Protein 5YGR (pdb70)

Organism: Salmonella typhimurium (strain LT2 / SGSC1412 / ATCC 700720) (NCBI:txid99287)

Nearest PDB structures (foldseek):
  5ygr-assembly2_C  TM=1.003E+00  e=1.853E-81  Salmonella enterica subsp. enterica serovar Typhi
  5ygr-assembly1_A  TM=9.902E-01  e=2.966E-75  Salmonella enterica subsp. enterica serovar Typhi
  5ygr-assembly1_B  TM=9.901E-01  e=2.096E-71  Salmonella enterica subsp. enterica serovar Typhi
  4d9g-assembly1_B  TM=9.567E-01  e=4.291E-45  Escherichia coli K-12
  3iau-assembly2_B  TM=8.212E-01  e=1.210E-19  Solanum lycopersicum

CATH classification: 3.40.50.1100 (+1 more: 3.40.50.1100)

Solvent-accessible surface area: 55105 Å² total

Structure (mmCIF, N/CA/C/O backbone):
data_5YGR
#
_entry.id   5YGR
#
_cell.length_a   102.890
_cell.length_b   128.440
_cell.length_c   138.100
_cell.angle_alpha   90.00
_cell.angle_beta   110.28
_cell.angle_gamma   90.00
#
_symmetry.space_group_name_H-M   'C 1 2 1'
#
loop_
_entity.id
_entity.type
_entity.pdbx_description
1 polymer 'Diaminopropionate ammonia lyase'
2 polymer 'Diaminopropionate ammonia lyase'
3 non-polymer 1,2-ETHANEDIOL
4 non-polymer DI(HYDROXYETHYL)ETHER
5 non-polymer 'PHOSPHATE ION'
6 water water
#
loop_
_atom_site.group_PDB
_atom_site.id
_atom_site.type_symbol
_atom_site.label_atom_id
_atom_site.label_alt_id
_atom_site.label_comp_id
_atom_site.label_asym_id
_atom_site.label_entity_id
_atom_site.label_seq_id
_atom_site.pdbx_PDB_ins_code
_atom_site.Cartn_x
_atom_site.Cartn_y
_atom_site.Cartn_z
_atom_site.occupancy
_atom_site.B_iso_or_equiv
_atom_site.auth_seq_id
_atom_site.auth_comp_id
_atom_site.auth_asym_id
_atom_site.auth_atom_id
_atom_site.pdbx_PDB_model_num
ATOM 1 N N . GLN A 1 8 ? 5.360 -33.859 52.169 1.00 40.77 8 GLN A N 1
ATOM 2 C CA . GLN A 1 8 ? 5.351 -35.337 51.914 1.00 42.73 8 GLN A CA 1
ATOM 3 C C . GLN A 1 8 ? 6.664 -35.824 51.238 1.00 44.01 8 GLN A C 1
ATOM 4 O O . GLN A 1 8 ? 6.993 -35.433 50.101 1.00 38.39 8 GLN A O 1
ATOM 10 N N . PHE A 1 9 ? 7.408 -36.640 51.983 1.00 40.17 9 PHE A N 1
ATOM 11 C CA . PHE A 1 9 ? 8.556 -37.338 51.501 1.00 43.00 9 PHE A CA 1
ATOM 12 C C . PHE A 1 9 ? 8.175 -38.816 51.560 1.00 44.66 9 PHE A C 1
ATOM 13 O O . PHE A 1 9 ? 7.740 -39.278 52.599 1.00 46.17 9 PHE A O 1
ATOM 15 N N . ASN A 1 10 ? 8.311 -39.549 50.450 1.00 47.91 10 ASN A N 1
ATOM 16 C CA . ASN A 1 10 ? 8.300 -41.025 50.468 1.00 50.44 10 ASN A CA 1
ATOM 17 C C . ASN A 1 10 ? 9.718 -41.534 50.402 1.00 47.26 10 ASN A C 1
ATOM 18 O O . ASN A 1 10 ? 10.515 -41.011 49.644 1.00 48.02 10 ASN A O 1
ATOM 23 N N . THR A 1 11 ? 9.982 -42.608 51.129 1.00 44.01 11 THR A N 1
ATOM 24 C CA . THR A 1 11 ? 11.305 -43.174 51.341 1.00 45.78 11 THR A CA 1
ATOM 25 C C . THR A 1 11 ? 11.396 -44.493 50.578 1.00 43.73 11 THR A C 1
ATOM 26 O O . THR A 1 11 ? 10.398 -45.151 50.444 1.00 47.64 11 THR A O 1
ATOM 30 N N . ARG A 1 12 ? 12.583 -44.907 50.125 1.00 41.58 12 ARG A N 1
ATOM 31 C CA . ARG A 1 12 ? 12.846 -46.309 49.720 1.00 36.61 12 ARG A CA 1
ATOM 32 C C . ARG A 1 12 ? 14.323 -46.520 49.738 1.00 35.30 12 ARG A C 1
ATOM 33 O O . ARG A 1 12 ? 15.002 -46.066 48.851 1.00 34.27 12 ARG A O 1
ATOM 37 N N . ARG A 1 13 ? 14.839 -47.168 50.766 1.00 42.39 13 ARG A N 1
ATOM 38 C CA . ARG A 1 13 ? 16.276 -47.426 50.816 1.00 47.03 13 ARG A CA 1
ATOM 39 C C . ARG A 1 13 ? 16.628 -48.565 49.872 1.00 48.65 13 ARG A C 1
ATOM 40 O O . ARG A 1 13 ? 15.786 -49.419 49.585 1.00 45.24 13 ARG A O 1
ATOM 48 N N . LYS A 1 14 ? 17.871 -48.573 49.378 1.00 51.00 14 LYS A N 1
ATOM 49 C CA . LYS A 1 14 ? 18.247 -49.513 48.324 1.00 52.12 14 LYS A CA 1
ATOM 50 C C . LYS A 1 14 ? 18.887 -50.802 48.801 1.00 60.45 14 LYS A C 1
ATOM 51 O O . LYS A 1 14 ? 19.995 -50.790 49.354 1.00 71.41 14 LYS A O 1
ATOM 55 N N . LYS A 1 15 ? 18.215 -51.915 48.519 1.00 68.56 15 LYS A N 1
ATOM 56 C CA . LYS A 1 15 ? 18.762 -53.249 48.787 1.00 73.35 15 LYS A CA 1
ATOM 57 C C . LYS A 1 15 ? 20.053 -53.487 47.980 1.00 70.53 15 LYS A C 1
ATOM 58 O O . LYS A 1 15 ? 21.100 -53.853 48.535 1.00 78.48 15 LYS A O 1
ATOM 62 N N . TYR A 1 16 ? 19.967 -53.242 46.673 1.00 65.44 16 TYR A N 1
ATOM 63 C CA . TYR A 1 16 ? 21.022 -53.582 45.705 1.00 56.04 16 TYR A CA 1
ATOM 64 C C . TYR A 1 16 ? 22.257 -52.637 45.720 1.00 54.24 16 TYR A C 1
ATOM 65 O O . TYR A 1 16 ? 23.137 -52.729 44.851 1.00 45.64 16 TYR A O 1
ATOM 67 N N . GLY A 1 17 ? 22.335 -51.744 46.710 1.00 59.84 17 GLY A N 1
ATOM 68 C CA . GLY A 1 17 ? 23.478 -50.826 46.847 1.00 61.99 17 GLY A CA 1
ATOM 69 C C . GLY A 1 17 ? 24.770 -51.581 47.069 1.00 60.62 17 GLY A C 1
ATOM 70 O O . GLY A 1 17 ? 24.752 -52.691 47.586 1.00 57.40 17 GLY A O 1
ATOM 71 N N . THR A 1 18 ? 25.886 -50.986 46.652 1.00 62.91 18 THR A N 1
ATOM 72 C CA . THR A 1 18 ? 27.205 -51.600 46.816 1.00 61.94 18 THR A CA 1
ATOM 73 C C . THR A 1 18 ? 28.321 -50.586 46.611 1.00 62.18 18 THR A C 1
ATOM 74 O O . THR A 1 18 ? 28.716 -50.300 45.481 1.00 72.20 18 THR A O 1
ATOM 78 N N . SER A 1 23 ? 33.746 -45.474 36.542 1.00 48.86 23 SER A N 1
ATOM 79 C CA . SER A 1 23 ? 34.412 -46.257 35.495 1.00 56.72 23 SER A CA 1
ATOM 80 C C . SER A 1 23 ? 34.235 -45.587 34.128 1.00 58.80 23 SER A C 1
ATOM 81 O O . SER A 1 23 ? 35.205 -45.203 33.488 1.00 60.75 23 SER A O 1
ATOM 84 N N . LEU A 1 24 ? 32.987 -45.441 33.691 1.00 60.44 24 LEU A N 1
ATOM 85 C CA . LEU A 1 24 ? 32.635 -44.520 32.591 1.00 58.48 24 LEU A CA 1
ATOM 86 C C . LEU A 1 24 ? 32.860 -43.051 33.003 1.00 55.21 24 LEU A C 1
ATOM 87 O O . LEU A 1 24 ? 32.919 -42.159 32.156 1.00 40.15 24 LEU A O 1
ATOM 89 N N . LEU A 1 25 ? 32.920 -42.819 34.316 1.00 56.59 25 LEU A N 1
ATOM 90 C CA . LEU A 1 25 ? 33.211 -41.507 34.880 1.00 58.16 25 LEU A CA 1
ATOM 91 C C . LEU A 1 25 ? 34.622 -41.403 35.455 1.00 60.49 25 LEU A C 1
ATOM 92 O O . LEU A 1 25 ? 34.833 -40.700 36.441 1.00 70.25 25 LEU A O 1
ATOM 97 N N . ASN A 1 26 ? 35.583 -42.111 34.865 1.00 63.31 26 ASN A N 1
ATOM 98 C CA . ASN A 1 26 ? 36.953 -42.151 35.400 1.00 60.16 26 ASN A CA 1
ATOM 99 C C . ASN A 1 26 ? 37.712 -40.882 35.056 1.00 62.41 26 ASN A C 1
ATOM 100 O O . ASN A 1 26 ? 37.277 -40.104 34.202 1.00 69.78 26 ASN A O 1
ATOM 105 N N . GLY A 1 27 ? 38.860 -40.704 35.704 1.00 66.96 27 GLY A N 1
ATOM 106 C CA . GLY A 1 27 ? 39.652 -39.468 35.618 1.00 71.00 27 GLY A CA 1
ATOM 107 C C . GLY A 1 27 ? 40.205 -39.088 34.251 1.00 68.30 27 GLY A C 1
ATOM 108 O O . GLY A 1 27 ? 40.410 -37.897 33.980 1.00 69.91 27 GLY A O 1
ATOM 109 N N . ASN A 1 28 ? 40.461 -40.087 33.406 1.00 67.10 28 ASN A N 1
ATOM 110 C CA . ASN A 1 28 ? 40.890 -39.831 32.024 1.00 66.36 28 ASN A CA 1
ATOM 111 C C . ASN A 1 28 ? 39.741 -39.235 31.212 1.00 64.80 28 ASN A C 1
ATOM 112 O O . ASN A 1 28 ? 39.952 -38.348 30.376 1.00 70.54 28 ASN A O 1
ATOM 114 N N . VAL A 1 29 ? 38.528 -39.739 31.420 1.00 62.85 29 VAL A N 1
ATOM 115 C CA . VAL A 1 29 ? 37.364 -39.130 30.784 1.00 59.03 29 VAL A CA 1
ATOM 116 C C . VAL A 1 29 ? 37.233 -37.718 31.348 1.00 58.79 29 VAL A C 1
ATOM 117 O O . VAL A 1 29 ? 37.074 -36.758 30.587 1.00 58.82 29 VAL A O 1
ATOM 121 N N . GLY A 1 30 ? 37.332 -37.607 32.667 1.00 53.32 30 GLY A N 1
ATOM 122 C CA . GLY A 1 30 ? 37.290 -36.313 33.340 1.00 55.42 30 GLY A CA 1
ATOM 123 C C . GLY A 1 30 ? 38.191 -35.248 32.730 1.00 52.67 30 GLY A C 1
ATOM 124 O O . GLY A 1 30 ? 37.768 -34.111 32.467 1.00 44.50 30 GLY A O 1
ATOM 125 N N . HIS A 1 31 ? 39.417 -35.647 32.435 1.00 53.17 31 HIS A N 1
ATOM 126 C CA . HIS A 1 31 ? 40.382 -34.749 31.834 1.00 52.00 31 HIS A CA 1
ATOM 127 C C . HIS A 1 31 ? 39.994 -34.419 30.370 1.00 53.25 31 HIS A C 1
ATOM 128 O O . HIS A 1 31 ? 40.148 -33.271 29.921 1.00 48.82 31 HIS A O 1
ATOM 130 N N . GLU A 1 32 ? 39.523 -35.413 29.613 1.00 47.96 32 GLU A N 1
ATOM 131 C CA . GLU A 1 32 ? 39.162 -35.167 28.211 1.00 47.44 32 GLU A CA 1
ATOM 132 C C . GLU A 1 32 ? 38.049 -34.139 28.179 1.00 48.35 32 GLU A C 1
ATOM 133 O O . GLU A 1 32 ? 38.100 -33.157 27.454 1.00 48.13 32 GLU A O 1
ATOM 139 N N . VAL A 1 33 ? 37.037 -34.396 28.990 1.00 52.64 33 VAL A N 1
ATOM 140 C CA . VAL A 1 33 ? 35.839 -33.571 29.040 1.00 50.74 33 VAL A CA 1
ATOM 141 C C . VAL A 1 33 ? 36.164 -32.138 29.497 1.00 47.61 33 VAL A C 1
ATOM 142 O O . VAL A 1 33 ? 35.723 -31.170 28.876 1.00 45.20 33 VAL A O 1
ATOM 146 N N . LEU A 1 34 ? 36.941 -32.012 30.569 1.00 47.83 34 LEU A N 1
ATOM 147 C CA . LEU A 1 34 ? 37.319 -30.691 31.070 1.00 47.21 34 LEU A CA 1
ATOM 148 C C . LEU A 1 34 ? 38.234 -29.962 30.051 1.00 46.75 34 LEU A C 1
ATOM 149 O O . LEU A 1 34 ? 38.050 -28.770 29.814 1.00 46.98 34 LEU A O 1
ATOM 154 N N . ALA A 1 35 ? 39.193 -30.689 29.457 1.00 45.36 35 ALA A N 1
ATOM 155 C CA . ALA A 1 35 ? 40.078 -30.149 28.416 1.00 41.62 35 ALA A CA 1
ATOM 156 C C . ALA A 1 35 ? 39.219 -29.515 27.338 1.00 43.88 35 ALA A C 1
ATOM 157 O O . ALA A 1 35 ? 39.445 -28.359 26.931 1.00 41.51 35 ALA A O 1
ATOM 158 N N . PHE A 1 36 ? 38.164 -30.243 26.961 1.00 42.03 36 PHE A N 1
ATOM 159 C CA . PHE A 1 36 ? 37.214 -29.782 25.964 1.00 42.04 36 PHE A CA 1
ATOM 160 C C . PHE A 1 36 ? 36.406 -28.562 26.387 1.00 45.50 36 PHE A C 1
ATOM 161 O O . PHE A 1 36 ? 36.305 -27.597 25.634 1.00 49.51 36 PHE A O 1
ATOM 169 N N . HIS A 1 37 ? 35.799 -28.600 27.573 1.00 54.34 37 HIS A N 1
ATOM 170 C CA . HIS A 1 37 ? 34.940 -27.483 28.007 1.00 52.85 37 HIS A CA 1
ATOM 171 C C . HIS A 1 37 ? 35.735 -26.194 28.190 1.00 51.32 37 HIS A C 1
ATOM 172 O O . HIS A 1 37 ? 35.242 -25.111 27.909 1.00 40.35 37 HIS A O 1
ATOM 179 N N . LYS A 1 38 ? 36.979 -26.314 28.661 1.00 57.84 38 LYS A N 1
ATOM 180 C CA . LYS A 1 38 ? 37.817 -25.124 28.862 1.00 61.13 38 LYS A CA 1
ATOM 181 C C . LYS A 1 38 ? 38.094 -24.328 27.551 1.00 64.89 38 LYS A C 1
ATOM 182 O O . LYS A 1 38 ? 38.242 -23.103 27.601 1.00 64.48 38 LYS A O 1
ATOM 184 N N . LYS A 1 39 ? 38.131 -25.018 26.396 1.00 64.56 39 LYS A N 1
ATOM 185 C CA . LYS A 1 39 ? 38.329 -24.369 25.080 1.00 59.34 39 LYS A CA 1
ATOM 186 C C . LYS A 1 39 ? 37.059 -23.627 24.635 1.00 55.09 39 LYS A C 1
ATOM 187 O O . LYS A 1 39 ? 37.104 -22.779 23.749 1.00 60.44 39 LYS A O 1
ATOM 189 N N . LEU A 1 40 ? 35.929 -23.916 25.262 1.00 55.94 40 LEU A N 1
ATOM 190 C CA . LEU A 1 40 ? 34.649 -23.307 24.844 1.00 56.79 40 LEU A CA 1
ATOM 191 C C . LEU A 1 40 ? 34.415 -21.874 25.332 1.00 58.36 40 LEU A C 1
ATOM 192 O O . LEU A 1 40 ? 34.963 -21.467 26.395 1.00 55.52 40 LEU A O 1
ATOM 197 N N . PRO A 1 41 ? 33.584 -21.126 24.576 1.00 49.86 41 PRO A N 1
ATOM 198 C CA . PRO A 1 41 ? 33.239 -19.751 24.869 1.00 54.39 41 PRO A CA 1
ATOM 199 C C . PRO A 1 41 ? 32.455 -19.668 26.161 1.00 58.19 41 PRO A C 1
ATOM 200 O O . PRO A 1 41 ? 31.566 -20.475 26.379 1.00 60.77 41 PRO A O 1
ATOM 204 N N . ASN A 1 42 ? 32.846 -18.728 27.024 1.00 55.33 42 ASN A N 1
ATOM 205 C CA . ASN A 1 42 ? 32.241 -18.513 28.327 1.00 54.29 42 ASN A CA 1
ATOM 206 C C . ASN A 1 42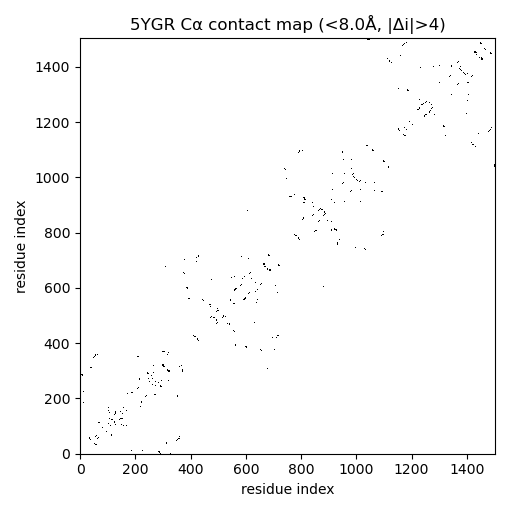 ? 32.455 -19.640 29.329 1.00 47.27 42 ASN A C 1
ATOM 207 O O . ASN A 1 42 ? 31.805 -19.649 30.350 1.00 37.29 42 ASN A O 1
ATOM 212 N N . TYR A 1 43 ? 33.358 -20.590 29.081 1.00 50.84 43 TYR A N 1
ATOM 213 C CA . TYR A 1 43 ? 33.709 -21.509 30.163 1.00 51.88 43 TYR A CA 1
ATOM 214 C C . TYR A 1 43 ? 34.147 -20.687 31.386 1.00 54.65 43 TYR A C 1
ATOM 215 O O . TYR A 1 43 ? 34.942 -19.757 31.277 1.00 60.62 43 TYR A O 1
ATOM 224 N N . ALA A 1 44 ? 33.644 -21.081 32.543 1.00 50.88 44 ALA A N 1
ATOM 225 C CA . ALA A 1 44 ? 34.133 -20.591 33.811 1.00 49.55 44 ALA A CA 1
ATOM 226 C C . ALA A 1 44 ? 33.609 -21.542 34.864 1.00 45.05 44 ALA A C 1
ATOM 227 O O . ALA A 1 44 ? 32.478 -22.029 34.750 1.00 46.65 44 ALA A O 1
ATOM 229 N N . VAL A 1 45 ? 34.409 -21.775 35.896 1.00 42.53 45 VAL A N 1
ATOM 230 C CA . VAL A 1 45 ? 33.955 -22.503 37.082 1.00 41.24 45 VAL A CA 1
ATOM 231 C C . VAL A 1 45 ? 32.739 -21.782 37.675 1.00 38.94 45 VAL A C 1
ATOM 232 O O . VAL A 1 45 ? 32.729 -20.557 37.787 1.00 41.71 45 VAL A O 1
ATOM 236 N N . THR A 1 46 ? 31.659 -22.531 37.903 1.00 35.31 46 THR A N 1
ATOM 237 C CA . THR A 1 46 ? 30.467 -21.969 38.471 1.00 33.84 46 THR A CA 1
ATOM 238 C C . THR A 1 46 ? 30.664 -21.916 39.980 1.00 33.79 46 THR A C 1
ATOM 239 O O . THR A 1 46 ? 31.443 -22.678 40.558 1.00 33.76 46 THR A O 1
ATOM 243 N N . PRO A 1 47 ? 29.987 -20.997 40.623 1.00 33.98 47 PRO A N 1
ATOM 244 C CA . PRO A 1 47 ? 30.133 -20.822 42.076 1.00 36.88 47 PRO A CA 1
ATOM 245 C C . PRO A 1 47 ? 29.695 -22.029 42.876 1.00 37.37 47 PRO A C 1
ATOM 246 O O . PRO A 1 47 ? 28.748 -22.714 42.471 1.00 35.91 47 PRO A O 1
ATOM 250 N N . LEU A 1 48 ? 30.358 -22.260 44.004 1.00 35.37 48 LEU A N 1
ATOM 251 C CA . LEU A 1 48 ? 29.892 -23.235 44.960 1.00 38.40 48 LEU A CA 1
ATOM 252 C C . LEU A 1 48 ? 29.552 -22.493 46.226 1.00 35.47 48 LEU A C 1
ATOM 253 O O . LEU A 1 48 ? 30.434 -22.156 46.983 1.00 40.17 48 LEU A O 1
ATOM 258 N N . HIS A 1 49 ? 28.269 -22.274 46.464 1.00 36.10 49 HIS A N 1
ATOM 259 C CA . HIS A 1 49 ? 27.799 -21.529 47.641 1.00 35.37 49 HIS A CA 1
ATOM 260 C C . HIS A 1 49 ? 27.844 -22.342 48.949 1.00 37.63 49 HIS A C 1
ATOM 261 O O . HIS A 1 49 ? 27.283 -23.429 49.042 1.00 38.89 49 HIS A O 1
ATOM 268 N N . ASN A 1 50 ? 28.514 -21.789 49.949 1.00 40.32 50 ASN A N 1
ATOM 269 C CA . ASN A 1 50 ? 28.593 -22.383 51.270 1.00 40.69 50 ASN A CA 1
ATOM 270 C C . ASN A 1 50 ? 27.495 -21.827 52.134 1.00 39.83 50 ASN A C 1
ATOM 271 O O . ASN A 1 50 ? 27.558 -20.681 52.552 1.00 40.49 50 ASN A O 1
ATOM 276 N N . LEU A 1 51 ? 26.476 -22.626 52.406 1.00 40.15 51 LEU A N 1
ATOM 277 C CA . LEU A 1 51 ? 25.329 -22.128 53.171 1.00 41.42 51 LEU A CA 1
ATOM 278 C C . LEU A 1 51 ? 25.509 -22.389 54.678 1.00 39.19 51 LEU A C 1
ATOM 279 O O . LEU A 1 51 ? 24.745 -23.144 55.296 1.00 38.97 51 LEU A O 1
ATOM 284 N N . ALA A 1 52 ? 26.541 -21.766 55.254 1.00 37.25 52 ALA A N 1
ATOM 285 C CA . ALA A 1 52 ? 26.978 -22.077 56.624 1.00 36.65 52 ALA A CA 1
ATOM 286 C C . ALA A 1 52 ? 25.950 -21.676 57.645 1.00 40.25 52 ALA A C 1
ATOM 287 O O . ALA A 1 52 ? 25.706 -22.425 58.600 1.00 38.05 52 ALA A O 1
ATOM 289 N N . HIS A 1 53 ? 25.306 -20.526 57.403 1.00 43.20 53 HIS A N 1
ATOM 290 C CA . HIS A 1 53 ? 24.242 -20.020 58.260 1.00 45.63 53 HIS A CA 1
ATOM 291 C C . HIS A 1 53 ? 22.992 -20.914 58.226 1.00 42.67 53 HIS A C 1
ATOM 292 O O . HIS A 1 53 ? 22.404 -21.215 59.262 1.00 40.98 53 HIS A O 1
ATOM 299 N N . LEU A 1 54 ? 22.608 -21.378 57.047 1.00 37.78 54 LEU A N 1
ATOM 300 C CA . LEU A 1 54 ? 21.541 -22.365 56.959 1.00 36.74 54 LEU A CA 1
ATOM 301 C C . LEU A 1 54 ? 21.944 -23.667 57.629 1.00 35.52 54 LEU A C 1
ATOM 302 O O . LEU A 1 54 ? 21.103 -24.385 58.126 1.00 31.07 54 LEU A O 1
ATOM 307 N N . SER A 1 55 ? 23.233 -23.988 57.544 1.00 39.40 55 SER A N 1
ATOM 308 C CA . SER A 1 55 ? 23.790 -25.215 58.102 1.00 44.15 55 SER A CA 1
ATOM 309 C C . SER A 1 55 ? 23.628 -25.199 59.639 1.00 49.81 55 SER A C 1
ATOM 310 O O . SER A 1 55 ? 23.330 -26.213 60.275 1.00 50.10 55 SER A O 1
ATOM 313 N N . GLN A 1 56 ? 23.844 -24.035 60.227 1.00 54.66 56 GLN A N 1
ATOM 314 C CA . GLN A 1 56 ? 23.661 -23.852 61.643 1.00 54.87 56 GLN A CA 1
ATOM 315 C C . GLN A 1 56 ? 22.185 -23.998 61.970 1.00 52.72 56 GLN A C 1
ATOM 316 O O . GLN A 1 56 ? 21.807 -24.789 62.843 1.00 55.78 56 GLN A O 1
ATOM 322 N N . ARG A 1 57 ? 21.354 -23.230 61.272 1.00 44.88 57 ARG A N 1
ATOM 323 C CA . ARG A 1 57 ? 19.908 -23.207 61.517 1.00 44.82 57 ARG A CA 1
ATOM 324 C C . ARG A 1 57 ? 19.239 -24.610 61.434 1.00 44.60 57 ARG A C 1
ATOM 325 O O . ARG A 1 57 ? 18.196 -24.831 62.033 1.00 43.99 57 ARG A O 1
ATOM 333 N N . LEU A 1 58 ? 19.862 -25.548 60.728 1.00 43.84 58 LEU A N 1
ATOM 334 C CA . LEU A 1 58 ? 19.328 -26.901 60.554 1.00 43.49 58 LEU A CA 1
ATOM 335 C C . LEU A 1 58 ? 20.065 -27.993 61.309 1.00 41.19 58 LEU A C 1
ATOM 336 O O . LEU A 1 58 ? 19.587 -29.117 61.355 1.00 44.28 58 LEU A O 1
ATOM 341 N N . GLY A 1 59 ? 21.216 -27.686 61.897 1.00 41.13 59 GLY A N 1
ATOM 342 C CA . GLY A 1 59 ? 21.949 -28.679 62.672 1.00 39.83 59 GLY A CA 1
ATOM 343 C C . GLY A 1 59 ? 22.777 -29.591 61.788 1.00 40.78 59 GLY A C 1
ATOM 344 O O . GLY A 1 59 ? 22.863 -30.784 62.047 1.00 44.31 59 GLY A O 1
ATOM 345 N N . LEU A 1 60 ? 23.431 -29.017 60.770 1.00 39.99 60 LEU A N 1
ATOM 346 C CA . LEU A 1 60 ? 24.226 -29.782 59.815 1.00 37.15 60 LEU A CA 1
ATOM 347 C C . LEU A 1 60 ? 25.662 -29.258 59.828 1.00 39.48 60 LEU A C 1
ATOM 348 O O . LEU A 1 60 ? 25.920 -28.119 60.209 1.00 37.58 60 LEU A O 1
ATOM 353 N N . GLY A 1 61 ? 26.611 -30.109 59.466 1.00 39.62 61 GLY A N 1
ATOM 354 C CA . GLY A 1 61 ? 27.986 -29.688 59.408 1.00 39.54 61 GLY A CA 1
ATOM 355 C C . GLY A 1 61 ? 28.142 -28.602 58.386 1.00 40.23 61 GLY A C 1
ATOM 356 O O . GLY A 1 61 ? 28.545 -27.485 58.693 1.00 44.22 61 GLY A O 1
ATOM 357 N N . SER A 1 62 ? 27.789 -28.927 57.157 1.00 40.24 62 SER A N 1
ATOM 358 C CA . SER A 1 62 ? 27.936 -27.977 56.080 1.00 40.01 62 SER A CA 1
ATOM 359 C C . SER A 1 62 ? 26.962 -28.282 54.964 1.00 37.59 62 SER A C 1
ATOM 360 O O . SER A 1 62 ? 26.600 -29.433 54.736 1.00 33.45 62 SER A O 1
ATOM 363 N N . ILE A 1 63 ? 26.557 -27.221 54.286 1.00 40.23 63 ILE A N 1
ATOM 364 C CA . ILE A 1 63 ? 25.786 -27.293 53.062 1.00 40.91 63 ILE A CA 1
ATOM 365 C C . ILE A 1 63 ? 26.501 -26.482 51.994 1.00 41.38 63 ILE A C 1
ATOM 366 O O . ILE A 1 63 ? 26.784 -25.316 52.187 1.00 39.19 63 ILE A O 1
ATOM 371 N N . HIS A 1 64 ? 26.806 -27.129 50.883 1.00 42.06 64 HIS A N 1
ATOM 372 C CA . HIS A 1 64 ? 27.331 -26.458 49.716 1.00 40.18 64 HIS A CA 1
ATOM 373 C C . HIS A 1 64 ? 26.395 -26.705 48.550 1.00 36.40 64 HIS A C 1
ATOM 374 O O . HIS A 1 64 ? 25.912 -27.824 48.379 1.00 31.65 64 HIS A O 1
ATOM 381 N N . ILE A 1 65 ? 26.126 -25.670 47.768 1.00 33.25 65 ILE A N 1
ATOM 382 C CA . ILE A 1 65 ? 25.291 -25.820 46.595 1.00 31.35 65 ILE A CA 1
ATOM 383 C C . ILE A 1 65 ? 26.003 -25.312 45.362 1.00 32.78 65 ILE A C 1
ATOM 384 O O . ILE A 1 65 ? 26.377 -24.165 45.284 1.00 32.35 65 ILE A O 1
ATOM 389 N N . LYS A 1 66 ? 26.205 -26.203 44.405 1.00 33.97 66 LYS A N 1
ATOM 390 C CA . LYS A 1 66 ? 26.816 -25.863 43.152 1.00 33.38 66 LYS A CA 1
ATOM 391 C C . LYS A 1 66 ? 25.764 -25.139 42.311 1.00 31.92 66 LYS A C 1
ATOM 392 O O . LYS A 1 66 ? 24.689 -25.675 42.029 1.00 28.97 66 LYS A O 1
ATOM 398 N N . ASP A 1 67 ? 26.067 -23.902 41.930 1.00 32.90 67 ASP A N 1
ATOM 399 C CA . ASP A 1 67 ? 25.097 -23.043 41.253 1.00 31.89 67 ASP A CA 1
ATOM 400 C C . ASP A 1 67 ? 25.272 -23.104 39.739 1.00 34.61 67 ASP A C 1
ATOM 401 O O . ASP A 1 67 ? 26.059 -22.326 39.183 1.00 36.43 67 ASP A O 1
ATOM 406 N N . GLU A 1 68 ? 24.513 -23.972 39.056 1.00 32.01 68 GLU A N 1
ATOM 407 C CA . GLU A 1 68 ? 24.704 -24.104 37.617 1.00 34.58 68 GLU A CA 1
ATOM 408 C C . GLU A 1 68 ? 23.831 -23.146 36.846 1.00 34.71 68 GLU A C 1
ATOM 409 O O . GLU A 1 68 ? 23.764 -23.219 35.633 1.00 35.72 68 GLU A O 1
ATOM 415 N N . SER A 1 69 ? 23.170 -22.216 37.515 1.00 34.84 69 SER A N 1
ATOM 416 C CA . SER A 1 69 ? 22.434 -21.157 36.780 1.00 37.60 69 SER A CA 1
ATOM 417 C C . SER A 1 69 ? 23.380 -20.286 35.924 1.00 35.95 69 SER A C 1
ATOM 418 O O . SER A 1 69 ? 22.917 -19.583 35.018 1.00 34.97 69 SER A O 1
ATOM 421 N N . TRP A 1 70 ? 24.671 -20.317 36.247 1.00 35.39 70 TRP A N 1
ATOM 422 C CA . TRP A 1 70 ? 25.671 -19.521 35.547 1.00 41.98 70 TRP A CA 1
ATOM 423 C C . TRP A 1 70 ? 26.221 -20.209 34.313 1.00 45.46 70 TRP A C 1
ATOM 424 O O . TRP A 1 70 ? 26.866 -19.560 33.498 1.00 47.25 70 TRP A O 1
ATOM 435 N N . ARG A 1 71 ? 26.028 -21.523 34.202 1.00 43.69 71 ARG A N 1
ATOM 436 C CA . ARG A 1 71 ? 26.781 -22.312 33.230 1.00 42.38 71 ARG A CA 1
ATOM 437 C C . ARG A 1 71 ? 26.560 -21.832 31.807 1.00 39.96 71 ARG A C 1
ATOM 438 O O . ARG A 1 71 ? 25.445 -21.899 31.299 1.00 37.08 71 ARG A O 1
ATOM 446 N N . PHE A 1 72 ? 27.640 -21.347 31.194 1.00 40.51 72 PHE A N 1
ATOM 447 C CA . PHE A 1 72 ? 27.670 -20.900 29.788 1.00 41.47 72 PHE A CA 1
ATOM 448 C C . PHE A 1 72 ? 26.669 -19.791 29.433 1.00 43.12 72 PHE A C 1
ATOM 449 O O . PHE A 1 72 ? 26.381 -19.546 28.265 1.00 50.49 72 PHE A O 1
ATOM 457 N N . GLY A 1 73 ? 26.129 -19.123 30.428 1.00 37.49 73 GLY A N 1
ATOM 458 C CA . GLY A 1 73 ? 25.112 -18.134 30.171 1.00 35.49 73 GLY A CA 1
ATOM 459 C C . GLY A 1 73 ? 23.779 -18.709 29.808 1.00 36.20 73 GLY A C 1
ATOM 460 O O . GLY A 1 73 ? 22.889 -17.959 29.403 1.00 38.22 73 GLY A O 1
ATOM 461 N N . LEU A 1 74 ? 23.587 -20.011 30.035 1.00 38.75 74 LEU A N 1
ATOM 462 C CA . LEU A 1 74 ? 22.378 -20.699 29.589 1.00 40.13 74 LEU A CA 1
ATOM 463 C C . LEU A 1 74 ? 21.347 -20.956 30.692 1.00 38.88 74 LEU A C 1
ATOM 464 O O . LEU A 1 74 ? 20.280 -21.532 30.426 1.00 38.34 74 LEU A O 1
ATOM 469 N N . ASN A 1 75 ? 21.656 -20.529 31.912 1.00 33.09 75 ASN A N 1
ATOM 470 C CA . ASN A 1 75 ? 20.748 -20.664 33.029 1.00 34.14 75 ASN A CA 1
ATOM 471 C C . ASN A 1 75 ? 20.473 -22.102 33.449 1.00 35.58 75 ASN A C 1
ATOM 472 O O . ASN A 1 75 ? 19.455 -22.374 34.111 1.00 32.66 75 ASN A O 1
ATOM 477 N N . ALA A 1 76 ? 21.368 -23.014 33.066 1.00 35.31 76 ALA A N 1
ATOM 478 C CA . ALA A 1 76 ? 21.257 -24.444 33.416 1.00 36.23 76 ALA A CA 1
ATOM 479 C C . ALA A 1 76 ? 22.517 -25.195 33.065 1.00 35.31 76 ALA A C 1
ATOM 480 O O . ALA A 1 76 ? 23.322 -24.744 32.276 1.00 38.15 76 ALA A O 1
ATOM 482 N N . PHE A 1 77 ? 22.699 -26.341 33.676 1.00 34.14 77 PHE A N 1
ATOM 483 C CA . PHE A 1 77 ? 23.937 -27.086 33.539 1.00 33.27 77 PHE A CA 1
ATOM 484 C C . PHE A 1 77 ? 24.039 -27.912 32.237 1.00 32.55 77 PHE A C 1
ATOM 485 O O . PHE A 1 77 ? 25.151 -28.312 31.860 1.00 35.27 77 PHE A O 1
ATOM 517 N N . GLY A 1 79 ? 24.146 -27.938 29.016 1.00 35.43 79 GLY A N 1
ATOM 518 C CA . GLY A 1 79 ? 25.047 -27.636 27.949 1.00 33.92 79 GLY A CA 1
ATOM 519 C C . GLY A 1 79 ? 26.344 -28.368 28.022 1.00 37.63 79 GLY A C 1
ATOM 520 O O . GLY A 1 79 ? 26.978 -28.639 27.006 1.00 39.67 79 GLY A O 1
ATOM 521 N N . LEU A 1 80 ? 26.791 -28.648 29.240 1.00 42.71 80 LEU A N 1
ATOM 522 C CA . LEU A 1 80 ? 28.002 -29.435 29.411 1.00 46.15 80 LEU A CA 1
ATOM 523 C C . LEU A 1 80 ? 27.866 -30.744 28.612 1.00 49.07 80 LEU A C 1
ATOM 524 O O . LEU A 1 80 ? 28.800 -31.158 27.941 1.00 51.61 80 LEU A O 1
ATOM 529 N N . GLY A 1 81 ? 26.693 -31.371 28.694 1.00 51.62 81 GLY A N 1
ATOM 530 C CA . GLY A 1 81 ? 26.467 -32.653 28.062 1.00 52.81 81 GLY A CA 1
ATOM 531 C C . GLY A 1 81 ? 26.302 -32.532 26.569 1.00 51.62 81 GLY A C 1
ATOM 532 O O . GLY A 1 81 ? 27.071 -33.123 25.796 1.00 50.82 81 GLY A O 1
ATOM 533 N N . GLY A 1 82 ? 25.336 -31.723 26.163 1.00 50.92 82 GLY A N 1
ATOM 534 C CA . GLY A 1 82 ? 25.060 -31.537 24.748 1.00 46.32 82 GLY A CA 1
ATOM 535 C C . GLY A 1 82 ? 26.301 -31.140 23.987 1.00 44.63 82 GLY A C 1
ATOM 536 O O . GLY A 1 82 ? 26.581 -31.664 22.917 1.00 44.67 82 GLY A O 1
ATOM 537 N N . SER A 1 83 ? 27.083 -30.243 24.564 1.00 42.04 83 SER A N 1
ATOM 538 C CA . SER A 1 83 ? 28.253 -29.741 23.879 1.00 40.97 83 SER A CA 1
ATOM 539 C C . SER A 1 83 ? 29.253 -30.869 23.647 1.00 40.28 83 SER A C 1
ATOM 540 O O . SER A 1 83 ? 29.731 -31.069 22.523 1.00 36.51 83 SER A O 1
ATOM 543 N N . TYR A 1 84 ? 29.565 -31.589 24.723 1.00 36.70 84 TYR A N 1
ATOM 544 C CA . TYR A 1 84 ? 30.567 -32.630 24.660 1.00 34.37 84 TYR A CA 1
ATOM 545 C C . TYR A 1 84 ? 30.099 -33.715 23.708 1.00 37.05 84 TYR A C 1
ATOM 546 O O . TYR A 1 84 ? 30.865 -34.192 22.903 1.00 40.93 84 TYR A O 1
ATOM 555 N N . ALA A 1 85 ? 28.816 -34.067 23.757 1.00 40.95 85 ALA A N 1
ATOM 556 C CA . ALA A 1 85 ? 28.304 -35.092 22.872 1.00 43.85 85 ALA A CA 1
ATOM 557 C C . ALA A 1 85 ? 28.344 -34.667 21.422 1.00 44.96 85 ALA A C 1
ATOM 558 O O . ALA A 1 85 ? 28.610 -35.492 20.562 1.00 44.22 85 ALA A O 1
ATOM 560 N N . VAL A 1 86 ? 28.108 -33.383 21.160 1.00 47.90 86 VAL A N 1
ATOM 561 C CA . VAL A 1 86 ? 28.146 -32.865 19.796 1.00 48.19 86 VAL A CA 1
ATOM 562 C C . VAL A 1 86 ? 29.582 -32.902 19.288 1.00 52.39 86 VAL A C 1
ATOM 563 O O . VAL A 1 86 ? 29.848 -33.354 18.153 1.00 54.11 86 VAL A O 1
ATOM 567 N N . GLY A 1 87 ? 30.502 -32.480 20.150 1.00 46.66 87 GLY A N 1
ATOM 568 C CA . GLY A 1 87 ? 31.921 -32.505 19.842 1.00 46.19 87 GLY A CA 1
ATOM 569 C C . GLY A 1 87 ? 32.392 -33.896 19.500 1.00 47.38 87 GLY A C 1
ATOM 570 O O . GLY A 1 87 ? 33.097 -34.100 18.511 1.00 44.26 87 GLY A O 1
ATOM 571 N N . LYS A 1 88 ? 31.995 -34.860 20.319 1.00 44.29 88 LYS A N 1
ATOM 572 C CA . LYS A 1 88 ? 32.468 -36.215 20.149 1.00 45.48 88 LYS A CA 1
ATOM 573 C C . LYS A 1 88 ? 31.881 -36.820 18.842 1.00 48.27 88 LYS A C 1
ATOM 574 O O . LYS A 1 88 ? 32.594 -37.535 18.101 1.00 41.41 88 LYS A O 1
ATOM 580 N N . TYR A 1 89 ? 30.599 -36.533 18.583 1.00 43.80 89 TYR A N 1
ATOM 581 C CA . TYR A 1 89 ? 29.966 -36.966 17.344 1.00 49.58 89 TYR A CA 1
ATOM 582 C C . TYR A 1 89 ? 30.761 -36.444 16.133 1.00 56.79 89 TYR A C 1
ATOM 583 O O . TYR A 1 89 ? 31.058 -37.211 15.228 1.00 63.84 89 TYR A O 1
ATOM 585 N N . LEU A 1 90 ? 31.083 -35.143 16.125 1.00 55.63 90 LEU A N 1
ATOM 586 C CA . LEU A 1 90 ? 31.779 -34.511 15.002 1.00 48.32 90 LEU A CA 1
ATOM 587 C C . LEU A 1 90 ? 33.205 -34.989 14.914 1.00 48.27 90 LEU A C 1
ATOM 588 O O . LEU A 1 90 ? 33.742 -35.191 13.828 1.00 50.44 90 LEU A O 1
ATOM 590 N N . ALA A 1 91 ? 33.815 -35.215 16.057 1.00 48.64 91 ALA A N 1
ATOM 591 C CA . ALA A 1 91 ? 35.159 -35.761 16.079 1.00 51.57 91 ALA A CA 1
ATOM 592 C C . ALA A 1 91 ? 35.178 -37.124 15.407 1.00 52.60 91 ALA A C 1
ATOM 593 O O . ALA A 1 91 ? 36.138 -37.476 14.730 1.00 54.60 91 ALA A O 1
ATOM 595 N N . ASP A 1 92 ? 34.124 -37.894 15.628 1.00 53.78 92 ASP A N 1
ATOM 596 C CA . ASP A 1 92 ? 34.057 -39.249 15.125 1.00 55.95 92 ASP A CA 1
ATOM 597 C C . ASP A 1 92 ? 33.709 -39.249 13.645 1.00 55.13 92 ASP A C 1
ATOM 598 O O . ASP A 1 92 ? 34.259 -40.054 12.903 1.00 63.17 92 ASP A O 1
ATOM 603 N N . LYS A 1 93 ? 32.845 -38.336 13.219 1.00 51.81 93 LYS A N 1
ATOM 604 C CA . LYS A 1 93 ? 32.569 -38.143 11.798 1.00 59.48 93 LYS A CA 1
ATOM 605 C C . LYS A 1 93 ? 33.843 -37.708 11.028 1.00 64.54 93 LYS A C 1
ATOM 606 O O . LYS A 1 93 ? 34.122 -38.227 9.943 1.00 62.07 93 LYS A O 1
ATOM 612 N N . LEU A 1 94 ? 34.623 -36.800 11.612 1.00 63.47 94 LEU A N 1
ATOM 613 C CA . LEU A 1 94 ? 35.881 -36.361 11.000 1.00 62.66 94 LEU A CA 1
ATOM 614 C C . LEU A 1 94 ? 37.071 -37.252 11.413 1.00 64.02 94 LEU A C 1
ATOM 615 O O . LEU A 1 94 ? 38.200 -36.937 11.082 1.00 62.89 94 LEU A O 1
ATOM 617 N N . GLN A 1 95 ? 36.818 -38.366 12.098 1.00 66.72 95 GLN A N 1
ATOM 618 C CA . GLN A 1 95 ? 37.878 -39.285 12.513 1.00 73.51 95 GLN A CA 1
ATOM 619 C C . GLN A 1 95 ? 39.094 -38.537 13.077 1.00 77.62 95 GLN A C 1
ATOM 620 O O . GLN A 1 95 ? 40.152 -38.511 12.457 1.00 76.34 95 GLN A O 1
ATOM 622 N N . CYS A 1 96 ? 38.937 -37.916 14.245 1.00 86.65 96 CYS A N 1
ATOM 623 C CA . CYS A 1 96 ? 40.077 -37.345 14.985 1.00 86.13 96 CYS A CA 1
ATOM 624 C C . CYS A 1 96 ? 39.748 -37.213 16.475 1.00 83.78 96 CYS A C 1
ATOM 625 O O . CYS A 1 96 ? 38.582 -37.215 16.833 1.00 80.12 96 CYS A O 1
ATOM 628 N N . ASP A 1 97 ? 40.785 -37.097 17.312 1.00 89.47 97 ASP A N 1
ATOM 629 C CA . ASP A 1 97 ? 40.695 -37.127 18.794 1.00 90.02 97 ASP A CA 1
ATOM 630 C C . ASP A 1 97 ? 40.706 -35.722 19.432 1.00 90.76 97 ASP A C 1
ATOM 631 O O . ASP A 1 97 ? 41.724 -35.027 19.432 1.00 104.85 97 ASP A O 1
ATOM 633 N N . ILE A 1 98 ? 39.578 -35.309 20.002 1.00 82.71 98 ILE A N 1
ATOM 634 C CA . ILE A 1 98 ? 39.370 -33.899 20.344 1.00 75.93 98 ILE A CA 1
ATOM 635 C C . ILE A 1 98 ? 40.325 -33.337 21.427 1.00 70.74 98 ILE A C 1
ATOM 636 O O . ILE A 1 98 ? 41.383 -32.755 21.129 1.00 56.99 98 ILE A O 1
ATOM 638 N N . ALA A 1 105 ? 39.235 -28.568 17.913 1.00 70.08 105 ALA A N 1
ATOM 639 C CA . ALA A 1 105 ? 38.073 -27.669 18.007 1.00 72.08 105 ALA A CA 1
ATOM 640 C C . ALA A 1 105 ? 38.290 -26.415 17.151 1.00 78.25 105 ALA A C 1
ATOM 641 O O . ALA A 1 105 ? 39.302 -26.322 16.473 1.00 67.59 105 ALA A O 1
ATOM 643 N N . LEU A 1 106 ? 37.330 -25.476 17.187 1.00 87.27 106 LEU A N 1
ATOM 644 C CA . LEU A 1 106 ? 37.309 -24.262 16.338 1.00 85.93 106 LEU A CA 1
ATOM 645 C C . LEU A 1 106 ? 37.824 -24.542 14.911 1.00 88.60 106 LEU A C 1
ATOM 646 O O . LEU A 1 106 ? 39.031 -24.528 14.665 1.00 89.37 106 LEU A O 1
ATOM 648 N N . ASN A 1 107 ? 36.891 -24.757 13.980 1.00 88.54 107 ASN A N 1
ATOM 649 C CA . ASN A 1 107 ? 37.151 -25.467 12.719 1.00 89.00 107 ASN A CA 1
ATOM 650 C C . ASN A 1 107 ? 37.663 -24.671 11.506 1.00 91.66 107 ASN A C 1
ATOM 651 O O . ASN A 1 107 ? 37.487 -23.452 11.411 1.00 91.34 107 ASN A O 1
ATOM 656 N N . THR A 1 108 ? 38.293 -25.393 10.579 1.00 86.90 108 THR A N 1
ATOM 657 C CA . THR A 1 108 ? 38.653 -24.853 9.265 1.00 90.51 108 THR A CA 1
ATOM 658 C C . THR A 1 108 ? 37.428 -24.848 8.332 1.00 96.58 108 THR A C 1
ATOM 659 O O . THR A 1 108 ? 36.828 -25.897 8.139 1.00 104.80 108 THR A O 1
ATOM 661 N N . PRO A 1 109 ? 37.052 -23.680 7.748 1.00 94.55 109 PRO A N 1
ATOM 662 C CA . PRO A 1 109 ? 35.849 -23.607 6.888 1.00 90.61 109 PRO A CA 1
ATOM 663 C C . PRO A 1 109 ? 35.826 -24.487 5.619 1.00 90.26 109 PRO A C 1
ATOM 664 O O . PRO A 1 109 ? 34.743 -24.866 5.156 1.00 87.82 109 PRO A O 1
ATOM 668 N N . GLU A 1 110 ? 36.996 -24.815 5.074 1.00 93.27 110 GLU A N 1
ATOM 669 C CA . GLU A 1 110 ? 37.110 -25.873 4.045 1.00 87.95 110 GLU A CA 1
ATOM 670 C C . GLU A 1 110 ? 36.822 -27.301 4.592 1.00 87.52 110 GLU A C 1
ATOM 671 O O . GLU A 1 110 ? 36.476 -28.193 3.813 1.00 90.98 110 GLU A O 1
ATOM 673 N N . ILE A 1 111 ? 36.997 -27.519 5.907 1.00 87.78 111 ILE A N 1
ATOM 674 C CA . ILE A 1 111 ? 36.467 -28.707 6.640 1.00 76.27 111 ILE A CA 1
ATOM 675 C C . ILE A 1 111 ? 35.011 -28.546 7.120 1.00 75.59 111 ILE A C 1
ATOM 676 O O . ILE A 1 111 ? 34.387 -29.533 7.491 1.00 78.05 111 ILE A O 1
ATOM 678 N N . LYS A 1 112 ? 34.480 -27.318 7.136 1.00 70.22 112 LYS A N 1
ATOM 679 C CA . LYS A 1 112 ? 33.032 -27.097 7.275 1.00 64.46 112 LYS A CA 1
ATOM 680 C C . LYS A 1 112 ? 32.293 -27.779 6.140 1.00 61.70 112 LYS A C 1
ATOM 681 O O . LYS A 1 112 ? 31.179 -28.246 6.327 1.00 64.06 112 LYS A O 1
ATOM 683 N N . GLU A 1 113 ? 32.934 -27.881 4.979 1.00 66.77 113 GLU A N 1
ATOM 684 C CA . GLU A 1 113 ? 32.352 -28.597 3.842 1.00 65.37 113 GLU A CA 1
ATOM 685 C C . GLU A 1 113 ? 31.994 -30.051 4.198 1.00 63.36 113 GLU A C 1
ATOM 686 O O . GLU A 1 113 ? 30.948 -30.557 3.767 1.00 57.41 113 GLU A O 1
ATOM 687 N N . LYS A 1 114 ? 32.847 -30.699 4.997 1.00 59.56 114 LYS A N 1
ATOM 688 C CA . LYS A 1 114 ? 32.671 -32.117 5.377 1.00 63.79 114 LYS A CA 1
ATOM 689 C C . LYS A 1 114 ? 31.614 -32.358 6.479 1.00 65.14 114 LYS A C 1
ATOM 690 O O . LYS A 1 114 ? 31.215 -33.495 6.723 1.00 68.99 114 LYS A O 1
ATOM 692 N N . ILE A 1 115 ? 31.159 -31.292 7.128 1.00 63.76 115 ILE A N 1
ATOM 693 C CA . ILE A 1 115 ? 30.189 -31.398 8.194 1.00 62.48 115 ILE A CA 1
ATOM 694 C C . ILE A 1 115 ? 28.990 -30.455 7.973 1.00 67.62 115 ILE A C 1
ATOM 695 O O . ILE A 1 115 ? 28.226 -30.241 8.906 1.00 78.99 115 ILE A O 1
ATOM 697 N N . LYS A 1 116 ? 28.769 -29.970 6.740 1.00 68.75 116 LYS A N 1
ATOM 698 C CA . LYS A 1 116 ? 27.727 -28.947 6.449 1.00 65.54 116 LYS A CA 1
ATOM 699 C C . LYS A 1 116 ? 26.298 -29.470 6.607 1.00 68.29 116 LYS A C 1
ATOM 700 O O . LYS A 1 116 ? 25.414 -28.699 6.993 1.00 67.05 116 LYS A O 1
ATOM 702 N N . ASP A 1 117 ? 26.087 -30.767 6.330 1.00 69.54 117 ASP A N 1
ATOM 703 C CA . ASP A 1 117 ? 24.749 -31.390 6.298 1.00 73.03 117 ASP A CA 1
ATOM 704 C C . ASP A 1 117 ? 24.300 -31.957 7.654 1.00 69.64 117 ASP A C 1
ATOM 705 O O . ASP A 1 117 ? 23.174 -32.451 7.760 1.00 69.88 117 ASP A O 1
ATOM 710 N N . CYS A 1 118 ? 25.172 -31.923 8.663 1.00 63.59 118 CYS A N 1
ATOM 711 C CA . CYS A 1 118 ? 24.798 -32.386 10.002 1.00 63.24 118 CYS A CA 1
ATOM 712 C C . CYS A 1 118 ? 23.680 -31.535 10.596 1.00 56.40 118 CYS A C 1
ATOM 713 O O . CYS A 1 118 ? 23.787 -30.319 10.646 1.00 57.05 118 CYS A O 1
ATOM 716 N N . VAL A 1 119 ? 22.613 -32.212 11.015 1.00 50.55 119 VAL A N 1
ATOM 717 C CA . VAL A 1 119 ? 21.443 -31.618 11.629 1.00 48.29 119 VAL A CA 1
ATOM 718 C C . VAL A 1 119 ? 21.112 -32.394 12.899 1.00 45.29 119 VAL A C 1
ATOM 719 O O . VAL A 1 119 ? 20.867 -33.608 12.861 1.00 44.59 119 VAL A O 1
ATOM 723 N N . PHE A 1 120 ? 21.126 -31.692 14.024 1.00 42.06 120 PHE A N 1
ATOM 724 C CA . PHE A 1 120 ? 20.836 -32.301 15.297 1.00 37.52 120 PHE A CA 1
ATOM 725 C C . PHE A 1 120 ? 19.342 -32.197 15.513 1.00 36.35 120 PHE A C 1
ATOM 726 O O . PHE A 1 120 ? 18.741 -31.241 15.085 1.00 38.61 120 PHE A O 1
ATOM 734 N N . VAL A 1 121 ? 18.755 -33.227 16.112 1.00 36.85 121 VAL A N 1
ATOM 735 C CA . VAL A 1 121 ? 17.365 -33.221 16.462 1.00 38.74 121 VAL A CA 1
ATOM 736 C C . VAL A 1 121 ? 17.201 -33.792 17.890 1.00 39.38 121 VAL A C 1
ATOM 737 O O . VAL A 1 121 ? 17.954 -34.676 18.286 1.00 44.70 121 VAL A O 1
ATOM 741 N N . THR A 1 122 ? 16.284 -33.210 18.668 1.00 41.70 122 THR A N 1
ATOM 742 C CA . THR A 1 122 ? 15.969 -33.653 20.040 1.00 40.80 122 THR A CA 1
ATOM 743 C C . THR A 1 122 ? 14.655 -33.210 20.528 1.00 40.32 122 THR A C 1
ATOM 744 O O . THR A 1 122 ? 14.058 -32.276 19.994 1.00 41.56 122 THR A O 1
ATOM 748 N N . ALA A 1 123 ? 14.213 -33.870 21.583 1.00 40.60 123 ALA A N 1
ATOM 749 C CA . ALA A 1 123 ? 13.107 -33.370 22.392 1.00 43.89 123 ALA A CA 1
ATOM 750 C C . ALA A 1 123 ? 13.679 -32.837 23.686 1.00 42.46 123 ALA A C 1
ATOM 751 O O . ALA A 1 123 ? 14.773 -33.250 24.104 1.00 42.59 123 ALA A O 1
ATOM 753 N N . THR A 1 124 ? 12.949 -31.919 24.299 1.00 46.15 124 THR A N 1
ATOM 754 C CA . THR A 1 124 ? 13.374 -31.289 25.553 1.00 51.21 124 THR A CA 1
ATOM 755 C C . THR A 1 124 ? 12.202 -30.591 26.258 1.00 55.00 124 THR A C 1
ATOM 756 O O . THR A 1 124 ? 11.263 -30.111 25.609 1.00 60.21 124 THR A O 1
ATOM 760 N N . ASP A 1 125 ? 12.259 -30.565 27.590 1.00 59.64 125 ASP A N 1
ATOM 761 C CA . ASP A 1 125 ? 11.399 -29.717 28.398 1.00 59.97 125 ASP A CA 1
ATOM 762 C C . ASP A 1 125 ? 11.998 -28.318 28.493 1.00 57.11 125 ASP A C 1
ATOM 763 O O . ASP A 1 125 ? 11.349 -27.416 29.011 1.00 57.14 125 ASP A O 1
ATOM 768 N N . GLY A 1 126 ? 13.242 -28.142 28.035 1.00 51.78 126 GLY A N 1
ATOM 769 C CA . GLY A 1 126 ? 13.802 -26.805 27.854 1.00 48.83 126 GLY A CA 1
ATOM 770 C C . GLY A 1 126 ? 15.312 -26.727 27.958 1.00 47.01 126 GLY A C 1
ATOM 771 O O . GLY A 1 126 ? 15.954 -26.140 27.105 1.00 52.27 126 GLY A O 1
ATOM 772 N N . ASN A 1 127 ? 15.896 -27.288 29.009 1.00 42.97 127 ASN A N 1
ATOM 773 C CA . ASN A 1 127 ? 17.327 -27.134 29.210 1.00 41.02 127 ASN A CA 1
ATOM 774 C C . ASN A 1 127 ? 18.179 -27.965 28.240 1.00 39.82 127 ASN A C 1
ATOM 775 O O . ASN A 1 127 ? 19.187 -27.493 27.762 1.00 39.67 127 ASN A O 1
ATOM 780 N N . HIS A 1 128 ? 17.807 -29.213 27.998 1.00 36.22 128 HIS A N 1
ATOM 781 C CA . HIS A 1 128 ? 18.603 -30.065 27.137 1.00 36.57 128 HIS A CA 1
ATOM 782 C C . HIS A 1 128 ? 18.693 -29.492 25.700 1.00 36.82 128 HIS A C 1
ATOM 783 O O . HIS A 1 128 ? 19.781 -29.433 25.101 1.00 28.61 128 HIS A O 1
ATOM 790 N N . GLY A 1 129 ? 17.531 -29.099 25.191 1.00 34.58 129 GLY A N 1
ATOM 791 C CA . GLY A 1 129 ? 17.407 -28.534 23.867 1.00 40.95 129 GLY A CA 1
ATOM 792 C C . GLY A 1 129 ? 18.195 -27.245 23.712 1.00 42.82 129 GLY A C 1
ATOM 793 O O . GLY A 1 129 ? 18.901 -27.059 22.717 1.00 41.11 129 GLY A O 1
ATOM 794 N N . ARG A 1 130 ? 18.058 -26.367 24.696 1.00 41.09 130 ARG A N 1
ATOM 795 C CA . ARG A 1 130 ? 18.803 -25.129 24.734 1.00 47.68 130 ARG A CA 1
ATOM 796 C C . ARG A 1 130 ? 20.287 -25.441 24.614 1.00 47.38 130 ARG A C 1
ATOM 797 O O . ARG A 1 130 ? 20.993 -24.796 23.849 1.00 45.58 130 ARG A O 1
ATOM 805 N N . GLY A 1 131 ? 20.760 -26.426 25.380 1.00 46.13 131 GLY A N 1
ATOM 806 C CA . GLY A 1 131 ? 22.168 -26.844 25.313 1.00 44.46 131 GLY A CA 1
ATOM 807 C C . GLY A 1 131 ? 22.570 -27.318 23.923 1.00 41.82 131 GLY A C 1
ATOM 808 O O . GLY A 1 131 ? 23.605 -26.924 23.412 1.00 38.93 131 GLY A O 1
ATOM 809 N N . VAL A 1 132 ? 21.715 -28.124 23.292 1.00 40.67 132 VAL A N 1
ATOM 810 C CA . VAL A 1 132 ? 22.007 -28.628 21.953 1.00 44.20 132 VAL A CA 1
ATOM 811 C C . VAL A 1 132 ? 21.940 -27.505 20.933 1.00 42.82 132 VAL A C 1
ATOM 812 O O . VAL A 1 132 ? 22.810 -27.385 20.097 1.00 39.45 132 VAL A O 1
ATOM 816 N N . ALA A 1 133 ? 20.918 -26.664 21.049 1.00 45.00 133 ALA A N 1
ATOM 817 C CA . ALA A 1 133 ? 20.758 -25.531 20.138 1.00 42.31 133 ALA A CA 1
ATOM 818 C C . ALA A 1 133 ? 21.968 -24.577 20.202 1.00 44.26 133 ALA A C 1
ATOM 819 O O . ALA A 1 133 ? 22.463 -24.079 19.186 1.00 46.48 133 ALA A O 1
ATOM 821 N N . TRP A 1 134 ? 22.466 -24.376 21.414 1.00 46.95 134 TRP A N 1
ATOM 822 C CA . TRP A 1 134 ? 23.605 -23.514 21.664 1.00 47.27 134 TRP A CA 1
ATOM 823 C C . TRP A 1 134 ? 24.862 -24.078 21.042 1.00 48.40 134 TRP A C 1
ATOM 824 O O . TRP A 1 134 ? 25.579 -23.366 20.350 1.00 51.32 134 TRP A O 1
ATOM 835 N N . ALA A 1 135 ? 25.140 -25.346 21.293 1.00 49.53 135 ALA A N 1
ATOM 836 C CA . ALA A 1 135 ? 26.280 -26.003 20.646 1.00 52.86 135 ALA A CA 1
ATOM 837 C C . ALA A 1 135 ? 26.199 -25.969 19.099 1.00 53.80 135 ALA A C 1
ATOM 838 O O . ALA A 1 135 ? 27.177 -25.679 18.419 1.00 53.56 135 ALA A O 1
ATOM 840 N N . ALA A 1 136 ? 25.017 -26.235 18.551 1.00 54.03 136 ALA A N 1
ATOM 841 C CA . ALA A 1 136 ? 24.811 -26.177 17.108 1.00 59.40 136 ALA A CA 1
ATOM 842 C C . ALA A 1 136 ? 25.112 -24.773 16.570 1.00 61.19 136 ALA A C 1
ATOM 843 O O . ALA A 1 136 ? 25.761 -24.628 15.541 1.00 49.59 136 ALA A O 1
ATOM 845 N N . GLU A 1 137 ? 24.622 -23.757 17.282 1.00 61.14 137 GLU A N 1
ATOM 846 C CA . GLU A 1 137 ? 24.836 -22.371 16.918 1.00 59.86 137 GLU A CA 1
ATOM 847 C C . GLU A 1 137 ? 26.321 -22.043 16.900 1.00 56.53 137 GLU A C 1
ATOM 848 O O . GLU A 1 137 ? 26.775 -21.345 15.994 1.00 54.94 137 GLU A O 1
ATOM 854 N N . GLN A 1 138 ? 27.078 -22.573 17.861 1.00 52.03 138 GLN A N 1
ATOM 855 C CA . GLN A 1 138 ? 28.512 -22.331 17.904 1.00 56.27 138 GLN A CA 1
ATOM 856 C C . GLN A 1 138 ? 29.159 -22.792 16.601 1.00 65.36 138 GLN A C 1
ATOM 857 O O . GLN A 1 138 ? 30.033 -22.120 16.065 1.00 72.95 138 GLN A O 1
ATOM 859 N N . LEU A 1 139 ? 28.691 -23.918 16.063 1.00 68.77 139 LEU A N 1
ATOM 860 C CA . LEU A 1 139 ? 29.277 -24.526 14.859 1.00 61.17 139 LEU A CA 1
ATOM 861 C C . LEU A 1 139 ? 28.541 -24.153 13.570 1.00 61.31 139 LEU A C 1
ATOM 862 O O . LEU A 1 139 ? 28.831 -24.696 12.514 1.00 68.29 139 LEU A O 1
ATOM 867 N N . GLY A 1 140 ? 27.609 -23.210 13.650 1.00 63.16 140 GLY A N 1
ATOM 868 C CA . GLY A 1 140 ? 26.783 -22.830 12.506 1.00 66.78 140 GLY A CA 1
ATOM 869 C C . GLY A 1 140 ? 25.998 -23.986 11.909 1.00 68.01 140 GLY A C 1
ATOM 870 O O . GLY A 1 140 ? 25.624 -23.949 10.727 1.00 68.87 140 GLY A O 1
ATOM 871 N N . LEU A 1 141 ? 25.725 -25.006 12.723 1.00 62.15 141 LEU A N 1
ATOM 872 C CA . LEU A 1 141 ? 24.916 -26.141 12.290 1.00 57.11 141 LEU A CA 1
ATOM 873 C C . LEU A 1 141 ? 23.452 -25.960 12.641 1.00 52.17 141 LEU A C 1
ATOM 874 O O . LEU A 1 141 ? 23.099 -25.164 13.512 1.00 68.73 141 LEU A O 1
ATOM 879 N N . LYS A 1 142 ? 22.608 -26.692 11.935 1.00 47.59 142 LYS A N 1
ATOM 880 C CA . LYS A 1 142 ? 21.198 -26.634 12.143 1.00 49.55 142 LYS A CA 1
ATOM 881 C C . LYS A 1 142 ? 20.826 -27.565 13.309 1.00 53.50 142 LYS A C 1
ATOM 882 O O . LYS A 1 142 ? 21.481 -28.575 13.532 1.00 56.63 142 LYS A O 1
ATOM 884 N N . ALA A 1 143 ? 19.747 -27.230 14.017 1.00 47.29 143 ALA A N 1
ATOM 885 C CA . ALA A 1 143 ? 19.231 -28.040 15.083 1.00 42.09 143 ALA A CA 1
ATOM 886 C C . ALA A 1 143 ? 17.728 -27.940 15.066 1.00 37.66 143 ALA A C 1
ATOM 887 O O . ALA A 1 143 ? 17.184 -26.874 14.829 1.00 34.13 143 ALA A O 1
ATOM 889 N N . VAL A 1 144 ? 17.052 -29.050 15.324 1.00 37.26 144 VAL A N 1
ATOM 890 C CA . VAL A 1 144 ? 15.591 -29.091 15.331 1.00 40.83 144 VAL A CA 1
ATOM 891 C C . VAL A 1 144 ? 15.162 -29.619 16.690 1.00 44.84 144 VAL A C 1
ATOM 892 O O . VAL A 1 144 ? 15.716 -30.612 17.181 1.00 43.79 144 VAL A O 1
ATOM 896 N N . VAL A 1 145 ? 14.204 -28.929 17.308 1.00 45.85 145 VAL A N 1
ATOM 897 C CA . VAL A 1 145 ? 13.827 -29.203 18.682 1.00 48.05 145 VAL A CA 1
ATOM 898 C C . VAL A 1 145 ? 12.318 -29.342 18.804 1.00 48.77 145 VAL A C 1
ATOM 899 O O . VAL A 1 145 ? 11.571 -28.521 18.296 1.00 61.07 145 VAL A O 1
ATOM 903 N N . TYR A 1 146 ? 11.885 -30.422 19.449 1.00 47.50 146 TYR A N 1
ATOM 904 C CA . TYR A 1 146 ? 10.477 -30.629 19.770 1.00 49.32 146 TYR A CA 1
ATOM 905 C C . TYR A 1 146 ? 10.278 -30.552 21.301 1.00 51.33 146 TYR A C 1
ATOM 906 O O . TYR A 1 146 ? 11.078 -31.091 22.095 1.00 56.72 146 TYR A O 1
ATOM 915 N N . MET A 1 147 ? 9.231 -29.859 21.727 1.00 55.18 147 MET A N 1
ATOM 916 C CA . MET A 1 147 ? 8.901 -29.792 23.155 1.00 59.45 147 MET A CA 1
ATOM 917 C C . MET A 1 147 ? 7.511 -30.363 23.376 1.00 54.24 147 MET A C 1
ATOM 918 O O . MET A 1 147 ? 6.675 -30.335 22.483 1.00 50.18 147 MET A O 1
ATOM 923 N N . PRO A 1 148 ? 7.250 -30.850 24.586 1.00 60.00 148 PRO A N 1
ATOM 924 C CA . PRO A 1 148 ? 5.929 -31.388 24.920 1.00 65.46 148 PRO A CA 1
ATOM 925 C C . PRO A 1 148 ? 4.829 -30.333 25.089 1.00 67.25 148 PRO A C 1
ATOM 926 O O . PRO A 1 148 ? 5.126 -29.168 25.346 1.00 67.35 148 PRO A O 1
ATOM 930 N N . LEU A 1 153 ? 6.648 -21.374 26.869 1.00 59.20 153 LEU A N 1
ATOM 931 C CA . LEU A 1 153 ? 6.733 -20.511 25.654 1.00 64.00 153 LEU A CA 1
ATOM 932 C C . LEU A 1 153 ? 8.052 -19.716 25.633 1.00 57.22 153 LEU A C 1
ATOM 933 O O . LEU A 1 153 ? 8.738 -19.651 24.624 1.00 50.24 153 LEU A O 1
ATOM 935 N N . ILE A 1 154 ? 8.417 -19.147 26.780 1.00 60.04 154 ILE A N 1
ATOM 936 C CA . ILE A 1 154 ? 9.691 -18.436 26.916 1.00 62.11 154 ILE A CA 1
ATOM 937 C C . ILE A 1 154 ? 10.875 -19.425 26.807 1.00 63.91 154 ILE A C 1
ATOM 938 O O . ILE A 1 154 ? 11.905 -19.081 26.245 1.00 64.07 154 ILE A O 1
ATOM 940 N N . ARG A 1 155 ? 10.702 -20.664 27.280 1.00 65.31 155 ARG A N 1
ATOM 941 C CA . ARG A 1 155 ? 11.719 -21.719 27.090 1.00 59.54 155 ARG A CA 1
ATOM 942 C C . ARG A 1 155 ? 11.950 -22.035 25.590 1.00 53.01 155 ARG A C 1
ATOM 943 O O . ARG A 1 155 ? 13.102 -22.207 25.161 1.00 45.88 155 ARG A O 1
ATOM 951 N N . ALA A 1 156 ? 10.875 -22.057 24.794 1.00 49.56 156 ALA A N 1
ATOM 952 C CA . ALA A 1 156 ? 10.975 -22.258 23.332 1.00 47.79 156 ALA A CA 1
ATOM 953 C C . ALA A 1 156 ? 11.658 -21.091 22.637 1.00 57.84 156 ALA A C 1
ATOM 954 O O . ALA A 1 156 ? 12.549 -21.291 21.817 1.00 62.32 156 ALA A O 1
ATOM 956 N N . GLU A 1 157 ? 11.222 -19.867 22.961 1.00 60.27 157 GLU A N 1
ATOM 957 C CA . GLU A 1 157 ? 11.831 -18.647 22.420 1.00 58.00 157 GLU A CA 1
ATOM 958 C C . GLU A 1 157 ? 13.320 -18.655 22.643 1.00 49.25 157 GLU A C 1
ATOM 959 O O . GLU A 1 157 ? 14.083 -18.345 21.736 1.00 47.56 157 GLU A O 1
ATOM 961 N N . ASN A 1 158 ? 13.731 -19.009 23.854 1.00 48.76 158 ASN A N 1
ATOM 962 C CA . ASN A 1 158 ? 15.157 -19.015 24.191 1.00 52.75 158 ASN A CA 1
ATOM 963 C C . ASN A 1 158 ? 15.939 -20.039 23.374 1.00 51.88 158 ASN A C 1
ATOM 964 O O . ASN A 1 158 ? 17.124 -19.852 23.125 1.00 49.06 158 ASN A O 1
ATOM 969 N N . ILE A 1 159 ? 15.282 -21.132 22.987 1.00 50.64 159 ILE A N 1
ATOM 970 C CA . ILE A 1 159 ? 15.886 -22.101 22.067 1.00 50.94 159 ILE A CA 1
ATOM 971 C C . ILE A 1 159 ? 15.977 -21.543 20.644 1.00 48.30 159 ILE A C 1
ATOM 972 O O . ILE A 1 159 ? 16.977 -21.749 19.961 1.00 39.93 159 ILE A O 1
ATOM 977 N N . ARG A 1 160 ? 14.931 -20.844 20.209 1.00 49.70 160 ARG A N 1
ATOM 978 C CA . ARG A 1 160 ? 14.913 -20.263 18.859 1.00 51.59 160 ARG A CA 1
ATOM 979 C C . ARG A 1 160 ? 15.978 -19.209 18.680 1.00 52.90 160 ARG A C 1
ATOM 980 O O . ARG A 1 160 ? 16.537 -19.108 17.598 1.00 48.03 160 ARG A O 1
ATOM 988 N N . HIS A 1 161 ? 16.237 -18.427 19.733 1.00 53.07 161 HIS A N 1
ATOM 989 C CA . HIS A 1 161 ? 17.250 -17.385 19.681 1.00 56.36 161 HIS A CA 1
ATOM 990 C C . HIS A 1 161 ? 18.657 -17.911 19.437 1.00 61.54 161 HIS A C 1
ATOM 991 O O . HIS A 1 161 ? 19.553 -17.117 19.191 1.00 66.46 161 HIS A O 1
ATOM 998 N N . HIS A 1 162 ? 18.896 -19.218 19.528 1.00 61.89 162 HIS A N 1
ATOM 999 C CA . HIS A 1 162 ? 20.209 -19.739 19.135 1.00 62.32 162 HIS A CA 1
ATOM 1000 C C . HIS A 1 162 ? 20.223 -20.085 17.648 1.00 58.40 162 HIS A C 1
ATOM 1001 O O . HIS A 1 162 ? 21.252 -20.474 17.100 1.00 55.63 162 HIS A O 1
ATOM 1008 N N . GLY A 1 163 ? 19.087 -19.917 16.988 1.00 50.40 163 GLY A N 1
ATOM 1009 C CA . GLY A 1 163 ? 19.021 -20.183 15.554 1.00 57.69 163 GLY A CA 1
ATOM 1010 C C . GLY A 1 163 ? 18.561 -21.587 15.263 1.00 56.66 163 GLY A C 1
ATOM 1011 O O . GLY A 1 163 ? 18.618 -22.040 14.141 1.00 57.71 163 GLY A O 1
ATOM 1012 N N . ALA A 1 164 ? 18.045 -22.248 16.288 1.00 60.70 164 ALA A N 1
ATOM 1013 C CA . ALA A 1 164 ? 17.462 -23.560 16.152 1.00 57.96 164 ALA A CA 1
ATOM 1014 C C . ALA A 1 164 ? 15.990 -23.472 15.819 1.00 54.12 164 ALA A C 1
ATOM 1015 O O . ALA A 1 164 ? 15.310 -22.498 16.126 1.00 55.28 164 ALA A O 1
ATOM 1017 N N . GLU A 1 165 ? 15.474 -24.527 15.216 1.00 57.82 165 GLU A N 1
ATOM 1018 C CA . GLU A 1 165 ? 14.049 -24.636 14.983 1.00 59.48 165 GLU A CA 1
ATOM 1019 C C . GLU A 1 165 ? 13.480 -25.268 16.223 1.00 59.86 165 GLU A C 1
ATOM 1020 O O . GLU A 1 165 ? 14.103 -26.163 16.778 1.00 65.03 165 GLU A O 1
ATOM 1026 N N . CYS A 1 166 ? 12.338 -24.777 16.695 1.00 59.76 166 CYS A N 1
ATOM 1027 C CA . CYS A 1 166 ? 11.748 -25.275 17.932 1.00 59.03 166 CYS A CA 1
ATOM 1028 C C . CYS A 1 166 ? 10.262 -25.267 17.756 1.00 58.75 166 CYS A C 1
ATOM 1029 O O . CYS A 1 166 ? 9.714 -24.307 17.261 1.00 62.37 166 CYS A O 1
ATOM 1032 N N . THR A 1 167 ? 9.621 -26.332 18.205 1.00 61.55 167 THR A N 1
ATOM 1033 C CA . THR A 1 167 ? 8.208 -26.526 18.013 1.00 67.58 167 THR A CA 1
ATOM 1034 C C . THR A 1 167 ? 7.607 -27.141 19.273 1.00 74.26 167 THR A C 1
ATOM 1035 O O . THR A 1 167 ? 8.020 -28.227 19.704 1.00 77.63 167 THR A O 1
ATOM 1039 N N . ILE A 1 168 ? 6.635 -26.439 19.857 1.00 79.80 168 ILE A N 1
ATOM 1040 C CA . ILE A 1 168 ? 5.865 -26.974 20.979 1.00 87.77 168 ILE A CA 1
ATOM 1041 C C . ILE A 1 168 ? 4.889 -27.976 20.384 1.00 91.06 168 ILE A C 1
ATOM 1042 O O . ILE A 1 168 ? 4.006 -27.600 19.616 1.00 88.65 168 ILE A O 1
ATOM 1044 N N . THR A 1 169 ? 5.063 -29.246 20.732 1.00 89.75 169 THR A N 1
ATOM 1045 C CA . THR A 1 169 ? 4.257 -30.313 20.188 1.00 88.82 169 THR A CA 1
ATOM 1046 C C . THR A 1 169 ? 2.934 -30.389 20.962 1.00 90.07 169 THR A C 1
ATOM 1047 O O . THR A 1 169 ? 2.705 -29.615 21.886 1.00 82.08 169 THR A O 1
ATOM 1049 N N . ASP A 1 170 ? 2.050 -31.295 20.554 1.00 92.49 170 ASP A N 1
ATOM 1050 C CA . ASP A 1 170 ? 0.884 -31.643 21.360 1.00 89.47 170 ASP A CA 1
ATOM 1051 C C . ASP A 1 170 ? 1.068 -33.013 22.009 1.00 87.93 170 ASP A C 1
ATOM 1052 O O . ASP A 1 170 ? 0.090 -33.655 22.391 1.00 96.28 170 ASP A O 1
ATOM 1054 N N . LEU A 1 171 ? 2.318 -33.447 22.153 1.00 79.16 171 LEU A N 1
ATOM 1055 C CA . LEU A 1 171 ? 2.636 -34.752 22.737 1.00 76.29 171 LEU A CA 1
ATOM 1056 C C . LEU A 1 171 ? 3.228 -34.580 24.148 1.00 74.05 171 LEU A C 1
ATOM 1057 O O . LEU A 1 171 ? 3.691 -33.500 24.514 1.00 81.22 171 LEU A O 1
ATOM 1059 N N . ASN A 1 172 ? 3.167 -35.629 24.962 1.00 79.88 172 ASN A N 1
ATOM 1060 C CA . ASN A 1 172 ? 3.853 -35.636 26.265 1.00 79.36 172 ASN A CA 1
ATOM 1061 C C . ASN A 1 172 ? 5.363 -35.778 26.025 1.00 77.28 172 ASN A C 1
ATOM 1062 O O . ASN A 1 172 ? 5.781 -35.953 24.882 1.00 73.77 172 ASN A O 1
ATOM 1064 N N . TYR A 1 173 ? 6.169 -35.704 27.093 1.00 75.97 173 TYR A N 1
ATOM 1065 C CA . TYR A 1 173 ? 7.648 -35.723 26.961 1.00 65.46 173 TYR A CA 1
ATOM 1066 C C . TYR A 1 173 ? 8.139 -36.983 26.279 1.00 61.61 173 TYR A C 1
ATOM 1067 O O . TYR A 1 173 ? 8.919 -36.899 25.359 1.00 58.77 173 TYR A O 1
ATOM 1069 N N . ASP A 1 174 ? 7.631 -38.143 26.694 1.00 67.67 174 ASP A N 1
ATOM 1070 C CA . ASP A 1 174 ? 8.124 -39.423 26.192 1.00 72.74 174 ASP A CA 1
ATOM 1071 C C . ASP A 1 174 ? 7.727 -39.636 24.729 1.00 76.12 174 ASP A C 1
ATOM 1072 O O . ASP A 1 174 ? 8.519 -40.168 23.933 1.00 75.44 174 ASP A O 1
ATOM 1077 N N . ASP A 1 175 ? 6.528 -39.188 24.359 1.00 75.80 175 ASP A N 1
ATOM 1078 C CA . ASP A 1 175 ? 6.091 -39.301 22.976 1.00 78.16 175 ASP A CA 1
ATOM 1079 C C . ASP A 1 175 ? 6.821 -38.331 22.104 1.00 77.85 175 ASP A C 1
ATOM 1080 O O . ASP A 1 175 ? 7.081 -38.607 20.923 1.00 84.75 175 ASP A O 1
ATOM 1085 N N . ALA A 1 176 ? 7.216 -37.218 22.708 1.00 73.16 176 ALA A N 1
ATOM 1086 C CA . ALA A 1 176 ? 8.065 -36.240 22.031 1.00 72.37 176 ALA A CA 1
ATOM 1087 C C . ALA A 1 176 ? 9.487 -36.762 21.744 1.00 62.41 176 ALA A C 1
ATOM 1088 O O . ALA A 1 176 ? 10.053 -36.450 20.686 1.00 61.01 176 ALA A O 1
ATOM 1090 N N . VAL A 1 177 ? 10.046 -37.537 22.679 1.00 56.95 177 VAL A N 1
ATOM 1091 C CA . VAL A 1 177 ? 11.323 -38.232 22.473 1.00 58.37 177 VAL A CA 1
ATOM 1092 C C . VAL A 1 177 ? 11.189 -39.248 21.344 1.00 56.54 177 VAL A C 1
ATOM 1093 O O . VAL A 1 177 ? 12.071 -39.364 20.484 1.00 67.53 177 VAL A O 1
ATOM 1095 N N . ARG A 1 178 ? 10.080 -39.971 21.333 1.00 59.04 178 ARG A N 1
ATOM 1096 C CA . ARG A 1 178 ? 9.766 -40.860 20.205 1.00 65.67 178 ARG A CA 1
ATOM 1097 C C . ARG A 1 178 ? 9.736 -40.094 18.855 1.00 57.56 178 ARG A C 1
ATOM 1098 O O . ARG A 1 178 ? 10.298 -40.555 17.864 1.00 70.37 178 ARG A O 1
ATOM 1100 N N . LEU A 1 179 ? 9.102 -38.936 18.816 1.00 53.39 179 LEU A N 1
ATOM 1101 C CA . LEU A 1 179 ? 9.001 -38.175 17.557 1.00 62.07 179 LEU A CA 1
ATOM 1102 C C . LEU A 1 179 ? 10.378 -37.770 17.016 1.00 64.24 179 LEU A C 1
ATOM 1103 O O . LEU A 1 179 ? 10.634 -37.858 15.817 1.00 67.90 179 LEU A O 1
ATOM 1105 N N . ALA A 1 180 ? 11.246 -37.316 17.913 1.00 60.10 180 ALA A N 1
ATOM 1106 C CA . ALA A 1 180 ? 12.591 -36.922 17.550 1.00 59.95 180 ALA A CA 1
ATOM 1107 C C . ALA A 1 180 ? 13.336 -38.111 16.970 1.00 67.94 180 ALA A C 1
ATOM 1108 O O . ALA A 1 180 ? 14.078 -37.967 15.988 1.00 64.41 180 ALA A O 1
ATOM 1110 N N . HIS A 1 181 ? 13.130 -39.277 17.586 1.00 69.46 181 HIS A N 1
ATOM 1111 C CA . HIS A 1 181 ? 13.740 -40.530 17.147 1.00 69.50 181 HIS A CA 1
ATOM 1112 C C . HIS A 1 181 ? 13.295 -40.895 15.738 1.00 62.39 181 HIS A C 1
ATOM 1113 O O . HIS A 1 181 ? 14.144 -41.049 14.828 1.00 55.66 181 HIS A O 1
ATOM 1120 N N . ARG A 1 182 ? 11.975 -40.922 15.534 1.00 61.39 182 ARG A N 1
ATOM 1121 C CA . ARG A 1 182 ? 11.405 -41.200 14.187 1.00 66.49 182 ARG A CA 1
ATOM 1122 C C . ARG A 1 182 ? 11.952 -40.238 13.145 1.00 58.88 182 ARG A C 1
ATOM 1123 O O . ARG A 1 182 ? 12.239 -40.636 12.023 1.00 57.04 182 ARG A O 1
ATOM 1125 N N . MET A 1 183 ? 12.075 -38.967 13.516 1.00 61.53 183 MET A N 1
ATOM 1126 C CA . MET A 1 183 ? 12.544 -37.975 12.560 1.00 65.66 183 MET A CA 1
ATOM 1127 C C . MET A 1 183 ? 14.005 -38.163 12.209 1.00 59.09 183 MET A C 1
ATOM 1128 O O . MET A 1 183 ? 14.385 -37.914 11.077 1.00 53.29 183 MET A O 1
ATOM 1130 N N . ALA A 1 184 ? 14.826 -38.570 13.174 1.00 54.64 184 ALA A N 1
ATOM 1131 C CA . ALA A 1 184 ? 16.232 -38.839 12.865 1.00 50.56 184 ALA A CA 1
ATOM 1132 C C . ALA A 1 184 ? 16.342 -39.978 11.887 1.00 53.64 184 ALA A C 1
ATOM 1133 O O . ALA A 1 184 ? 17.059 -39.875 10.881 1.00 52.17 184 ALA A O 1
ATOM 1135 N N . GLN A 1 185 ? 15.611 -41.056 12.195 1.00 61.70 185 GLN A N 1
ATOM 1136 C CA . GLN A 1 185 ? 15.562 -42.253 11.357 1.00 61.98 185 GLN A CA 1
ATOM 1137 C C . GLN A 1 185 ? 15.082 -41.938 9.965 1.00 65.30 185 GLN A C 1
ATOM 1138 O O . GLN A 1 185 ? 15.712 -42.360 9.009 1.00 64.78 185 GLN A O 1
ATOM 1144 N N . THR A 1 186 ? 13.992 -41.181 9.840 1.00 71.55 186 THR A N 1
ATOM 1145 C CA . THR A 1 186 ? 13.418 -40.912 8.516 1.00 77.81 186 THR A CA 1
ATOM 1146 C C . THR A 1 186 ? 14.051 -39.750 7.740 1.00 66.77 186 THR A C 1
ATOM 1147 O O . THR A 1 186 ? 13.923 -39.695 6.530 1.00 67.26 186 THR A O 1
ATOM 1151 N N . LYS A 1 187 ? 14.719 -38.817 8.410 1.00 67.93 187 LYS A N 1
ATOM 1152 C CA . LYS A 1 187 ? 15.311 -37.658 7.703 1.00 63.39 187 LYS A CA 1
ATOM 1153 C C . LYS A 1 187 ? 16.824 -37.695 7.590 1.00 54.44 187 LYS A C 1
ATOM 1154 O O . LYS A 1 187 ? 17.403 -36.877 6.896 1.00 54.57 187 LYS A O 1
ATOM 1156 N N . GLY A 1 188 ? 17.480 -38.616 8.290 1.00 50.08 188 GLY A N 1
ATOM 1157 C CA . GLY A 1 188 ? 18.944 -38.635 8.312 1.00 48.01 188 GLY A CA 1
ATOM 1158 C C . GLY A 1 188 ? 19.562 -37.653 9.302 1.00 46.96 188 GLY A C 1
ATOM 1159 O O . GLY A 1 188 ? 20.754 -37.363 9.246 1.00 44.68 188 GLY A O 1
ATOM 1160 N N . TRP A 1 189 ? 18.770 -37.157 10.235 1.00 44.57 189 TRP A N 1
ATOM 1161 C CA . TRP A 1 189 ? 19.296 -36.213 11.198 1.00 49.16 189 TRP A CA 1
ATOM 1162 C C . TRP A 1 189 ? 19.987 -36.952 12.305 1.00 47.97 189 TRP A C 1
ATOM 1163 O O . TRP A 1 189 ? 19.724 -38.115 12.511 1.00 49.21 189 TRP A O 1
ATOM 1174 N N . VAL A 1 190 ? 20.871 -36.265 13.008 1.00 44.97 190 VAL A N 1
ATOM 1175 C CA . VAL A 1 190 ? 21.558 -36.844 14.128 1.00 42.79 190 VAL A CA 1
ATOM 1176 C C . VAL A 1 190 ? 20.718 -36.620 15.373 1.00 42.40 190 VAL A C 1
ATOM 1177 O O . VAL A 1 190 ? 20.533 -35.490 15.806 1.00 32.17 190 VAL A O 1
ATOM 1181 N N . LEU A 1 191 ? 20.185 -37.713 15.922 1.00 42.97 191 LEU A N 1
ATOM 1182 C CA . LEU A 1 191 ? 19.435 -37.690 17.173 1.00 43.34 191 LEU A CA 1
ATOM 1183 C C . LEU A 1 191 ? 20.396 -37.327 18.275 1.00 43.17 191 LEU A C 1
ATOM 1184 O O . LEU A 1 191 ? 21.409 -37.988 18.470 1.00 39.45 191 LEU A O 1
ATOM 1189 N N . LEU A 1 192 ? 20.112 -36.260 18.988 1.00 43.34 192 LEU A N 1
ATOM 1190 C CA . LEU A 1 192 ? 21.010 -35.931 20.069 1.00 53.83 192 LEU A CA 1
ATOM 1191 C C . LEU A 1 192 ? 20.261 -35.945 21.398 1.00 51.28 192 LEU A C 1
ATOM 1192 O O . LEU A 1 192 ? 20.046 -34.907 21.996 1.00 48.80 192 LEU A O 1
ATOM 1197 N N . GLN A 1 193 ? 19.866 -37.130 21.826 1.00 48.75 193 GLN A N 1
ATOM 1198 C CA . GLN A 1 193 ? 19.007 -37.284 22.987 1.00 52.54 193 GLN A CA 1
ATOM 1199 C C . GLN A 1 193 ? 19.745 -37.856 24.204 1.00 52.10 193 GLN A C 1
ATOM 1200 O O . GLN A 1 193 ? 20.605 -38.740 24.092 1.00 43.28 193 GLN A O 1
ATOM 1206 N N . ASP A 1 194 ? 19.354 -37.332 25.361 1.00 57.61 194 ASP A N 1
ATOM 1207 C CA . ASP A 1 194 ? 19.983 -37.588 26.650 1.00 57.87 194 ASP A CA 1
ATOM 1208 C C . ASP A 1 194 ? 19.335 -38.728 27.373 1.00 61.37 194 ASP A C 1
ATOM 1209 O O . ASP A 1 194 ? 19.294 -38.699 28.594 1.00 81.26 194 ASP A O 1
ATOM 1214 N N . THR A 1 195 ? 18.762 -39.669 26.635 1.00 52.18 195 THR A N 1
ATOM 1215 C CA . THR A 1 195 ? 18.320 -40.944 27.181 1.00 56.40 195 THR A CA 1
ATOM 1216 C C . THR A 1 195 ? 18.572 -42.016 26.051 1.00 60.91 195 THR A C 1
ATOM 1217 O O . THR A 1 195 ? 19.147 -41.646 25.037 1.00 71.05 195 THR A O 1
ATOM 1221 N N . ALA A 1 196 ? 18.201 -43.297 26.185 1.00 52.60 196 ALA A N 1
ATOM 1222 C CA . ALA A 1 196 ? 18.771 -44.335 25.295 1.00 52.81 196 ALA A CA 1
ATOM 1223 C C . ALA A 1 196 ? 17.800 -45.363 24.694 1.00 52.50 196 ALA A C 1
ATOM 1224 O O . ALA A 1 196 ? 16.750 -45.647 25.271 1.00 52.25 196 ALA A O 1
ATOM 1226 N N . TRP A 1 197 ? 18.176 -45.906 23.531 1.00 49.18 197 TRP A N 1
ATOM 1227 C CA . TRP A 1 197 ? 17.366 -46.832 22.738 1.00 52.02 197 TRP A CA 1
ATOM 1228 C C . TRP A 1 197 ? 18.290 -47.978 22.315 1.00 51.83 197 TRP A C 1
ATOM 1229 O O . TRP A 1 197 ? 19.525 -47.838 22.375 1.00 54.37 197 TRP A O 1
ATOM 1240 N N . THR A 1 198 ? 17.718 -49.109 21.903 1.00 47.30 198 THR A N 1
ATOM 1241 C CA . THR A 1 198 ? 18.513 -50.194 21.321 1.00 41.83 198 THR A CA 1
ATOM 1242 C C . THR A 1 198 ? 19.176 -49.713 20.017 1.00 37.70 198 THR A C 1
ATOM 1243 O O . THR A 1 198 ? 18.513 -49.266 19.086 1.00 35.63 198 THR A O 1
ATOM 1247 N N . GLY A 1 199 ? 20.506 -49.785 20.000 1.00 34.42 199 GLY A N 1
ATOM 1248 C CA . GLY A 1 199 ? 21.313 -49.233 18.946 1.00 34.35 199 GLY A CA 1
ATOM 1249 C C . GLY A 1 199 ? 21.724 -47.783 19.163 1.00 37.05 199 GLY A C 1
ATOM 1250 O O . GLY A 1 199 ? 22.403 -47.221 18.326 1.00 38.45 199 GLY A O 1
ATOM 1251 N N . TYR A 1 200 ? 21.281 -47.166 20.262 1.00 38.75 200 TYR A N 1
ATOM 1252 C CA . TYR A 1 200 ? 21.521 -45.747 20.535 1.00 35.80 200 TYR A CA 1
ATOM 1253 C C . TYR A 1 200 ? 21.981 -45.542 21.998 1.00 33.27 200 TYR A C 1
ATOM 1254 O O . TYR A 1 200 ? 21.170 -45.304 22.922 1.00 30.70 200 TYR A O 1
ATOM 1263 N N . GLU A 1 201 ? 23.283 -45.677 22.203 1.00 30.45 201 GLU A N 1
ATOM 1264 C CA . GLU A 1 201 ? 23.909 -45.609 23.541 1.00 33.56 201 GLU A CA 1
ATOM 1265 C C . GLU A 1 201 ? 25.145 -44.726 23.587 1.00 35.84 201 GLU A C 1
ATOM 1266 O O . GLU A 1 201 ? 25.517 -44.254 24.642 1.00 40.32 201 GLU A O 1
ATOM 1272 N N . GLU A 1 202 ? 25.779 -44.514 22.443 1.00 37.28 202 GLU A N 1
ATOM 1273 C CA . GLU A 1 202 ? 27.059 -43.848 22.395 1.00 36.26 202 GLU A CA 1
ATOM 1274 C C . GLU A 1 202 ? 26.870 -42.368 22.769 1.00 37.68 202 GLU A C 1
ATOM 1275 O O . GLU A 1 202 ? 27.488 -41.902 23.701 1.00 36.40 202 GLU A O 1
ATOM 1281 N N . ILE A 1 203 ? 25.956 -41.676 22.086 1.00 34.51 203 ILE A N 1
ATOM 1282 C CA . ILE A 1 203 ? 25.684 -40.289 22.357 1.00 34.30 203 ILE A CA 1
ATOM 1283 C C . ILE A 1 203 ? 25.154 -40.037 23.810 1.00 39.36 203 ILE A C 1
ATOM 1284 O O . ILE A 1 203 ? 25.676 -39.190 24.517 1.00 43.02 203 ILE A O 1
ATOM 1289 N N . PRO A 1 204 ? 24.141 -40.787 24.257 1.00 37.30 204 PRO A N 1
ATOM 1290 C CA . PRO A 1 204 ? 23.688 -40.717 25.627 1.00 37.57 204 PRO A CA 1
ATOM 1291 C C . PRO A 1 204 ? 24.806 -40.848 26.649 1.00 37.10 204 PRO A C 1
ATOM 1292 O O . PRO A 1 204 ? 24.744 -40.220 27.740 1.00 34.86 204 PRO A O 1
ATOM 1296 N N . THR A 1 205 ? 25.767 -41.720 26.337 1.00 31.52 205 THR A N 1
ATOM 1297 C CA . THR A 1 205 ? 26.864 -41.966 27.226 1.00 31.55 205 THR A CA 1
ATOM 1298 C C . THR A 1 205 ? 27.676 -40.713 27.258 1.00 32.65 205 THR A C 1
ATOM 1299 O O . THR A 1 205 ? 28.011 -40.212 28.337 1.00 37.69 205 THR A O 1
ATOM 1303 N N . TRP A 1 206 ? 27.974 -40.167 26.085 1.00 31.48 206 TRP A N 1
ATOM 1304 C CA . TRP A 1 206 ? 28.752 -38.943 26.045 1.00 31.75 206 TRP A CA 1
ATOM 1305 C C . TRP A 1 206 ? 28.059 -37.790 26.821 1.00 30.59 206 TRP A C 1
ATOM 1306 O O . TRP A 1 206 ? 28.720 -37.024 27.496 1.00 32.51 206 TRP A O 1
ATOM 1317 N N . ILE A 1 207 ? 26.745 -37.701 26.737 1.00 28.59 207 ILE A N 1
ATOM 1318 C CA . ILE A 1 207 ? 26.009 -36.673 27.429 1.00 30.82 207 ILE A CA 1
ATOM 1319 C C . ILE A 1 207 ? 26.253 -36.773 28.937 1.00 32.04 207 ILE A C 1
ATOM 1320 O O . ILE A 1 207 ? 26.667 -35.791 29.564 1.00 31.67 207 ILE A O 1
ATOM 1325 N N . MET A 1 208 ? 26.050 -37.969 29.467 1.00 29.56 208 MET A N 1
ATOM 1326 C CA . MET A 1 208 ? 26.364 -38.279 30.861 1.00 32.19 208 MET A CA 1
ATOM 1327 C C . MET A 1 208 ? 27.770 -37.878 31.230 1.00 32.74 208 MET A C 1
ATOM 1328 O O . MET A 1 208 ? 28.001 -37.239 32.249 1.00 36.22 208 MET A O 1
ATOM 1333 N N . GLN A 1 209 ? 28.717 -38.261 30.393 1.00 34.54 209 GLN A N 1
ATOM 1334 C CA . GLN A 1 209 ? 30.102 -37.975 30.657 1.00 35.87 209 GLN A CA 1
ATOM 1335 C C . GLN A 1 209 ? 30.351 -36.464 30.709 1.00 39.12 209 GLN A C 1
ATOM 1336 O O . GLN A 1 209 ? 31.113 -35.998 31.554 1.00 44.45 209 GLN A O 1
ATOM 1342 N N . GLY A 1 210 ? 29.727 -35.712 29.810 1.00 36.06 210 GLY A N 1
ATOM 1343 C CA . GLY A 1 210 ? 29.971 -34.282 29.750 1.00 37.88 210 GLY A CA 1
ATOM 1344 C C . GLY A 1 210 ? 29.495 -33.558 31.003 1.00 36.29 210 GLY A C 1
ATOM 1345 O O . GLY A 1 210 ? 30.065 -32.530 31.383 1.00 30.55 210 GLY A O 1
ATOM 1346 N N . TYR A 1 211 ? 28.461 -34.105 31.648 1.00 31.67 211 TYR A N 1
ATOM 1347 C CA . TYR A 1 211 ? 27.941 -33.512 32.848 1.00 33.07 211 TYR A CA 1
ATOM 1348 C C . TYR A 1 211 ? 28.988 -33.504 33.963 1.00 32.77 211 TYR A C 1
ATOM 1349 O O . TYR A 1 211 ? 28.895 -32.675 34.881 1.00 34.28 211 TYR A O 1
ATOM 1358 N N . MET A 1 212 ? 29.976 -34.390 33.901 1.00 30.55 212 MET A N 1
ATOM 1359 C CA . MET A 1 212 ? 30.869 -34.565 35.039 1.00 34.23 212 MET A CA 1
ATOM 1360 C C . MET A 1 212 ? 31.729 -33.336 35.366 1.00 35.17 212 MET A C 1
ATOM 1361 O O . MET A 1 212 ? 32.222 -33.197 36.456 1.00 35.09 212 MET A O 1
ATOM 1366 N N . THR A 1 213 ? 31.893 -32.422 34.426 1.00 39.76 213 THR A N 1
ATOM 1367 C CA . THR A 1 213 ? 32.668 -31.229 34.693 1.00 42.42 213 THR A CA 1
ATOM 1368 C C . THR A 1 213 ? 32.163 -30.469 35.930 1.00 42.74 213 THR A C 1
ATOM 1369 O O . THR A 1 213 ? 32.960 -30.016 36.754 1.00 43.17 213 THR A O 1
ATOM 1373 N N . LEU A 1 214 ? 30.853 -30.372 36.115 1.00 40.76 214 LEU A N 1
ATOM 1374 C CA . LEU A 1 214 ? 30.365 -29.688 37.307 1.00 38.74 214 LEU A CA 1
ATOM 1375 C C . LEU A 1 214 ? 30.803 -30.386 38.595 1.00 39.52 214 LEU A C 1
ATOM 1376 O O . LEU A 1 214 ? 31.019 -29.736 39.610 1.00 42.41 214 LEU A O 1
ATOM 1381 N N . ALA A 1 215 ? 30.957 -31.699 38.542 1.00 37.49 215 ALA A N 1
ATOM 1382 C CA . ALA A 1 215 ? 31.374 -32.458 39.708 1.00 40.82 215 ALA A CA 1
ATOM 1383 C C . ALA A 1 215 ? 32.848 -32.312 40.001 1.00 43.46 215 ALA A C 1
ATOM 1384 O O . ALA A 1 215 ? 33.260 -32.205 41.163 1.00 44.58 215 ALA A O 1
ATOM 1386 N N . VAL A 1 216 ? 33.634 -32.324 38.930 1.00 45.97 216 VAL A N 1
ATOM 1387 C CA . VAL A 1 216 ? 35.071 -32.132 39.002 1.00 44.61 216 VAL A CA 1
ATOM 1388 C C . VAL A 1 216 ? 35.369 -30.767 39.609 1.00 40.65 216 VAL A C 1
ATOM 1389 O O . VAL A 1 216 ? 36.193 -30.654 40.506 1.00 38.63 216 VAL A O 1
ATOM 1393 N N . GLU A 1 217 ? 34.676 -29.737 39.105 1.00 39.38 217 GLU A N 1
ATOM 1394 C CA . GLU A 1 217 ? 34.801 -28.394 39.642 1.00 38.87 217 GLU A CA 1
ATOM 1395 C C . GLU A 1 217 ? 34.447 -28.329 41.140 1.00 42.25 217 GLU A C 1
ATOM 1396 O O . GLU A 1 217 ? 35.140 -27.677 41.915 1.00 44.98 217 GLU A O 1
ATOM 1402 N N . ALA A 1 218 ? 33.349 -28.977 41.524 1.00 43.12 218 ALA A N 1
ATOM 1403 C CA . ALA A 1 218 ? 32.842 -28.872 42.886 1.00 41.00 218 ALA A CA 1
ATOM 1404 C C . ALA A 1 218 ? 33.791 -29.533 43.822 1.00 44.21 218 ALA A C 1
ATOM 1405 O O . ALA A 1 218 ? 34.062 -29.025 44.907 1.00 50.01 218 ALA A O 1
ATOM 1407 N N . TYR A 1 219 ? 34.247 -30.715 43.444 1.00 46.46 219 TYR A N 1
ATOM 1408 C CA . TYR A 1 219 ? 35.180 -31.435 44.282 1.00 48.48 219 TYR A CA 1
ATOM 1409 C C . TYR A 1 219 ? 36.457 -30.636 44.505 1.00 48.67 219 TYR A C 1
ATOM 1410 O O . TYR A 1 219 ? 36.921 -30.512 45.641 1.00 56.22 219 TYR A O 1
ATOM 1419 N N . GLU A 1 220 ? 37.037 -30.113 43.426 1.00 50.85 220 GLU A N 1
ATOM 1420 C CA . GLU A 1 220 ? 38.207 -29.221 43.535 1.00 53.07 220 GLU A CA 1
ATOM 1421 C C . GLU A 1 220 ? 37.901 -27.970 44.386 1.00 48.35 220 GLU A C 1
ATOM 1422 O O . GLU A 1 220 ? 38.714 -27.616 45.212 1.00 50.17 220 GLU A O 1
ATOM 1424 N N . GLN A 1 221 ? 36.746 -27.326 44.196 1.00 40.87 221 GLN A N 1
ATOM 1425 C CA . GLN A 1 221 ? 36.404 -26.139 44.984 1.00 38.55 221 GLN A CA 1
ATOM 1426 C C . GLN A 1 221 ? 36.341 -26.424 46.471 1.00 41.67 221 GLN A C 1
ATOM 1427 O O . GLN A 1 221 ? 36.669 -25.572 47.265 1.00 43.20 221 GLN A O 1
ATOM 1433 N N . LEU A 1 222 ? 35.939 -27.632 46.854 1.00 47.04 222 LEU A N 1
ATOM 1434 C CA . LEU A 1 222 ? 35.889 -28.010 48.268 1.00 52.20 222 LEU A CA 1
ATOM 1435 C C . LEU A 1 222 ? 37.277 -28.256 48.885 1.00 59.96 222 LEU A C 1
ATOM 1436 O O . LEU A 1 222 ? 37.569 -27.781 50.002 1.00 52.81 222 LEU A O 1
ATOM 1441 N N . ALA A 1 223 ? 38.113 -28.995 48.145 1.00 64.31 223 ALA A N 1
ATOM 1442 C CA . ALA A 1 223 ? 39.486 -29.309 48.552 1.00 59.94 223 ALA A CA 1
ATOM 1443 C C . ALA A 1 223 ? 40.326 -28.056 48.661 1.00 56.00 223 ALA A C 1
ATOM 1444 O O . ALA A 1 223 ? 40.931 -27.795 49.704 1.00 65.60 223 ALA A O 1
ATOM 1446 N N . GLU A 1 224 ? 40.304 -27.239 47.619 1.00 52.15 224 GLU A N 1
ATOM 1447 C CA . GLU A 1 224 ? 41.110 -26.035 47.599 1.00 59.23 224 GLU A CA 1
ATOM 1448 C C . GLU A 1 224 ? 40.666 -24.954 48.605 1.00 62.63 224 GLU A C 1
ATOM 1449 O O . GLU A 1 224 ? 41.310 -23.912 48.696 1.00 71.56 224 GLU A O 1
ATOM 1455 N N . THR A 1 225 ? 39.585 -25.174 49.351 1.00 62.00 225 THR A N 1
ATOM 1456 C CA . THR A 1 225 ? 39.212 -24.241 50.419 1.00 58.19 225 THR A CA 1
ATOM 1457 C C . THR A 1 225 ? 39.263 -24.925 51.770 1.00 62.14 225 THR A C 1
ATOM 1458 O O . THR A 1 225 ? 38.675 -24.442 52.733 1.00 66.03 225 THR A O 1
ATOM 1462 N N . ASN A 1 226 ? 39.996 -26.036 51.832 1.00 64.72 226 ASN A N 1
ATOM 1463 C CA . ASN A 1 226 ? 40.043 -26.912 53.005 1.00 69.15 226 ASN A CA 1
ATOM 1464 C C . ASN A 1 226 ? 38.673 -27.165 53.656 1.00 66.70 226 ASN A C 1
ATOM 1465 O O . ASN A 1 226 ? 38.518 -27.171 54.873 1.00 73.35 226 ASN A O 1
ATOM 1470 N N . SER A 1 227 ? 37.683 -27.406 52.801 1.00 63.30 227 SER A N 1
ATOM 1471 C CA . SER A 1 227 ? 36.329 -27.735 53.241 1.00 57.90 227 SER A CA 1
ATOM 1472 C C . SER A 1 227 ? 36.201 -29.248 53.280 1.00 53.97 227 SER A C 1
ATOM 1473 O O . SER A 1 227 ? 36.670 -29.912 52.362 1.00 53.62 227 SER A O 1
ATOM 1476 N N . PRO A 1 228 ? 35.580 -29.802 54.339 1.00 55.06 228 PRO A N 1
ATOM 1477 C CA . PRO A 1 228 ? 35.306 -31.229 54.352 1.00 52.79 228 PRO A CA 1
ATOM 1478 C C . PRO A 1 228 ? 34.603 -31.674 53.073 1.00 53.31 228 PRO A C 1
ATOM 1479 O O . PRO A 1 228 ? 33.796 -30.927 52.520 1.00 61.83 228 PRO A O 1
ATOM 1483 N N . LEU A 1 229 ? 34.961 -32.860 52.587 1.00 50.79 229 LEU A N 1
ATOM 1484 C CA . LEU A 1 229 ? 34.351 -33.448 51.421 1.00 46.77 229 LEU A CA 1
ATOM 1485 C C . LEU A 1 229 ? 32.999 -34.015 51.838 1.00 47.23 229 LEU A C 1
ATOM 1486 O O . LEU A 1 229 ? 32.725 -34.142 53.029 1.00 46.91 229 LEU A O 1
ATOM 1488 N N . PRO A 1 230 ? 32.110 -34.307 50.861 1.00 46.72 230 PRO A N 1
ATOM 1489 C CA . PRO A 1 230 ? 30.734 -34.684 51.204 1.00 39.72 230 PRO A CA 1
ATOM 1490 C C . PRO A 1 230 ? 30.589 -36.000 51.906 1.00 39.76 230 PRO A C 1
ATOM 1491 O O . PRO A 1 230 ? 31.235 -36.987 51.514 1.00 44.13 230 PRO A O 1
ATOM 1495 N N . THR A 1 231 ? 29.773 -35.995 52.957 1.00 38.76 231 THR A N 1
ATOM 1496 C CA . THR A 1 231 ? 29.269 -37.209 53.561 1.00 40.36 231 THR A CA 1
ATOM 1497 C C . THR A 1 231 ? 28.001 -37.609 52.879 1.00 38.34 231 THR A C 1
ATOM 1498 O O . THR A 1 231 ? 27.641 -38.782 52.897 1.00 39.89 231 THR A O 1
ATOM 1502 N N . HIS A 1 232 ? 27.283 -36.614 52.363 1.00 39.78 232 HIS A N 1
ATOM 1503 C CA . HIS A 1 232 ? 26.026 -36.835 51.665 1.00 39.77 232 HIS A CA 1
ATOM 1504 C C . HIS A 1 232 ? 26.015 -36.127 50.301 1.00 42.10 232 HIS A C 1
ATOM 1505 O O . HIS A 1 232 ? 26.498 -35.003 50.165 1.00 43.67 232 HIS A O 1
ATOM 1512 N N . LEU A 1 233 ? 25.387 -36.782 49.325 1.00 41.77 233 LEU A N 1
ATOM 1513 C CA . LEU A 1 233 ? 25.041 -36.199 48.049 1.00 41.07 233 LEU A CA 1
ATOM 1514 C C . LEU A 1 233 ? 23.532 -36.297 47.904 1.00 42.71 233 LEU A C 1
ATOM 1515 O O . LEU A 1 233 ? 22.978 -37.377 48.136 1.00 43.39 233 LEU A O 1
ATOM 1520 N N . ILE A 1 234 ? 22.853 -35.186 47.598 1.00 38.49 234 ILE A N 1
ATOM 1521 C CA . ILE A 1 234 ? 21.421 -35.241 47.278 1.00 38.82 234 ILE A CA 1
ATOM 1522 C C . ILE A 1 234 ? 21.258 -34.790 45.847 1.00 37.11 234 ILE A C 1
ATOM 1523 O O . ILE A 1 234 ? 21.581 -33.671 45.510 1.00 40.09 234 ILE A O 1
ATOM 1528 N N . LEU A 1 235 ? 20.790 -35.691 45.004 1.00 37.76 235 LEU A N 1
ATOM 1529 C CA . LEU A 1 235 ? 20.831 -35.527 43.553 1.00 33.43 235 LEU A CA 1
ATOM 1530 C C . LEU A 1 235 ? 19.440 -35.744 42.961 1.00 32.92 235 LEU A C 1
ATOM 1531 O O . LEU A 1 235 ? 18.791 -36.761 43.230 1.00 31.51 235 LEU A O 1
ATOM 1536 N N . GLN A 1 236 ? 18.968 -34.774 42.183 1.00 30.23 236 GLN A N 1
ATOM 1537 C CA . GLN A 1 236 ? 17.640 -34.861 41.604 1.00 29.95 236 GLN A CA 1
ATOM 1538 C C . GLN A 1 236 ? 17.705 -35.691 40.315 1.00 30.35 236 GLN A C 1
ATOM 1539 O O . GLN A 1 236 ? 18.758 -35.793 39.666 1.00 28.69 236 GLN A O 1
ATOM 1545 N N . ALA A 1 237 ? 16.583 -36.289 39.940 1.00 31.49 237 ALA A N 1
ATOM 1546 C CA . ALA A 1 237 ? 16.563 -37.128 38.738 1.00 33.47 237 ALA A CA 1
ATOM 1547 C C . ALA A 1 237 ? 15.327 -36.958 37.867 1.00 31.30 237 ALA A C 1
ATOM 1548 O O . ALA A 1 237 ? 14.194 -36.998 38.350 1.00 30.99 237 ALA A O 1
ATOM 1550 N N . GLY A 1 238 ? 15.589 -36.780 36.581 1.00 28.74 238 GLY A N 1
ATOM 1551 C CA . GLY A 1 238 ? 14.613 -37.015 35.539 1.00 32.06 238 GLY A CA 1
ATOM 1552 C C . GLY A 1 238 ? 14.825 -38.433 35.004 1.00 33.56 238 GLY A C 1
ATOM 1553 O O . GLY A 1 238 ? 14.241 -39.362 35.545 1.00 39.16 238 GLY A O 1
ATOM 1554 N N . VAL A 1 239 ? 15.708 -38.610 34.019 1.00 30.04 239 VAL A N 1
ATOM 1555 C CA . VAL A 1 239 ? 16.038 -39.952 33.520 1.00 32.25 239 VAL A CA 1
ATOM 1556 C C . VAL A 1 239 ? 17.219 -40.622 34.233 1.00 31.90 239 VAL A C 1
ATOM 1557 O O . VAL A 1 239 ? 17.469 -41.829 34.026 1.00 30.20 239 VAL A O 1
ATOM 1561 N N . GLY A 1 240 ? 17.936 -39.843 35.039 1.00 30.84 240 GLY A N 1
ATOM 1562 C CA . GLY A 1 240 ? 19.064 -40.343 35.825 1.00 29.85 240 GLY A CA 1
ATOM 1563 C C . GLY A 1 240 ? 20.459 -40.044 35.297 1.00 32.22 240 GLY A C 1
ATOM 1564 O O . GLY A 1 240 ? 21.460 -40.406 35.936 1.00 30.08 240 GLY A O 1
ATOM 1565 N N . SER A 1 241 ? 20.558 -39.398 34.134 1.00 34.19 241 SER A N 1
ATOM 1566 C CA . SER A 1 241 ? 21.867 -39.172 33.522 1.00 32.17 241 SER A CA 1
ATOM 1567 C C . SER A 1 241 ? 22.715 -38.258 34.384 1.00 30.65 241 SER A C 1
ATOM 1568 O O . SER A 1 241 ? 23.860 -38.558 34.665 1.00 30.84 241 SER A O 1
ATOM 1571 N N . PHE A 1 242 ? 22.145 -37.131 34.784 1.00 28.35 242 PHE A N 1
ATOM 1572 C CA . PHE A 1 242 ? 22.856 -36.183 35.633 1.00 28.37 242 PHE A CA 1
ATOM 1573 C C . PHE A 1 242 ? 23.313 -36.831 36.946 1.00 30.98 242 PHE A C 1
ATOM 1574 O O . PHE A 1 242 ? 24.483 -36.727 37.295 1.00 29.81 242 PHE A O 1
ATOM 1582 N N . ALA A 1 243 ? 22.419 -37.543 37.627 1.00 29.87 243 ALA A N 1
ATOM 1583 C CA . ALA A 1 243 ? 22.745 -38.132 38.941 1.00 30.79 243 ALA A CA 1
ATOM 1584 C C . ALA A 1 243 ? 23.801 -39.207 38.808 1.00 34.23 243 ALA A C 1
ATOM 1585 O O . ALA A 1 243 ? 24.686 -39.318 39.657 1.00 30.60 243 ALA A O 1
ATOM 1587 N N . GLY A 1 244 ? 23.686 -40.014 37.738 1.00 34.12 244 GLY A N 1
ATOM 1588 C CA . GLY A 1 244 ? 24.666 -41.028 37.443 1.00 33.86 244 GLY A CA 1
ATOM 1589 C C . GLY A 1 244 ? 26.023 -40.439 37.230 1.00 32.74 244 GLY A C 1
ATOM 1590 O O . GLY A 1 244 ? 27.016 -40.886 37.821 1.00 38.15 244 GLY A O 1
ATOM 1591 N N . SER A 1 245 ? 26.075 -39.407 36.410 1.00 34.94 245 SER A N 1
ATOM 1592 C CA . SER A 1 245 ? 27.328 -38.691 36.148 1.00 36.15 245 SER A CA 1
ATOM 1593 C C . SER A 1 245 ? 27.992 -38.175 37.432 1.00 35.66 245 SER A C 1
ATOM 1594 O O . SER A 1 245 ? 29.137 -38.481 37.708 1.00 36.25 245 SER A O 1
ATOM 1597 N N . VAL A 1 246 ? 27.228 -37.436 38.228 1.00 34.86 246 VAL A N 1
ATOM 1598 C CA . VAL A 1 246 ? 27.745 -36.806 39.426 1.00 34.78 246 VAL A CA 1
ATOM 1599 C C . VAL A 1 246 ? 28.130 -37.837 40.495 1.00 35.50 246 VAL A C 1
ATOM 1600 O O . VAL A 1 246 ? 29.224 -37.790 41.014 1.00 34.64 246 VAL A O 1
ATOM 1604 N N . MET A 1 247 ? 27.241 -38.764 40.836 1.00 38.77 247 MET A N 1
ATOM 1605 C CA . MET A 1 247 ? 27.573 -39.758 41.876 1.00 38.45 247 MET A CA 1
ATOM 1606 C C . MET A 1 247 ? 28.658 -40.684 41.316 1.00 40.51 247 MET A C 1
ATOM 1607 O O . MET A 1 247 ? 29.615 -41.034 42.022 1.00 42.32 247 MET A O 1
ATOM 1612 N N . GLY A 1 248 ? 28.552 -41.037 40.035 1.00 36.39 248 GLY A N 1
ATOM 1613 C CA . GLY A 1 248 ? 29.596 -41.823 39.412 1.00 37.41 248 GLY A CA 1
ATOM 1614 C C . GLY A 1 248 ? 30.967 -41.208 39.667 1.00 38.64 248 GLY A C 1
ATOM 1615 O O . GLY A 1 248 ? 31.866 -41.871 40.181 1.00 37.25 248 GLY A O 1
ATOM 1616 N N . TYR A 1 249 ? 31.117 -39.935 39.337 1.00 38.99 249 TYR A N 1
ATOM 1617 C CA . TYR A 1 249 ? 32.375 -39.252 39.587 1.00 44.44 249 TYR A CA 1
ATOM 1618 C C . TYR A 1 249 ? 32.797 -39.311 41.062 1.00 45.44 249 TYR A C 1
ATOM 1619 O O . TYR A 1 249 ? 33.905 -39.742 41.367 1.00 49.00 249 TYR A O 1
ATOM 1628 N N . PHE A 1 250 ? 31.910 -38.935 41.976 1.00 43.09 250 PHE A N 1
ATOM 1629 C CA . PHE A 1 250 ? 32.289 -38.873 43.391 1.00 42.85 250 PHE A CA 1
ATOM 1630 C C . PHE A 1 250 ? 32.649 -40.238 43.989 1.00 46.91 250 PHE A C 1
ATOM 1631 O O . PHE A 1 250 ? 33.516 -40.317 44.849 1.00 51.71 250 PHE A O 1
ATOM 1639 N N . VAL A 1 251 ? 31.975 -41.295 43.554 1.00 50.92 251 VAL A N 1
ATOM 1640 C CA . VAL A 1 251 ? 32.313 -42.645 44.008 1.00 59.12 251 VAL A CA 1
ATOM 1641 C C . VAL A 1 251 ? 33.717 -43.002 43.515 1.00 60.98 251 VAL A C 1
ATOM 1642 O O . VAL A 1 251 ? 34.541 -43.501 44.276 1.00 59.72 251 VAL A O 1
ATOM 1644 N N . GLU A 1 252 ? 34.006 -42.696 42.254 1.00 61.25 252 GLU A N 1
ATOM 1645 C CA . GLU A 1 252 ? 35.329 -42.962 41.693 1.00 64.04 252 GLU A CA 1
ATOM 1646 C C . GLU A 1 252 ? 36.417 -42.198 42.458 1.00 57.48 252 GLU A C 1
ATOM 1647 O O . GLU A 1 252 ? 37.460 -42.740 42.734 1.00 57.51 252 GLU A O 1
ATOM 1653 N N . LYS A 1 253 ? 36.150 -40.951 42.808 1.00 56.67 253 LYS A N 1
ATOM 1654 C CA . LYS A 1 253 ? 37.151 -40.090 43.410 1.00 55.20 253 LYS A CA 1
ATOM 1655 C C . LYS A 1 253 ? 37.304 -40.334 44.908 1.00 60.35 253 LYS A C 1
ATOM 1656 O O . LYS A 1 253 ? 38.358 -40.088 45.459 1.00 62.85 253 LYS A O 1
ATOM 1662 N N . MET A 1 254 ? 36.246 -40.785 45.572 1.00 62.33 254 MET A N 1
ATOM 1663 C CA . MET A 1 254 ? 36.271 -40.981 47.010 1.00 64.84 254 MET A CA 1
ATOM 1664 C C . MET A 1 254 ? 36.107 -42.456 47.328 1.00 73.86 254 MET A C 1
ATOM 1665 O O . MET A 1 254 ? 35.355 -42.835 48.244 1.00 83.33 254 MET A O 1
ATOM 1670 N N . GLN A 1 255 ? 36.828 -43.287 46.582 1.00 83.20 255 GLN A N 1
ATOM 1671 C CA . GLN A 1 255 ? 36.594 -44.731 46.597 1.00 86.91 255 GLN A CA 1
ATOM 1672 C C . GLN A 1 255 ? 36.499 -45.296 48.023 1.00 88.26 255 GLN A C 1
ATOM 1673 O O . GLN A 1 255 ? 35.629 -46.115 48.296 1.00 93.09 255 GLN A O 1
ATOM 1675 N N . GLU A 1 256 ? 37.339 -44.819 48.942 1.00 90.40 256 GLU A N 1
ATOM 1676 C CA . GLU A 1 256 ? 37.400 -45.400 50.296 1.00 92.66 256 GLU A CA 1
ATOM 1677 C C . GLU A 1 256 ? 36.312 -44.937 51.263 1.00 91.77 256 GLU A C 1
ATOM 1678 O O . GLU A 1 256 ? 35.959 -45.679 52.184 1.00 93.20 256 GLU A O 1
ATOM 1680 N N . ASN A 1 257 ? 35.815 -43.715 51.085 1.00 85.92 257 ASN A N 1
ATOM 1681 C CA . ASN A 1 257 ? 34.706 -43.214 51.904 1.00 84.95 257 ASN A CA 1
ATOM 1682 C C . ASN A 1 257 ? 33.573 -42.717 51.005 1.00 79.76 257 ASN A C 1
ATOM 1683 O O . ASN A 1 257 ? 33.207 -41.544 51.038 1.00 75.21 257 ASN A O 1
ATOM 1685 N N . ILE A 1 258 ? 33.006 -43.636 50.217 1.00 76.35 258 ILE A N 1
ATOM 1686 C CA . ILE A 1 258 ? 31.930 -43.299 49.276 1.00 69.77 258 ILE A CA 1
ATOM 1687 C C . ILE A 1 258 ? 30.772 -42.695 50.086 1.00 64.96 258 ILE A C 1
ATOM 1688 O O . ILE A 1 258 ? 30.313 -43.296 51.048 1.00 61.53 258 ILE A O 1
ATOM 1690 N N . PRO A 1 259 ? 30.347 -41.460 49.742 1.00 64.81 259 PRO A N 1
ATOM 1691 C CA . PRO A 1 259 ? 29.350 -40.786 50.567 1.00 61.67 259 PRO A CA 1
ATOM 1692 C C . PRO A 1 259 ? 27.971 -41.371 50.426 1.00 65.20 259 PRO A C 1
ATOM 1693 O O . PRO A 1 259 ? 27.691 -42.131 49.497 1.00 70.51 259 PRO A O 1
ATOM 1697 N N . ASN A 1 260 ? 27.116 -40.980 51.359 1.00 62.60 260 ASN A N 1
ATOM 1698 C CA . ASN A 1 260 ? 25.714 -41.356 51.406 1.00 52.09 260 ASN A CA 1
ATOM 1699 C C . ASN A 1 260 ? 24.970 -40.619 50.274 1.00 45.63 260 ASN A C 1
ATOM 1700 O O . ASN A 1 260 ? 24.941 -39.394 50.239 1.00 35.16 260 ASN A O 1
ATOM 1705 N N . ILE A 1 261 ? 24.390 -41.371 49.329 1.00 44.14 261 ILE A N 1
ATOM 1706 C CA . ILE A 1 261 ? 23.787 -40.799 48.117 1.00 39.48 261 ILE A CA 1
ATOM 1707 C C . ILE A 1 261 ? 22.260 -40.942 48.099 1.00 37.13 261 ILE A C 1
ATOM 1708 O O . ILE A 1 261 ? 21.742 -42.054 48.092 1.00 34.80 261 ILE A O 1
ATOM 1713 N N . ILE A 1 262 ? 21.571 -39.801 48.074 1.00 31.12 262 ILE A N 1
ATOM 1714 C CA . ILE A 1 262 ? 20.149 -39.745 48.102 1.00 32.28 262 ILE A CA 1
ATOM 1715 C C . ILE A 1 262 ? 19.672 -39.183 46.791 1.00 32.61 262 ILE A C 1
ATOM 1716 O O . ILE A 1 262 ? 20.132 -38.154 46.358 1.00 28.74 262 ILE A O 1
ATOM 1721 N N . VAL A 1 263 ? 18.708 -39.853 46.166 1.00 37.61 263 VAL A N 1
ATOM 1722 C CA . VAL A 1 263 ? 18.182 -39.453 44.855 1.00 34.55 263 VAL A CA 1
ATOM 1723 C C . VAL A 1 263 ? 16.739 -39.048 45.046 1.00 35.48 263 VAL A C 1
ATOM 1724 O O . VAL A 1 263 ? 16.015 -39.729 45.754 1.00 42.22 263 VAL A O 1
ATOM 1728 N N . VAL A 1 264 ? 16.320 -37.923 44.462 1.00 36.82 264 VAL A N 1
ATOM 1729 C CA . VAL A 1 264 ? 14.970 -37.402 44.693 1.00 31.93 264 VAL A CA 1
ATOM 1730 C C . VAL A 1 264 ? 14.274 -37.092 43.376 1.00 33.75 264 VAL A C 1
ATOM 1731 O O . VAL A 1 264 ? 14.850 -36.521 42.466 1.00 35.05 264 VAL A O 1
ATOM 1735 N N . GLU A 1 265 ? 13.024 -37.506 43.302 1.00 35.72 265 GLU A N 1
ATOM 1736 C CA . GLU A 1 265 ? 12.194 -37.316 42.164 1.00 39.95 265 GLU A CA 1
ATOM 1737 C C . GLU A 1 265 ? 10.859 -36.709 42.636 1.00 41.07 265 GLU A C 1
ATOM 1738 O O . GLU A 1 265 ? 10.526 -36.780 43.812 1.00 33.17 265 GLU A O 1
ATOM 1744 N N . PRO A 1 266 ? 10.091 -36.099 41.710 1.00 40.50 266 PRO A N 1
ATOM 1745 C CA . PRO A 1 266 ? 8.745 -35.670 42.045 1.00 39.17 266 PRO A CA 1
ATOM 1746 C C . PRO A 1 266 ? 7.846 -36.899 42.222 1.00 40.75 266 PRO A C 1
ATOM 1747 O O . PRO A 1 266 ? 8.078 -37.921 41.552 1.00 38.50 266 PRO A O 1
ATOM 1751 N N . HIS A 1 267 ? 6.845 -36.797 43.102 1.00 37.98 267 HIS A N 1
ATOM 1752 C CA . HIS A 1 267 ? 5.882 -37.862 43.291 1.00 41.14 267 HIS A CA 1
ATOM 1753 C C . HIS A 1 267 ? 5.361 -38.416 41.966 1.00 41.99 267 HIS A C 1
ATOM 1754 O O . HIS A 1 267 ? 5.330 -39.633 41.750 1.00 41.83 267 HIS A O 1
ATOM 1761 N N . GLN A 1 268 ? 4.949 -37.521 41.097 1.00 44.71 268 GLN A N 1
ATOM 1762 C CA . GLN A 1 268 ? 4.305 -37.911 39.857 1.00 51.00 268 GLN A CA 1
ATOM 1763 C C . GLN A 1 268 ? 5.262 -38.476 38.781 1.00 52.42 268 GLN A C 1
ATOM 1764 O O . GLN A 1 268 ? 4.807 -39.041 37.782 1.00 59.37 268 GLN A O 1
ATOM 1766 N N . ALA A 1 269 ? 6.568 -38.335 38.965 1.00 50.44 269 ALA A N 1
ATOM 1767 C CA . ALA A 1 269 ? 7.516 -38.860 37.992 1.00 47.94 269 ALA A CA 1
ATOM 1768 C C . ALA A 1 269 ? 8.653 -39.560 38.712 1.00 45.34 269 ALA A C 1
ATOM 1769 O O . ALA A 1 269 ? 9.801 -39.221 38.491 1.00 49.94 269 ALA A O 1
ATOM 1771 N N . ASN A 1 270 ? 8.325 -40.576 39.512 1.00 38.26 270 ASN A N 1
ATOM 1772 C CA . ASN A 1 270 ? 9.308 -41.254 40.372 1.00 38.91 270 ASN A CA 1
ATOM 1773 C C . ASN A 1 270 ? 9.760 -42.646 39.876 1.00 40.23 270 ASN A C 1
ATOM 1774 O O . ASN A 1 270 ? 9.686 -43.643 40.597 1.00 37.64 270 ASN A O 1
ATOM 1779 N N . CYS A 1 271 ? 10.237 -42.705 38.637 1.00 41.05 271 CYS A N 1
ATOM 1780 C CA . CYS A 1 271 ? 10.549 -43.989 38.008 1.00 40.35 271 CYS A CA 1
ATOM 1781 C C . CYS A 1 271 ? 11.702 -44.727 38.696 1.00 36.67 271 CYS A C 1
ATOM 1782 O O . CYS A 1 271 ? 11.606 -45.936 38.912 1.00 37.89 271 CYS A O 1
ATOM 1785 N N . LEU A 1 272 ? 12.741 -44.011 39.092 1.00 29.92 272 LEU A N 1
ATOM 1786 C CA . LEU A 1 272 ? 13.860 -44.638 39.755 1.00 30.15 272 LEU A CA 1
ATOM 1787 C C . LEU A 1 272 ? 13.449 -45.171 41.119 1.00 35.07 272 LEU A C 1
ATOM 1788 O O . LEU A 1 272 ? 13.860 -46.269 41.508 1.00 36.89 272 LEU A O 1
ATOM 1793 N N . TYR A 1 273 ? 12.665 -44.384 41.851 1.00 34.87 273 TYR A N 1
ATOM 1794 C CA . TYR A 1 273 ? 12.034 -44.843 43.090 1.00 42.18 273 TYR A CA 1
ATOM 1795 C C . TYR A 1 273 ? 11.240 -46.139 42.833 1.00 42.15 273 TYR A C 1
ATOM 1796 O O . TYR A 1 273 ? 11.509 -47.177 43.444 1.00 35.42 273 TYR A O 1
ATOM 1805 N N . GLN A 1 274 ? 10.308 -46.050 41.889 1.00 43.11 274 GLN A N 1
ATOM 1806 C CA . GLN A 1 274 ? 9.479 -47.197 41.506 1.00 46.60 274 GLN A CA 1
ATOM 1807 C C . GLN A 1 274 ? 10.340 -48.380 41.020 1.00 42.81 274 GLN A C 1
ATOM 1808 O O . GLN A 1 274 ? 10.075 -49.523 41.378 1.00 42.02 274 GLN A O 1
ATOM 1810 N N . SER A 1 275 ? 11.397 -48.097 40.279 1.00 37.70 275 SER A N 1
ATOM 1811 C CA . SER A 1 275 ? 12.282 -49.153 39.849 1.00 39.90 275 SER A CA 1
ATOM 1812 C C . SER A 1 275 ? 12.867 -49.855 41.072 1.00 42.10 275 SER A C 1
ATOM 1813 O O . SER A 1 275 ? 13.031 -51.072 41.091 1.00 41.75 275 SER A O 1
ATOM 1816 N N . ALA A 1 276 ? 13.226 -49.071 42.077 1.00 42.85 276 ALA A N 1
ATOM 1817 C CA . ALA A 1 276 ? 13.866 -49.625 43.253 1.00 41.34 276 ALA A CA 1
ATOM 1818 C C . ALA A 1 276 ? 12.867 -50.392 44.080 1.00 40.99 276 ALA A C 1
ATOM 1819 O O . ALA A 1 276 ? 13.243 -51.333 44.763 1.00 36.14 276 ALA A O 1
ATOM 1821 N N . VAL A 1 277 ? 11.611 -49.962 44.051 1.00 43.05 277 VAL A N 1
ATOM 1822 C CA . VAL A 1 277 ? 10.560 -50.662 44.773 1.00 47.58 277 VAL A CA 1
ATOM 1823 C C . VAL A 1 277 ? 10.360 -52.065 44.159 1.00 47.37 277 VAL A C 1
ATOM 1824 O O . VAL A 1 277 ? 10.144 -53.016 44.894 1.00 56.32 277 VAL A O 1
ATOM 1828 N N . MET A 1 278 ? 10.468 -52.184 42.842 1.00 47.28 278 MET A N 1
ATOM 1829 C CA . MET A 1 278 ? 10.355 -53.478 42.156 1.00 51.11 278 MET A CA 1
ATOM 1830 C C . MET A 1 278 ? 11.502 -54.465 42.433 1.00 49.87 278 MET A C 1
ATOM 1831 O O . MET A 1 278 ? 11.290 -55.681 42.371 1.00 44.68 278 MET A O 1
ATOM 1836 N N . ASP A 1 279 ? 12.696 -53.959 42.734 1.00 46.93 279 ASP A N 1
ATOM 1837 C CA . ASP A 1 279 ? 13.795 -54.790 43.239 1.00 48.34 279 ASP A CA 1
ATOM 1838 C C . ASP A 1 279 ? 14.192 -55.990 42.349 1.00 51.89 279 ASP A C 1
ATOM 1839 O O . ASP A 1 279 ? 14.644 -57.023 42.847 1.00 53.52 279 ASP A O 1
ATOM 1844 N N . ASP A 1 280 ? 14.045 -55.874 41.033 1.00 50.94 280 ASP A N 1
ATOM 1845 C CA . ASP A 1 280 ? 14.475 -56.993 40.158 1.00 46.14 280 ASP A CA 1
ATOM 1846 C C . ASP A 1 280 ? 15.760 -56.695 39.411 1.00 43.32 280 ASP A C 1
ATOM 1847 O O . ASP A 1 280 ? 16.118 -57.427 38.480 1.00 47.36 280 ASP A O 1
ATOM 1852 N N . GLY A 1 281 ? 16.471 -55.648 39.828 1.00 40.02 281 GLY A N 1
ATOM 1853 C CA . GLY A 1 281 ? 17.735 -55.226 39.168 1.00 44.09 281 GLY A CA 1
ATOM 1854 C C . GLY A 1 281 ? 17.560 -54.360 37.893 1.00 41.42 281 GLY A C 1
ATOM 1855 O O . GLY A 1 281 ? 18.534 -53.788 37.403 1.00 38.24 281 GLY A O 1
ATOM 1856 N N . GLN A 1 282 ? 16.325 -54.253 37.400 1.00 37.90 282 GLN A N 1
ATOM 1857 C CA . GLN A 1 282 ? 16.035 -53.649 36.127 1.00 42.62 282 GLN A CA 1
ATOM 1858 C C . GLN A 1 282 ? 15.296 -52.291 36.297 1.00 43.17 282 GLN A C 1
ATOM 1859 O O . GLN A 1 282 ? 14.656 -52.046 37.316 1.00 44.22 282 GLN A O 1
ATOM 1865 N N . PRO A 1 283 ? 15.420 -51.391 35.313 1.00 39.08 283 PRO A N 1
ATOM 1866 C CA . PRO A 1 283 ? 14.727 -50.120 35.385 1.00 37.25 283 PRO A CA 1
ATOM 1867 C C . PRO A 1 283 ? 13.294 -50.361 35.051 1.00 40.30 283 PRO A C 1
ATOM 1868 O O . PRO A 1 283 ? 13.008 -51.272 34.292 1.00 45.59 283 PRO A O 1
ATOM 1872 N N . HIS A 1 284 ? 12.387 -49.576 35.607 1.00 44.50 284 HIS A N 1
ATOM 1873 C CA . HIS A 1 284 ? 10.951 -49.757 35.349 1.00 47.14 284 HIS A CA 1
ATOM 1874 C C . HIS A 1 284 ? 10.307 -48.419 35.067 1.00 49.82 284 HIS A C 1
ATOM 1875 O O . HIS A 1 284 ? 10.590 -47.447 35.750 1.00 47.25 284 HIS A O 1
ATOM 1882 N N . CYS A 1 285 ? 9.408 -48.382 34.093 1.00 57.34 285 CYS A N 1
ATOM 1883 C CA . CYS A 1 285 ? 8.740 -47.137 33.711 1.00 63.13 285 CYS A CA 1
ATOM 1884 C C . CYS A 1 285 ? 7.561 -46.784 34.647 1.00 63.74 285 CYS A C 1
ATOM 1885 O O . CYS A 1 285 ? 7.040 -47.655 35.347 1.00 60.87 285 CYS A O 1
ATOM 1888 N N . VAL A 1 286 ? 7.182 -45.501 34.673 1.00 64.03 286 VAL A N 1
ATOM 1889 C CA . VAL A 1 286 ? 5.887 -45.073 35.246 1.00 63.73 286 VAL A CA 1
ATOM 1890 C C . VAL A 1 286 ? 5.125 -44.445 34.093 1.00 64.84 286 VAL A C 1
ATOM 1891 O O . VAL A 1 286 ? 5.719 -43.801 33.234 1.00 70.40 286 VAL A O 1
ATOM 1893 N N . THR A 1 287 ? 3.813 -44.648 34.061 1.00 67.75 287 THR A N 1
ATOM 1894 C CA . THR A 1 287 ? 2.996 -44.337 32.889 1.00 65.21 287 THR A CA 1
ATOM 1895 C C . THR A 1 287 ? 2.403 -42.932 32.952 1.00 62.14 287 THR A C 1
ATOM 1896 O O . THR A 1 287 ? 1.855 -42.536 33.981 1.00 61.86 287 THR A O 1
ATOM 1898 N N . ILE A 1 293 ? 5.464 -29.581 38.834 1.00 38.08 293 ILE A N 1
ATOM 1899 C CA . ILE A 1 293 ? 6.090 -28.231 38.784 1.00 42.77 293 ILE A CA 1
ATOM 1900 C C . ILE A 1 293 ? 7.553 -28.368 38.380 1.00 45.20 293 ILE A C 1
ATOM 1901 O O . ILE A 1 293 ? 8.107 -27.455 37.765 1.00 41.91 293 ILE A O 1
ATOM 1903 N N . MET A 1 294 ? 8.162 -29.514 38.718 1.00 41.68 294 MET A N 1
ATOM 1904 C CA . MET A 1 294 ? 9.565 -29.800 38.435 1.00 42.13 294 MET A CA 1
ATOM 1905 C C . MET A 1 294 ? 9.753 -30.358 37.004 1.00 44.30 294 MET A C 1
ATOM 1906 O O . MET A 1 294 ? 10.016 -31.555 36.801 1.00 39.47 294 MET A O 1
ATOM 1911 N N . ALA A 1 295 ? 9.644 -29.469 36.026 1.00 40.99 295 ALA A N 1
ATOM 1912 C CA . ALA A 1 295 ? 9.504 -29.876 34.633 1.00 44.09 295 ALA A CA 1
ATOM 1913 C C . ALA A 1 295 ? 10.666 -30.715 34.128 1.00 40.28 295 ALA A C 1
ATOM 1914 O O . ALA A 1 295 ? 10.472 -31.656 33.376 1.00 40.70 295 ALA A O 1
ATOM 1916 N N . GLY A 1 296 ? 11.866 -30.368 34.547 1.00 40.01 296 GLY A N 1
ATOM 1917 C CA . GLY A 1 296 ? 13.066 -31.065 34.105 1.00 37.83 296 GLY A CA 1
ATOM 1918 C C . GLY A 1 296 ? 13.163 -32.479 34.641 1.00 37.72 296 GLY A C 1
ATOM 1919 O O . GLY A 1 296 ? 13.870 -33.322 34.079 1.00 37.01 296 GLY A O 1
ATOM 1920 N N . LEU A 1 297 ? 12.476 -32.746 35.743 1.00 39.08 297 LEU A N 1
ATOM 1921 C CA . LEU A 1 297 ? 12.529 -34.068 36.337 1.00 38.77 297 LEU A CA 1
ATOM 1922 C C . LEU A 1 297 ? 11.387 -34.949 35.869 1.00 39.82 297 LEU A C 1
ATOM 1923 O O . LEU A 1 297 ? 11.355 -36.142 36.167 1.00 37.53 297 LEU A O 1
ATOM 1928 N N . ALA A 1 298 ? 10.487 -34.386 35.069 1.00 42.04 298 ALA A N 1
ATOM 1929 C CA . ALA A 1 298 ? 9.289 -35.094 34.685 1.00 42.34 298 ALA A CA 1
ATOM 1930 C C . ALA A 1 298 ? 9.588 -36.055 33.503 1.00 43.92 298 ALA A C 1
ATOM 1931 O O . ALA A 1 298 ? 9.245 -35.786 32.339 1.00 40.59 298 ALA A O 1
ATOM 1933 N N . CYS A 1 299 ? 10.190 -37.191 33.852 1.00 44.18 299 CYS A N 1
ATOM 1934 C CA . CYS A 1 299 ? 10.470 -38.277 32.917 1.00 44.86 299 CYS A CA 1
ATOM 1935 C C . CYS A 1 299 ? 10.045 -39.645 33.502 1.00 48.71 299 CYS A C 1
ATOM 1936 O O . CYS A 1 299 ? 10.286 -39.937 34.679 1.00 53.87 299 CYS A O 1
ATOM 1939 N N . GLY A 1 300 ? 9.395 -40.463 32.667 1.00 51.90 300 GLY A N 1
ATOM 1940 C CA . GLY A 1 300 ? 8.865 -41.763 33.068 1.00 47.37 300 GLY A CA 1
ATOM 1941 C C . GLY A 1 300 ? 9.808 -42.935 32.874 1.00 48.78 300 GLY A C 1
ATOM 1942 O O . GLY A 1 300 ? 9.682 -43.944 33.597 1.00 44.48 300 GLY A O 1
ATOM 1943 N N . GLU A 1 301 ? 10.742 -42.820 31.913 1.00 47.18 301 GLU A N 1
ATOM 1944 C CA . GLU A 1 301 ? 11.621 -43.939 31.500 1.00 49.67 301 GLU A CA 1
ATOM 1945 C C . GLU A 1 301 ? 13.096 -43.703 31.887 1.00 49.48 301 GLU A C 1
ATOM 1946 O O . GLU A 1 301 ? 13.759 -42.856 31.312 1.00 61.23 301 GLU A O 1
ATOM 1948 N N . PRO A 1 302 ? 13.624 -44.459 32.853 1.00 42.93 302 PRO A N 1
ATOM 1949 C CA . PRO A 1 302 ? 15.026 -44.280 33.214 1.00 39.78 302 PRO A CA 1
ATOM 1950 C C . PRO A 1 302 ? 16.030 -44.562 32.097 1.00 43.09 302 PRO A C 1
ATOM 1951 O O . PRO A 1 302 ? 15.803 -45.422 31.256 1.00 47.17 302 PRO A O 1
ATOM 1955 N N . ASN A 1 303 ? 17.135 -43.836 32.112 1.00 39.02 303 ASN A N 1
ATOM 1956 C CA . ASN A 1 303 ? 18.171 -44.008 31.145 1.00 39.22 303 ASN A CA 1
ATOM 1957 C C . ASN A 1 303 ? 18.879 -45.297 31.505 1.00 37.21 303 ASN A C 1
ATOM 1958 O O . ASN A 1 303 ? 19.367 -45.445 32.621 1.00 36.48 303 ASN A O 1
ATOM 1963 N N . ILE A 1 304 ? 18.992 -46.211 30.536 1.00 38.30 304 ILE A N 1
ATOM 1964 C CA . ILE A 1 304 ? 19.589 -47.554 30.773 1.00 39.64 304 ILE A CA 1
ATOM 1965 C C . ILE A 1 304 ? 21.101 -47.503 30.968 1.00 36.51 304 ILE A C 1
ATOM 1966 O O . ILE A 1 304 ? 21.662 -48.422 31.549 1.00 45.47 304 ILE A O 1
ATOM 1968 N N . ILE A 1 305 ? 21.760 -46.456 30.484 1.00 36.95 305 ILE A N 1
ATOM 1969 C CA . ILE A 1 305 ? 23.207 -46.272 30.687 1.00 38.75 305 ILE A CA 1
ATOM 1970 C C . ILE A 1 305 ? 23.530 -45.795 32.118 1.00 36.48 305 ILE A C 1
ATOM 1971 O O . ILE A 1 305 ? 24.524 -46.227 32.710 1.00 43.01 305 ILE A O 1
ATOM 1976 N N . SER A 1 306 ? 22.676 -44.964 32.692 1.00 30.77 306 SER A N 1
ATOM 1977 C CA . SER A 1 306 ? 22.942 -44.471 34.038 1.00 33.54 306 SER A CA 1
ATOM 1978 C C . SER A 1 306 ? 22.349 -45.358 35.142 1.00 32.23 306 SER A C 1
ATOM 1979 O O . SER A 1 306 ? 22.786 -45.289 36.280 1.00 30.09 306 SER A O 1
ATOM 1982 N N . TRP A 1 307 ? 21.356 -46.159 34.794 1.00 33.94 307 TRP A N 1
ATOM 1983 C CA . TRP A 1 307 ? 20.669 -47.016 35.774 1.00 42.16 307 TRP A CA 1
ATOM 1984 C C . TRP A 1 307 ? 21.602 -47.841 36.664 1.00 42.31 307 TRP A C 1
ATOM 1985 O O . TRP A 1 307 ? 21.449 -47.795 37.887 1.00 47.95 307 TRP A O 1
ATOM 1996 N N . PRO A 1 308 ? 22.558 -48.579 36.072 1.00 36.27 308 PRO A N 1
ATOM 1997 C CA . PRO A 1 308 ? 23.424 -49.396 36.900 1.00 36.19 308 PRO A CA 1
ATOM 1998 C C . PRO A 1 308 ? 24.229 -48.610 37.901 1.00 38.23 308 PRO A C 1
ATOM 1999 O O . PRO A 1 308 ? 24.418 -49.058 39.020 1.00 40.33 308 PRO A O 1
ATOM 2003 N N . ILE A 1 309 ? 24.746 -47.455 37.495 1.00 42.58 309 ILE A N 1
ATOM 2004 C CA . ILE A 1 309 ? 25.482 -46.607 38.417 1.00 39.16 309 ILE A CA 1
ATOM 2005 C C . ILE A 1 309 ? 24.530 -46.245 39.545 1.00 36.95 309 ILE A C 1
ATOM 2006 O O . ILE A 1 309 ? 24.900 -46.292 40.707 1.00 41.65 309 ILE A O 1
ATOM 2011 N N . ILE A 1 310 ? 23.319 -45.857 39.194 1.00 32.66 310 ILE A N 1
ATOM 2012 C CA . ILE A 1 310 ? 22.340 -45.416 40.188 1.00 32.63 310 ILE A CA 1
ATOM 2013 C C . ILE A 1 310 ? 21.967 -46.561 41.137 1.00 35.37 310 ILE A C 1
ATOM 2014 O O . ILE A 1 310 ? 21.924 -46.396 42.358 1.00 32.43 310 ILE A O 1
ATOM 2019 N N . ARG A 1 311 ? 21.640 -47.704 40.550 1.00 39.15 311 ARG A N 1
ATOM 2020 C CA . ARG A 1 311 ? 21.267 -48.873 41.320 1.00 36.68 311 ARG A CA 1
ATOM 2021 C C . ARG A 1 311 ? 22.417 -49.301 42.214 1.00 36.91 311 ARG A C 1
ATOM 2022 O O . ARG A 1 311 ? 22.206 -49.611 43.371 1.00 38.15 311 ARG A O 1
ATOM 2030 N N . ASP A 1 312 ? 23.634 -49.310 41.700 1.00 38.09 312 ASP A N 1
ATOM 2031 C CA . ASP A 1 312 ? 24.745 -49.825 42.483 1.00 44.26 312 ASP A CA 1
ATOM 2032 C C . ASP A 1 312 ? 25.201 -48.875 43.604 1.00 47.33 312 ASP A C 1
ATOM 2033 O O . ASP A 1 312 ? 25.811 -49.325 44.576 1.00 53.40 312 ASP A O 1
ATOM 2038 N N . ASN A 1 313 ? 24.903 -47.586 43.484 1.00 41.41 313 ASN A N 1
ATOM 2039 C CA . ASN A 1 313 ? 25.459 -46.615 44.412 1.00 39.07 313 ASN A CA 1
ATOM 2040 C C . ASN A 1 313 ? 24.485 -45.797 45.238 1.00 41.55 313 ASN A C 1
ATOM 2041 O O . ASN A 1 313 ? 24.892 -45.216 46.240 1.00 44.24 313 ASN A O 1
ATOM 2046 N N . THR A 1 314 ? 23.211 -45.747 44.860 1.00 41.12 314 THR A N 1
ATOM 2047 C CA . THR A 1 314 ? 22.255 -44.950 45.614 1.00 38.95 314 THR A CA 1
ATOM 2048 C C . THR A 1 314 ? 21.949 -45.669 46.925 1.00 41.32 314 THR A C 1
ATOM 2049 O O . THR A 1 314 ? 21.862 -46.888 46.947 1.00 38.08 314 THR A O 1
ATOM 2053 N N . SER A 1 315 ? 21.847 -44.905 48.008 1.00 38.30 315 SER A N 1
ATOM 2054 C CA . SER A 1 315 ? 21.498 -45.480 49.296 1.00 39.30 315 SER A CA 1
ATOM 2055 C C . SER A 1 315 ? 20.015 -45.348 49.585 1.00 36.60 315 SER A C 1
ATOM 2056 O O . SER A 1 315 ? 19.422 -46.245 50.149 1.00 34.78 315 SER A O 1
ATOM 2059 N N . CYS A 1 316 ? 19.414 -44.230 49.205 1.00 36.05 316 CYS A N 1
ATOM 2060 C CA . CYS A 1 316 ? 17.989 -44.035 49.422 1.00 34.99 316 CYS A CA 1
ATOM 2061 C C . CYS A 1 316 ? 17.360 -43.229 48.293 1.00 34.01 316 CYS A C 1
ATOM 2062 O O . CYS A 1 316 ? 17.915 -42.211 47.862 1.00 30.61 316 CYS A O 1
ATOM 2065 N N . PHE A 1 317 ? 16.188 -43.700 47.851 1.00 32.46 317 PHE A N 1
ATOM 2066 C CA . PHE A 1 317 ? 15.376 -43.033 46.848 1.00 30.65 317 PHE A CA 1
ATOM 2067 C C . PHE A 1 317 ? 14.259 -42.304 47.549 1.00 31.76 317 PHE A C 1
ATOM 2068 O O . PHE A 1 317 ? 13.595 -42.894 48.426 1.00 35.65 317 PHE A O 1
ATOM 2076 N N . ILE A 1 318 ? 14.038 -41.047 47.168 1.00 29.43 318 ILE A N 1
ATOM 2077 C CA . ILE A 1 318 ? 13.025 -40.189 47.778 1.00 32.42 318 ILE A CA 1
ATOM 2078 C C . ILE A 1 318 ? 12.062 -39.681 46.715 1.00 34.18 318 ILE A C 1
ATOM 2079 O O . ILE A 1 318 ? 12.483 -39.344 45.627 1.00 35.20 318 ILE A O 1
ATOM 2084 N N . SER A 1 319 ? 10.775 -39.652 47.047 1.00 34.75 319 SER A N 1
ATOM 2085 C CA . SER A 1 319 ? 9.765 -39.060 46.221 1.00 34.38 319 SER A CA 1
ATOM 2086 C C . SER A 1 319 ? 9.325 -37.836 47.014 1.00 34.76 319 SER A C 1
ATOM 2087 O O . SER A 1 319 ? 9.248 -37.886 48.233 1.00 31.26 319 SER A O 1
ATOM 2090 N N . ALA A 1 320 ? 9.074 -36.730 46.332 1.00 35.09 320 ALA A N 1
ATOM 2091 C CA . ALA A 1 320 ? 8.803 -35.479 47.016 1.00 35.02 320 ALA A CA 1
ATOM 2092 C C . ALA A 1 320 ? 7.694 -34.674 46.366 1.00 36.12 320 ALA A C 1
ATOM 2093 O O . ALA A 1 320 ? 7.587 -34.622 45.155 1.00 42.71 320 ALA A O 1
ATOM 2095 N N . ASP A 1 321 ? 6.897 -34.037 47.214 1.00 39.15 321 ASP A N 1
ATOM 2096 C CA . ASP A 1 321 ? 5.841 -33.109 46.827 1.00 40.19 321 ASP A CA 1
ATOM 2097 C C . ASP A 1 321 ? 6.420 -31.833 46.242 1.00 38.99 321 ASP A C 1
ATOM 2098 O O . ASP A 1 321 ? 7.533 -31.439 46.560 1.00 43.02 321 ASP A O 1
ATOM 2103 N N . ASP A 1 322 ? 5.672 -31.197 45.358 1.00 39.38 322 ASP A N 1
ATOM 2104 C CA . ASP A 1 322 ? 6.173 -30.002 44.663 1.00 40.95 322 ASP A CA 1
ATOM 2105 C C . ASP A 1 322 ? 6.510 -28.859 45.611 1.00 39.50 322 ASP A C 1
ATOM 2106 O O . ASP A 1 322 ? 7.456 -28.112 45.376 1.00 34.15 322 ASP A O 1
ATOM 2111 N N . CYS A 1 323 ? 5.797 -28.767 46.728 1.00 39.83 323 CYS A N 1
ATOM 2112 C CA . CYS A 1 323 ? 6.013 -27.643 47.607 1.00 37.14 323 CYS A CA 1
ATOM 2113 C C . CYS A 1 323 ? 7.412 -27.636 48.190 1.00 34.68 323 CYS A C 1
ATOM 2114 O O . CYS A 1 323 ? 7.900 -26.602 48.573 1.00 33.96 323 CYS A O 1
ATOM 2117 N N . LEU A 1 324 ? 8.090 -28.773 48.205 1.00 37.08 324 LEU A N 1
ATOM 2118 C CA . LEU A 1 324 ? 9.479 -28.792 48.666 1.00 34.04 324 LEU A CA 1
ATOM 2119 C C . LEU A 1 324 ? 10.403 -28.117 47.664 1.00 34.33 324 LEU A C 1
ATOM 2120 O O . LEU A 1 324 ? 11.350 -27.422 48.060 1.00 39.54 324 LEU A O 1
ATOM 2125 N N . ALA A 1 325 ? 10.140 -28.309 46.374 1.00 32.42 325 ALA A N 1
ATOM 2126 C CA . ALA A 1 325 ? 10.881 -27.571 45.337 1.00 29.62 325 ALA A CA 1
ATOM 2127 C C . ALA A 1 325 ? 10.616 -26.089 45.483 1.00 27.67 325 ALA A C 1
ATOM 2128 O O . ALA A 1 325 ? 11.522 -25.291 45.487 1.00 28.08 325 ALA A O 1
ATOM 2130 N N . ALA A 1 326 ? 9.365 -25.715 45.662 1.00 31.75 326 ALA A N 1
ATOM 2131 C CA . ALA A 1 326 ? 9.022 -24.293 45.851 1.00 35.69 326 ALA A CA 1
ATOM 2132 C C . ALA A 1 326 ? 9.721 -23.713 47.085 1.00 35.12 326 ALA A C 1
ATOM 2133 O O . ALA A 1 326 ? 10.267 -22.616 47.061 1.00 38.52 326 ALA A O 1
ATOM 2135 N N . LYS A 1 327 ? 9.750 -24.495 48.142 1.00 34.44 327 LYS A N 1
ATOM 2136 C CA . LYS A 1 327 ? 10.399 -24.100 49.381 1.00 35.66 327 LYS A CA 1
ATOM 2137 C C . LYS A 1 327 ? 11.864 -23.817 49.099 1.00 34.92 327 LYS A C 1
ATOM 2138 O O . LYS A 1 327 ? 12.405 -22.786 49.543 1.00 35.32 327 LYS A O 1
ATOM 2144 N N . GLY A 1 328 ? 12.501 -24.747 48.382 1.00 30.49 328 GLY A N 1
ATOM 2145 C CA . GLY A 1 328 ? 13.927 -24.667 48.096 1.00 28.54 328 GLY A CA 1
ATOM 2146 C C . GLY A 1 328 ? 14.266 -23.419 47.285 1.00 31.31 328 GLY A C 1
ATOM 2147 O O . GLY A 1 328 ? 15.292 -22.780 47.486 1.00 28.02 328 GLY A O 1
ATOM 2148 N N . MET A 1 329 ? 13.384 -23.061 46.366 1.00 32.12 329 MET A N 1
ATOM 2149 C CA . MET A 1 329 ? 13.588 -21.863 45.590 1.00 32.71 329 MET A CA 1
ATOM 2150 C C . MET A 1 329 ? 13.558 -20.613 46.481 1.00 33.59 329 MET A C 1
ATOM 2151 O O . MET A 1 329 ? 14.409 -19.719 46.347 1.00 31.54 329 MET A O 1
ATOM 2156 N N . ARG A 1 330 ? 12.608 -20.576 47.409 1.00 34.45 330 ARG A N 1
ATOM 2157 C CA . ARG A 1 330 ? 12.498 -19.443 48.356 1.00 35.99 330 ARG A CA 1
ATOM 2158 C C . ARG A 1 330 ? 13.660 -19.401 49.359 1.00 35.95 330 ARG A C 1
ATOM 2159 O O . ARG A 1 330 ? 14.241 -18.328 49.626 1.00 36.13 330 ARG A O 1
ATOM 2167 N N . ILE A 1 331 ? 14.080 -20.578 49.834 1.00 35.53 331 ILE A N 1
ATOM 2168 C CA . ILE A 1 331 ? 15.224 -20.614 50.730 1.00 31.07 331 ILE A CA 1
ATOM 2169 C C . ILE A 1 331 ? 16.471 -20.052 50.041 1.00 26.94 331 ILE A C 1
ATOM 2170 O O . ILE A 1 331 ? 17.151 -19.155 50.581 1.00 25.03 331 ILE A O 1
ATOM 2175 N N . SER A 1 332 ? 16.780 -20.608 48.875 1.00 25.70 332 SER A N 1
ATOM 2176 C CA . SER A 1 332 ? 17.921 -20.169 48.051 1.00 26.61 332 SER A CA 1
ATOM 2177 C C . SER A 1 332 ? 17.888 -18.691 47.734 1.00 27.73 332 SER A C 1
ATOM 2178 O O . SER A 1 332 ? 18.911 -18.025 47.808 1.00 26.96 332 SER A O 1
ATOM 2181 N N . ALA A 1 333 ? 16.694 -18.167 47.445 1.00 28.78 333 ALA A N 1
ATOM 2182 C CA . ALA A 1 333 ? 16.557 -16.768 47.101 1.00 29.67 333 ALA A CA 1
ATOM 2183 C C . ALA A 1 333 ? 16.668 -15.811 48.306 1.00 33.25 333 ALA A C 1
ATOM 2184 O O . ALA A 1 333 ? 17.065 -14.623 48.143 1.00 30.28 333 ALA A O 1
ATOM 2186 N N . ALA A 1 334 ? 16.259 -16.287 49.491 1.00 33.12 334 ALA A N 1
ATOM 2187 C CA . ALA A 1 334 ? 16.057 -15.385 50.634 1.00 30.14 334 ALA A CA 1
ATOM 2188 C C . ALA A 1 334 ? 16.754 -15.833 51.894 1.00 30.71 334 ALA A C 1
ATOM 2189 O O . ALA A 1 334 ? 16.124 -16.085 52.914 1.00 29.77 334 ALA A O 1
ATOM 2191 N N . PRO A 1 335 ? 18.069 -15.976 51.831 1.00 31.50 335 PRO A N 1
ATOM 2192 C CA . PRO A 1 335 ? 18.787 -16.094 53.099 1.00 32.48 335 PRO A CA 1
ATOM 2193 C C . PRO A 1 335 ? 18.659 -14.775 53.870 1.00 34.55 335 PRO A C 1
ATOM 2194 O O . PRO A 1 335 ? 18.368 -13.734 53.252 1.00 34.74 335 PRO A O 1
ATOM 2198 N N . ARG A 1 336 ? 18.900 -14.818 55.173 1.00 34.37 336 ARG A N 1
ATOM 2199 C CA . ARG A 1 336 ? 18.833 -13.610 55.983 1.00 36.71 336 ARG A CA 1
ATOM 2200 C C . ARG A 1 336 ? 19.878 -12.639 55.472 1.00 34.21 336 ARG A C 1
ATOM 2201 O O . ARG A 1 336 ? 20.973 -13.050 55.119 1.00 37.67 336 ARG A O 1
ATOM 2209 N N . PRO A 1 337 ? 19.545 -11.363 55.404 1.00 30.24 337 PRO A N 1
ATOM 2210 C CA . PRO A 1 337 ? 20.433 -10.415 54.772 1.00 32.51 337 PRO A CA 1
ATOM 2211 C C . PRO A 1 337 ? 21.889 -10.482 55.189 1.00 36.49 337 PRO A C 1
ATOM 2212 O O . PRO A 1 337 ? 22.784 -10.382 54.361 1.00 41.67 337 PRO A O 1
ATOM 2216 N N . GLY A 1 338 ? 22.183 -10.679 56.446 1.00 43.10 338 GLY A N 1
ATOM 2217 C CA . GLY A 1 338 ? 23.608 -10.705 56.781 1.00 49.13 338 GLY A CA 1
ATOM 2218 C C . GLY A 1 338 ? 24.484 -11.763 56.069 1.00 43.48 338 GLY A C 1
ATOM 2219 O O . GLY A 1 338 ? 25.665 -11.570 55.912 1.00 41.98 338 GLY A O 1
ATOM 2220 N N . THR A 1 339 ? 23.886 -12.868 55.636 1.00 39.72 339 THR A N 1
ATOM 2221 C CA . THR A 1 339 ? 24.469 -14.165 55.871 1.00 36.59 339 THR A CA 1
ATOM 2222 C C . THR A 1 339 ? 24.918 -14.929 54.623 1.00 37.00 339 THR A C 1
ATOM 2223 O O . THR A 1 339 ? 25.925 -14.577 54.005 1.00 39.27 339 THR A O 1
ATOM 2227 N N . ASP A 1 340 ? 24.226 -16.003 54.266 1.00 36.26 340 ASP A N 1
ATOM 2228 C CA . ASP A 1 340 ? 24.620 -16.777 53.096 1.00 36.07 340 ASP A CA 1
ATOM 2229 C C . ASP A 1 340 ? 24.361 -15.967 51.829 1.00 34.39 340 ASP A C 1
ATOM 2230 O O . ASP A 1 340 ? 23.569 -15.026 51.818 1.00 36.31 340 ASP A O 1
ATOM 2235 N N . THR A 1 341 ? 24.982 -16.366 50.741 1.00 34.99 341 THR A N 1
ATOM 2236 C CA . THR A 1 341 ? 24.800 -15.67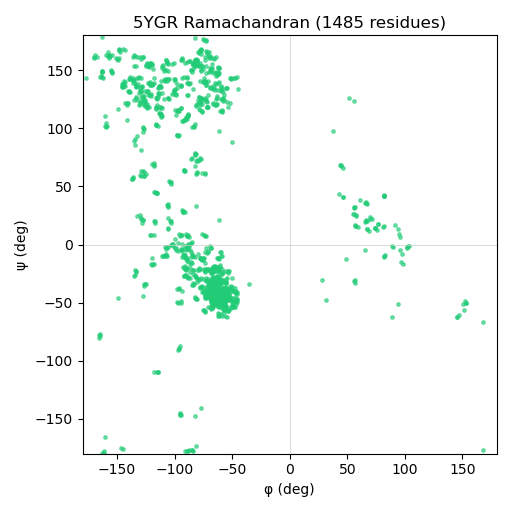4 49.470 1.00 35.92 341 THR A CA 1
ATOM 2237 C C . THR A 1 341 ? 23.482 -16.026 48.814 1.00 35.49 341 THR A C 1
ATOM 2238 O O . THR A 1 341 ? 23.195 -17.198 48.641 1.00 33.33 341 THR A O 1
ATOM 2242 N N . PRO A 1 342 ? 22.662 -15.016 48.454 1.00 38.58 342 PRO A N 1
ATOM 2243 C CA . PRO A 1 342 ? 21.365 -15.336 47.828 1.00 37.90 342 PRO A CA 1
ATOM 2244 C C . PRO A 1 342 ? 21.555 -15.697 46.363 1.00 44.13 342 PRO A C 1
ATOM 2245 O O . PRO A 1 342 ? 22.394 -15.091 45.671 1.00 40.62 342 PRO A O 1
ATOM 2249 N N . PHE A 1 343 ? 20.812 -16.684 45.882 1.00 39.91 343 PHE A N 1
ATOM 2250 C CA . PHE A 1 343 ? 20.970 -17.049 44.497 1.00 40.75 343 PHE A CA 1
ATOM 2251 C C . PHE A 1 343 ? 19.674 -17.566 43.880 1.00 40.00 343 PHE A C 1
ATOM 2252 O O . PHE A 1 343 ? 18.684 -17.851 44.591 1.00 45.02 343 PHE A O 1
ATOM 2260 N N . ILE A 1 344 ? 19.703 -17.659 42.554 1.00 34.32 344 ILE A N 1
ATOM 2261 C CA . ILE A 1 344 ? 18.549 -17.957 41.769 1.00 33.78 344 ILE A CA 1
ATOM 2262 C C . ILE A 1 344 ? 18.577 -19.423 41.418 1.00 33.00 344 ILE A C 1
ATOM 2263 O O . ILE A 1 344 ? 19.459 -19.869 40.690 1.00 37.05 344 ILE A O 1
ATOM 2268 N N . SER A 1 345 ? 17.584 -20.148 41.923 1.00 30.70 345 SER A N 1
ATOM 2269 C CA . SER A 1 345 ? 17.459 -21.566 41.759 1.00 28.84 345 SER A CA 1
ATOM 2270 C C . SER A 1 345 ? 16.048 -21.901 41.403 1.00 27.51 345 SER A C 1
ATOM 2271 O O . SER A 1 345 ? 15.115 -21.565 42.145 1.00 27.74 345 SER A O 1
ATOM 2274 N N . GLY A 1 346 ? 15.915 -22.602 40.265 1.00 28.07 346 GLY A N 1
ATOM 2275 C CA . GLY A 1 346 ? 14.647 -22.866 39.608 1.00 27.18 346 GLY A CA 1
ATOM 2276 C C . GLY A 1 346 ? 13.970 -24.118 40.107 1.00 31.15 346 GLY A C 1
ATOM 2277 O O . GLY A 1 346 ? 14.500 -24.817 40.969 1.00 29.70 346 GLY A O 1
ATOM 2278 N N . GLU A 1 347 ? 12.823 -24.431 39.508 1.00 33.81 347 GLU A N 1
ATOM 2279 C CA . GLU A 1 347 ? 11.947 -25.487 40.001 1.00 34.72 347 GLU A CA 1
ATOM 2280 C C . GLU A 1 347 ? 12.623 -26.863 40.126 1.00 35.06 347 GLU A C 1
ATOM 2281 O O . GLU A 1 347 ? 12.395 -27.566 41.088 1.00 37.43 347 GLU A O 1
ATOM 2287 N N . SER A 1 348 ? 13.425 -27.253 39.156 1.00 33.59 348 SER A N 1
ATOM 2288 C CA . SER A 1 348 ? 14.079 -28.563 39.197 1.00 34.67 348 SER A CA 1
ATOM 2289 C C . SER A 1 348 ? 15.458 -28.476 39.868 1.00 35.62 348 SER A C 1
ATOM 2290 O O . SER A 1 348 ? 16.071 -29.492 40.183 1.00 32.27 348 SER A O 1
ATOM 2293 N N . GLY A 1 349 ? 15.927 -27.246 40.103 1.00 33.55 349 GLY A N 1
ATOM 2294 C CA . GLY A 1 349 ? 17.204 -27.036 40.754 1.00 31.35 349 GLY A CA 1
ATOM 2295 C C . GLY A 1 349 ? 17.244 -26.904 42.273 1.00 31.46 349 GLY A C 1
ATOM 2296 O O . GLY A 1 349 ? 18.285 -27.107 42.859 1.00 34.66 349 GLY A O 1
ATOM 2297 N N . ALA A 1 350 ? 16.123 -26.585 42.907 1.00 31.04 350 ALA A N 1
ATOM 2298 C CA . ALA A 1 350 ? 16.079 -26.241 44.318 1.00 32.62 350 ALA A CA 1
ATOM 2299 C C . ALA A 1 350 ? 15.481 -27.343 45.184 1.00 31.06 350 ALA A C 1
ATOM 2300 O O . ALA A 1 350 ? 15.444 -27.204 46.387 1.00 27.63 350 ALA A O 1
ATOM 2302 N N . ILE A 1 351 ? 15.043 -28.424 44.563 1.00 28.33 351 ILE A N 1
ATOM 2303 C CA . ILE A 1 351 ? 14.459 -29.521 45.284 1.00 26.64 351 ILE A CA 1
ATOM 2304 C C . ILE A 1 351 ? 15.365 -30.062 46.376 1.00 27.29 351 ILE A C 1
ATOM 2305 O O . ILE A 1 351 ? 14.860 -30.554 47.380 1.00 28.83 351 ILE A O 1
ATOM 2310 N N . GLY A 1 352 ? 16.678 -30.015 46.159 1.00 27.51 352 GLY A N 1
ATOM 2311 C CA . GLY A 1 352 ? 17.644 -30.459 47.122 1.00 28.70 352 GLY A CA 1
ATOM 2312 C C . GLY A 1 352 ? 17.504 -29.762 48.469 1.00 31.69 352 GLY A C 1
ATOM 2313 O O . GLY A 1 352 ? 17.320 -30.432 49.463 1.00 35.02 352 GLY A O 1
ATOM 2314 N N . VAL A 1 353 ? 17.671 -28.437 48.529 1.00 35.09 353 VAL A N 1
ATOM 2315 C CA . VAL A 1 353 ? 17.614 -27.733 49.817 1.00 34.15 353 VAL A CA 1
ATOM 2316 C C . VAL A 1 353 ? 16.244 -27.828 50.397 1.00 31.96 353 VAL A C 1
ATOM 2317 O O . VAL A 1 353 ? 16.085 -27.841 51.609 1.00 33.03 353 VAL A O 1
ATOM 2321 N N . GLY A 1 354 ? 15.251 -27.878 49.541 1.00 29.54 354 GLY A N 1
ATOM 2322 C CA . GLY A 1 354 ? 13.882 -28.012 50.024 1.00 31.23 354 GLY A CA 1
ATOM 2323 C C . GLY A 1 354 ? 13.669 -29.296 50.804 1.00 31.20 354 GLY A C 1
ATOM 2324 O O . GLY A 1 354 ? 12.995 -29.310 51.827 1.00 31.60 354 GLY A O 1
ATOM 2325 N N . LEU A 1 355 ? 14.194 -30.375 50.257 1.00 29.55 355 LEU A N 1
ATOM 2326 C CA . LEU A 1 355 ? 14.062 -31.665 50.846 1.00 29.35 355 LEU A CA 1
ATOM 2327 C C . LEU A 1 355 ? 14.848 -31.624 52.117 1.00 30.09 355 LEU A C 1
ATOM 2328 O O . LEU A 1 355 ? 14.429 -32.147 53.130 1.00 29.22 355 LEU A O 1
ATOM 2333 N N . LEU A 1 356 ? 16.025 -31.037 52.045 1.00 30.44 356 LEU A N 1
ATOM 2334 C CA . LEU A 1 356 ? 16.906 -31.057 53.185 1.00 33.29 356 LEU A CA 1
ATOM 2335 C C . LEU A 1 356 ? 16.270 -30.307 54.379 1.00 34.69 356 LEU A C 1
ATOM 2336 O O . LEU A 1 356 ? 16.315 -30.794 55.524 1.00 35.77 356 LEU A O 1
ATOM 2341 N N . TYR A 1 357 ? 15.678 -29.147 54.093 1.00 30.18 357 TYR A N 1
ATOM 2342 C CA . TYR A 1 357 ? 15.028 -28.326 55.113 1.00 33.83 357 TYR A CA 1
ATOM 2343 C C . TYR A 1 357 ? 13.937 -29.120 55.799 1.00 33.13 357 TYR A C 1
ATOM 2344 O O . TYR A 1 357 ? 13.956 -29.290 56.989 1.00 35.65 357 TYR A O 1
ATOM 2353 N N . GLU A 1 358 ? 13.041 -29.677 55.014 1.00 36.37 358 GLU A N 1
ATOM 2354 C CA . GLU A 1 358 ? 11.975 -30.508 55.545 1.00 38.59 358 GLU A CA 1
ATOM 2355 C C . GLU A 1 358 ? 12.560 -31.677 56.383 1.00 42.45 358 GLU A C 1
ATOM 2356 O O . GLU A 1 358 ? 12.088 -31.934 57.501 1.00 44.37 358 GLU A O 1
ATOM 2362 N N . LEU A 1 359 ? 13.592 -32.336 55.861 1.00 38.37 359 LEU A N 1
ATOM 2363 C CA . LEU A 1 359 ? 14.204 -33.435 56.567 1.00 43.44 359 LEU A CA 1
ATOM 2364 C C . LEU A 1 359 ? 14.638 -33.025 57.955 1.00 47.41 359 LEU A C 1
ATOM 2365 O O . LEU A 1 359 ? 14.509 -33.798 58.896 1.00 50.98 359 LEU A O 1
ATOM 2370 N N . MET A 1 360 ? 15.147 -31.816 58.085 1.00 45.16 360 MET A N 1
ATOM 2371 C CA . MET A 1 360 ? 15.779 -31.440 59.321 1.00 43.37 360 MET A CA 1
ATOM 2372 C C . MET A 1 360 ? 14.870 -30.644 60.221 1.00 40.27 360 MET A C 1
ATOM 2373 O O . MET A 1 360 ? 15.224 -30.339 61.346 1.00 41.55 360 MET A O 1
ATOM 2378 N N . ASN A 1 361 ? 13.696 -30.334 59.730 1.00 39.67 361 ASN A N 1
ATOM 2379 C CA . ASN A 1 361 ? 12.831 -29.393 60.401 1.00 44.19 361 ASN A CA 1
ATOM 2380 C C . ASN A 1 361 ? 11.423 -29.904 60.685 1.00 42.59 361 ASN A C 1
ATOM 2381 O O . ASN A 1 361 ? 10.828 -29.529 61.678 1.00 41.98 361 ASN A O 1
ATOM 2386 N N . ASN A 1 362 ? 10.891 -30.731 59.795 1.00 42.09 362 ASN A N 1
ATOM 2387 C CA . ASN A 1 362 ? 9.586 -31.339 59.995 1.00 44.29 362 ASN A CA 1
ATOM 2388 C C . ASN A 1 362 ? 9.756 -32.522 60.901 1.00 46.47 362 ASN A C 1
ATOM 2389 O O . ASN A 1 362 ? 10.507 -33.446 60.585 1.00 49.21 362 ASN A O 1
ATOM 2394 N N . MET A 1 363 ? 9.091 -32.477 62.048 1.00 52.13 363 MET A N 1
ATOM 2395 C CA . MET A 1 363 ? 9.324 -33.469 63.086 1.00 61.31 363 MET A CA 1
ATOM 2396 C C . MET A 1 363 ? 8.875 -34.877 62.656 1.00 58.76 363 MET A C 1
ATOM 2397 O O . MET A 1 363 ? 9.489 -35.863 63.072 1.00 58.36 363 MET A O 1
ATOM 2402 N N . HIS A 1 364 ? 7.887 -34.970 61.766 1.00 55.46 364 HIS A N 1
ATOM 2403 C CA . HIS A 1 364 ? 7.430 -36.271 61.251 1.00 54.89 364 HIS A CA 1
ATOM 2404 C C . HIS A 1 364 ? 8.555 -37.045 60.541 1.00 54.58 364 HIS A C 1
ATOM 2405 O O . HIS A 1 364 ? 8.357 -38.208 60.218 1.00 57.85 364 HIS A O 1
ATOM 2412 N N . TYR A 1 365 ? 9.716 -36.413 60.295 1.00 47.01 365 TYR A N 1
ATOM 2413 C CA . TYR A 1 365 ? 10.809 -37.060 59.591 1.00 41.37 365 TYR A CA 1
ATOM 2414 C C . TYR A 1 365 ? 12.135 -37.159 60.342 1.00 43.63 365 TYR A C 1
ATOM 2415 O O . TYR A 1 365 ? 13.135 -37.591 59.751 1.00 45.52 365 TYR A O 1
ATOM 2424 N N . GLN A 1 366 ? 12.174 -36.808 61.631 1.00 45.42 366 GLN A N 1
ATOM 2425 C CA . GLN A 1 366 ? 13.416 -36.930 62.426 1.00 45.71 366 GLN A CA 1
ATOM 2426 C C . GLN A 1 366 ? 13.984 -38.349 62.337 1.00 49.19 366 GLN A C 1
ATOM 2427 O O . GLN A 1 366 ? 15.195 -38.541 62.260 1.00 54.87 366 GLN A O 1
ATOM 2429 N N . ASP A 1 367 ? 13.102 -39.341 62.351 1.00 48.03 367 ASP A N 1
ATOM 2430 C CA . ASP A 1 367 ? 13.467 -40.748 62.184 1.00 53.29 367 ASP A CA 1
ATOM 2431 C C . ASP A 1 367 ? 14.230 -41.025 60.868 1.00 47.59 367 ASP A C 1
ATOM 2432 O O . ASP A 1 367 ? 15.360 -41.544 60.857 1.00 41.46 367 ASP A O 1
ATOM 2437 N N . LEU A 1 368 ? 13.590 -40.652 59.769 1.00 39.92 368 LEU A N 1
ATOM 2438 C CA . LEU A 1 368 ? 14.185 -40.720 58.454 1.00 38.09 368 LEU A CA 1
ATOM 2439 C C . LEU A 1 368 ? 15.506 -39.976 58.416 1.00 39.72 368 LEU A C 1
ATOM 2440 O O . LEU A 1 368 ? 16.517 -40.492 57.927 1.00 44.81 368 LEU A O 1
ATOM 2445 N N . ALA A 1 369 ? 15.513 -38.768 58.953 1.00 40.68 369 ALA A N 1
ATOM 2446 C CA . ALA A 1 369 ? 16.739 -37.965 58.996 1.00 43.48 369 ALA A CA 1
ATOM 2447 C C . ALA A 1 369 ? 17.835 -38.650 59.775 1.00 42.55 369 ALA A C 1
ATOM 2448 O O . ALA A 1 369 ? 19.014 -38.613 59.380 1.00 44.21 369 ALA A O 1
ATOM 2450 N N . ASN A 1 370 ? 17.455 -39.259 60.897 1.00 42.77 370 ASN A N 1
ATOM 2451 C CA . ASN A 1 370 ? 18.432 -39.945 61.743 1.00 46.42 370 ASN A CA 1
ATOM 2452 C C . ASN A 1 370 ? 18.946 -41.163 61.036 1.00 43.29 370 ASN A C 1
ATOM 2453 O O . ASN A 1 370 ? 20.134 -41.394 60.943 1.00 38.54 370 ASN A O 1
ATOM 2458 N N . ARG A 1 371 ? 18.016 -41.911 60.476 1.00 42.76 371 ARG A N 1
ATOM 2459 C CA . ARG A 1 371 ? 18.368 -43.065 59.679 1.00 43.94 371 ARG A CA 1
ATOM 2460 C C . ARG A 1 371 ? 19.311 -42.701 58.494 1.00 41.26 371 ARG A C 1
ATOM 2461 O O . ARG A 1 371 ? 20.290 -43.413 58.225 1.00 34.51 371 ARG A O 1
ATOM 2469 N N . LEU A 1 372 ? 19.005 -41.599 57.812 1.00 39.21 372 LEU A N 1
ATOM 2470 C CA . LEU A 1 372 ? 19.869 -41.049 56.761 1.00 41.78 372 LEU A CA 1
ATOM 2471 C C . LEU A 1 372 ? 21.167 -40.406 57.275 1.00 40.54 372 LEU A C 1
ATOM 2472 O O . LEU A 1 372 ? 21.991 -39.973 56.459 1.00 37.96 372 LEU A O 1
ATOM 2477 N N . GLN A 1 373 ? 21.317 -40.290 58.595 1.00 36.73 373 GLN A N 1
ATOM 2478 C CA . GLN A 1 373 ? 22.520 -39.750 59.210 1.00 41.32 373 GLN A CA 1
ATOM 2479 C C . GLN A 1 373 ? 22.760 -38.264 58.923 1.00 43.29 373 GLN A C 1
ATOM 2480 O O . GLN A 1 373 ? 23.915 -37.827 58.775 1.00 42.65 373 GLN A O 1
ATOM 2486 N N . LEU A 1 374 ? 21.676 -37.504 58.865 1.00 41.04 374 LEU A N 1
ATOM 2487 C CA . LEU A 1 374 ? 21.755 -36.061 58.742 1.00 41.74 374 LEU A CA 1
ATOM 2488 C C . LEU A 1 374 ? 21.789 -35.443 60.129 1.00 40.50 374 LEU A C 1
ATOM 2489 O O . LEU A 1 374 ? 20.810 -35.486 60.859 1.00 38.84 374 LEU A O 1
ATOM 2494 N N . ASP A 1 375 ? 22.949 -34.900 60.492 1.00 41.71 375 ASP A N 1
ATOM 2495 C CA . ASP A 1 375 ? 23.199 -34.299 61.802 1.00 38.76 375 ASP A CA 1
ATOM 2496 C C . ASP A 1 375 ? 24.418 -33.401 61.707 1.00 39.61 375 ASP A C 1
ATOM 2497 O O . ASP A 1 375 ? 25.091 -33.340 60.661 1.00 44.19 375 ASP A O 1
ATOM 2502 N N . ALA A 1 376 ? 24.789 -32.788 62.816 1.00 40.15 376 ALA A N 1
ATOM 2503 C CA . ALA A 1 376 ? 25.867 -31.795 62.791 1.00 40.61 376 ALA A CA 1
ATOM 2504 C C . ALA A 1 376 ? 27.250 -32.283 62.292 1.00 39.25 376 ALA A C 1
ATOM 2505 O O . ALA A 1 376 ? 28.168 -31.475 62.061 1.00 36.49 376 ALA A O 1
ATOM 2507 N N . SER A 1 377 ? 27.360 -33.587 62.051 1.00 40.51 377 SER A N 1
ATOM 2508 C CA . SER A 1 377 ? 28.542 -34.214 61.441 1.00 46.00 377 SER A CA 1
ATOM 2509 C C . SER A 1 377 ? 28.456 -34.383 59.874 1.00 43.76 377 SER A C 1
ATOM 2510 O O . SER A 1 377 ? 29.447 -34.701 59.194 1.00 43.78 377 SER A O 1
ATOM 2513 N N . ALA A 1 378 ? 27.272 -34.150 59.317 1.00 42.04 378 ALA A N 1
ATOM 2514 C CA . ALA A 1 378 ? 27.000 -34.409 57.900 1.00 40.49 378 ALA A CA 1
ATOM 2515 C C . ALA A 1 378 ? 27.343 -33.190 57.041 1.00 42.58 378 ALA A C 1
ATOM 2516 O O . ALA A 1 378 ? 26.916 -32.067 57.345 1.00 45.94 378 ALA A O 1
ATOM 2518 N N . HIS A 1 379 ? 28.127 -33.420 55.986 1.00 38.12 379 HIS A N 1
ATOM 2519 C CA . HIS A 1 379 ? 28.511 -32.380 55.050 1.00 37.15 379 HIS A CA 1
ATOM 2520 C C . HIS A 1 379 ? 27.834 -32.689 53.711 1.00 33.89 379 HIS A C 1
ATOM 2521 O O . HIS A 1 379 ? 28.141 -33.655 53.053 1.00 29.96 379 HIS A O 1
ATOM 2528 N N . VAL A 1 380 ? 26.881 -31.856 53.334 1.00 36.63 380 VAL A N 1
ATOM 2529 C CA . VAL A 1 380 ? 25.987 -32.158 52.219 1.00 40.49 380 VAL A CA 1
ATOM 2530 C C . VAL A 1 380 ? 26.316 -31.340 50.988 1.00 38.87 380 VAL A C 1
ATOM 2531 O O . VAL A 1 380 ? 26.383 -30.134 51.066 1.00 39.07 380 VAL A O 1
ATOM 2535 N N . LEU A 1 381 ? 26.513 -32.016 49.867 1.00 40.49 381 LEU A N 1
ATOM 2536 C CA . LEU A 1 381 ? 26.629 -31.359 48.558 1.00 38.74 381 LEU A CA 1
ATOM 2537 C C . LEU A 1 381 ? 25.319 -31.514 47.800 1.00 36.32 381 LEU A C 1
ATOM 2538 O O . LEU A 1 381 ? 24.771 -32.614 47.704 1.00 32.80 381 LEU A O 1
ATOM 2543 N N . LEU A 1 382 ? 24.822 -30.379 47.294 1.00 39.26 382 LEU A N 1
ATOM 2544 C CA . LEU A 1 382 ? 23.614 -30.282 46.475 1.00 34.82 382 LEU A CA 1
ATOM 2545 C C . LEU A 1 382 ? 23.970 -29.600 45.189 1.00 33.74 382 LEU A C 1
ATOM 2546 O O . LEU A 1 382 ? 24.937 -28.869 45.150 1.00 33.89 382 LEU A O 1
ATOM 2551 N N . ILE A 1 383 ? 23.219 -29.867 44.120 1.00 33.63 383 ILE A N 1
ATOM 2552 C CA . ILE A 1 383 ? 23.452 -29.160 42.879 1.00 31.58 383 ILE A CA 1
ATOM 2553 C C . ILE A 1 383 ? 22.234 -28.477 42.384 1.00 29.85 383 ILE A C 1
ATOM 2554 O O . ILE A 1 383 ? 21.247 -29.130 42.068 1.00 32.53 383 ILE A O 1
ATOM 2559 N N . SER A 1 384 ? 22.303 -27.151 42.302 1.00 30.31 384 SER A N 1
ATOM 2560 C CA . SER A 1 384 ? 21.227 -26.356 41.706 1.00 30.52 384 SER A CA 1
ATOM 2561 C C . SER A 1 384 ? 21.389 -26.329 40.207 1.00 32.65 384 SER A C 1
ATOM 2562 O O . SER A 1 384 ? 22.232 -25.611 39.675 1.00 31.32 384 SER A O 1
ATOM 2565 N N . THR A 1 385 ? 20.583 -27.140 39.542 1.00 31.70 385 THR A N 1
ATOM 2566 C CA . THR A 1 385 ? 20.802 -27.461 38.166 1.00 35.65 385 THR A CA 1
ATOM 2567 C C . THR A 1 385 ? 20.354 -26.362 37.191 1.00 35.56 385 THR A C 1
ATOM 2568 O O . THR A 1 385 ? 20.806 -26.328 36.062 1.00 33.64 385 THR A O 1
ATOM 2572 N N . GLU A 1 386 ? 19.458 -25.486 37.614 1.00 37.84 386 GLU A N 1
ATOM 2573 C CA . GLU A 1 386 ? 18.986 -24.388 36.751 1.00 38.96 386 GLU A CA 1
ATOM 2574 C C . GLU A 1 386 ? 18.605 -23.149 37.571 1.00 42.53 386 GLU A C 1
ATOM 2575 O O . GLU A 1 386 ? 18.284 -23.241 38.760 1.00 38.01 386 GLU A O 1
ATOM 2581 N N . GLY A 1 387 ? 18.601 -21.998 36.906 1.00 42.83 387 GLY A N 1
ATOM 2582 C CA . GLY A 1 387 ? 18.092 -20.780 37.487 1.00 38.89 387 GLY A CA 1
ATOM 2583 C C . GLY A 1 387 ? 16.640 -20.598 37.099 1.00 40.74 387 GLY A C 1
ATOM 2584 O O . GLY A 1 387 ? 15.892 -21.581 36.954 1.00 41.00 387 GLY A O 1
ATOM 2585 N N . ASP A 1 388 ? 16.242 -19.336 36.930 1.00 41.00 388 ASP A N 1
ATOM 2586 C CA . ASP A 1 388 ? 14.876 -18.974 36.578 1.00 39.50 388 ASP A CA 1
ATOM 2587 C C . ASP A 1 388 ? 14.621 -19.162 35.078 1.00 44.61 388 ASP A C 1
ATOM 2588 O O . ASP A 1 388 ? 14.458 -18.187 34.353 1.00 50.21 388 ASP A O 1
ATOM 2593 N N . THR A 1 389 ? 14.532 -20.421 34.644 1.00 43.44 389 THR A N 1
ATOM 2594 C CA . THR A 1 389 ? 14.327 -20.747 33.247 1.00 41.24 389 THR A CA 1
ATOM 2595 C C . THR A 1 389 ? 12.963 -20.311 32.718 1.00 43.59 389 THR A C 1
ATOM 2596 O O . THR A 1 389 ? 12.839 -20.115 31.494 1.00 41.56 389 THR A O 1
ATOM 2600 N N . SER A 1 390 ? 11.965 -20.156 33.594 1.00 43.06 390 SER A N 1
ATOM 2601 C CA . SER A 1 390 ? 10.771 -19.313 33.278 1.00 50.63 390 SER A CA 1
ATOM 2602 C C . SER A 1 390 ? 10.538 -18.274 34.371 1.00 48.67 390 SER A C 1
ATOM 2603 O O . SER A 1 390 ? 9.977 -18.587 35.429 1.00 40.52 390 SER A O 1
ATOM 2606 N N . PRO A 1 391 ? 10.991 -17.035 34.116 1.00 50.59 391 PRO A N 1
ATOM 2607 C CA . PRO A 1 391 ? 10.904 -15.940 35.084 1.00 50.16 391 PRO A CA 1
ATOM 2608 C C . PRO A 1 391 ? 9.531 -15.736 35.709 1.00 48.96 391 PRO A C 1
ATOM 2609 O O . PRO A 1 391 ? 9.445 -15.452 36.905 1.00 54.73 391 PRO A O 1
ATOM 2613 N N . ASP A 1 392 ? 8.473 -15.935 34.936 1.00 51.85 392 ASP A N 1
ATOM 2614 C CA . ASP A 1 392 ? 7.126 -15.773 35.466 1.00 54.11 392 ASP A CA 1
ATOM 2615 C C . ASP A 1 392 ? 6.862 -16.785 36.535 1.00 55.18 392 ASP A C 1
ATOM 2616 O O . ASP A 1 392 ? 6.330 -16.453 37.579 1.00 62.02 392 ASP A O 1
ATOM 2618 N N . ILE A 1 393 ? 7.176 -18.048 36.252 1.00 61.88 393 ILE A N 1
ATOM 2619 C CA . ILE A 1 393 ? 6.898 -19.113 37.220 1.00 51.37 393 ILE A CA 1
ATOM 2620 C C . ILE A 1 393 ? 7.717 -18.852 38.483 1.00 45.48 393 ILE A C 1
ATOM 2621 O O . ILE A 1 393 ? 7.225 -19.018 39.600 1.00 33.85 393 ILE A O 1
ATOM 2626 N N . TYR A 1 394 ? 8.963 -18.429 38.276 1.00 41.66 394 TYR A N 1
ATOM 2627 C CA . TYR A 1 394 ? 9.878 -18.173 39.369 1.00 42.42 394 TYR A CA 1
ATOM 2628 C C . TYR A 1 394 ? 9.360 -17.064 40.307 1.00 45.26 394 TYR A C 1
ATOM 2629 O O . TYR A 1 394 ? 9.364 -17.220 41.513 1.00 42.61 394 TYR A O 1
ATOM 2638 N N . GLU A 1 395 ? 8.874 -15.968 39.743 1.00 43.87 395 GLU A N 1
ATOM 2639 C CA . GLU A 1 395 ? 8.402 -14.854 40.545 1.00 41.84 395 GLU A CA 1
ATOM 2640 C C . GLU A 1 395 ? 7.156 -15.270 41.278 1.00 43.23 395 GLU A C 1
ATOM 2641 O O . GLU A 1 395 ? 6.960 -14.938 42.451 1.00 40.15 395 GLU A O 1
ATOM 2647 N N . ASP A 1 396 ? 6.324 -16.029 40.588 1.00 45.93 396 ASP A N 1
ATOM 2648 C CA . ASP A 1 396 ? 5.064 -16.477 41.151 1.00 52.81 396 ASP A CA 1
ATOM 2649 C C . ASP A 1 396 ? 5.301 -17.379 42.379 1.00 51.57 396 ASP A C 1
ATOM 2650 O O . ASP A 1 396 ? 4.498 -17.385 43.332 1.00 53.08 396 ASP A O 1
ATOM 2655 N N . ILE A 1 397 ? 6.399 -18.138 42.355 1.00 46.31 397 ILE A N 1
ATOM 2656 C CA . ILE A 1 397 ? 6.731 -19.009 43.470 1.00 40.50 397 ILE A CA 1
ATOM 2657 C C . ILE A 1 397 ? 7.429 -18.228 44.596 1.00 38.83 397 ILE A C 1
ATOM 2658 O O . ILE A 1 397 ? 7.080 -18.382 45.762 1.00 35.99 397 ILE A O 1
ATOM 2663 N N . VAL A 1 398 ? 8.407 -17.413 44.236 1.00 35.96 398 VAL A N 1
ATOM 2664 C CA . VAL A 1 398 ? 9.296 -16.820 45.201 1.00 34.95 398 VAL A CA 1
ATOM 2665 C C . VAL A 1 398 ? 8.700 -15.565 45.822 1.00 35.88 398 VAL A C 1
ATOM 2666 O O . VAL A 1 398 ? 8.950 -15.278 46.975 1.00 35.21 398 VAL A O 1
ATOM 2670 N N . TRP A 1 399 ? 7.926 -14.808 45.057 1.00 35.16 399 TRP A N 1
ATOM 2671 C CA . TRP A 1 399 ? 7.310 -13.614 45.597 1.00 33.50 399 TRP A CA 1
ATOM 2672 C C . TRP A 1 399 ? 5.867 -13.878 46.043 1.00 36.86 399 TRP A C 1
ATOM 2673 O O . TRP A 1 399 ? 5.520 -13.533 47.177 1.00 38.99 399 TRP A O 1
ATOM 2684 N N . ASN A 1 400 ? 5.034 -14.489 45.184 1.00 38.69 400 ASN A N 1
ATOM 2685 C CA . ASN A 1 400 ? 3.612 -14.687 45.507 1.00 36.61 400 ASN A CA 1
ATOM 2686 C C . ASN A 1 400 ? 3.315 -15.964 46.245 1.00 38.33 400 ASN A C 1
ATOM 2687 O O . ASN A 1 400 ? 2.172 -16.230 46.609 1.00 41.94 400 ASN A O 1
ATOM 2692 N N . GLY A 1 401 ? 4.320 -16.797 46.449 1.00 41.92 401 GLY A N 1
ATOM 2693 C CA . GLY A 1 401 ? 4.067 -18.121 46.950 1.00 41.55 401 GLY A CA 1
ATOM 2694 C C . GLY A 1 401 ? 3.595 -18.903 45.751 1.00 40.34 401 GLY A C 1
ATOM 2695 O O . GLY A 1 401 ? 3.008 -19.949 45.920 1.00 43.88 401 GLY A O 1
ATOM 2696 N N . GLN B 2 8 ? -6.863 -9.271 46.459 1.00 71.51 8 GLN B N 1
ATOM 2697 C CA . GLN B 2 8 ? -8.067 -8.419 46.711 1.00 76.97 8 GLN B CA 1
ATOM 2698 C C . GLN B 2 8 ? -7.700 -7.072 47.379 1.00 79.18 8 GLN B C 1
ATOM 2699 O O . GLN B 2 8 ? -7.207 -7.029 48.529 1.00 87.66 8 GLN B O 1
ATOM 2705 N N . PHE B 2 9 ? -7.935 -5.989 46.636 1.00 72.30 9 PHE B N 1
ATOM 2706 C CA . PHE B 2 9 ? -7.825 -4.622 47.127 1.00 71.01 9 PHE B CA 1
ATOM 2707 C C . PHE B 2 9 ? -9.231 -4.045 47.063 1.00 67.73 9 PHE B C 1
ATOM 2708 O O . PHE B 2 9 ? -9.875 -4.152 46.031 1.00 72.52 9 PHE B O 1
ATOM 2710 N N . ASN B 2 10 ? -9.749 -3.534 48.176 1.00 72.70 10 ASN B N 1
ATOM 2711 C CA . ASN B 2 10 ? -10.966 -2.696 48.154 1.00 74.92 10 ASN B CA 1
ATOM 2712 C C . ASN B 2 10 ? -10.522 -1.252 48.181 1.00 72.28 10 ASN B C 1
ATOM 2713 O O . ASN B 2 10 ? -9.660 -0.909 48.974 1.00 73.84 10 ASN B O 1
ATOM 2718 N N . THR B 2 11 ? -11.178 -0.426 47.373 1.00 70.63 11 THR B N 1
ATOM 2719 C CA . THR B 2 11 ? -10.840 0.985 47.153 1.00 70.07 11 THR B CA 1
ATOM 2720 C C . THR B 2 11 ? -11.891 1.834 47.899 1.00 70.45 11 THR B C 1
ATOM 2721 O O . THR B 2 11 ? -13.021 1.397 48.072 1.00 77.40 11 THR B O 1
ATOM 2723 N N . ARG B 2 12 ? -11.522 3.011 48.389 1.00 70.03 12 ARG B N 1
ATOM 2724 C CA . ARG B 2 12 ? -12.501 4.027 48.798 1.00 67.90 12 ARG B CA 1
ATOM 2725 C C . ARG B 2 12 ? -11.795 5.365 48.800 1.00 64.14 12 ARG B C 1
ATOM 2726 O O . ARG B 2 12 ? -11.058 5.661 49.728 1.00 55.13 12 ARG B O 1
ATOM 2728 N N . ARG B 2 13 ? -12.011 6.173 47.767 1.00 65.25 13 ARG B N 1
ATOM 2729 C CA . ARG B 2 13 ? -11.398 7.504 47.737 1.00 69.58 13 ARG B CA 1
ATOM 2730 C C . ARG B 2 13 ? -12.121 8.468 48.669 1.00 70.77 13 ARG B C 1
ATOM 2731 O O . ARG B 2 13 ? -13.303 8.256 48.997 1.00 71.90 13 ARG B O 1
ATOM 2739 N N . LYS B 2 14 ? -11.398 9.482 49.146 1.00 69.67 14 LYS B N 1
ATOM 2740 C CA . LYS B 2 14 ? -11.927 10.341 50.202 1.00 69.41 14 LYS B CA 1
ATOM 2741 C C . LYS B 2 14 ? -12.532 11.625 49.679 1.00 65.40 14 LYS B C 1
ATOM 2742 O O . LYS B 2 14 ? -11.832 12.480 49.146 1.00 58.30 14 LYS B O 1
ATOM 2746 N N . LYS B 2 15 ? -13.841 11.749 49.881 1.00 69.48 15 LYS B N 1
ATOM 2747 C CA . LYS B 2 15 ? -14.580 12.963 49.550 1.00 69.74 15 LYS B CA 1
ATOM 2748 C C . LYS B 2 15 ? -14.054 14.126 50.403 1.00 74.63 15 LYS B C 1
ATOM 2749 O O . LYS B 2 15 ? -13.698 15.182 49.869 1.00 82.49 15 LYS B O 1
ATOM 2751 N N . TYR B 2 16 ? -13.954 13.894 51.721 1.00 69.90 16 TYR B N 1
ATOM 2752 C CA . TYR B 2 16 ? -13.602 14.919 52.713 1.00 57.80 16 TYR B CA 1
ATOM 2753 C C . TYR B 2 16 ? -12.120 15.346 52.748 1.00 60.81 16 TYR B C 1
ATOM 2754 O O . TYR B 2 16 ? -11.721 16.119 53.641 1.00 63.99 16 TYR B O 1
ATOM 2757 N N . GLY B 2 17 ? -11.316 14.897 51.782 1.00 58.91 17 GLY B N 1
ATOM 2758 C CA . GLY B 2 17 ? -9.915 15.305 51.689 1.00 60.20 17 GLY B CA 1
ATOM 2759 C C . GLY B 2 17 ? -9.777 16.808 51.486 1.00 68.41 17 GLY B C 1
ATOM 2760 O O . GLY B 2 17 ? -10.668 17.444 50.937 1.00 66.35 17 GLY B O 1
ATOM 2761 N N . THR B 2 18 ? -8.661 17.380 51.937 1.00 75.59 18 THR B N 1
ATOM 2762 C CA . THR B 2 18 ? -8.394 18.831 51.806 1.00 76.34 18 THR B CA 1
ATOM 2763 C C . THR B 2 18 ? -6.918 19.178 52.087 1.00 77.00 18 THR B C 1
ATOM 2764 O O . THR B 2 18 ? -6.411 20.228 51.684 1.00 73.37 18 THR B O 1
ATOM 2768 N N . SER B 2 23 ? 0.468 20.560 61.976 1.00 52.87 23 SER B N 1
ATOM 2769 C CA . SER B 2 23 ? 0.215 21.535 63.035 1.00 59.12 23 SER B CA 1
ATOM 2770 C C . SER B 2 23 ? 0.647 20.976 64.389 1.00 57.81 23 SER B C 1
ATOM 2771 O O . SER B 2 23 ? 1.535 21.531 65.032 1.00 57.87 23 SER B O 1
ATOM 2774 N N . LEU B 2 24 ? 0.009 19.888 64.820 1.00 55.47 24 LEU B N 1
ATOM 2775 C CA . LEU B 2 24 ? 0.533 19.053 65.923 1.00 58.35 24 LEU B CA 1
ATOM 2776 C C . LEU B 2 24 ? 1.849 18.345 65.508 1.00 58.53 24 LEU B C 1
ATOM 2777 O O . LEU B 2 24 ? 2.635 17.917 66.362 1.00 53.41 24 LEU B O 1
ATOM 2779 N N . LEU B 2 25 ? 2.079 18.244 64.191 1.00 60.99 25 LEU B N 1
ATOM 2780 C CA . LEU B 2 25 ? 3.331 17.726 63.632 1.00 62.46 25 LEU B CA 1
ATOM 2781 C C . LEU B 2 25 ? 4.222 18.832 63.044 1.00 61.82 25 LEU B C 1
ATOM 2782 O O . LEU B 2 25 ? 4.949 18.584 62.093 1.00 68.69 25 LEU B O 1
ATOM 2784 N N . ASN B 2 26 ? 4.224 20.024 63.647 1.00 59.32 26 ASN B N 1
ATOM 2785 C CA . ASN B 2 26 ? 5.019 21.142 63.130 1.00 55.08 26 ASN B CA 1
ATOM 2786 C C . ASN B 2 26 ? 6.488 21.017 63.469 1.00 61.35 26 ASN B C 1
ATOM 2787 O O . ASN B 2 26 ? 6.866 20.216 64.326 1.00 61.21 26 ASN B O 1
ATOM 2792 N N . GLY B 2 27 ? 7.309 21.842 62.811 1.00 65.67 27 GLY B N 1
ATOM 2793 C CA . GLY B 2 27 ? 8.781 21.756 62.887 1.00 61.63 27 GLY B CA 1
ATOM 2794 C C . GLY B 2 27 ? 9.397 22.001 64.256 1.00 66.01 27 GLY B C 1
ATOM 2795 O O . GLY B 2 27 ? 10.483 21.492 64.535 1.00 67.02 27 GLY B O 1
ATOM 2796 N N . ASN B 2 28 ? 8.715 22.789 65.104 1.00 70.70 28 ASN B N 1
ATOM 2797 C CA . ASN B 2 28 ? 9.134 23.022 66.504 1.00 72.19 28 ASN B CA 1
ATOM 2798 C C . ASN B 2 28 ? 8.967 21.750 67.350 1.00 67.90 28 ASN B C 1
ATOM 2799 O O . ASN B 2 28 ? 9.831 21.415 68.164 1.00 67.45 28 ASN B O 1
ATOM 2804 N N . VAL B 2 29 ? 7.859 21.045 67.146 1.00 58.54 29 VAL B N 1
ATOM 2805 C CA . VAL B 2 29 ? 7.692 19.738 67.766 1.00 55.07 29 VAL B CA 1
ATOM 2806 C C . VAL B 2 29 ? 8.768 18.813 67.196 1.00 52.18 29 VAL B C 1
ATOM 2807 O O . VAL B 2 29 ? 9.475 18.149 67.949 1.00 52.82 29 VAL B O 1
ATOM 2811 N N . GLY B 2 30 ? 8.909 18.809 65.869 1.00 45.86 30 GLY B N 1
ATOM 2812 C CA . GLY B 2 30 ? 9.948 18.029 65.205 1.00 48.40 30 GLY B CA 1
ATOM 2813 C C . GLY B 2 30 ? 11.323 18.163 65.857 1.00 50.29 30 GLY B C 1
ATOM 2814 O O . GLY B 2 30 ? 12.017 17.156 66.074 1.00 52.15 30 GLY B O 1
ATOM 2815 N N . HIS B 2 31 ? 11.719 19.405 66.150 1.00 50.13 31 HIS B N 1
ATOM 2816 C CA . HIS B 2 31 ? 13.038 19.683 66.712 1.00 51.68 31 HIS B CA 1
ATOM 2817 C C . HIS B 2 31 ? 13.106 19.225 68.163 1.00 50.27 31 HIS B C 1
ATOM 2818 O O . HIS B 2 31 ? 14.108 18.623 68.581 1.00 52.32 31 HIS B O 1
ATOM 2820 N N . GLU B 2 32 ? 12.029 19.438 68.921 1.00 50.28 32 GLU B N 1
ATOM 2821 C CA . GLU B 2 32 ? 12.001 18.952 70.297 1.00 51.92 32 GLU B CA 1
ATOM 2822 C C . GLU B 2 32 ? 12.180 17.416 70.333 1.00 51.69 32 GLU B C 1
ATOM 2823 O O . GLU B 2 32 ? 13.029 16.876 71.057 1.00 45.91 32 GLU B O 1
ATOM 2829 N N . VAL B 2 33 ? 11.373 16.734 69.522 1.00 52.21 33 VAL B N 1
ATOM 2830 C CA . VAL B 2 33 ? 11.348 15.280 69.469 1.00 50.05 33 VAL B CA 1
ATOM 2831 C C . VAL B 2 33 ? 12.706 14.715 69.021 1.00 50.72 33 VAL B C 1
ATOM 2832 O O . VAL B 2 33 ? 13.235 13.779 69.655 1.00 40.85 33 VAL B O 1
ATOM 2836 N N . LEU B 2 34 ? 13.261 15.275 67.940 1.00 48.48 34 LEU B N 1
ATOM 2837 C CA . LEU B 2 34 ? 14.541 14.784 67.418 1.00 50.24 34 LEU B CA 1
ATOM 2838 C C . LEU B 2 34 ? 15.680 15.088 68.394 1.00 49.86 34 LEU B C 1
ATOM 2839 O O . LEU B 2 34 ? 16.540 14.230 68.664 1.00 52.65 34 LEU B O 1
ATOM 2844 N N . ALA B 2 35 ? 15.654 16.278 68.985 1.00 47.60 35 ALA B N 1
ATOM 2845 C CA . ALA B 2 35 ? 16.618 16.630 70.026 1.00 46.28 35 ALA B CA 1
ATOM 2846 C C . ALA B 2 35 ? 16.634 15.573 71.108 1.00 46.34 35 ALA B C 1
ATOM 2847 O O . ALA B 2 35 ? 17.697 15.133 71.544 1.00 50.17 35 ALA B O 1
ATOM 2849 N N . PHE B 2 36 ? 15.434 15.169 71.525 1.00 48.08 36 PHE B N 1
ATOM 2850 C CA . PHE B 2 36 ? 15.249 14.141 72.563 1.00 44.57 36 PHE B CA 1
ATOM 2851 C C . PHE B 2 36 ? 15.767 12.780 72.138 1.00 43.87 36 PHE B C 1
ATOM 2852 O O . PHE B 2 36 ? 16.478 12.136 72.899 1.00 41.63 36 PHE B O 1
ATOM 2860 N N . HIS B 2 37 ? 15.416 12.332 70.935 1.00 42.20 37 HIS B N 1
ATOM 2861 C CA . HIS B 2 37 ? 15.807 10.987 70.508 1.00 41.64 37 HIS B CA 1
ATOM 2862 C C . HIS B 2 37 ? 17.297 10.884 70.341 1.00 44.57 37 HIS B C 1
ATOM 2863 O O . HIS B 2 37 ? 17.880 9.829 70.617 1.00 44.56 37 HIS B O 1
ATOM 2870 N N . LYS B 2 38 ? 17.921 11.962 69.878 1.00 49.04 38 LYS B N 1
ATOM 2871 C CA . LYS B 2 38 ? 19.379 11.950 69.651 1.00 51.46 38 LYS B CA 1
ATOM 2872 C C . LYS B 2 38 ? 20.190 11.724 70.940 1.00 54.19 38 LYS B C 1
ATOM 2873 O O . LYS B 2 38 ? 21.263 11.095 70.908 1.00 62.41 38 LYS B O 1
ATOM 2877 N N . LYS B 2 39 ? 19.656 12.163 72.078 1.00 53.51 39 LYS B N 1
ATOM 2878 C CA . LYS B 2 39 ? 20.308 11.917 73.366 1.00 54.54 39 LYS B CA 1
ATOM 2879 C C . LYS B 2 39 ? 20.143 10.475 73.857 1.00 55.87 39 LYS B C 1
ATOM 2880 O O . LYS B 2 39 ? 20.810 10.063 74.790 1.00 58.22 39 LYS B O 1
ATOM 2886 N N . LEU B 2 40 ? 19.249 9.709 73.245 1.00 59.86 40 LEU B N 1
ATOM 2887 C CA . LEU B 2 40 ? 19.004 8.342 73.684 1.00 63.61 40 LEU B CA 1
ATOM 2888 C C . LEU B 2 40 ? 20.033 7.320 73.226 1.00 66.77 40 LEU B C 1
ATOM 2889 O O . LEU B 2 40 ? 20.658 7.490 72.171 1.00 67.69 40 LEU B O 1
ATOM 2894 N N . PRO B 2 41 ? 20.165 6.230 74.017 1.00 77.28 41 PRO B N 1
ATOM 2895 C CA . PRO B 2 41 ? 21.040 5.114 73.718 1.00 80.26 41 PRO B CA 1
ATOM 2896 C C . PRO B 2 41 ? 20.634 4.428 72.436 1.00 78.59 41 PRO B C 1
ATOM 2897 O O . PRO B 2 41 ? 19.452 4.151 72.235 1.00 79.96 41 PRO B O 1
ATOM 2901 N N . ASN B 2 42 ? 21.622 4.173 71.587 1.00 72.42 42 ASN B N 1
ATOM 2902 C CA . ASN B 2 42 ? 21.424 3.487 70.324 1.00 68.97 42 ASN B CA 1
ATOM 2903 C C . ASN B 2 42 ? 20.634 4.317 69.297 1.00 69.03 42 ASN B C 1
ATOM 2904 O O . ASN B 2 42 ? 20.236 3.776 68.277 1.00 68.75 42 ASN B O 1
ATOM 2906 N N . TYR B 2 43 ? 20.410 5.621 69.514 1.00 69.12 43 TYR B N 1
ATOM 2907 C CA . TYR B 2 43 ? 19.868 6.423 68.413 1.00 65.53 43 TYR B CA 1
ATOM 2908 C C . TYR B 2 43 ? 20.770 6.290 67.180 1.00 61.89 43 TYR B C 1
ATOM 2909 O O . TYR B 2 43 ? 21.989 6.367 67.285 1.00 58.83 43 TYR B O 1
ATOM 2918 N N . ALA B 2 44 ? 20.144 6.089 66.027 1.00 52.33 44 ALA B N 1
ATOM 2919 C CA . ALA B 2 44 ? 20.821 6.144 64.748 1.00 47.60 44 ALA B CA 1
ATOM 2920 C C . ALA B 2 44 ? 19.762 6.248 63.681 1.00 44.63 44 ALA B C 1
ATOM 2921 O O . ALA B 2 44 ? 18.680 5.673 63.818 1.00 42.16 44 ALA B O 1
ATOM 2923 N N . VAL B 2 45 ? 20.065 6.998 62.633 1.00 39.13 45 VAL B N 1
ATOM 2924 C CA . VAL B 2 45 ? 19.183 7.082 61.500 1.00 39.94 45 VAL B CA 1
ATOM 2925 C C . VAL B 2 45 ? 19.041 5.670 60.972 1.00 41.00 45 VAL B C 1
ATOM 2926 O O . VAL B 2 45 ? 20.016 4.958 60.802 1.00 42.00 45 VAL B O 1
ATOM 2930 N N . THR B 2 46 ? 17.818 5.263 60.703 1.00 42.78 46 THR B N 1
ATOM 2931 C CA . THR B 2 46 ? 17.586 3.977 60.096 1.00 43.00 46 THR B CA 1
ATOM 2932 C C . THR B 2 46 ? 17.767 4.113 58.578 1.00 42.43 46 THR B C 1
ATOM 2933 O O . THR B 2 46 ? 17.559 5.185 58.012 1.00 39.85 46 THR B O 1
ATOM 2937 N N . PRO B 2 47 ? 18.087 3.009 57.908 1.00 37.61 47 PRO B N 1
ATOM 2938 C CA . PRO B 2 47 ? 18.273 3.003 56.461 1.00 37.52 47 PRO B CA 1
ATOM 2939 C C . PRO B 2 47 ? 17.028 3.347 55.686 1.00 36.76 47 PRO B C 1
ATOM 2940 O O . PRO B 2 47 ? 15.926 3.006 56.105 1.00 33.50 47 PRO B O 1
ATOM 2944 N N . LEU B 2 48 ? 17.214 4.024 54.551 1.00 37.57 48 LEU B N 1
ATOM 2945 C CA . LEU B 2 48 ? 16.132 4.247 53.606 1.00 34.76 48 LEU B CA 1
ATOM 2946 C C . LEU B 2 48 ? 16.501 3.549 52.336 1.00 38.56 48 LEU B C 1
ATOM 2947 O O . LEU B 2 48 ? 17.345 4.056 51.593 1.00 43.66 48 LEU B O 1
ATOM 2952 N N . HIS B 2 49 ? 15.897 2.389 52.087 1.00 36.15 49 HIS B N 1
ATOM 2953 C CA . HIS B 2 49 ? 16.261 1.577 50.933 1.00 38.63 49 HIS B CA 1
ATOM 2954 C C . HIS B 2 49 ? 15.656 2.086 49.634 1.00 39.46 49 HIS B C 1
ATOM 2955 O O . HIS B 2 49 ? 14.444 2.258 49.534 1.00 41.62 49 HIS B O 1
ATOM 2962 N N . ASN B 2 50 ? 16.510 2.289 48.634 1.00 40.23 50 ASN B N 1
ATOM 2963 C CA . ASN B 2 50 ? 16.064 2.706 47.301 1.00 38.92 50 ASN B CA 1
ATOM 2964 C C . ASN B 2 50 ? 15.863 1.495 46.443 1.00 37.48 50 ASN B C 1
ATOM 2965 O O . ASN B 2 50 ? 16.810 0.873 46.026 1.00 39.76 50 ASN B O 1
ATOM 2970 N N . LEU B 2 51 ? 14.627 1.145 46.181 1.00 40.32 51 LEU B N 1
ATOM 2971 C CA . LEU B 2 51 ? 14.338 -0.053 45.411 1.00 45.27 51 LEU B CA 1
ATOM 2972 C C . LEU B 2 51 ? 14.219 0.273 43.910 1.00 51.13 51 LEU B C 1
ATOM 2973 O O . LEU B 2 51 ? 13.163 0.094 43.277 1.00 45.60 51 LEU B O 1
ATOM 2978 N N . ALA B 2 52 ? 15.338 0.721 43.344 1.00 55.21 52 ALA B N 1
ATOM 2979 C CA . ALA B 2 52 ? 15.341 1.245 41.978 1.00 62.41 52 ALA B CA 1
ATOM 2980 C C . ALA B 2 52 ? 15.035 0.161 40.950 1.00 62.66 52 ALA B C 1
ATOM 2981 O O . ALA B 2 52 ? 14.318 0.424 39.971 1.00 63.02 52 ALA B O 1
ATOM 2983 N N . HIS B 2 53 ? 15.576 -1.040 41.187 1.00 57.13 53 HIS B N 1
ATOM 2984 C CA . HIS B 2 53 ? 15.372 -2.181 40.302 1.00 58.00 53 HIS B CA 1
ATOM 2985 C C . HIS B 2 53 ? 13.916 -2.641 40.334 1.00 58.65 53 HIS B C 1
ATOM 2986 O O . HIS B 2 53 ? 13.322 -2.939 39.291 1.00 55.56 53 HIS B O 1
ATOM 2993 N N . LEU B 2 54 ? 13.317 -2.656 41.520 1.00 58.15 54 LEU B N 1
ATOM 2994 C CA . LEU B 2 54 ? 11.887 -2.941 41.632 1.00 57.38 54 LEU B CA 1
ATOM 2995 C C . LEU B 2 54 ? 11.070 -1.849 40.981 1.00 56.31 54 LEU B C 1
ATOM 2996 O O . LEU B 2 54 ? 10.003 -2.112 40.451 1.00 48.58 54 LEU B O 1
ATOM 3001 N N . SER B 2 55 ? 11.582 -0.619 41.055 1.00 65.62 55 SER B N 1
ATOM 3002 C CA . SER B 2 55 ? 10.935 0.564 40.471 1.00 69.36 55 SER B CA 1
ATOM 3003 C C . SER B 2 55 ? 10.857 0.428 38.927 1.00 64.59 55 SER B C 1
ATOM 3004 O O . SER B 2 55 ? 9.861 0.769 38.301 1.00 50.03 55 SER B O 1
ATOM 3007 N N . GLN B 2 56 ? 11.923 -0.098 38.332 1.00 69.66 56 GLN B N 1
ATOM 3008 C CA . GLN B 2 56 ? 11.946 -0.365 36.898 1.00 67.69 56 GLN B CA 1
ATOM 3009 C C . GLN B 2 56 ? 10.971 -1.481 36.560 1.00 68.21 56 GLN B C 1
ATOM 3010 O O . GLN B 2 56 ? 10.093 -1.315 35.728 1.00 84.40 56 GLN B O 1
ATOM 3012 N N . ARG B 2 57 ? 11.103 -2.606 37.252 1.00 70.89 57 ARG B N 1
ATOM 3013 C CA . ARG B 2 57 ? 10.258 -3.787 37.030 1.00 67.80 57 ARG B CA 1
ATOM 3014 C C . ARG B 2 57 ? 8.745 -3.483 37.108 1.00 64.32 57 ARG B C 1
ATOM 3015 O O . ARG B 2 57 ? 7.942 -4.207 36.540 1.00 65.87 57 ARG B O 1
ATOM 3023 N N . LEU B 2 58 ? 8.362 -2.421 37.811 1.00 67.12 58 LEU B N 1
ATOM 3024 C CA . LEU B 2 58 ? 6.946 -2.068 37.999 1.00 67.73 58 LEU B CA 1
ATOM 3025 C C . LEU B 2 58 ? 6.499 -0.805 37.240 1.00 68.17 58 LEU B C 1
ATOM 3026 O O . LEU B 2 58 ? 5.311 -0.509 37.219 1.00 74.88 58 LEU B O 1
ATOM 3031 N N . GLY B 2 59 ? 7.427 -0.046 36.663 1.00 58.67 59 GLY B N 1
ATOM 3032 C CA . GLY B 2 59 ? 7.072 1.159 35.905 1.00 57.88 59 GLY B CA 1
ATOM 3033 C C . GLY B 2 59 ? 6.839 2.388 36.773 1.00 58.97 59 GLY B C 1
ATOM 3034 O O . GLY B 2 59 ? 5.922 3.157 36.551 1.00 56.81 59 GLY B O 1
ATOM 3035 N N . LEU B 2 60 ? 7.685 2.573 37.768 1.00 57.68 60 LEU B N 1
ATOM 3036 C CA . LEU B 2 60 ? 7.520 3.637 38.702 1.00 51.79 60 LEU B CA 1
ATOM 3037 C C . LEU B 2 60 ? 8.792 4.472 38.708 1.00 49.29 60 LEU B C 1
ATOM 3038 O O . LEU B 2 60 ? 9.857 4.006 38.348 1.00 46.23 60 LEU B O 1
ATOM 3040 N N . GLY B 2 61 ? 8.670 5.728 39.091 1.00 50.74 61 GLY B N 1
ATOM 3041 C CA . GLY B 2 61 ? 9.834 6.592 39.183 1.00 52.84 61 GLY B CA 1
ATOM 3042 C C . GLY B 2 61 ? 10.797 6.056 40.207 1.00 57.15 61 GLY B C 1
ATOM 3043 O O . GLY B 2 61 ? 11.936 5.720 39.887 1.00 57.76 61 GLY B O 1
ATOM 3044 N N . SER B 2 62 ? 10.338 5.976 41.452 1.00 55.37 62 SER B N 1
ATOM 3045 C CA . SER B 2 62 ? 11.201 5.541 42.543 1.00 56.19 62 SER B CA 1
ATOM 3046 C C . SER B 2 62 ? 10.386 4.937 43.654 1.00 54.16 62 SER B C 1
ATOM 3047 O O . SER B 2 62 ? 9.210 5.299 43.864 1.00 62.53 62 SER B O 1
ATOM 3049 N N . ILE B 2 63 ? 10.993 3.967 44.316 1.00 49.76 63 ILE B N 1
ATOM 3050 C CA . ILE B 2 63 ? 10.455 3.373 45.539 1.00 48.68 63 ILE B CA 1
ATOM 3051 C C . ILE B 2 63 ? 11.524 3.480 46.585 1.00 45.48 63 ILE B C 1
ATOM 3052 O O . ILE B 2 63 ? 12.626 2.998 46.389 1.00 54.74 63 ILE B O 1
ATOM 3057 N N . HIS B 2 64 ? 11.203 4.122 47.681 1.00 40.90 64 HIS B N 1
ATOM 3058 C CA . HIS B 2 64 ? 12.042 4.123 48.836 1.00 40.35 64 HIS B CA 1
ATOM 3059 C C . HIS B 2 64 ? 11.279 3.487 50.002 1.00 38.18 64 HIS B C 1
ATOM 3060 O O . HIS B 2 64 ? 10.091 3.758 50.192 1.00 39.76 64 HIS B O 1
ATOM 3067 N N . ILE B 2 65 ? 11.952 2.655 50.795 1.00 33.81 65 ILE B N 1
ATOM 3068 C CA . ILE B 2 65 ? 11.324 2.058 51.984 1.00 30.36 65 ILE B CA 1
ATOM 3069 C C . ILE B 2 65 ? 12.148 2.309 53.230 1.00 31.37 65 ILE B C 1
ATOM 3070 O O . ILE B 2 65 ? 13.326 1.961 53.294 1.00 34.17 65 ILE B O 1
ATOM 3075 N N . LYS B 2 66 ? 11.541 2.981 54.201 1.00 32.95 66 LYS B N 1
ATOM 3076 C CA . LYS B 2 66 ? 12.219 3.304 55.445 1.00 33.23 66 LYS B CA 1
ATOM 3077 C C . LYS B 2 66 ? 12.188 2.028 56.283 1.00 32.97 66 LYS B C 1
ATOM 3078 O O . LYS B 2 66 ? 11.129 1.479 56.549 1.00 34.86 66 LYS B O 1
ATOM 3084 N N . ASP B 2 67 ? 13.356 1.545 56.670 1.00 35.50 67 ASP B N 1
ATOM 3085 C CA . ASP B 2 67 ? 13.487 0.261 57.338 1.00 35.53 67 ASP B CA 1
ATOM 3086 C C . ASP B 2 67 ? 13.576 0.443 58.840 1.00 34.31 67 ASP B C 1
ATOM 3087 O O . ASP B 2 67 ? 14.665 0.623 59.399 1.00 34.32 67 ASP B O 1
ATOM 3092 N N . GLU B 2 68 ? 12.441 0.347 59.519 1.00 34.96 68 GLU B N 1
ATOM 3093 C CA . GLU B 2 68 ? 12.454 0.580 60.973 1.00 35.22 68 GLU B CA 1
ATOM 3094 C C . GLU B 2 68 ? 12.716 -0.691 61.752 1.00 32.85 68 GLU B C 1
ATOM 3095 O O . GLU B 2 68 ? 12.647 -0.671 62.969 1.00 34.71 68 GLU B O 1
ATOM 3101 N N . SER B 2 69 ? 13.040 -1.787 61.086 1.00 29.96 69 SER B N 1
ATOM 3102 C CA . SER B 2 69 ? 13.481 -2.990 61.825 1.00 34.16 69 SER B CA 1
ATOM 3103 C C . SER B 2 69 ? 14.767 -2.740 62.669 1.00 36.52 69 SER B C 1
ATOM 3104 O O . SER B 2 69 ? 15.060 -3.504 63.592 1.00 36.38 69 SER B O 1
ATOM 3107 N N . TRP B 2 70 ? 15.512 -1.679 62.335 1.00 36.51 70 TRP B N 1
ATOM 3108 C CA . TRP B 2 70 ? 16.744 -1.302 63.040 1.00 35.89 70 TRP B CA 1
ATOM 3109 C C . TRP B 2 70 ? 16.546 -0.376 64.243 1.00 34.49 70 TRP B C 1
ATOM 3110 O O . TRP B 2 70 ? 17.428 -0.276 65.094 1.00 33.57 70 TRP B O 1
ATOM 3121 N N . ARG B 2 71 ? 15.368 0.219 64.358 1.00 33.87 71 ARG B N 1
ATOM 3122 C CA . ARG B 2 71 ? 15.142 1.255 65.365 1.00 37.17 71 ARG B CA 1
ATOM 3123 C C . ARG B 2 71 ? 15.392 0.791 66.793 1.00 39.20 71 ARG B C 1
ATOM 3124 O O . ARG B 2 71 ? 14.673 -0.068 67.303 1.00 40.14 71 ARG B O 1
ATOM 3132 N N . PHE B 2 72 ? 16.412 1.380 67.416 1.00 41.64 72 PHE B N 1
ATOM 3133 C CA . PHE B 2 72 ? 16.761 1.148 68.819 1.00 44.06 72 PHE B CA 1
ATOM 3134 C C . PHE B 2 72 ? 17.029 -0.324 69.158 1.00 42.06 72 PHE B C 1
ATOM 3135 O O . PHE B 2 72 ? 17.094 -0.697 70.330 1.00 37.82 72 PHE B O 1
ATOM 3143 N N . GLY B 2 73 ? 17.250 -1.154 68.144 1.00 40.20 73 GLY B N 1
ATOM 3144 C CA . GLY B 2 73 ? 17.491 -2.585 68.390 1.00 37.39 73 GLY B CA 1
ATOM 3145 C C . GLY B 2 73 ? 16.245 -3.331 68.769 1.00 33.90 73 GLY B C 1
ATOM 3146 O O . GLY B 2 73 ? 16.330 -4.453 69.250 1.00 39.16 73 GLY B O 1
ATOM 3147 N N . LEU B 2 74 ? 15.088 -2.717 68.562 1.00 30.96 74 LEU B N 1
ATOM 3148 C CA . LEU B 2 74 ? 13.826 -3.280 69.032 1.00 31.58 74 LEU B CA 1
ATOM 3149 C C . LEU B 2 74 ? 13.018 -3.965 67.934 1.00 30.77 74 LEU B C 1
ATOM 3150 O O . LEU B 2 74 ? 11.927 -4.475 68.194 1.00 34.11 74 LEU B O 1
ATOM 3155 N N . ASN B 2 75 ? 13.528 -3.953 66.710 1.00 30.35 75 ASN B N 1
ATOM 3156 C CA . ASN B 2 75 ? 12.882 -4.613 65.583 1.00 30.81 75 ASN B CA 1
ATOM 3157 C C . ASN B 2 75 ? 11.571 -3.989 65.166 1.00 31.27 75 ASN B C 1
ATOM 3158 O O . ASN B 2 75 ? 10.752 -4.640 64.504 1.00 33.48 75 ASN B O 1
ATOM 3163 N N . ALA B 2 76 ? 11.367 -2.727 65.547 1.00 31.67 76 ALA B N 1
ATOM 3164 C CA . ALA B 2 76 ? 10.164 -1.968 65.183 1.00 32.42 76 ALA B CA 1
ATOM 3165 C C . ALA B 2 76 ? 10.306 -0.491 65.515 1.00 31.93 76 ALA B C 1
ATOM 3166 O O . ALA B 2 76 ? 11.127 -0.105 66.308 1.00 36.43 76 ALA B O 1
ATOM 3168 N N . PHE B 2 77 ? 9.464 0.326 64.931 1.00 31.02 77 PHE B N 1
ATOM 3169 C CA . PHE B 2 77 ? 9.599 1.770 65.063 1.00 31.92 77 PHE B CA 1
ATOM 3170 C C . PHE B 2 77 ? 9.027 2.362 66.368 1.00 35.98 77 PHE B C 1
ATOM 3171 O O . PHE B 2 77 ? 9.351 3.496 66.726 1.00 32.00 77 PHE B O 1
ATOM 3203 N N . GLY B 2 79 ? 9.071 2.489 69.547 1.00 36.39 79 GLY B N 1
ATOM 3204 C CA . GLY B 2 79 ? 9.857 3.037 70.624 1.00 38.99 79 GLY B CA 1
ATOM 3205 C C . GLY B 2 79 ? 10.051 4.532 70.565 1.00 35.41 79 GLY B C 1
ATOM 3206 O O . GLY B 2 79 ? 10.197 5.192 71.589 1.00 37.14 79 GLY B O 1
ATOM 3207 N N . LEU B 2 80 ? 10.078 5.060 69.357 1.00 31.91 80 LEU B N 1
ATOM 3208 C CA . LEU B 2 80 ? 10.153 6.491 69.171 1.00 32.16 80 LEU B CA 1
ATOM 3209 C C . LEU B 2 80 ? 9.024 7.159 69.932 1.00 34.33 80 LEU B C 1
ATOM 3210 O O . LEU B 2 80 ? 9.219 8.148 70.630 1.00 36.17 80 LEU B O 1
ATOM 3215 N N . GLY B 2 81 ? 7.836 6.586 69.839 1.00 40.29 81 GLY B N 1
ATOM 3216 C CA . GLY B 2 81 ? 6.665 7.160 70.501 1.00 41.31 81 GLY B CA 1
ATOM 3217 C C . GLY B 2 81 ? 6.706 6.954 72.004 1.00 39.16 81 GLY B C 1
ATOM 3218 O O . GLY B 2 81 ? 6.617 7.904 72.773 1.00 34.14 81 GLY B O 1
ATOM 3219 N N . GLY B 2 82 ? 6.783 5.700 72.413 1.00 40.32 82 GLY B N 1
ATOM 3220 C CA . GLY B 2 82 ? 6.714 5.369 73.840 1.00 40.90 82 GLY B CA 1
ATOM 3221 C C . GLY B 2 82 ? 7.768 6.147 74.610 1.00 43.72 82 GLY B C 1
ATOM 3222 O O . GLY B 2 82 ? 7.490 6.675 75.680 1.00 41.69 82 GLY B O 1
ATOM 3223 N N . SER B 2 83 ? 8.970 6.236 74.053 1.00 39.77 83 SER B N 1
ATOM 3224 C CA . SER B 2 83 ? 10.054 6.876 74.750 1.00 38.04 83 SER B CA 1
ATOM 3225 C C . SER B 2 83 ? 9.713 8.357 74.952 1.00 42.71 83 SER B C 1
ATOM 3226 O O . SER B 2 83 ? 9.801 8.882 76.073 1.00 40.10 83 SER B O 1
ATOM 3229 N N . TYR B 2 84 ? 9.323 9.019 73.868 1.00 39.27 84 TYR B N 1
ATOM 3230 C CA . TYR B 2 84 ? 9.040 10.428 73.914 1.00 42.01 84 TYR B CA 1
ATOM 3231 C C . TYR B 2 84 ? 7.893 10.680 74.879 1.00 42.20 84 TYR B C 1
ATOM 3232 O O . TYR B 2 84 ? 7.931 11.622 75.653 1.00 43.15 84 TYR B O 1
ATOM 3241 N N . ALA B 2 85 ? 6.858 9.855 74.820 1.00 42.43 85 ALA B N 1
ATOM 3242 C CA . ALA B 2 85 ? 5.699 10.071 75.665 1.00 40.40 85 ALA B CA 1
ATOM 3243 C C . ALA B 2 85 ? 6.057 9.878 77.120 1.00 40.33 85 ALA B C 1
ATOM 3244 O O . ALA B 2 85 ? 5.518 10.583 77.964 1.00 40.55 85 ALA B O 1
ATOM 3246 N N . VAL B 2 86 ? 6.952 8.932 77.406 1.00 40.68 86 VAL B N 1
ATOM 3247 C CA . VAL B 2 86 ? 7.372 8.664 78.781 1.00 39.09 86 VAL B CA 1
ATOM 3248 C C . VAL B 2 86 ? 8.170 9.874 79.289 1.00 43.44 86 VAL B C 1
ATOM 3249 O O . VAL B 2 86 ? 7.945 10.354 80.410 1.00 42.33 86 VAL B O 1
ATOM 3253 N N . GLY B 2 87 ? 9.081 10.362 78.445 1.00 42.68 87 GLY B N 1
ATOM 3254 C CA . GLY B 2 87 ? 9.874 11.542 78.738 1.00 41.52 87 GLY B CA 1
ATOM 3255 C C . GLY B 2 87 ? 9.017 12.762 79.045 1.00 43.19 87 GLY B C 1
ATOM 3256 O O . GLY B 2 87 ? 9.233 13.461 80.039 1.00 40.84 87 GLY B O 1
ATOM 3257 N N . LYS B 2 88 ? 7.998 12.972 78.232 1.00 42.41 88 LYS B N 1
ATOM 3258 C CA . LYS B 2 88 ? 7.161 14.135 78.379 1.00 43.93 88 LYS B CA 1
ATOM 3259 C C . LYS B 2 88 ? 6.302 14.031 79.625 1.00 49.05 88 LYS B C 1
ATOM 3260 O O . LYS B 2 88 ? 6.116 15.035 80.352 1.00 54.81 88 LYS B O 1
ATOM 3266 N N . TYR B 2 89 ? 5.780 12.825 79.876 1.00 50.39 89 TYR B N 1
ATOM 3267 C CA . TYR B 2 89 ? 5.017 12.567 81.085 1.00 44.67 89 TYR B CA 1
ATOM 3268 C C . TYR B 2 89 ? 5.843 12.921 82.324 1.00 41.56 89 TYR B C 1
ATOM 3269 O O . TYR B 2 89 ? 5.373 13.635 83.192 1.00 42.70 89 TYR B O 1
ATOM 3278 N N . LEU B 2 90 ? 7.075 12.432 82.379 1.00 43.33 90 LEU B N 1
ATOM 3279 C CA . LEU B 2 90 ? 7.935 12.652 83.527 1.00 48.73 90 LEU B CA 1
ATOM 3280 C C . LEU B 2 90 ? 8.393 14.115 83.627 1.00 51.34 90 LEU B C 1
ATOM 3281 O O . LEU B 2 90 ? 8.518 14.663 84.714 1.00 47.90 90 LEU B O 1
ATOM 3286 N N . ALA B 2 91 ? 8.627 14.740 82.480 1.00 51.22 91 ALA B N 1
ATOM 3287 C CA . ALA B 2 91 ? 8.982 16.142 82.451 1.00 46.60 91 ALA B CA 1
ATOM 3288 C C . ALA B 2 91 ? 7.848 16.959 83.052 1.00 48.59 91 ALA B C 1
ATOM 3289 O O . ALA B 2 91 ? 8.087 17.931 83.760 1.00 55.12 91 ALA B O 1
ATOM 3291 N N . ASP B 2 92 ? 6.619 16.560 82.770 1.00 48.52 92 ASP B N 1
ATOM 3292 C CA . ASP B 2 92 ? 5.470 17.296 83.235 1.00 54.28 92 ASP B CA 1
ATOM 3293 C C . ASP B 2 92 ? 5.209 17.027 84.717 1.00 60.38 92 ASP B C 1
ATOM 3294 O O . ASP B 2 92 ? 4.803 17.937 85.442 1.00 59.10 92 ASP B O 1
ATOM 3299 N N . LYS B 2 93 ? 5.434 15.789 85.168 1.00 67.20 93 LYS B N 1
ATOM 3300 C CA . LYS B 2 93 ? 5.339 15.450 86.597 1.00 66.11 93 LYS B CA 1
ATOM 3301 C C . LYS B 2 93 ? 6.380 16.253 87.390 1.00 67.81 93 LYS B C 1
ATOM 3302 O O . LYS B 2 93 ? 6.082 16.762 88.471 1.00 68.19 93 LYS B O 1
ATOM 3308 N N . LEU B 2 94 ? 7.587 16.371 86.835 1.00 63.12 94 LEU B N 1
ATOM 3309 C CA . LEU B 2 94 ? 8.661 17.142 87.451 1.00 65.98 94 LEU B CA 1
ATOM 3310 C C . LEU B 2 94 ? 8.611 18.630 87.116 1.00 67.32 94 LEU B C 1
ATOM 3311 O O . LEU B 2 94 ? 9.516 19.371 87.494 1.00 60.00 94 LEU B O 1
ATOM 3316 N N . GLN B 2 95 ? 7.599 19.063 86.369 1.00 69.70 95 GLN B N 1
ATOM 3317 C CA . GLN B 2 95 ? 7.496 20.459 85.931 1.00 69.50 95 GLN B CA 1
ATOM 3318 C C . GLN B 2 95 ? 8.844 21.013 85.404 1.00 67.77 95 GLN B C 1
ATOM 3319 O O . GLN B 2 95 ? 9.453 21.860 86.040 1.00 71.57 95 GLN B O 1
ATOM 3321 N N . CYS B 2 96 ? 9.325 20.499 84.272 1.00 65.35 96 CYS B N 1
ATOM 3322 C CA . CYS B 2 96 ? 10.505 21.060 83.606 1.00 68.33 96 CYS B CA 1
ATOM 3323 C C . CYS B 2 96 ? 10.518 20.672 82.137 1.00 68.08 96 CYS B C 1
ATOM 3324 O O . CYS B 2 96 ? 9.834 19.747 81.738 1.00 78.17 96 CYS B O 1
ATOM 3327 N N . ASP B 2 97 ? 11.304 21.374 81.330 1.00 68.55 97 ASP B N 1
ATOM 3328 C CA . ASP B 2 97 ? 11.310 21.145 79.878 1.00 71.72 97 ASP B CA 1
ATOM 3329 C C . ASP B 2 97 ? 12.034 19.851 79.505 1.00 71.16 97 ASP B C 1
ATOM 3330 O O . ASP B 2 97 ? 13.026 19.510 80.138 1.00 67.59 97 ASP B O 1
ATOM 3332 N N . ILE B 2 98 ? 11.539 19.148 78.485 1.00 67.89 98 ILE B N 1
ATOM 3333 C CA . ILE B 2 98 ? 12.365 18.190 77.758 1.00 67.54 98 ILE B CA 1
ATOM 3334 C C . ILE B 2 98 ? 13.593 19.013 77.340 1.00 72.40 98 ILE B C 1
ATOM 3335 O O . ILE B 2 98 ? 13.466 20.031 76.651 1.00 77.09 98 ILE B O 1
ATOM 3337 N N . ASN B 2 99 ? 14.768 18.611 77.816 1.00 76.87 99 ASN B N 1
ATOM 3338 C CA . ASN B 2 99 ? 15.970 19.483 77.844 1.00 70.87 99 ASN B CA 1
ATOM 3339 C C . ASN B 2 99 ? 16.983 18.763 78.716 1.00 70.64 99 ASN B C 1
ATOM 3340 O O . ASN B 2 99 ? 17.995 18.281 78.217 1.00 72.67 99 ASN B O 1
ATOM 3342 N N . SER B 2 100 ? 16.672 18.653 80.011 1.00 64.43 100 SER B N 1
ATOM 3343 C CA . SER B 2 100 ? 17.315 17.664 80.884 1.00 64.78 100 SER B CA 1
ATOM 3344 C C . SER B 2 100 ? 16.707 16.291 80.622 1.00 59.80 100 SER B C 1
ATOM 3345 O O . SER B 2 100 ? 15.503 16.128 80.748 1.00 57.07 100 SER B O 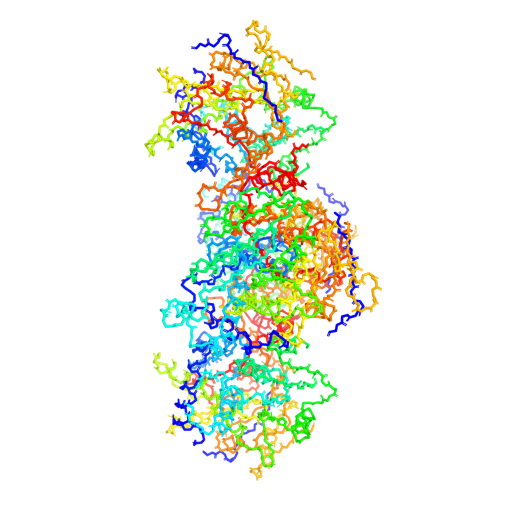1
ATOM 3347 N N . LYS B 2 112 ? 15.404 10.540 90.553 1.00 55.44 112 LYS B N 1
ATOM 3348 C CA . LYS B 2 112 ? 14.471 9.415 90.696 1.00 64.20 112 LYS B CA 1
ATOM 3349 C C . LYS B 2 112 ? 13.542 9.367 91.937 1.00 69.32 112 LYS B C 1
ATOM 3350 O O . LYS B 2 112 ? 12.495 8.714 91.881 1.00 80.53 112 LYS B O 1
ATOM 3352 N N . GLU B 2 113 ? 13.890 10.023 93.044 1.00 78.30 113 GLU B N 1
ATOM 3353 C CA . GLU B 2 113 ? 13.046 9.970 94.260 1.00 81.54 113 GLU B CA 1
ATOM 3354 C C . GLU B 2 113 ? 11.616 10.467 93.993 1.00 88.02 113 GLU B C 1
ATOM 3355 O O . GLU B 2 113 ? 10.653 9.916 94.544 1.00 85.02 113 GLU B O 1
ATOM 3357 N N . LYS B 2 114 ? 11.488 11.506 93.157 1.00 85.45 114 LYS B N 1
ATOM 3358 C CA . LYS B 2 114 ? 10.183 12.140 92.871 1.00 81.65 114 LYS B CA 1
ATOM 3359 C C . LYS B 2 114 ? 9.298 11.343 91.889 1.00 83.52 114 LYS B C 1
ATOM 3360 O O . LYS B 2 114 ? 8.094 11.632 91.750 1.00 82.20 114 LYS B O 1
ATOM 3362 N N . ILE B 2 115 ? 9.893 10.348 91.221 1.00 79.45 115 ILE B N 1
ATOM 3363 C CA . ILE B 2 115 ? 9.170 9.537 90.247 1.00 74.42 115 ILE B CA 1
ATOM 3364 C C . ILE B 2 115 ? 9.377 8.026 90.492 1.00 76.70 115 ILE B C 1
ATOM 3365 O O . ILE B 2 115 ? 9.257 7.227 89.575 1.00 79.34 115 ILE B O 1
ATOM 3367 N N . LYS B 2 116 ? 9.679 7.633 91.730 1.00 77.95 116 LYS B N 1
ATOM 3368 C CA . LYS B 2 116 ? 9.985 6.236 92.070 1.00 72.26 116 LYS B CA 1
ATOM 3369 C C . LYS B 2 116 ? 8.785 5.293 91.933 1.00 72.35 116 LYS B C 1
ATOM 3370 O O . LYS B 2 116 ? 8.960 4.120 91.602 1.00 68.74 116 LYS B O 1
ATOM 3372 N N . ASP B 2 117 ? 7.584 5.814 92.209 1.00 73.35 117 ASP B N 1
ATOM 3373 C CA . ASP B 2 117 ? 6.322 5.042 92.224 1.00 71.26 117 ASP B CA 1
ATOM 3374 C C . ASP B 2 117 ? 5.597 5.021 90.876 1.00 62.57 117 ASP B C 1
ATOM 3375 O O . ASP B 2 117 ? 4.530 4.431 90.763 1.00 56.12 117 ASP B O 1
ATOM 3380 N N . CYS B 2 118 ? 6.152 5.693 89.870 1.00 64.66 118 CYS B N 1
ATOM 3381 C CA . CYS B 2 118 ? 5.594 5.677 88.515 1.00 61.64 118 CYS B CA 1
ATOM 3382 C C . CYS B 2 118 ? 5.652 4.275 87.921 1.00 52.86 118 CYS B C 1
ATOM 3383 O O . CYS B 2 118 ? 6.695 3.634 87.893 1.00 47.70 118 CYS B O 1
ATOM 3386 N N . VAL B 2 119 ? 4.487 3.816 87.503 1.00 50.42 119 VAL B N 1
ATOM 3387 C CA . VAL B 2 119 ? 4.298 2.525 86.907 1.00 52.88 119 VAL B CA 1
ATOM 3388 C C . VAL B 2 119 ? 3.514 2.734 85.630 1.00 50.17 119 VAL B C 1
ATOM 3389 O O . VAL B 2 119 ? 2.395 3.268 85.656 1.00 51.04 119 VAL B O 1
ATOM 3393 N N . PHE B 2 120 ? 4.087 2.293 84.519 1.00 46.91 120 PHE B N 1
ATOM 3394 C CA . PHE B 2 120 ? 3.418 2.428 83.242 1.00 43.20 120 PHE B CA 1
ATOM 3395 C C . PHE B 2 120 ? 2.638 1.180 83.013 1.00 39.29 120 PHE B C 1
ATOM 3396 O O . PHE B 2 120 ? 3.046 0.111 83.436 1.00 41.23 120 PHE B O 1
ATOM 3404 N N . VAL B 2 121 ? 1.477 1.320 82.399 1.00 38.59 121 VAL B N 1
ATOM 3405 C CA . VAL B 2 121 ? 0.657 0.175 82.047 1.00 36.34 121 VAL B CA 1
ATOM 3406 C C . VAL B 2 121 ? 0.152 0.382 80.626 1.00 36.24 121 VAL B C 1
ATOM 3407 O O . VAL B 2 121 ? -0.161 1.517 80.234 1.00 37.62 121 VAL B O 1
ATOM 3411 N N . THR B 2 122 ? 0.118 -0.703 79.845 1.00 35.63 122 THR B N 1
ATOM 3412 C CA . THR B 2 122 ? -0.457 -0.686 78.484 1.00 35.29 122 THR B CA 1
ATOM 3413 C C . THR B 2 122 ? -0.961 -2.033 78.007 1.00 33.82 122 THR B C 1
ATOM 3414 O O . THR B 2 122 ? -0.542 -3.054 78.508 1.00 29.96 122 THR B O 1
ATOM 3418 N N . ALA B 2 123 ? -1.787 -1.992 76.970 1.00 32.21 123 ALA B N 1
ATOM 3419 C CA . ALA B 2 123 ? -2.008 -3.126 76.133 1.00 34.63 123 ALA B CA 1
ATOM 3420 C C . ALA B 2 123 ? -1.193 -2.986 74.846 1.00 34.81 123 ALA B C 1
ATOM 3421 O O . ALA B 2 123 ? -0.849 -1.892 74.444 1.00 31.47 123 ALA B O 1
ATOM 3423 N N . THR B 2 124 ? -0.894 -4.122 74.217 1.00 37.49 124 THR B N 1
ATOM 3424 C CA . THR B 2 124 ? -0.120 -4.166 72.967 1.00 34.80 124 THR B CA 1
ATOM 3425 C C . THR B 2 124 ? -0.274 -5.519 72.263 1.00 38.50 124 THR B C 1
ATOM 3426 O O . THR B 2 124 ? -0.481 -6.563 72.910 1.00 37.62 124 THR B O 1
ATOM 3430 N N . ASP B 2 125 ? -0.187 -5.483 70.935 1.00 41.09 125 ASP B N 1
ATOM 3431 C CA . ASP B 2 125 ? -0.041 -6.685 70.111 1.00 40.57 125 ASP B CA 1
ATOM 3432 C C . ASP B 2 125 ? 1.426 -7.038 70.008 1.00 34.73 125 ASP B C 1
ATOM 3433 O O . ASP B 2 125 ? 1.764 -8.089 69.497 1.00 42.53 125 ASP B O 1
ATOM 3438 N N . GLY B 2 126 ? 2.303 -6.182 70.520 1.00 28.63 126 GLY B N 1
ATOM 3439 C CA . GLY B 2 126 ? 3.715 -6.541 70.698 1.00 26.97 126 GLY B CA 1
ATOM 3440 C C . GLY B 2 126 ? 4.695 -5.362 70.609 1.00 27.03 126 GLY B C 1
ATOM 3441 O O . GLY B 2 126 ? 5.551 -5.199 71.457 1.00 29.48 126 GLY B O 1
ATOM 3442 N N . ASN B 2 127 ? 4.611 -4.553 69.565 1.00 26.95 127 ASN B N 1
ATOM 3443 C CA . ASN B 2 127 ? 5.615 -3.488 69.362 1.00 28.76 127 ASN B CA 1
ATOM 3444 C C . ASN B 2 127 ? 5.478 -2.281 70.277 1.00 28.18 127 ASN B C 1
ATOM 3445 O O . ASN B 2 127 ? 6.451 -1.788 70.815 1.00 31.41 127 ASN B O 1
ATOM 3450 N N . HIS B 2 128 ? 4.271 -1.844 70.511 1.00 32.22 128 HIS B N 1
ATOM 3451 C CA . HIS B 2 128 ? 4.067 -0.724 71.412 1.00 36.07 128 HIS B CA 1
ATOM 3452 C C . HIS B 2 128 ? 4.578 -1.013 72.828 1.00 34.71 128 HIS B C 1
ATOM 3453 O O . HIS B 2 128 ? 5.247 -0.165 73.464 1.00 33.51 128 HIS B O 1
ATOM 3460 N N . GLY B 2 129 ? 4.179 -2.179 73.328 1.00 33.89 129 GLY B N 1
ATOM 3461 C CA . GLY B 2 129 ? 4.510 -2.598 74.684 1.00 34.65 129 GLY B CA 1
ATOM 3462 C C . GLY B 2 129 ? 5.987 -2.747 74.857 1.00 32.35 129 GLY B C 1
ATOM 3463 O O . GLY B 2 129 ? 6.554 -2.288 75.853 1.00 30.85 129 GLY B O 1
ATOM 3464 N N . ARG B 2 130 ? 6.607 -3.377 73.870 1.00 32.95 130 ARG B N 1
ATOM 3465 C CA . ARG B 2 130 ? 8.065 -3.498 73.846 1.00 34.94 130 ARG B CA 1
ATOM 3466 C C . ARG B 2 130 ? 8.694 -2.117 73.988 1.00 32.83 130 ARG B C 1
ATOM 3467 O O . ARG B 2 130 ? 9.634 -1.936 74.749 1.00 33.02 130 ARG B O 1
ATOM 3475 N N . GLY B 2 131 ? 8.202 -1.154 73.217 1.00 34.27 131 GLY B N 1
ATOM 3476 C CA . GLY B 2 131 ? 8.726 0.226 73.288 1.00 35.36 131 GLY B CA 1
ATOM 3477 C C . GLY B 2 131 ? 8.580 0.832 74.678 1.00 34.31 131 GLY B C 1
ATOM 3478 O O . GLY B 2 131 ? 9.510 1.407 75.212 1.00 31.32 131 GLY B O 1
ATOM 3479 N N . VAL B 2 132 ? 7.411 0.677 75.274 1.00 35.21 132 VAL B N 1
ATOM 3480 C CA . VAL B 2 132 ? 7.193 1.195 76.610 1.00 38.11 132 VAL B CA 1
ATOM 3481 C C . VAL B 2 132 ? 8.061 0.448 77.603 1.00 37.99 132 VAL B C 1
ATOM 3482 O O . VAL B 2 132 ? 8.637 1.059 78.499 1.00 42.38 132 VAL B O 1
ATOM 3486 N N . ALA B 2 133 ? 8.122 -0.870 77.479 1.00 35.58 133 ALA B N 1
ATOM 3487 C CA . ALA B 2 133 ? 8.907 -1.684 78.422 1.00 37.14 133 ALA B CA 1
ATOM 3488 C C . ALA B 2 133 ? 10.386 -1.303 78.380 1.00 36.98 133 ALA B C 1
ATOM 3489 O O . ALA B 2 133 ? 11.062 -1.204 79.411 1.00 36.47 133 ALA B O 1
ATOM 3491 N N . TRP B 2 134 ? 10.861 -1.055 77.175 1.00 37.44 134 TRP B N 1
ATOM 3492 C CA . TRP B 2 134 ? 12.222 -0.636 76.960 1.00 37.90 134 TRP B CA 1
ATOM 3493 C C . TRP B 2 134 ? 12.515 0.716 77.586 1.00 35.55 134 TRP B C 1
ATOM 3494 O O . TRP B 2 134 ? 13.496 0.872 78.298 1.00 38.30 134 TRP B O 1
ATOM 3505 N N . ALA B 2 135 ? 11.681 1.699 77.324 1.00 38.65 135 ALA B N 1
ATOM 3506 C CA . ALA B 2 135 ? 11.817 3.014 77.986 1.00 41.16 135 ALA B CA 1
ATOM 3507 C C . ALA B 2 135 ? 11.767 2.908 79.539 1.00 41.71 135 ALA B C 1
ATOM 3508 O O . ALA B 2 135 ? 12.560 3.530 80.241 1.00 39.09 135 ALA B O 1
ATOM 3510 N N . ALA B 2 136 ? 10.843 2.111 80.062 1.00 43.48 136 ALA B N 1
ATOM 3511 C CA . ALA B 2 136 ? 10.739 1.913 81.506 1.00 50.98 136 ALA B CA 1
ATOM 3512 C C . ALA B 2 136 ? 12.031 1.322 82.062 1.00 51.61 136 ALA B C 1
ATOM 3513 O O . ALA B 2 136 ? 12.522 1.757 83.110 1.00 49.24 136 ALA B O 1
ATOM 3515 N N . GLU B 2 137 ? 12.576 0.343 81.342 1.00 51.50 137 GLU B N 1
ATOM 3516 C CA . GLU B 2 137 ? 13.814 -0.332 81.739 1.00 50.13 137 GLU B CA 1
ATOM 3517 C C . GLU B 2 137 ? 14.951 0.649 81.798 1.00 50.68 137 GLU B C 1
ATOM 3518 O O . GLU B 2 137 ? 15.747 0.599 82.726 1.00 56.47 137 GLU B O 1
ATOM 3524 N N . GLN B 2 138 ? 15.017 1.569 80.838 1.00 50.08 138 GLN B N 1
ATOM 3525 C CA . GLN B 2 138 ? 16.083 2.572 80.841 1.00 53.26 138 GLN B CA 1
ATOM 3526 C C . GLN B 2 138 ? 16.041 3.380 82.152 1.00 53.12 138 GLN B C 1
ATOM 3527 O O . GLN B 2 138 ? 17.079 3.696 82.704 1.00 54.75 138 GLN B O 1
ATOM 3533 N N . LEU B 2 139 ? 14.842 3.682 82.648 1.00 51.85 139 LEU B N 1
ATOM 3534 C CA . LEU B 2 139 ? 14.682 4.526 83.830 1.00 53.19 139 LEU B CA 1
ATOM 3535 C C . LEU B 2 139 ? 14.545 3.724 85.133 1.00 58.86 139 LEU B C 1
ATOM 3536 O O . LEU B 2 139 ? 14.229 4.287 86.187 1.00 61.03 139 LEU B O 1
ATOM 3541 N N . GLY B 2 140 ? 14.741 2.409 85.058 1.00 57.04 140 GLY B N 1
ATOM 3542 C CA . GLY B 2 140 ? 14.486 1.519 86.202 1.00 58.66 140 GLY B CA 1
ATOM 3543 C C . GLY B 2 140 ? 13.064 1.562 86.774 1.00 54.58 140 GLY B C 1
ATOM 3544 O O . GLY B 2 140 ? 12.853 1.266 87.958 1.00 49.33 140 GLY B O 1
ATOM 3545 N N . LEU B 2 141 ? 12.102 1.955 85.941 1.00 47.47 141 LEU B N 1
ATOM 3546 C CA . LEU B 2 141 ? 10.715 2.003 86.342 1.00 45.52 141 LEU B CA 1
ATOM 3547 C C . LEU B 2 141 ? 10.008 0.720 85.960 1.00 45.64 141 LEU B C 1
ATOM 3548 O O . LEU B 2 141 ? 10.471 -0.038 85.108 1.00 41.53 141 LEU B O 1
ATOM 3553 N N . LYS B 2 142 ? 8.901 0.467 86.649 1.00 47.00 142 LYS B N 1
ATOM 3554 C CA . LYS B 2 142 ? 8.128 -0.738 86.444 1.00 43.97 142 LYS B CA 1
ATOM 3555 C C . LYS B 2 142 ? 7.180 -0.470 85.288 1.00 49.53 142 LYS B C 1
ATOM 3556 O O . LYS B 2 142 ? 6.783 0.679 85.038 1.00 58.57 142 LYS B O 1
ATOM 3558 N N . ALA B 2 143 ? 6.843 -1.532 84.560 1.00 49.40 143 ALA B N 1
ATOM 3559 C CA . ALA B 2 143 ? 5.916 -1.453 83.440 1.00 44.18 143 ALA B CA 1
ATOM 3560 C C . ALA B 2 143 ? 5.109 -2.736 83.413 1.00 37.41 143 ALA B C 1
ATOM 3561 O O . ALA B 2 143 ? 5.641 -3.802 83.675 1.00 34.45 143 ALA B O 1
ATOM 3563 N N . VAL B 2 144 ? 3.823 -2.610 83.155 1.00 33.71 144 VAL B N 1
ATOM 3564 C CA . VAL B 2 144 ? 2.926 -3.739 83.165 1.00 38.88 144 VAL B CA 1
ATOM 3565 C C . VAL B 2 144 ? 2.262 -3.757 81.820 1.00 38.25 144 VAL B C 1
ATOM 3566 O O . VAL B 2 144 ? 1.768 -2.720 81.343 1.00 38.63 144 VAL B O 1
ATOM 3570 N N . VAL B 2 145 ? 2.262 -4.925 81.201 1.00 36.54 145 VAL B N 1
ATOM 3571 C CA . VAL B 2 145 ? 1.790 -5.052 79.840 1.00 39.16 145 VAL B CA 1
ATOM 3572 C C . VAL B 2 145 ? 0.766 -6.184 79.682 1.00 39.69 145 VAL B C 1
ATOM 3573 O O . VAL B 2 145 ? 0.950 -7.294 80.205 1.00 42.15 145 VAL B O 1
ATOM 3577 N N . TYR B 2 146 ? -0.346 -5.883 79.010 1.00 37.40 146 TYR B N 1
ATOM 3578 C CA . TYR B 2 146 ? -1.379 -6.882 78.694 1.00 37.32 146 TYR B CA 1
ATOM 3579 C C . TYR B 2 146 ? -1.445 -7.098 77.175 1.00 34.63 146 TYR B C 1
ATOM 3580 O O . TYR B 2 146 ? -1.395 -6.137 76.403 1.00 36.08 146 TYR B O 1
ATOM 3589 N N . MET B 2 147 ? -1.517 -8.358 76.754 1.00 32.59 147 MET B N 1
ATOM 3590 C CA . MET B 2 147 ? -1.670 -8.668 75.349 1.00 33.68 147 MET B CA 1
ATOM 3591 C C . MET B 2 147 ? -2.973 -9.426 75.124 1.00 31.50 147 MET B C 1
ATOM 3592 O O . MET B 2 147 ? -3.440 -10.159 75.999 1.00 31.33 147 MET B O 1
ATOM 3597 N N . PRO B 2 148 ? -3.550 -9.263 73.939 1.00 30.59 148 PRO B N 1
ATOM 3598 C CA . PRO B 2 148 ? -4.740 -10.020 73.582 1.00 32.21 148 PRO B CA 1
ATOM 3599 C C . PRO B 2 148 ? -4.548 -11.536 73.400 1.00 32.43 148 PRO B C 1
ATOM 3600 O O . PRO B 2 148 ? -3.458 -12.010 73.118 1.00 28.67 148 PRO B O 1
ATOM 3604 N N . LYS B 2 149 ? -5.641 -12.274 73.581 1.00 37.09 149 LYS B N 1
ATOM 3605 C CA . LYS B 2 149 ? -5.706 -13.697 73.247 1.00 40.50 149 LYS B CA 1
ATOM 3606 C C . LYS B 2 149 ? -5.075 -13.908 71.869 1.00 40.15 149 LYS B C 1
ATOM 3607 O O . LYS B 2 149 ? -5.339 -13.160 70.931 1.00 41.52 149 LYS B O 1
ATOM 3613 N N . GLY B 2 150 ? -4.220 -14.904 71.745 1.00 39.26 150 GLY B N 1
ATOM 3614 C CA . GLY B 2 150 ? -3.724 -15.271 70.420 1.00 38.17 150 GLY B CA 1
ATOM 3615 C C . GLY B 2 150 ? -2.382 -14.677 70.068 1.00 39.92 150 GLY B C 1
ATOM 3616 O O . GLY B 2 150 ? -1.738 -15.159 69.155 1.00 36.99 150 GLY B O 1
ATOM 3617 N N . SER B 2 151 ? -1.954 -13.660 70.831 1.00 40.40 151 SER B N 1
ATOM 3618 C CA . SER B 2 151 ? -0.624 -13.072 70.742 1.00 39.40 151 SER B CA 1
ATOM 3619 C C . SER B 2 151 ? 0.447 -14.146 70.751 1.00 42.91 151 SER B C 1
ATOM 3620 O O . SER B 2 151 ? 0.289 -15.169 71.409 1.00 45.32 151 SER B O 1
ATOM 3623 N N . SER B 2 152 ? 1.506 -13.934 69.972 1.00 44.95 152 SER B N 1
ATOM 3624 C CA . SER B 2 152 ? 2.583 -14.915 69.861 1.00 44.33 152 SER B CA 1
ATOM 3625 C C . SER B 2 152 ? 3.402 -14.849 71.135 1.00 40.65 152 SER B C 1
ATOM 3626 O O . SER B 2 152 ? 3.650 -13.767 71.647 1.00 56.68 152 SER B O 1
ATOM 3629 N N . LEU B 2 153 ? 3.823 -15.992 71.643 1.00 36.23 153 LEU B N 1
ATOM 3630 C CA . LEU B 2 153 ? 4.589 -16.069 72.885 1.00 33.17 153 LEU B CA 1
ATOM 3631 C C . LEU B 2 153 ? 5.923 -15.357 72.845 1.00 35.49 153 LEU B C 1
ATOM 3632 O O . LEU B 2 153 ? 6.376 -14.853 73.883 1.00 42.76 153 LEU B O 1
ATOM 3634 N N . ILE B 2 154 ? 6.589 -15.368 71.694 1.00 31.49 154 ILE B N 1
ATOM 3635 C CA . ILE B 2 154 ? 7.918 -14.793 71.603 1.00 32.29 154 ILE B CA 1
ATOM 3636 C C . ILE B 2 154 ? 7.827 -13.273 71.772 1.00 30.81 154 ILE B C 1
ATOM 3637 O O . ILE B 2 154 ? 8.719 -12.661 72.323 1.00 29.79 154 ILE B O 1
ATOM 3642 N N . ARG B 2 155 ? 6.748 -12.671 71.286 1.00 33.57 155 ARG B N 1
ATOM 3643 C CA . ARG B 2 155 ? 6.535 -11.230 71.467 1.00 35.12 155 ARG B CA 1
ATOM 3644 C C . ARG B 2 155 ? 6.408 -10.851 72.954 1.00 32.61 155 ARG B C 1
ATOM 3645 O O . ARG B 2 155 ? 6.939 -9.817 73.382 1.00 28.12 155 ARG B O 1
ATOM 3653 N N . ALA B 2 156 ? 5.741 -11.708 73.739 1.00 33.73 156 ALA B N 1
ATOM 3654 C CA . ALA B 2 156 ? 5.625 -11.518 75.202 1.00 33.70 156 ALA B CA 1
ATOM 3655 C C . ALA B 2 156 ? 6.954 -11.682 75.896 1.00 32.79 156 ALA B C 1
ATOM 3656 O O . ALA B 2 156 ? 7.327 -10.846 76.704 1.00 39.62 156 ALA B O 1
ATOM 3658 N N . GLU B 2 157 ? 7.670 -12.759 75.572 1.00 36.78 157 GLU B N 1
ATOM 3659 C CA . GLU B 2 157 ? 9.034 -13.015 76.083 1.00 39.24 157 GLU B CA 1
ATOM 3660 C C . GLU B 2 157 ? 9.891 -11.766 75.896 1.00 35.26 157 GLU B C 1
ATOM 3661 O O . GLU B 2 157 ? 10.606 -11.352 76.807 1.00 36.41 157 GLU B O 1
ATOM 3667 N N . ASN B 2 158 ? 9.875 -11.222 74.685 1.00 33.15 158 ASN B N 1
ATOM 3668 C CA . ASN B 2 158 ? 10.729 -10.088 74.355 1.00 35.92 158 ASN B CA 1
ATOM 3669 C C . ASN B 2 158 ? 10.380 -8.840 75.156 1.00 36.13 158 ASN B C 1
ATOM 3670 O O . ASN B 2 158 ? 11.253 -8.015 75.441 1.00 34.77 158 ASN B O 1
ATOM 3675 N N . ILE B 2 159 ? 9.115 -8.723 75.537 1.00 37.63 159 ILE B N 1
ATOM 3676 C CA . ILE B 2 159 ? 8.706 -7.676 76.474 1.00 43.11 159 ILE B CA 1
ATOM 3677 C C . ILE B 2 159 ? 9.191 -7.963 77.898 1.00 41.67 159 ILE B C 1
ATOM 3678 O O . ILE B 2 159 ? 9.630 -7.033 78.601 1.00 38.17 159 ILE B O 1
ATOM 3683 N N . ARG B 2 160 ? 9.123 -9.228 78.311 1.00 36.96 160 ARG B N 1
ATOM 3684 C CA . ARG B 2 160 ? 9.571 -9.597 79.659 1.00 38.89 160 ARG B CA 1
ATOM 3685 C C . ARG B 2 160 ? 11.042 -9.419 79.857 1.00 39.24 160 ARG B C 1
ATOM 3686 O O . ARG B 2 160 ? 11.463 -9.015 80.937 1.00 42.05 160 ARG B O 1
ATOM 3694 N N . HIS B 2 161 ? 11.824 -9.648 78.808 1.00 42.51 161 HIS B N 1
ATOM 3695 C CA . HIS B 2 161 ? 13.286 -9.441 78.870 1.00 48.27 161 HIS B CA 1
ATOM 3696 C C . HIS B 2 161 ? 13.723 -7.980 79.130 1.00 45.49 161 HIS B C 1
ATOM 3697 O O . HIS B 2 161 ? 14.886 -7.746 79.371 1.00 44.34 161 HIS B O 1
ATOM 3704 N N . HIS B 2 162 ? 12.833 -6.995 79.052 1.00 43.29 162 HIS B N 1
ATOM 3705 C CA . HIS B 2 162 ? 13.200 -5.639 79.482 1.00 45.25 162 HIS B CA 1
ATOM 3706 C C . HIS B 2 162 ? 12.919 -5.448 80.972 1.00 47.12 162 HIS B C 1
ATOM 3707 O O . HIS B 2 162 ? 13.185 -4.378 81.533 1.00 51.02 162 HIS B O 1
ATOM 3714 N N . GLY B 2 163 ? 12.384 -6.487 81.604 1.00 44.00 163 GLY B N 1
ATOM 3715 C CA . GLY B 2 163 ? 12.105 -6.454 83.026 1.00 45.81 163 GLY B CA 1
ATOM 3716 C C . GLY B 2 163 ? 10.673 -6.083 83.328 1.00 46.94 163 GLY B C 1
ATOM 3717 O O . GLY B 2 163 ? 10.327 -5.860 84.482 1.00 52.70 163 GLY B O 1
ATOM 3718 N N . ALA B 2 164 ? 9.851 -5.975 82.283 1.00 45.35 164 ALA B N 1
ATOM 3719 C CA . ALA B 2 164 ? 8.446 -5.589 82.403 1.00 42.14 164 ALA B CA 1
ATOM 3720 C C . ALA B 2 164 ? 7.614 -6.822 82.709 1.00 44.36 164 ALA B C 1
ATOM 3721 O O . ALA B 2 164 ? 7.993 -7.950 82.395 1.00 45.23 164 ALA B O 1
ATOM 3723 N N . GLU B 2 165 ? 6.464 -6.595 83.303 1.00 42.87 165 GLU B N 1
ATOM 3724 C CA . GLU B 2 165 ? 5.540 -7.658 83.528 1.00 47.14 165 GLU B CA 1
ATOM 3725 C C . GLU B 2 165 ? 4.687 -7.709 82.268 1.00 45.46 165 GLU B C 1
ATOM 3726 O O . GLU B 2 165 ? 4.351 -6.672 81.733 1.00 43.81 165 GLU B O 1
ATOM 3732 N N . CYS B 2 166 ? 4.372 -8.909 81.786 1.00 41.75 166 CYS B N 1
ATOM 3733 C CA . CYS B 2 166 ? 3.625 -9.077 80.552 1.00 34.02 166 CYS B CA 1
ATOM 3734 C C . CYS B 2 166 ? 2.753 -10.283 80.717 1.00 31.65 166 CYS B C 1
ATOM 3735 O O . CYS B 2 166 ? 3.189 -11.291 81.201 1.00 41.46 166 CYS B O 1
ATOM 3738 N N . THR B 2 167 ? 1.515 -10.167 80.300 1.00 30.90 167 THR B N 1
ATOM 3739 C CA . THR B 2 167 ? 0.527 -11.167 80.501 1.00 31.25 167 THR B CA 1
ATOM 3740 C C . THR B 2 167 ? -0.354 -11.280 79.256 1.00 32.31 167 THR B C 1
ATOM 3741 O O . THR B 2 167 ? -0.971 -10.304 78.812 1.00 28.38 167 THR B O 1
ATOM 3745 N N . ILE B 2 168 ? -0.384 -12.479 78.679 1.00 34.17 168 ILE B N 1
ATOM 3746 C CA . ILE B 2 168 ? -1.255 -12.751 77.555 1.00 35.49 168 ILE B CA 1
ATOM 3747 C C . ILE B 2 168 ? -2.621 -12.977 78.146 1.00 35.00 168 ILE B C 1
ATOM 3748 O O . ILE B 2 168 ? -2.829 -13.923 78.898 1.00 36.03 168 ILE B O 1
ATOM 3753 N N . THR B 2 169 ? -3.552 -12.103 77.799 1.00 34.27 169 THR B N 1
ATOM 3754 C CA . THR B 2 169 ? -4.868 -12.126 78.414 1.00 32.47 169 THR B CA 1
ATOM 3755 C C . THR B 2 169 ? -5.751 -13.118 77.688 1.00 34.92 169 THR B C 1
ATOM 3756 O O . THR B 2 169 ? -5.307 -13.781 76.752 1.00 37.06 169 THR B O 1
ATOM 3760 N N . ASP B 2 170 ? -7.015 -13.201 78.105 1.00 37.07 170 ASP B N 1
ATOM 3761 C CA . ASP B 2 170 ? -8.037 -13.902 77.335 1.00 36.53 170 ASP B CA 1
ATOM 3762 C C . ASP B 2 170 ? -8.946 -12.937 76.592 1.00 32.52 170 ASP B C 1
ATOM 3763 O O . ASP B 2 170 ? -10.033 -13.321 76.177 1.00 32.30 170 ASP B O 1
ATOM 3768 N N . LEU B 2 171 ? -8.482 -11.703 76.387 1.00 30.24 171 LEU B N 1
ATOM 3769 C CA . LEU B 2 171 ? -9.301 -10.634 75.781 1.00 31.17 171 LEU B CA 1
ATOM 3770 C C . LEU B 2 171 ? -8.882 -10.326 74.353 1.00 30.51 171 LEU B C 1
ATOM 3771 O O . LEU B 2 171 ? -7.755 -10.588 73.970 1.00 27.17 171 LEU B O 1
ATOM 3776 N N . ASN B 2 172 ? -9.783 -9.753 73.568 1.00 31.70 172 ASN B N 1
ATOM 3777 C CA . ASN B 2 172 ? -9.387 -9.188 72.279 1.00 32.17 172 ASN B CA 1
ATOM 3778 C C . ASN B 2 172 ? -8.638 -7.880 72.527 1.00 33.41 172 ASN B C 1
ATOM 3779 O O . ASN B 2 172 ? -8.510 -7.454 73.681 1.00 29.71 172 ASN B O 1
ATOM 3784 N N . TYR B 2 173 ? -8.125 -7.259 71.458 1.00 33.34 173 TYR B N 1
ATOM 3785 C CA . TYR B 2 173 ? -7.282 -6.088 71.592 1.00 33.79 173 TYR B CA 1
ATOM 3786 C C . TYR B 2 173 ? -8.018 -4.967 72.347 1.00 32.69 173 TYR B C 1
ATOM 3787 O O . TYR B 2 173 ? -7.435 -4.377 73.236 1.00 30.02 173 TYR B O 1
ATOM 3796 N N . ASP B 2 174 ? -9.250 -4.663 71.958 1.00 32.19 174 ASP B N 1
ATOM 3797 C CA . ASP B 2 174 ? -9.955 -3.491 72.481 1.00 35.89 174 ASP B CA 1
ATOM 3798 C C . ASP B 2 174 ? -10.318 -3.687 73.953 1.00 40.67 174 ASP B C 1
ATOM 3799 O O . ASP B 2 174 ? -10.246 -2.743 74.738 1.00 42.75 174 ASP B O 1
ATOM 3801 N N . ASP B 2 175 ? -10.699 -4.906 74.319 1.00 38.03 175 ASP B N 1
ATOM 3802 C CA . ASP B 2 175 ? -11.002 -5.183 75.692 1.00 40.69 175 ASP B CA 1
ATOM 3803 C C . ASP B 2 175 ? -9.739 -5.150 76.521 1.00 38.59 175 ASP B C 1
ATOM 3804 O O . ASP B 2 175 ? -9.778 -4.812 77.704 1.00 36.61 175 ASP B O 1
ATOM 3809 N N . ALA B 2 176 ? -8.635 -5.536 75.905 1.00 36.12 176 ALA B N 1
ATOM 3810 C CA . ALA B 2 176 ? -7.326 -5.483 76.560 1.00 37.58 176 ALA B CA 1
ATOM 3811 C C . ALA B 2 176 ? -6.889 -4.020 76.838 1.00 39.38 176 ALA B C 1
ATOM 3812 O O . ALA B 2 176 ? -6.278 -3.771 77.870 1.00 37.54 176 ALA B O 1
ATOM 3814 N N . VAL B 2 177 ? -7.187 -3.088 75.908 1.00 36.30 177 VAL B N 1
ATOM 3815 C CA . VAL B 2 177 ? -6.995 -1.664 76.128 1.00 35.37 177 VAL B CA 1
ATOM 3816 C C . VAL B 2 177 ? -7.883 -1.176 77.282 1.00 35.62 177 VAL B C 1
ATOM 3817 O O . VAL B 2 177 ? -7.436 -0.408 78.117 1.00 33.39 177 VAL B O 1
ATOM 3821 N N . ARG B 2 178 ? -9.130 -1.623 77.296 1.00 35.99 178 ARG B N 1
ATOM 3822 C CA . ARG B 2 178 ? -10.029 -1.412 78.412 1.00 39.15 178 ARG B CA 1
ATOM 3823 C C . ARG B 2 178 ? -9.435 -1.882 79.736 1.00 39.75 178 ARG B C 1
ATOM 3824 O O . ARG B 2 178 ? -9.448 -1.160 80.734 1.00 38.71 178 ARG B O 1
ATOM 3832 N N . LEU B 2 179 ? -8.867 -3.074 79.753 1.00 39.91 179 LEU B N 1
ATOM 3833 C CA . LEU B 2 179 ? -8.313 -3.614 81.003 1.00 40.08 179 LEU B CA 1
ATOM 3834 C C . LEU B 2 179 ? -7.183 -2.753 81.531 1.00 36.22 179 LEU B C 1
ATOM 3835 O O . LEU B 2 179 ? -7.070 -2.524 82.731 1.00 32.42 179 LEU B O 1
ATOM 3840 N N . ALA B 2 180 ? -6.297 -2.336 80.628 1.00 36.89 180 ALA B N 1
ATOM 3841 C CA . ALA B 2 180 ? -5.160 -1.471 80.988 1.00 37.55 180 ALA B CA 1
ATOM 3842 C C . ALA B 2 180 ? -5.669 -0.165 81.582 1.00 35.15 180 ALA B C 1
ATOM 3843 O O . ALA B 2 180 ? -5.112 0.326 82.529 1.00 32.57 180 ALA B O 1
ATOM 3845 N N . HIS B 2 181 ? -6.740 0.364 80.993 1.00 37.73 181 HIS B N 1
ATOM 3846 C CA . HIS B 2 181 ? -7.370 1.571 81.454 1.00 44.42 181 HIS B CA 1
ATOM 3847 C C . HIS B 2 181 ? -7.909 1.367 82.882 1.00 43.61 181 HIS B C 1
ATOM 3848 O O . HIS B 2 181 ? -7.568 2.145 83.782 1.00 38.97 181 HIS B O 1
ATOM 3855 N N . ARG B 2 182 ? -8.715 0.312 83.078 1.00 46.62 182 ARG B N 1
ATOM 3856 C CA . ARG B 2 182 ? -9.312 -0.020 84.399 1.00 44.60 182 ARG B CA 1
ATOM 3857 C C . ARG B 2 182 ? -8.230 -0.203 85.429 1.00 45.62 182 ARG B C 1
ATOM 3858 O O . ARG B 2 182 ? -8.353 0.267 86.547 1.00 56.62 182 ARG B O 1
ATOM 3860 N N . MET B 2 183 ? -7.129 -0.819 85.038 1.00 43.79 183 MET B N 1
ATOM 3861 C CA . MET B 2 183 ? -6.022 -1.008 85.946 1.00 44.77 183 MET B CA 1
ATOM 3862 C C . MET B 2 183 ? -5.294 0.300 86.280 1.00 49.44 183 MET B C 1
ATOM 3863 O O . MET B 2 183 ? -4.892 0.491 87.435 1.00 60.48 183 MET B O 1
ATOM 3868 N N . ALA B 2 184 ? -5.146 1.219 85.324 1.00 44.81 184 ALA B N 1
ATOM 3869 C CA . ALA B 2 184 ? -4.570 2.541 85.649 1.00 43.97 184 ALA B CA 1
ATOM 3870 C C . ALA B 2 184 ? -5.450 3.275 86.657 1.00 42.44 184 ALA B C 1
ATOM 3871 O O . ALA B 2 184 ? -4.950 3.789 87.644 1.00 34.06 184 ALA B O 1
ATOM 3873 N N . GLN B 2 185 ? -6.761 3.297 86.369 1.00 43.56 185 GLN B N 1
ATOM 3874 C CA . GLN B 2 185 ? -7.772 3.921 87.236 1.00 47.14 185 GLN B CA 1
ATOM 3875 C C . GLN B 2 185 ? -7.775 3.330 88.644 1.00 49.99 185 GLN B C 1
ATOM 3876 O O . GLN B 2 185 ? -7.752 4.074 89.607 1.00 54.11 185 GLN B O 1
ATOM 3882 N N . THR B 2 186 ? -7.792 2.002 88.761 1.00 51.61 186 THR B N 1
ATOM 3883 C CA . THR B 2 186 ? -7.886 1.345 90.075 1.00 48.40 186 THR B CA 1
ATOM 3884 C C . THR B 2 186 ? -6.528 1.187 90.795 1.00 47.30 186 THR B C 1
ATOM 3885 O O . THR B 2 186 ? -6.523 1.022 92.008 1.00 51.26 186 THR B O 1
ATOM 3889 N N . LYS B 2 187 ? -5.436 1.450 90.102 1.00 44.09 187 LYS B N 1
ATOM 3890 C CA . LYS B 2 187 ? -4.162 1.176 90.705 1.00 47.99 187 LYS B CA 1
ATOM 3891 C C . LYS B 2 187 ? -3.332 2.400 90.834 1.00 47.72 187 LYS B C 1
ATOM 3892 O O . LYS B 2 187 ? -2.332 2.394 91.497 1.00 50.21 187 LYS B O 1
ATOM 3898 N N . GLY B 2 188 ? -3.709 3.408 90.239 1.00 49.54 188 GLY B N 1
ATOM 3899 C CA . GLY B 2 188 ? -2.883 4.624 90.210 1.00 53.79 188 GLY B CA 1
ATOM 3900 C C . GLY B 2 188 ? -1.695 4.555 89.252 1.00 55.71 188 GLY B C 1
ATOM 3901 O O . GLY B 2 188 ? -0.760 5.353 89.327 1.00 55.25 188 GLY B O 1
ATOM 3902 N N . TRP B 2 189 ? -1.725 3.619 88.316 1.00 53.60 189 TRP B N 1
ATOM 3903 C CA . TRP B 2 189 ? -0.651 3.503 87.341 1.00 49.00 189 TRP B CA 1
ATOM 3904 C C . TRP B 2 189 ? -0.853 4.499 86.224 1.00 42.85 189 TRP B C 1
ATOM 3905 O O . TRP B 2 189 ? -1.950 4.974 86.015 1.00 38.83 189 TRP B O 1
ATOM 3916 N N . VAL B 2 190 ? 0.221 4.806 85.510 1.00 42.67 190 VAL B N 1
ATOM 3917 C CA . VAL B 2 190 ? 0.159 5.715 84.357 1.00 41.31 190 VAL B CA 1
ATOM 3918 C C . VAL B 2 190 ? -0.158 4.874 83.127 1.00 40.55 190 VAL B C 1
ATOM 3919 O O . VAL B 2 190 ? 0.664 4.075 82.697 1.00 44.08 190 VAL B O 1
ATOM 3923 N N . LEU B 2 191 ? -1.346 5.066 82.585 1.00 37.33 191 LEU B N 1
ATOM 3924 C CA . LEU B 2 191 ? -1.729 4.480 81.336 1.00 39.47 191 LEU B CA 1
ATOM 3925 C C . LEU B 2 191 ? -0.838 5.039 80.254 1.00 40.65 191 LEU B C 1
ATOM 3926 O O . LEU B 2 191 ? -0.809 6.247 80.018 1.00 38.88 191 LEU B O 1
ATOM 3931 N N . LEU B 2 192 ? -0.117 4.180 79.562 1.00 41.16 192 LEU B N 1
ATOM 3932 C CA . LEU B 2 192 ? 0.693 4.696 78.462 1.00 41.51 192 LEU B CA 1
ATOM 3933 C C . LEU B 2 192 ? 0.260 4.104 77.138 1.00 36.99 192 LEU B C 1
ATOM 3934 O O . LEU B 2 192 ? 0.963 3.315 76.541 1.00 32.86 192 LEU B O 1
ATOM 3939 N N . GLN B 2 193 ? -0.936 4.462 76.709 1.00 37.06 193 GLN B N 1
ATOM 3940 C CA . GLN B 2 193 ? -1.538 3.857 75.548 1.00 38.38 193 GLN B CA 1
ATOM 3941 C C . GLN B 2 193 ? -1.505 4.775 74.305 1.00 43.02 193 GLN B C 1
ATOM 3942 O O . GLN B 2 193 ? -1.756 5.986 74.394 1.00 39.59 193 GLN B O 1
ATOM 3948 N N . ASP B 2 194 ? -1.285 4.126 73.150 1.00 39.90 194 ASP B N 1
ATOM 3949 C CA . ASP B 2 194 ? -1.127 4.755 71.841 1.00 41.11 194 ASP B CA 1
ATOM 3950 C C . ASP B 2 194 ? -2.423 4.842 71.103 1.00 38.47 194 ASP B C 1
ATOM 3951 O O . ASP B 2 194 ? -2.445 4.807 69.898 1.00 49.11 194 ASP B O 1
ATOM 3956 N N . THR B 2 195 ? -3.519 4.923 71.804 1.00 38.44 195 THR B N 1
ATOM 3957 C CA . THR B 2 195 ? -4.731 5.350 71.170 1.00 41.99 195 THR B CA 1
ATOM 3958 C C . THR B 2 195 ? -5.315 6.395 72.096 1.00 40.69 195 THR B C 1
ATOM 3959 O O . THR B 2 195 ? -4.908 6.526 73.268 1.00 35.28 195 THR B O 1
ATOM 3963 N N . ALA B 2 196 ? -6.216 7.177 71.527 1.00 38.81 196 ALA B N 1
ATOM 3964 C CA . ALA B 2 196 ? -6.927 8.151 72.312 1.00 42.67 196 ALA B CA 1
ATOM 3965 C C . ALA B 2 196 ? -8.437 7.971 72.229 1.00 39.66 196 ALA B C 1
ATOM 3966 O O . ALA B 2 196 ? -8.971 7.430 71.271 1.00 43.67 196 ALA B O 1
ATOM 3968 N N . TRP B 2 197 ? -9.092 8.421 73.279 1.00 36.69 197 TRP B N 1
ATOM 3969 C CA . TRP B 2 197 ? -10.540 8.608 73.323 1.00 41.04 197 TRP B CA 1
ATOM 3970 C C . TRP B 2 197 ? -10.794 9.877 74.165 1.00 41.43 197 TRP B C 1
ATOM 3971 O O . TRP B 2 197 ? -9.921 10.385 74.879 1.00 41.47 197 TRP B O 1
ATOM 3982 N N . THR B 2 198 ? -12.005 10.377 74.125 1.00 44.33 198 THR B N 1
ATOM 3983 C CA . THR B 2 198 ? -12.249 11.649 74.780 1.00 45.26 198 THR B CA 1
ATOM 3984 C C . THR B 2 198 ? -11.805 11.587 76.251 1.00 40.38 198 THR B C 1
ATOM 3985 O O . THR B 2 198 ? -12.184 10.684 76.979 1.00 41.53 198 THR B O 1
ATOM 3989 N N . GLY B 2 199 ? -10.904 12.501 76.610 1.00 35.56 199 GLY B N 1
ATOM 3990 C CA . GLY B 2 199 ? -10.388 12.601 77.938 1.00 35.65 199 GLY B CA 1
ATOM 3991 C C . GLY B 2 199 ? -9.084 11.909 78.221 1.00 39.38 199 GLY B C 1
ATOM 3992 O O . GLY B 2 199 ? -8.543 12.023 79.322 1.00 39.07 199 GLY B O 1
ATOM 3993 N N . TYR B 2 200 ? -8.558 11.175 77.250 1.00 43.97 200 TYR B N 1
ATOM 3994 C CA . TYR B 2 200 ? -7.243 10.553 77.420 1.00 39.05 200 TYR B CA 1
ATOM 3995 C C . TYR B 2 200 ? -6.583 10.865 76.116 1.00 39.13 200 TYR B C 1
ATOM 3996 O O . TYR B 2 200 ? -6.840 10.169 75.152 1.00 40.51 200 TYR B O 1
ATOM 4005 N N . GLU B 2 201 ? -5.881 12.006 76.061 1.00 38.96 201 GLU B N 1
ATOM 4006 C CA . GLU B 2 201 ? -5.429 12.566 74.792 1.00 37.88 201 GLU B CA 1
ATOM 4007 C C . GLU B 2 201 ? -4.016 13.049 74.791 1.00 39.95 201 GLU B C 1
ATOM 4008 O O . GLU B 2 201 ? -3.411 13.143 73.734 1.00 43.82 201 GLU B O 1
ATOM 4014 N N . GLU B 2 202 ? -3.512 13.440 75.940 1.00 39.81 202 GLU B N 1
ATOM 4015 C CA . GLU B 2 202 ? -2.247 14.119 75.968 1.00 43.33 202 GLU B CA 1
ATOM 4016 C C . GLU B 2 202 ? -1.205 13.100 75.582 1.00 38.44 202 GLU B C 1
ATOM 4017 O O . GLU B 2 202 ? -0.400 13.333 74.702 1.00 40.99 202 GLU B O 1
ATOM 4023 N N . ILE B 2 203 ? -1.166 11.999 76.304 1.00 37.29 203 ILE B N 1
ATOM 4024 C CA . ILE B 2 203 ? -0.124 10.998 76.091 1.00 40.10 203 ILE B CA 1
ATOM 4025 C C . ILE B 2 203 ? -0.183 10.437 74.647 1.00 39.27 203 ILE B C 1
ATOM 4026 O O . ILE B 2 203 ? 0.844 10.342 73.967 1.00 32.45 203 ILE B O 1
ATOM 4031 N N . PRO B 2 204 ? -1.381 10.065 74.182 1.00 37.66 204 PRO B N 1
ATOM 4032 C CA . PRO B 2 204 ? -1.573 9.616 72.799 1.00 39.77 204 PRO B CA 1
ATOM 4033 C C . PRO B 2 204 ? -1.038 10.591 71.769 1.00 40.71 204 PRO B C 1
ATOM 4034 O O . PRO B 2 204 ? -0.494 10.169 70.731 1.00 40.24 204 PRO B O 1
ATOM 4038 N N . THR B 2 205 ? -1.222 11.879 72.054 1.00 37.49 205 THR B N 1
ATOM 4039 C CA . THR B 2 205 ? -0.735 12.921 71.190 1.00 35.81 205 THR B CA 1
ATOM 4040 C C . THR B 2 205 ? 0.785 12.853 71.202 1.00 38.52 205 THR B C 1
ATOM 4041 O O . THR B 2 205 ? 1.406 12.806 70.144 1.00 38.04 205 THR B O 1
ATOM 4045 N N . TRP B 2 206 ? 1.395 12.793 72.386 1.00 38.58 206 TRP B N 1
ATOM 4046 C CA . TRP B 2 206 ? 2.847 12.689 72.437 1.00 39.93 206 TRP B CA 1
ATOM 4047 C C . TRP B 2 206 ? 3.380 11.465 71.685 1.00 38.31 206 TRP B C 1
ATOM 4048 O O . TRP B 2 206 ? 4.409 11.533 71.034 1.00 37.25 206 TRP B O 1
ATOM 4059 N N . ILE B 2 207 ? 2.679 10.339 71.768 1.00 41.76 207 ILE B N 1
ATOM 4060 C CA . ILE B 2 207 ? 3.120 9.121 71.087 1.00 36.60 207 ILE B CA 1
ATOM 4061 C C . ILE B 2 207 ? 3.189 9.366 69.596 1.00 35.25 207 ILE B C 1
ATOM 4062 O O . ILE B 2 207 ? 4.213 9.131 68.981 1.00 31.22 207 ILE B O 1
ATOM 4067 N N . MET B 2 208 ? 2.089 9.878 69.050 1.00 38.06 208 MET B N 1
ATOM 4068 C CA . MET B 2 208 ? 2.000 10.298 67.650 1.00 38.86 208 MET B CA 1
ATOM 4069 C C . MET B 2 208 ? 3.147 11.220 67.291 1.00 39.47 208 MET B C 1
ATOM 4070 O O . MET B 2 208 ? 3.795 11.034 66.280 1.00 39.27 208 MET B O 1
ATOM 4075 N N . GLN B 2 209 ? 3.404 12.206 68.137 1.00 39.82 209 GLN B N 1
ATOM 4076 C CA . GLN B 2 209 ? 4.446 13.168 67.866 1.00 40.88 209 GLN B CA 1
ATOM 4077 C C . GLN B 2 209 ? 5.799 12.509 67.830 1.00 40.02 209 GLN B C 1
ATOM 4078 O O . GLN B 2 209 ? 6.625 12.837 66.979 1.00 42.05 209 GLN B O 1
ATOM 4084 N N . GLY B 2 210 ? 6.041 11.581 68.744 1.00 35.23 210 GLY B N 1
ATOM 4085 C CA . GLY B 2 210 ? 7.350 10.926 68.805 1.00 35.58 210 GLY B CA 1
ATOM 4086 C C . GLY B 2 210 ? 7.652 10.121 67.553 1.00 34.14 210 GLY B C 1
ATOM 4087 O O . GLY B 2 210 ? 8.818 9.951 67.185 1.00 31.57 210 GLY B O 1
ATOM 4088 N N . TYR B 2 211 ? 6.604 9.620 66.894 1.00 34.47 211 TYR B N 1
ATOM 4089 C CA . TYR B 2 211 ? 6.786 8.808 65.701 1.00 37.04 211 TYR B CA 1
ATOM 4090 C C . TYR B 2 211 ? 7.412 9.636 64.580 1.00 39.92 211 TYR B C 1
ATOM 4091 O O . TYR B 2 211 ? 8.022 9.071 63.684 1.00 36.45 211 TYR B O 1
ATOM 4100 N N . MET B 2 212 ? 7.267 10.962 64.634 1.00 41.44 212 MET B N 1
ATOM 4101 C CA . MET B 2 212 ? 7.631 11.795 63.499 1.00 41.75 212 MET B CA 1
ATOM 4102 C C . MET B 2 212 ? 9.128 11.768 63.183 1.00 39.69 212 MET B C 1
ATOM 4103 O O . MET B 2 212 ? 9.518 12.039 62.067 1.00 35.87 212 MET B O 1
ATOM 4108 N N . THR B 2 213 ? 9.962 11.379 64.130 1.00 36.87 213 THR B N 1
ATOM 4109 C CA . THR B 2 213 ? 11.376 11.273 63.841 1.00 36.87 213 THR B CA 1
ATOM 4110 C C . THR B 2 213 ? 11.660 10.419 62.594 1.00 38.43 213 THR B C 1
ATOM 4111 O O . THR B 2 213 ? 12.527 10.752 61.789 1.00 42.86 213 THR B O 1
ATOM 4115 N N . LEU B 2 214 ? 10.952 9.313 62.417 1.00 40.46 214 LEU B N 1
ATOM 4116 C CA . LEU B 2 214 ? 11.234 8.478 61.249 1.00 41.57 214 LEU B CA 1
ATOM 4117 C C . LEU B 2 214 ? 10.919 9.214 59.951 1.00 43.27 214 LEU B C 1
ATOM 4118 O O . LEU B 2 214 ? 11.590 8.994 58.947 1.00 47.32 214 LEU B O 1
ATOM 4123 N N . ALA B 2 215 ? 9.926 10.092 59.989 1.00 41.80 215 ALA B N 1
ATOM 4124 C CA . ALA B 2 215 ? 9.559 10.885 58.818 1.00 41.77 215 ALA B CA 1
ATOM 4125 C C . ALA B 2 215 ? 10.576 11.989 58.544 1.00 43.25 215 ALA B C 1
ATOM 4126 O O . ALA B 2 215 ? 10.902 12.263 57.384 1.00 40.94 215 ALA B O 1
ATOM 4128 N N . VAL B 2 216 ? 11.049 12.624 59.613 1.00 42.01 216 VAL B N 1
ATOM 4129 C CA . VAL B 2 216 ? 12.038 13.680 59.528 1.00 43.19 216 VAL B CA 1
ATOM 4130 C C . VAL B 2 216 ? 13.308 13.101 58.911 1.00 46.27 216 VAL B C 1
ATOM 4131 O O . VAL B 2 216 ? 13.900 13.708 58.016 1.00 42.67 216 VAL B O 1
ATOM 4135 N N . GLU B 2 217 ? 13.727 11.939 59.410 1.00 47.58 217 GLU B N 1
ATOM 4136 C CA . GLU B 2 217 ? 14.920 11.253 58.891 1.00 47.19 217 GLU B CA 1
ATOM 4137 C C . GLU B 2 217 ? 14.754 10.904 57.425 1.00 46.78 217 GLU B C 1
ATOM 4138 O O . GLU B 2 217 ? 15.674 11.113 56.635 1.00 46.46 217 GLU B O 1
ATOM 4144 N N . ALA B 2 218 ? 13.572 10.408 57.056 1.00 41.50 218 ALA B N 1
ATOM 4145 C CA . ALA B 2 218 ? 13.330 9.956 55.700 1.00 43.54 218 ALA B CA 1
ATOM 4146 C C . ALA B 2 218 ? 13.335 11.124 54.734 1.00 50.29 218 ALA B C 1
ATOM 4147 O O . ALA B 2 218 ? 13.922 11.042 53.653 1.00 52.11 218 ALA B O 1
ATOM 4149 N N . TYR B 2 219 ? 12.656 12.198 55.112 1.00 53.03 219 TYR B N 1
ATOM 4150 C CA . TYR B 2 219 ? 12.629 13.403 54.284 1.00 55.51 219 TYR B CA 1
ATOM 4151 C C . TYR B 2 219 ? 14.036 13.977 54.059 1.00 52.59 219 TYR B C 1
ATOM 4152 O O . TYR B 2 219 ? 14.408 14.258 52.917 1.00 53.41 219 TYR B O 1
ATOM 4161 N N . GLU B 2 220 ? 14.816 14.104 55.135 1.00 45.07 220 GLU B N 1
ATOM 4162 C CA . GLU B 2 220 ? 16.209 14.528 55.021 1.00 43.70 220 GLU B CA 1
ATOM 4163 C C . GLU B 2 220 ? 17.028 13.534 54.192 1.00 44.89 220 GLU B C 1
ATOM 4164 O O . GLU B 2 220 ? 17.804 13.969 53.363 1.00 52.93 220 GLU B O 1
ATOM 4166 N N . GLN B 2 221 ? 16.858 12.222 54.383 1.00 44.73 221 GLN B N 1
ATOM 4167 C CA . GLN B 2 221 ? 17.635 11.248 53.599 1.00 43.32 221 GLN B CA 1
ATOM 4168 C C . GLN B 2 221 ? 17.368 11.371 52.104 1.00 42.79 221 GLN B C 1
ATOM 4169 O O . GLN B 2 221 ? 18.261 11.122 51.309 1.00 44.26 221 GLN B O 1
ATOM 4175 N N . LEU B 2 222 ? 16.149 11.737 51.724 1.00 41.63 222 LEU B N 1
ATOM 4176 C CA . LEU B 2 222 ? 15.808 11.910 50.306 1.00 46.80 222 LEU B CA 1
ATOM 4177 C C . LEU B 2 222 ? 16.451 13.191 49.689 1.00 53.30 222 LEU B C 1
ATOM 4178 O O . LEU B 2 222 ? 17.032 13.149 48.603 1.00 56.77 222 LEU B O 1
ATOM 4183 N N . ALA B 2 223 ? 16.352 14.305 50.416 1.00 53.73 223 ALA B N 1
ATOM 4184 C CA . ALA B 2 223 ? 16.934 15.588 50.015 1.00 53.87 223 ALA B CA 1
ATOM 4185 C C . ALA B 2 223 ? 18.464 15.477 49.919 1.00 55.21 223 ALA B C 1
ATOM 4186 O O . ALA B 2 223 ? 19.028 15.850 48.896 1.00 58.18 223 ALA B O 1
ATOM 4188 N N . GLU B 2 224 ? 19.113 14.955 50.968 1.00 47.73 224 GLU B N 1
ATOM 4189 C CA . GLU B 2 224 ? 20.559 14.735 50.980 1.00 47.34 224 GLU B CA 1
ATOM 4190 C C . GLU B 2 224 ? 20.900 13.504 50.159 1.00 54.79 224 GLU B C 1
ATOM 4191 O O . GLU B 2 224 ? 20.353 13.333 49.064 1.00 61.89 224 GLU B O 1
ATOM 4193 N N . ASN B 2 226 ? 19.977 13.799 46.746 1.00 49.55 226 ASN B N 1
ATOM 4194 C CA . ASN B 2 226 ? 19.313 14.477 45.611 1.00 55.49 226 ASN B CA 1
ATOM 4195 C C . ASN B 2 226 ? 18.232 13.638 44.986 1.00 52.50 226 ASN B C 1
ATOM 4196 O O . ASN B 2 226 ? 18.146 13.535 43.765 1.00 55.85 226 ASN B O 1
ATOM 4198 N N . SER B 2 227 ? 17.402 13.045 45.837 1.00 54.30 227 SER B N 1
ATOM 4199 C CA . SER B 2 227 ? 16.335 12.174 45.400 1.00 54.61 227 SER B CA 1
ATOM 4200 C C . SER B 2 227 ? 15.035 12.971 45.355 1.00 58.84 227 SER B C 1
ATOM 4201 O O . SER B 2 227 ? 14.746 13.715 46.282 1.00 59.85 227 SER B O 1
ATOM 4204 N N . PRO B 2 228 ? 14.248 12.833 44.275 1.00 50.42 228 PRO B N 1
ATOM 4205 C CA . PRO B 2 228 ? 12.924 13.428 44.288 1.00 51.66 228 PRO B CA 1
ATOM 4206 C C . PRO B 2 228 ? 12.139 13.115 45.570 1.00 54.87 228 PRO B C 1
ATOM 4207 O O . PRO B 2 228 ? 12.241 12.001 46.102 1.00 64.00 228 PRO B O 1
ATOM 4211 N N . LEU B 2 229 ? 11.360 14.085 46.054 1.00 54.92 229 LEU B N 1
ATOM 4212 C CA . LEU B 2 229 ? 10.510 13.882 47.218 1.00 48.47 229 LEU B CA 1
ATOM 4213 C C . LEU B 2 229 ? 9.281 13.127 46.791 1.00 49.43 229 LEU B C 1
ATOM 4214 O O . LEU B 2 229 ? 9.001 13.017 45.601 1.00 58.22 229 LEU B O 1
ATOM 4219 N N . PRO B 2 230 ? 8.538 12.584 47.753 1.00 47.69 230 PRO B N 1
ATOM 4220 C CA . PRO B 2 230 ? 7.406 11.745 47.399 1.00 47.91 230 PRO B CA 1
ATOM 4221 C C . PRO B 2 230 ? 6.244 12.420 46.684 1.00 50.58 230 PRO B C 1
ATOM 4222 O O . PRO B 2 230 ? 5.788 13.482 47.102 1.00 50.09 230 PRO B O 1
ATOM 4226 N N . THR B 2 231 ? 5.761 11.760 45.635 1.00 50.24 231 THR B N 1
ATOM 4227 C CA . THR B 2 231 ? 4.460 12.042 45.043 1.00 51.39 231 THR B CA 1
ATOM 4228 C C . THR B 2 231 ? 3.393 11.221 45.722 1.00 56.56 231 THR B C 1
ATOM 4229 O O . THR B 2 231 ? 2.221 11.600 45.711 1.00 62.08 231 THR B O 1
ATOM 4233 N N . HIS B 2 232 ? 3.785 10.057 46.253 1.00 60.22 232 HIS B N 1
ATOM 4234 C CA . HIS B 2 232 ? 2.860 9.143 46.946 1.00 55.87 232 HIS B CA 1
ATOM 4235 C C . HIS B 2 232 ? 3.428 8.666 48.279 1.00 50.13 232 HIS B C 1
ATOM 4236 O O . HIS B 2 232 ? 4.629 8.456 48.429 1.00 44.93 232 HIS B O 1
ATOM 4243 N N . LEU B 2 233 ? 2.529 8.523 49.241 1.00 48.97 233 LEU B N 1
ATOM 4244 C CA . LEU B 2 233 ? 2.805 7.932 50.525 1.00 45.71 233 LEU B CA 1
ATOM 4245 C C . LEU B 2 233 ? 1.840 6.788 50.633 1.00 45.52 233 LEU B C 1
ATOM 4246 O O . LEU B 2 233 ? 0.632 6.992 50.446 1.00 47.52 233 LEU B O 1
ATOM 4251 N N . ILE B 2 234 ? 2.332 5.598 50.949 1.00 42.08 234 ILE B N 1
ATOM 4252 C CA . ILE B 2 234 ? 1.439 4.496 51.307 1.00 41.56 234 ILE B CA 1
ATOM 4253 C C . ILE B 2 234 ? 1.703 4.109 52.741 1.00 37.95 234 ILE B C 1
ATOM 4254 O O . ILE B 2 234 ? 2.804 3.698 53.093 1.00 39.14 234 ILE B O 1
ATOM 4259 N N . LEU B 2 235 ? 0.689 4.260 53.584 1.00 39.61 235 LEU B N 1
ATOM 4260 C CA . LEU B 2 235 ? 0.854 4.170 55.040 1.00 38.71 235 LEU B CA 1
ATOM 4261 C C . LEU B 2 235 ? -0.123 3.172 55.621 1.00 39.36 235 LEU B C 1
ATOM 4262 O O . LEU B 2 235 ? -1.324 3.268 55.390 1.00 37.69 235 LEU B O 1
ATOM 4267 N N . GLN B 2 236 ? 0.391 2.223 56.401 1.00 40.17 236 GLN B N 1
ATOM 4268 C CA . GLN B 2 236 ? -0.463 1.224 57.015 1.00 40.73 236 GLN B CA 1
ATOM 4269 C C . GLN B 2 236 ? -1.095 1.762 58.298 1.00 42.90 236 GLN B C 1
ATOM 4270 O O . GLN B 2 236 ? -0.549 2.670 58.944 1.00 44.64 236 GLN B O 1
ATOM 4276 N N . ALA B 2 237 ? -2.238 1.199 58.686 1.00 44.75 237 ALA B N 1
ATOM 4277 C CA . ALA B 2 237 ? -2.929 1.685 59.879 1.00 45.58 237 ALA B CA 1
ATOM 4278 C C . ALA B 2 237 ? -3.535 0.614 60.752 1.00 46.46 237 ALA B C 1
ATOM 4279 O O . ALA B 2 237 ? -4.208 -0.297 60.277 1.00 50.60 237 ALA B O 1
ATOM 4281 N N . GLY B 2 238 ? -3.250 0.739 62.038 1.00 44.76 238 GLY B N 1
ATOM 4282 C CA . GLY B 2 238 ? -3.993 0.063 63.083 1.00 48.48 238 GLY B CA 1
ATOM 4283 C C . GLY B 2 238 ? -5.011 1.059 63.574 1.00 49.87 238 GLY B C 1
ATOM 4284 O O . GLY B 2 238 ? -6.104 1.120 63.038 1.00 52.24 238 GLY B O 1
ATOM 4285 N N . VAL B 2 239 ? -4.644 1.860 64.571 1.00 49.57 239 VAL B N 1
ATOM 4286 C CA . VAL B 2 239 ? -5.554 2.913 65.083 1.00 53.56 239 VAL B CA 1
ATOM 4287 C C . VAL B 2 239 ? -5.399 4.257 64.371 1.00 50.65 239 VAL B C 1
ATOM 4288 O O . VAL B 2 239 ? -6.218 5.155 64.556 1.00 53.75 239 VAL B O 1
ATOM 4292 N N . GLY B 2 240 ? -4.331 4.394 63.582 1.00 56.05 240 GLY B N 1
ATOM 4293 C CA . GLY B 2 240 ? -4.069 5.613 62.793 1.00 49.09 240 GLY B CA 1
ATOM 4294 C C . GLY B 2 240 ? -2.999 6.557 63.326 1.00 44.97 240 GLY B C 1
ATOM 4295 O O . GLY B 2 240 ? -2.698 7.565 62.687 1.00 49.69 240 GLY B O 1
ATOM 4296 N N . SER B 2 241 ? -2.397 6.238 64.467 1.00 41.81 241 SER B N 1
ATOM 4297 C CA . SER B 2 241 ? -1.429 7.144 65.068 1.00 42.39 241 SER B CA 1
ATOM 4298 C C . SER B 2 241 ? -0.196 7.291 64.216 1.00 39.22 241 SER B C 1
ATOM 4299 O O . SER B 2 241 ? 0.222 8.421 63.919 1.00 37.94 241 SER B O 1
ATOM 4302 N N . PHE B 2 242 ? 0.393 6.157 63.828 1.00 33.75 242 PHE B N 1
ATOM 4303 C CA . PHE B 2 242 ? 1.580 6.185 62.969 1.00 32.56 242 PHE B CA 1
ATOM 4304 C C . PHE B 2 242 ? 1.300 6.948 61.660 1.00 34.44 242 PHE B C 1
ATOM 4305 O O . PHE B 2 242 ? 2.078 7.830 61.296 1.00 35.13 242 PHE B O 1
ATOM 4313 N N . ALA B 2 243 ? 0.189 6.642 60.995 1.00 35.39 243 ALA B N 1
ATOM 4314 C CA . ALA B 2 243 ? -0.103 7.242 59.691 1.00 41.56 243 ALA B CA 1
ATOM 4315 C C . ALA B 2 243 ? -0.358 8.739 59.802 1.00 42.59 243 ALA B C 1
ATOM 4316 O O . ALA B 2 243 ? 0.085 9.523 58.949 1.00 44.28 243 ALA B O 1
ATOM 4318 N N . GLY B 2 244 ? -1.070 9.120 60.851 1.00 40.85 244 GLY B N 1
ATOM 4319 C CA . GLY B 2 244 ? -1.314 10.521 61.145 1.00 44.85 244 GLY B CA 1
ATOM 4320 C C . GLY B 2 244 ? -0.019 11.276 61.337 1.00 44.97 244 GLY B C 1
ATOM 4321 O O . GLY B 2 244 ? 0.183 12.336 60.758 1.00 47.97 244 GLY B O 1
ATOM 4322 N N . SER B 2 245 ? 0.868 10.708 62.145 1.00 43.14 245 SER B N 1
ATOM 4323 C CA . SER B 2 245 ? 2.162 11.311 62.419 1.00 38.76 245 SER B CA 1
ATOM 4324 C C . SER B 2 245 ? 2.934 11.543 61.136 1.00 44.40 245 SER B C 1
ATOM 4325 O O . SER B 2 245 ? 3.364 12.665 60.862 1.00 47.14 245 SER B O 1
ATOM 4328 N N . VAL B 2 246 ? 3.091 10.476 60.345 1.00 41.52 246 VAL B N 1
ATOM 4329 C CA . VAL B 2 246 ? 3.919 10.521 59.161 1.00 38.14 246 VAL B CA 1
ATOM 4330 C C . VAL B 2 246 ? 3.280 11.450 58.118 1.00 38.33 246 VAL B C 1
ATOM 4331 O O . VAL B 2 246 ? 3.967 12.298 57.572 1.00 36.09 246 VAL B O 1
ATOM 4335 N N . MET B 2 247 ? 1.999 11.280 57.804 1.00 38.10 247 MET B N 1
ATOM 4336 C CA . MET B 2 247 ? 1.404 12.106 56.759 1.00 41.45 247 MET B CA 1
ATOM 4337 C C . MET B 2 247 ? 1.278 13.553 57.294 1.00 48.31 247 MET B C 1
ATOM 4338 O O . MET B 2 247 ? 1.573 14.527 56.579 1.00 48.59 247 MET B O 1
ATOM 4343 N N . GLY B 2 248 ? 0.910 13.687 58.560 1.00 42.86 248 GLY B N 1
ATOM 4344 C CA . GLY B 2 248 ? 0.906 14.988 59.168 1.00 43.21 248 GLY B CA 1
ATOM 4345 C C . GLY B 2 248 ? 2.216 15.721 58.894 1.00 44.73 248 GLY B C 1
ATOM 4346 O O . GLY B 2 248 ? 2.213 16.846 58.409 1.00 41.36 248 GLY B O 1
ATOM 4347 N N . TYR B 2 249 ? 3.341 15.093 59.215 1.00 43.38 249 TYR B N 1
ATOM 4348 C CA . TYR B 2 249 ? 4.617 15.711 58.967 1.00 46.56 249 TYR B CA 1
ATOM 4349 C C . TYR B 2 249 ? 4.773 16.093 57.490 1.00 52.39 249 TYR B C 1
ATOM 4350 O O . TYR B 2 249 ? 5.136 17.233 57.185 1.00 53.27 249 TYR B O 1
ATOM 4359 N N . PHE B 2 250 ? 4.548 15.153 56.582 1.00 53.24 250 PHE B N 1
ATOM 4360 C CA . PHE B 2 250 ? 4.857 15.400 55.171 1.00 55.46 250 PHE B CA 1
ATOM 4361 C C . PHE B 2 250 ? 3.972 16.474 54.569 1.00 58.44 250 PHE B C 1
ATOM 4362 O O . PHE B 2 250 ? 4.405 17.244 53.715 1.00 60.67 250 PHE B O 1
ATOM 4370 N N . VAL B 2 251 ? 2.741 16.553 55.047 1.00 60.15 251 VAL B N 1
ATOM 4371 C CA . VAL B 2 251 ? 1.862 17.625 54.632 1.00 62.25 251 VAL B CA 1
ATOM 4372 C C . VAL B 2 251 ? 2.425 18.974 55.097 1.00 58.14 251 VAL B C 1
ATOM 4373 O O . VAL B 2 251 ? 2.433 19.936 54.348 1.00 55.23 251 VAL B O 1
ATOM 4377 N N . GLU B 2 252 ? 2.856 19.050 56.344 1.00 51.86 252 GLU B N 1
ATOM 4378 C CA . GLU B 2 252 ? 3.392 20.284 56.880 1.00 54.36 252 GLU B CA 1
ATOM 4379 C C . GLU B 2 252 ? 4.631 20.707 56.102 1.00 59.84 252 GLU B C 1
ATOM 4380 O O . GLU B 2 252 ? 4.800 21.880 55.814 1.00 59.42 252 GLU B O 1
ATOM 4386 N N . LYS B 2 253 ? 5.479 19.747 55.730 1.00 65.12 253 LYS B N 1
ATOM 4387 C CA . LYS B 2 253 ? 6.763 20.059 55.093 1.00 61.81 253 LYS B CA 1
ATOM 4388 C C . LYS B 2 253 ? 6.619 20.323 53.598 1.00 62.78 253 LYS B C 1
ATOM 4389 O O . LYS B 2 253 ? 7.402 21.071 53.039 1.00 58.49 253 LYS B O 1
ATOM 4391 N N . MET B 2 254 ? 5.608 19.737 52.966 1.00 66.33 254 MET B N 1
ATOM 4392 C CA . MET B 2 254 ? 5.407 19.888 51.527 1.00 65.70 254 MET B CA 1
ATOM 4393 C C . MET B 2 254 ? 4.089 20.597 51.241 1.00 73.87 254 MET B C 1
ATOM 4394 O O . MET B 2 254 ? 3.314 20.190 50.367 1.00 74.39 254 MET B O 1
ATOM 4399 N N . GLN B 2 255 ? 3.838 21.670 51.991 1.00 80.69 255 GLN B N 1
ATOM 4400 C CA . GLN B 2 255 ? 2.495 22.281 52.056 1.00 76.62 255 GLN B CA 1
ATOM 4401 C C . GLN B 2 255 ? 1.874 22.468 50.676 1.00 81.08 255 GLN B C 1
ATOM 4402 O O . GLN B 2 255 ? 0.704 22.188 50.474 1.00 84.63 255 GLN B O 1
ATOM 4404 N N . GLU B 2 256 ? 2.659 22.907 49.705 1.00 78.08 256 GLU B N 1
ATOM 4405 C CA . GLU B 2 256 ? 2.070 23.277 48.435 1.00 69.48 256 GLU B CA 1
ATOM 4406 C C . GLU B 2 256 ? 1.900 22.132 47.449 1.00 67.58 256 GLU B C 1
ATOM 4407 O O . GLU B 2 256 ? 1.065 22.229 46.542 1.00 67.82 256 GLU B O 1
ATOM 4413 N N . ASN B 2 257 ? 2.692 21.070 47.583 1.00 68.28 257 ASN B N 1
ATOM 4414 C CA . ASN B 2 257 ? 2.503 19.877 46.732 1.00 74.12 257 ASN B CA 1
ATOM 4415 C C . ASN B 2 257 ? 2.327 18.659 47.611 1.00 74.73 257 ASN B C 1
ATOM 4416 O O . ASN B 2 257 ? 3.121 17.701 47.571 1.00 74.12 257 ASN B O 1
ATOM 4421 N N . ILE B 2 258 ? 1.276 18.712 48.423 1.00 73.51 258 ILE B N 1
ATOM 4422 C CA . ILE B 2 258 ? 1.003 17.634 49.349 1.00 74.01 258 ILE B CA 1
ATOM 4423 C C . ILE B 2 258 ? 0.848 16.365 48.532 1.00 74.62 258 ILE B C 1
ATOM 4424 O O . ILE B 2 258 ? 0.049 16.330 47.584 1.00 73.41 258 ILE B O 1
ATOM 4429 N N . PRO B 2 259 ? 1.626 15.324 48.879 1.00 71.23 259 PRO B N 1
ATOM 4430 C CA . PRO B 2 259 ? 1.600 14.125 48.063 1.00 69.63 259 PRO B CA 1
ATOM 4431 C C . PRO B 2 259 ? 0.322 13.337 48.217 1.00 65.19 259 PRO B C 1
ATOM 4432 O O . PRO B 2 259 ? -0.461 13.547 49.136 1.00 65.81 259 PRO B O 1
ATOM 4436 N N . ASN B 2 260 ? 0.139 12.436 47.279 1.00 62.06 260 ASN B N 1
ATOM 4437 C CA . ASN B 2 260 ? -0.983 11.536 47.240 1.00 67.60 260 ASN B CA 1
ATOM 4438 C C . ASN B 2 260 ? -0.813 10.494 48.370 1.00 68.34 260 ASN B C 1
ATOM 4439 O O . ASN B 2 260 ? 0.163 9.748 48.380 1.00 75.15 260 ASN B O 1
ATOM 4444 N N . ILE B 2 261 ? -1.749 10.464 49.316 1.00 65.55 261 ILE B N 1
ATOM 4445 C CA . ILE B 2 261 ? -1.633 9.636 50.511 1.00 58.82 261 ILE B CA 1
ATOM 4446 C C . ILE B 2 261 ? -2.657 8.498 50.471 1.00 54.95 261 ILE B C 1
ATOM 4447 O O . ILE B 2 261 ? -3.859 8.737 50.494 1.00 49.15 261 ILE B O 1
ATOM 4449 N N . ILE B 2 262 ? -2.152 7.261 50.445 1.00 57.48 262 ILE B N 1
ATOM 4450 C CA . ILE B 2 262 ? -2.991 6.037 50.444 1.00 55.98 262 ILE B CA 1
ATOM 4451 C C . ILE B 2 262 ? -2.784 5.350 51.796 1.00 48.89 262 ILE B C 1
ATOM 4452 O O . ILE B 2 262 ? -1.669 5.168 52.254 1.00 43.66 262 ILE B O 1
ATOM 4454 N N . VAL B 2 263 ? -3.873 5.006 52.442 1.00 46.79 263 VAL B N 1
ATOM 4455 C CA . VAL B 2 263 ? -3.843 4.370 53.739 1.00 46.76 263 VAL B CA 1
ATOM 4456 C C . VAL B 2 263 ? -4.341 2.956 53.516 1.00 47.21 263 VAL B C 1
ATOM 4457 O O . VAL B 2 263 ? -5.364 2.776 52.848 1.00 50.04 263 VAL B O 1
ATOM 4461 N N . VAL B 2 264 ? -3.673 1.958 54.104 1.00 43.25 264 VAL B N 1
ATOM 4462 C CA . VAL B 2 264 ? -4.088 0.556 53.910 1.00 43.49 264 VAL B CA 1
ATOM 4463 C C . VAL B 2 264 ? -4.265 -0.171 55.230 1.00 44.91 264 VAL B C 1
ATOM 4464 O O . VAL B 2 264 ? -3.444 -0.056 56.146 1.00 51.83 264 VAL B O 1
ATOM 4468 N N . GLU B 2 265 ? -5.354 -0.922 55.314 1.00 47.41 265 GLU B N 1
ATOM 4469 C CA . GLU B 2 265 ? -5.670 -1.725 56.473 1.00 47.75 265 GLU B CA 1
ATOM 4470 C C . GLU B 2 265 ? -5.947 -3.158 56.012 1.00 49.69 265 GLU B C 1
ATOM 4471 O O . GLU B 2 265 ? -6.202 -3.386 54.836 1.00 45.07 265 GLU B O 1
ATOM 4477 N N . PRO B 2 266 ? -5.880 -4.124 56.938 1.00 51.30 266 PRO B N 1
ATOM 4478 C CA . PRO B 2 266 ? -6.348 -5.453 56.604 1.00 55.89 266 PRO B CA 1
ATOM 4479 C C . PRO B 2 266 ? -7.856 -5.463 56.431 1.00 61.73 266 PRO B C 1
ATOM 4480 O O . PRO B 2 266 ? -8.558 -4.710 57.108 1.00 63.57 266 PRO B O 1
ATOM 4484 N N . HIS B 2 267 ? -8.362 -6.339 55.562 1.00 68.65 267 HIS B N 1
ATOM 4485 C CA . HIS B 2 267 ? -9.817 -6.503 55.371 1.00 64.78 267 HIS B CA 1
ATOM 4486 C C . HIS B 2 267 ? -10.565 -6.604 56.692 1.00 65.15 267 HIS B C 1
ATOM 4487 O O . HIS B 2 267 ? -11.572 -5.923 56.903 1.00 74.71 267 HIS B O 1
ATOM 4494 N N . GLN B 2 268 ? -10.069 -7.456 57.576 1.00 67.55 268 GLN B N 1
ATOM 4495 C CA . GLN B 2 268 ? -10.768 -7.767 58.833 1.00 68.80 268 GLN B CA 1
ATOM 4496 C C . GLN B 2 268 ? -10.675 -6.670 59.904 1.00 65.46 268 GLN B C 1
ATOM 4497 O O . GLN B 2 268 ? -11.392 -6.709 60.896 1.00 74.66 268 GLN B O 1
ATOM 4499 N N . ALA B 2 269 ? -9.807 -5.686 59.713 1.00 68.10 269 ALA B N 1
ATOM 4500 C CA . ALA B 2 269 ? -9.676 -4.606 60.689 1.00 67.27 269 ALA B CA 1
ATOM 4501 C C . ALA B 2 269 ? -9.582 -3.267 59.979 1.00 63.46 269 ALA B C 1
ATOM 4502 O O . ALA B 2 269 ? -8.613 -2.551 60.160 1.00 63.69 269 ALA B O 1
ATOM 4504 N N . ASN B 2 270 ? -10.590 -2.955 59.161 1.00 65.48 270 ASN B N 1
ATOM 4505 C CA . ASN B 2 270 ? -10.572 -1.779 58.276 1.00 63.05 270 ASN B CA 1
ATOM 4506 C C . ASN B 2 270 ? -11.409 -0.617 58.772 1.00 61.62 270 ASN B C 1
ATOM 4507 O O . ASN B 2 270 ? -12.230 -0.077 58.014 1.00 65.22 270 ASN B O 1
ATOM 4509 N N . CYS B 2 271 ? -11.188 -0.204 60.015 1.00 63.91 271 CYS B N 1
ATOM 4510 C CA . CYS B 2 271 ? -12.037 0.812 60.628 1.00 68.28 271 CYS B CA 1
ATOM 4511 C C . CYS B 2 271 ? -11.946 2.169 59.916 1.00 63.53 271 CYS B C 1
ATOM 4512 O O . CYS B 2 271 ? -12.961 2.813 59.687 1.00 66.52 271 CYS B O 1
ATOM 4515 N N . LEU B 2 272 ? -10.751 2.592 59.533 1.00 62.57 272 LEU B N 1
ATOM 4516 C CA . LEU B 2 272 ? -10.596 3.873 58.842 1.00 66.28 272 LEU B CA 1
ATOM 4517 C C . LEU B 2 272 ? -11.266 3.858 57.467 1.00 72.18 272 LEU B C 1
ATOM 4518 O O . LEU B 2 272 ? -11.915 4.838 57.083 1.00 86.89 272 LEU B O 1
ATOM 4523 N N . TYR B 2 273 ? -11.092 2.762 56.727 1.00 73.01 273 TYR B N 1
ATOM 4524 C CA . TYR B 2 273 ? -11.819 2.527 55.480 1.00 69.54 273 TYR B CA 1
ATOM 4525 C C . TYR B 2 273 ? -13.318 2.636 55.742 1.00 68.41 273 TYR B C 1
ATOM 4526 O O . TYR B 2 273 ? -14.016 3.466 55.132 1.00 57.65 273 TYR B O 1
ATOM 4528 N N . GLN B 2 274 ? -13.790 1.845 56.701 1.00 65.93 274 GLN B N 1
ATOM 4529 C CA . GLN B 2 274 ? -15.196 1.864 57.075 1.00 71.58 274 GLN B CA 1
ATOM 4530 C C . GLN B 2 274 ? -15.661 3.248 57.531 1.00 77.23 274 GLN B C 1
ATOM 4531 O O . GLN B 2 274 ? -16.754 3.686 57.192 1.00 86.99 274 GLN B O 1
ATOM 4533 N N . SER B 2 275 ? -14.836 3.935 58.311 1.00 78.98 275 SER B N 1
ATOM 4534 C CA . SER B 2 275 ? -15.159 5.281 58.754 1.00 72.73 275 SER B CA 1
ATOM 4535 C C . SER B 2 275 ? -15.356 6.174 57.546 1.00 79.63 275 SER B C 1
ATOM 4536 O O . SER B 2 275 ? -16.278 6.980 57.512 1.00 101.09 275 SER B O 1
ATOM 4539 N N . ALA B 2 276 ? -14.509 6.009 56.538 1.00 79.88 276 ALA B N 1
ATOM 4540 C CA . ALA B 2 276 ? -14.599 6.821 55.339 1.00 82.36 276 ALA B CA 1
ATOM 4541 C C . ALA B 2 276 ? -15.814 6.445 54.518 1.00 85.35 276 ALA B C 1
ATOM 4542 O O . ALA B 2 276 ? -16.371 7.300 53.847 1.00 97.11 276 ALA B O 1
ATOM 4544 N N . VAL B 2 277 ? -16.218 5.176 54.556 1.00 85.77 277 VAL B N 1
ATOM 4545 C CA . VAL B 2 277 ? -17.429 4.748 53.843 1.00 88.96 277 VAL B CA 1
ATOM 4546 C C . VAL B 2 277 ? -18.666 5.417 54.454 1.00 89.15 277 VAL B C 1
ATOM 4547 O O . VAL B 2 277 ? -19.568 5.803 53.721 1.00 89.58 277 VAL B O 1
ATOM 4551 N N . MET B 2 278 ? -18.693 5.566 55.780 1.00 89.33 278 MET B N 1
ATOM 4552 C CA . MET B 2 278 ? -19.820 6.215 56.488 1.00 85.95 278 MET B CA 1
ATOM 4553 C C . MET B 2 278 ? -19.940 7.738 56.281 1.00 80.43 278 MET B C 1
ATOM 4554 O O . MET B 2 278 ? -19.258 8.356 55.457 1.00 67.26 278 MET B O 1
ATOM 4559 N N . ILE B 2 293 ? -3.703 -11.473 60.841 1.00 43.02 293 ILE B N 1
ATOM 4560 C CA . ILE B 2 293 ? -2.289 -11.850 60.631 1.00 48.81 293 ILE B CA 1
ATOM 4561 C C . ILE B 2 293 ? -1.289 -10.686 60.549 1.00 51.39 293 ILE B C 1
ATOM 4562 O O . ILE B 2 293 ? -0.111 -10.834 60.905 1.00 48.28 293 ILE B O 1
ATOM 4564 N N . MET B 2 294 ? -1.764 -9.547 60.046 1.00 52.84 294 MET B N 1
ATOM 4565 C CA . MET B 2 294 ? -1.120 -8.257 60.250 1.00 49.86 294 MET B CA 1
ATOM 4566 C C . MET B 2 294 ? -1.461 -7.789 61.672 1.00 53.46 294 MET B C 1
ATOM 4567 O O . MET B 2 294 ? -2.265 -6.861 61.872 1.00 54.35 294 MET B O 1
ATOM 4572 N N . ALA B 2 295 ? -0.824 -8.423 62.652 1.00 53.69 295 ALA B N 1
ATOM 4573 C CA . ALA B 2 295 ? -1.215 -8.280 64.059 1.00 57.71 295 ALA B CA 1
ATOM 4574 C C . ALA B 2 295 ? -1.179 -6.846 64.569 1.00 55.63 295 ALA B C 1
ATOM 4575 O O . ALA B 2 295 ? -2.060 -6.431 65.306 1.00 58.74 295 ALA B O 1
ATOM 4577 N N . GLY B 2 296 ? -0.184 -6.081 64.127 1.00 54.02 296 GLY B N 1
ATOM 4578 C CA . GLY B 2 296 ? -0.044 -4.692 64.518 1.00 49.64 296 GLY B CA 1
ATOM 4579 C C . GLY B 2 296 ? -1.131 -3.778 63.999 1.00 47.90 296 GLY B C 1
ATOM 4580 O O . GLY B 2 296 ? -1.396 -2.701 64.573 1.00 51.17 296 GLY B O 1
ATOM 4581 N N . LEU B 2 297 ? -1.765 -4.175 62.907 1.00 42.48 297 LEU B N 1
ATOM 4582 C CA . LEU B 2 297 ? -2.807 -3.346 62.325 1.00 41.91 297 LEU B CA 1
ATOM 4583 C C . LEU B 2 297 ? -4.206 -3.732 62.829 1.00 47.95 297 LEU B C 1
ATOM 4584 O O . LEU B 2 297 ? -5.195 -3.090 62.487 1.00 58.73 297 LEU B O 1
ATOM 4589 N N . ALA B 2 298 ? -4.289 -4.786 63.624 1.00 52.83 298 ALA B N 1
ATOM 4590 C CA . ALA B 2 298 ? -5.570 -5.371 63.979 1.00 54.52 298 ALA B CA 1
ATOM 4591 C C . ALA B 2 298 ? -6.208 -4.587 65.134 1.00 63.03 298 ALA B C 1
ATOM 4592 O O . ALA B 2 298 ? -6.181 -5.009 66.303 1.00 64.98 298 ALA B O 1
ATOM 4594 N N . CYS B 2 299 ? -6.770 -3.433 64.779 1.00 64.95 299 CYS B N 1
ATOM 4595 C CA . CYS B 2 299 ? -7.457 -2.563 65.734 1.00 71.21 299 CYS B CA 1
ATOM 4596 C C . CYS B 2 299 ? -8.812 -2.105 65.164 1.00 71.99 299 CYS B C 1
ATOM 4597 O O . CYS B 2 299 ? -8.909 -1.740 63.979 1.00 74.60 299 CYS B O 1
ATOM 4600 N N . GLY B 2 300 ? -9.840 -2.131 66.017 1.00 66.83 300 GLY B N 1
ATOM 4601 C CA . GLY B 2 300 ? -11.207 -1.780 65.626 1.00 70.98 300 GLY B CA 1
ATOM 4602 C C . GLY B 2 300 ? -11.623 -0.318 65.814 1.00 71.16 300 GLY B C 1
ATOM 4603 O O . GLY B 2 300 ? -12.486 0.160 65.070 1.00 76.85 300 GLY B O 1
ATOM 4604 N N . GLU B 2 301 ? -10.999 0.388 66.767 1.00 65.08 301 GLU B N 1
ATOM 4605 C CA . GLU B 2 301 ? -11.403 1.764 67.154 1.00 63.30 301 GLU B CA 1
ATOM 4606 C C . GLU B 2 301 ? -10.346 2.805 66.759 1.00 58.74 301 GLU B C 1
ATOM 4607 O O . GLU B 2 301 ? -9.229 2.817 67.300 1.00 72.05 301 GLU B O 1
ATOM 4609 N N . PRO B 2 302 ? -10.667 3.672 65.800 1.00 52.60 302 PRO B N 1
ATOM 4610 C CA . PRO B 2 302 ? -9.666 4.676 65.406 1.00 55.64 302 PRO B CA 1
ATOM 4611 C C . PRO B 2 302 ? -9.270 5.640 66.527 1.00 55.90 302 PRO B C 1
ATOM 4612 O O . PRO B 2 302 ? -10.090 5.979 67.367 1.00 55.16 302 PRO B O 1
ATOM 4616 N N . ASN B 2 303 ? -8.013 6.072 66.513 1.00 54.45 303 ASN B N 1
ATOM 4617 C CA . ASN B 2 303 ? -7.507 7.042 67.466 1.00 52.78 303 ASN B CA 1
ATOM 4618 C C . ASN B 2 303 ? -8.109 8.420 67.130 1.00 50.28 303 ASN B C 1
ATOM 4619 O O . ASN B 2 303 ? -8.014 8.870 65.995 1.00 52.94 303 ASN B O 1
ATOM 4624 N N . ILE B 2 304 ? -8.794 9.025 68.102 1.00 47.63 304 ILE B N 1
ATOM 4625 C CA . ILE B 2 304 ? -9.591 10.256 67.882 1.00 48.35 304 ILE B CA 1
ATOM 4626 C C . ILE B 2 304 ? -8.712 11.508 67.662 1.00 45.02 304 ILE B C 1
ATOM 4627 O O . ILE B 2 304 ? -9.147 12.469 67.047 1.00 47.64 304 ILE B O 1
ATOM 4629 N N . ILE B 2 305 ? -7.464 11.460 68.099 1.00 42.97 305 ILE B N 1
ATOM 4630 C CA . ILE B 2 305 ? -6.524 12.552 67.871 1.00 46.61 305 ILE B CA 1
ATOM 4631 C C . ILE B 2 305 ? -5.947 12.466 66.439 1.00 52.62 305 ILE B C 1
ATOM 4632 O O . ILE B 2 305 ? -5.672 13.507 65.831 1.00 54.67 305 ILE B O 1
ATOM 4634 N N . SER B 2 306 ? -5.774 11.259 65.879 1.00 47.58 306 SER B N 1
ATOM 4635 C CA . SER B 2 306 ? -5.186 11.139 64.541 1.00 45.78 306 SER B CA 1
ATOM 4636 C C . SER B 2 306 ? -6.235 11.156 63.440 1.00 43.50 306 SER B C 1
ATOM 4637 O O . SER B 2 306 ? -5.911 11.483 62.299 1.00 42.10 306 SER B O 1
ATOM 4640 N N . TRP B 2 307 ? -7.477 10.846 63.786 1.00 47.41 307 TRP B N 1
ATOM 4641 C CA . TRP B 2 307 ? -8.576 10.788 62.821 1.00 53.10 307 TRP B CA 1
ATOM 4642 C C . TRP B 2 307 ? -8.722 12.013 61.930 1.00 59.18 307 TRP B C 1
ATOM 4643 O O . TRP B 2 307 ? -8.746 11.874 60.705 1.00 72.58 307 TRP B O 1
ATOM 4654 N N . PRO B 2 308 ? -8.797 13.227 62.521 1.00 62.39 308 PRO B N 1
ATOM 4655 C CA . PRO B 2 308 ? -8.908 14.425 61.683 1.00 56.95 308 PRO B CA 1
ATOM 4656 C C . PRO B 2 308 ? -7.780 14.627 60.694 1.00 51.81 308 PRO B C 1
ATOM 4657 O O . PRO B 2 308 ? -8.046 15.024 59.566 1.00 55.01 308 PRO B O 1
ATOM 4661 N N . ILE B 2 309 ? -6.537 14.375 61.106 1.00 52.96 309 ILE B N 1
ATOM 4662 C CA . ILE B 2 309 ? -5.388 14.453 60.174 1.00 57.10 309 ILE B CA 1
ATOM 4663 C C . ILE B 2 309 ? -5.621 13.436 59.042 1.00 57.16 309 ILE B C 1
ATOM 4664 O O . ILE B 2 309 ? -5.500 13.789 57.880 1.00 60.88 309 ILE B O 1
ATOM 4666 N N . ILE B 2 310 ? -6.038 12.212 59.386 1.00 56.25 310 ILE B N 1
ATOM 4667 C CA . ILE B 2 310 ? -6.252 11.146 58.383 1.00 58.65 310 ILE B CA 1
ATOM 4668 C C . ILE B 2 310 ? -7.433 11.491 57.465 1.00 54.70 310 ILE B C 1
ATOM 4669 O O . ILE B 2 310 ? -7.313 11.421 56.238 1.00 51.28 310 ILE B O 1
ATOM 4671 N N . ARG B 2 311 ? -8.554 11.915 58.049 1.00 55.11 311 ARG B N 1
ATOM 4672 C CA . ARG B 2 311 ? -9.726 12.362 57.253 1.00 56.44 311 ARG B CA 1
ATOM 4673 C C . ARG B 2 311 ? -9.407 13.540 56.346 1.00 53.70 311 ARG B C 1
ATOM 4674 O O . ARG B 2 311 ? -9.763 13.556 55.188 1.00 54.65 311 ARG B O 1
ATOM 4676 N N . ASP B 2 312 ? -8.725 14.543 56.867 1.00 54.63 312 ASP B N 1
ATOM 4677 C CA . ASP B 2 312 ? -8.484 15.745 56.063 1.00 57.93 312 ASP B CA 1
ATOM 4678 C C . ASP B 2 312 ? -7.440 15.556 54.971 1.00 60.55 312 ASP B C 1
ATOM 4679 O O . ASP B 2 312 ? -7.421 16.318 54.016 1.00 58.54 312 ASP B O 1
ATOM 4684 N N . ASN B 2 313 ? -6.555 14.569 55.122 1.00 64.47 313 ASN B N 1
ATOM 4685 C CA . ASN B 2 313 ? -5.422 14.434 54.210 1.00 69.49 313 ASN B CA 1
ATOM 4686 C C . ASN B 2 313 ? -5.307 13.160 53.372 1.00 64.65 313 ASN B C 1
ATOM 4687 O O . ASN B 2 313 ? -4.575 13.143 52.389 1.00 64.73 313 ASN B O 1
ATOM 4692 N N . THR B 2 314 ? -6.014 12.107 53.731 1.00 60.47 314 THR B N 1
ATOM 4693 C CA . THR B 2 314 ? -5.911 10.891 52.969 1.00 58.32 314 THR B CA 1
ATOM 4694 C C . THR B 2 314 ? -6.619 11.109 51.658 1.00 56.50 314 THR B C 1
ATOM 4695 O O . THR B 2 314 ? -7.693 11.693 51.635 1.00 51.76 314 THR B O 1
ATOM 4699 N N . SER B 2 315 ? -6.041 10.594 50.581 1.00 56.90 315 SER B N 1
ATOM 4700 C CA . SER B 2 315 ? -6.702 10.597 49.278 1.00 60.06 315 SER B CA 1
ATOM 4701 C C . SER B 2 315 ? -7.489 9.313 48.977 1.00 58.27 315 SER B C 1
ATOM 4702 O O . SER B 2 315 ? -8.581 9.361 48.426 1.00 67.93 315 SER B O 1
ATOM 4705 N N . CYS B 2 316 ? -6.951 8.161 49.345 1.00 62.20 316 CYS B N 1
ATOM 4706 C CA . CYS B 2 316 ? -7.660 6.888 49.136 1.00 61.36 316 CYS B CA 1
ATOM 4707 C C . CYS B 2 316 ? -7.400 5.898 50.263 1.00 62.95 316 CYS B C 1
ATOM 4708 O O . CYS B 2 316 ? -6.260 5.756 50.726 1.00 61.67 316 CYS B O 1
ATOM 4711 N N . PHE B 2 317 ? -8.468 5.246 50.706 1.00 65.14 317 PHE B N 1
ATOM 4712 C CA . PHE B 2 317 ? -8.404 4.192 51.704 1.00 69.78 317 PHE B CA 1
ATOM 4713 C C . PHE B 2 317 ? -8.476 2.857 50.983 1.00 73.73 317 PHE B C 1
ATOM 4714 O O . PHE B 2 317 ? -9.354 2.663 50.150 1.00 77.98 317 PHE B O 1
ATOM 4722 N N . ILE B 2 318 ? -7.563 1.947 51.332 1.00 73.93 318 ILE B N 1
ATOM 4723 C CA . ILE B 2 318 ? -7.502 0.601 50.745 1.00 63.72 318 ILE B CA 1
ATOM 4724 C C . ILE B 2 318 ? -7.660 -0.451 51.857 1.00 58.71 318 ILE B C 1
ATOM 4725 O O . ILE B 2 318 ? -7.129 -0.308 52.974 1.00 63.49 318 ILE B O 1
ATOM 4727 N N . SER B 2 319 ? -8.449 -1.473 51.565 1.00 54.17 319 SER B N 1
ATOM 4728 C CA . SER B 2 319 ? -8.548 -2.644 52.406 1.00 52.41 319 SER B CA 1
ATOM 4729 C C . SER B 2 319 ? -7.797 -3.712 51.636 1.00 54.94 319 SER B C 1
ATOM 4730 O O . SER B 2 319 ? -7.872 -3.753 50.406 1.00 56.60 319 SER B O 1
ATOM 4733 N N . ALA B 2 320 ? -7.030 -4.554 52.330 1.00 54.66 320 ALA B N 1
ATOM 4734 C CA . ALA B 2 320 ? -6.169 -5.523 51.638 1.00 51.80 320 ALA B CA 1
ATOM 4735 C C . ALA B 2 320 ? -6.173 -6.888 52.283 1.00 51.86 320 ALA B C 1
ATOM 4736 O O . ALA B 2 320 ? -6.200 -7.014 53.500 1.00 52.72 320 ALA B O 1
ATOM 4738 N N . ASP B 2 321 ? -6.132 -7.902 51.428 1.00 54.33 321 ASP B N 1
ATOM 4739 C CA . ASP B 2 321 ? -6.011 -9.294 51.844 1.00 55.13 321 ASP B CA 1
ATOM 4740 C C . ASP B 2 321 ? -4.646 -9.557 52.464 1.00 51.32 321 ASP B C 1
ATOM 4741 O O . ASP B 2 321 ? -3.659 -8.934 52.095 1.00 46.39 321 ASP B O 1
ATOM 4746 N N . ASP B 2 322 ? -4.578 -10.521 53.364 1.00 49.23 322 ASP B N 1
ATOM 4747 C CA . ASP B 2 322 ? -3.311 -10.832 54.007 1.00 46.54 322 ASP B CA 1
ATOM 4748 C C . ASP B 2 322 ? -2.210 -11.228 53.028 1.00 45.13 322 ASP B C 1
ATOM 4749 O O . ASP B 2 322 ? -1.041 -10.933 53.248 1.00 45.42 322 ASP B O 1
ATOM 4754 N N . CYS B 2 323 ? -2.555 -11.886 51.943 1.00 45.31 323 CYS B N 1
ATOM 4755 C CA . CYS B 2 323 ? -1.513 -12.377 51.067 1.00 45.79 323 CYS B CA 1
ATOM 4756 C C . CYS B 2 323 ? -0.683 -11.257 50.506 1.00 43.29 323 CYS B C 1
ATOM 4757 O O . CYS B 2 323 ? 0.426 -11.491 50.063 1.00 49.95 323 CYS B O 1
ATOM 4760 N N . LEU B 2 324 ? -1.195 -10.032 50.500 1.00 44.41 324 LEU B N 1
ATOM 4761 C CA . LEU B 2 324 ? -0.396 -8.906 49.999 1.00 46.12 324 LEU B CA 1
ATOM 4762 C C . LEU B 2 324 ? 0.696 -8.555 50.980 1.00 44.06 324 LEU B C 1
ATOM 4763 O O . LEU B 2 324 ? 1.821 -8.217 50.575 1.00 48.98 324 LEU B O 1
ATOM 4768 N N . ALA B 2 325 ? 0.385 -8.663 52.264 1.00 38.17 325 ALA B N 1
ATOM 4769 C CA . ALA B 2 325 ? 1.408 -8.522 53.297 1.00 40.56 325 ALA B CA 1
ATOM 4770 C C . ALA B 2 325 ? 2.460 -9.624 53.165 1.00 40.21 325 ALA B C 1
ATOM 4771 O O . ALA B 2 325 ? 3.650 -9.344 53.168 1.00 41.74 325 ALA B O 1
ATOM 4773 N N . ALA B 2 326 ? 2.021 -10.859 52.988 1.00 40.17 326 ALA B N 1
ATOM 4774 C CA . ALA B 2 326 ? 2.955 -11.964 52.810 1.00 39.77 326 ALA B CA 1
ATOM 4775 C C . ALA B 2 326 ? 3.838 -11.750 51.584 1.00 37.95 326 ALA B C 1
ATOM 4776 O O . ALA B 2 326 ? 5.042 -11.941 51.616 1.00 36.20 326 ALA B O 1
ATOM 4778 N N . LYS B 2 327 ? 3.231 -11.259 50.526 1.00 39.79 327 LYS B N 1
ATOM 4779 C CA . LYS B 2 327 ? 3.941 -10.977 49.275 1.00 44.40 327 LYS B CA 1
ATOM 4780 C C . LYS B 2 327 ? 5.034 -9.963 49.550 1.00 37.38 327 LYS B C 1
ATOM 4781 O O . LYS B 2 327 ? 6.159 -10.127 49.101 1.00 36.95 327 LYS B O 1
ATOM 4787 N N . GLY B 2 328 ? 4.662 -8.891 50.258 1.00 34.17 328 GLY B N 1
ATOM 4788 C CA . GLY B 2 328 ? 5.566 -7.789 50.541 1.00 30.62 328 GLY B CA 1
ATOM 4789 C C . GLY B 2 328 ? 6.744 -8.235 51.359 1.00 28.27 328 GLY B C 1
ATOM 4790 O O . GLY B 2 328 ? 7.876 -7.801 51.138 1.00 30.58 328 GLY B O 1
ATOM 4791 N N . MET B 2 329 ? 6.511 -9.139 52.286 1.00 27.00 329 MET B N 1
ATOM 4792 C CA . MET B 2 329 ? 7.616 -9.690 53.060 1.00 28.52 329 MET B CA 1
ATOM 4793 C C . MET B 2 329 ? 8.606 -10.453 52.184 1.00 28.37 329 MET B C 1
ATOM 4794 O O . MET B 2 329 ? 9.819 -10.302 52.312 1.00 28.34 329 MET B O 1
ATOM 4799 N N . ARG B 2 330 ? 8.076 -11.255 51.272 1.00 30.49 330 ARG B N 1
ATOM 4800 C CA . ARG B 2 330 ? 8.909 -12.014 50.343 1.00 33.11 330 ARG B CA 1
ATOM 4801 C C . ARG B 2 330 ? 9.625 -11.085 49.329 1.00 34.71 330 ARG B C 1
ATOM 4802 O O . ARG B 2 330 ? 10.817 -11.251 49.022 1.00 29.38 330 ARG B O 1
ATOM 4810 N N . ILE B 2 331 ? 8.914 -10.094 48.803 1.00 38.03 331 ILE B N 1
ATOM 4811 C CA . ILE B 2 331 ? 9.570 -9.137 47.872 1.00 40.51 331 ILE B CA 1
ATOM 4812 C C . ILE B 2 331 ? 10.755 -8.440 48.569 1.00 37.20 331 ILE B C 1
ATOM 4813 O O . ILE B 2 331 ? 11.858 -8.428 48.047 1.00 38.19 331 ILE B O 1
ATOM 4818 N N . SER B 2 332 ? 10.501 -7.881 49.756 1.00 32.60 332 SER B N 1
ATOM 4819 C CA . SER B 2 332 ? 11.537 -7.228 50.559 1.00 33.70 332 SER B CA 1
ATOM 4820 C C . SER B 2 332 ? 12.713 -8.145 50.830 1.00 32.50 332 SER B C 1
ATOM 4821 O O . SER B 2 332 ? 13.846 -7.703 50.802 1.00 37.61 332 SER B O 1
ATOM 4824 N N . ALA B 2 333 ? 12.443 -9.422 51.107 1.00 32.53 333 ALA B N 1
ATOM 4825 C CA . ALA B 2 333 ? 13.496 -10.378 51.482 1.00 29.93 333 ALA B CA 1
ATOM 4826 C C . ALA B 2 333 ? 14.256 -10.873 50.295 1.00 27.86 333 ALA B C 1
ATOM 4827 O O . ALA B 2 333 ? 15.428 -11.211 50.404 1.00 27.81 333 ALA B O 1
ATOM 4829 N N . ALA B 2 334 ? 13.584 -10.943 49.149 1.00 29.89 334 ALA B N 1
ATOM 4830 C CA . ALA B 2 334 ? 14.158 -11.607 47.984 1.00 29.82 334 ALA B CA 1
ATOM 4831 C C . ALA B 2 334 ? 14.174 -10.745 46.731 1.00 28.18 334 ALA B C 1
ATOM 4832 O O . ALA B 2 334 ? 13.606 -11.108 45.713 1.00 29.00 334 ALA B O 1
ATOM 4834 N N . PRO B 2 335 ? 14.830 -9.600 46.794 1.00 29.00 335 PRO B N 1
ATOM 4835 C CA . PRO B 2 335 ? 15.157 -8.972 45.503 1.00 30.94 335 PRO B CA 1
ATOM 4836 C C . PRO B 2 335 ? 16.097 -9.852 44.743 1.00 31.40 335 PRO B C 1
ATOM 4837 O O . PRO B 2 335 ? 16.804 -10.685 45.340 1.00 36.16 335 PRO B O 1
ATOM 4841 N N . ARG B 2 336 ? 16.194 -9.638 43.443 1.00 30.90 336 ARG B N 1
ATOM 4842 C CA . ARG B 2 336 ? 17.103 -10.432 42.622 1.00 32.14 336 ARG B CA 1
ATOM 4843 C C . ARG B 2 336 ? 18.522 -10.158 43.076 1.00 30.85 336 ARG B C 1
ATOM 4844 O O . ARG B 2 336 ? 18.881 -9.031 43.402 1.00 32.18 336 ARG B O 1
ATOM 4852 N N . PRO B 2 337 ? 19.334 -11.192 43.164 1.00 32.45 337 PRO B N 1
ATOM 4853 C CA . PRO B 2 337 ? 20.653 -11.030 43.773 1.00 38.02 337 PRO B CA 1
ATOM 4854 C C . PRO B 2 337 ? 21.453 -9.802 43.329 1.00 47.74 337 PRO B C 1
ATOM 4855 O O . PRO B 2 337 ? 22.099 -9.170 44.155 1.00 63.14 337 PRO B O 1
ATOM 4859 N N . GLY B 2 338 ? 21.473 -9.466 42.052 1.00 46.35 338 GLY B N 1
ATOM 4860 C CA . GLY B 2 338 ? 22.317 -8.356 41.677 1.00 54.52 338 GLY B CA 1
ATOM 4861 C C . GLY B 2 338 ? 22.017 -7.018 42.367 1.00 54.86 338 GLY B C 1
ATOM 4862 O O . GLY B 2 338 ? 22.912 -6.186 42.532 1.00 51.95 338 GLY B O 1
ATOM 4863 N N . THR B 2 339 ? 20.786 -6.836 42.835 1.00 49.63 339 THR B N 1
ATOM 4864 C CA . THR B 2 339 ? 20.103 -5.569 42.628 1.00 42.00 339 THR B CA 1
ATOM 4865 C C . THR B 2 339 ? 19.787 -4.730 43.891 1.00 42.89 339 THR B C 1
ATOM 4866 O O . THR B 2 339 ? 20.695 -4.176 44.525 1.00 40.65 339 THR B O 1
ATOM 4870 N N . ASP B 2 340 ? 18.513 -4.638 44.261 1.00 42.24 340 ASP B N 1
ATOM 4871 C CA . ASP B 2 340 ? 18.141 -3.882 45.442 1.00 40.69 340 ASP B CA 1
ATOM 4872 C C . ASP B 2 340 ? 18.619 -4.589 46.716 1.00 38.28 340 ASP B C 1
ATOM 4873 O O . ASP B 2 340 ? 18.940 -5.774 46.710 1.00 37.42 340 ASP B O 1
ATOM 4878 N N . THR B 2 341 ? 18.684 -3.838 47.799 1.00 36.48 341 THR B N 1
ATOM 4879 C CA . THR B 2 341 ? 19.172 -4.373 49.047 1.00 39.61 341 THR B CA 1
ATOM 4880 C C . THR B 2 341 ? 18.108 -5.226 49.677 1.00 38.07 341 THR B C 1
ATOM 4881 O O . THR B 2 341 ? 17.011 -4.738 49.889 1.00 38.75 341 THR B O 1
ATOM 4885 N N . PRO B 2 342 ? 18.409 -6.497 49.959 1.00 34.53 342 PRO B N 1
ATOM 4886 C CA . PRO B 2 342 ? 17.429 -7.315 50.686 1.00 35.15 342 PRO B CA 1
ATOM 4887 C C . PRO B 2 342 ? 17.285 -6.912 52.148 1.00 29.57 342 PRO B C 1
ATOM 4888 O O . PRO B 2 342 ? 18.248 -6.634 52.831 1.00 29.11 342 PRO B O 1
ATOM 4892 N N . PHE B 2 343 ? 16.081 -6.928 52.648 1.00 30.53 343 PHE B N 1
ATOM 4893 C CA . PHE B 2 343 ? 15.904 -6.613 54.057 1.00 32.66 343 PHE B CA 1
ATOM 4894 C C . PHE B 2 343 ? 14.729 -7.360 54.692 1.00 34.56 343 PHE B C 1
ATOM 4895 O O . PHE B 2 343 ? 13.900 -7.998 54.001 1.00 37.21 343 PHE B O 1
ATOM 4903 N N . ILE B 2 344 ? 14.686 -7.286 56.024 1.00 35.11 344 ILE B N 1
ATOM 4904 C CA . ILE B 2 344 ? 13.730 -8.024 56.833 1.00 33.38 344 ILE B CA 1
ATOM 4905 C C . ILE B 2 344 ? 12.568 -7.108 57.155 1.00 32.12 344 ILE B C 1
ATOM 4906 O O . ILE B 2 344 ? 12.728 -6.142 57.924 1.00 33.07 344 ILE B O 1
ATOM 4911 N N . SER B 2 345 ? 11.399 -7.481 56.636 1.00 30.79 345 SER B N 1
ATOM 4912 C CA . SER B 2 345 ? 10.176 -6.746 56.850 1.00 29.24 345 SER B CA 1
ATOM 4913 C C . SER B 2 345 ? 9.064 -7.705 57.227 1.00 31.43 345 SER B C 1
ATOM 4914 O O . SER B 2 345 ? 8.792 -8.672 56.496 1.00 27.57 345 SER B O 1
ATOM 4917 N N . GLY B 2 346 ? 8.427 -7.398 58.366 1.00 30.70 346 GLY B N 1
ATOM 4918 C CA . GLY B 2 346 ? 7.481 -8.264 59.028 1.00 30.54 346 GLY B CA 1
ATOM 4919 C C . GLY B 2 346 ? 6.064 -8.053 58.546 1.00 34.50 346 GLY B C 1
ATOM 4920 O O . GLY B 2 346 ? 5.808 -7.220 57.674 1.00 36.35 346 GLY B O 1
ATOM 4921 N N . GLU B 2 347 ? 5.133 -8.787 59.150 1.00 35.59 347 GLU B N 1
ATOM 4922 C CA . GLU B 2 347 ? 3.758 -8.883 58.657 1.00 36.57 347 GLU B CA 1
ATOM 4923 C C . GLU B 2 347 ? 3.064 -7.540 58.535 1.00 38.40 347 GLU B C 1
ATOM 4924 O O . GLU B 2 347 ? 2.350 -7.303 57.571 1.00 41.94 347 GLU B O 1
ATOM 4930 N N . SER B 2 348 ? 3.236 -6.661 59.508 1.00 39.32 348 SER B N 1
ATOM 4931 C CA . SER B 2 348 ? 2.549 -5.363 59.449 1.00 40.32 348 SER B CA 1
ATOM 4932 C C . SER B 2 348 ? 3.406 -4.317 58.746 1.00 40.74 348 SER B C 1
ATOM 4933 O O . SER B 2 348 ? 2.957 -3.203 58.452 1.00 45.09 348 SER B O 1
ATOM 4936 N N . GLY B 2 349 ? 4.657 -4.670 58.484 1.00 39.61 349 GLY B N 1
ATOM 4937 C CA . GLY B 2 349 ? 5.605 -3.748 57.861 1.00 39.56 349 GLY B CA 1
ATOM 4938 C C . GLY B 2 349 ? 5.723 -3.773 56.351 1.00 37.09 349 GLY B C 1
ATOM 4939 O O . GLY B 2 349 ? 6.212 -2.830 55.775 1.00 35.43 349 GLY B O 1
ATOM 4940 N N . ALA B 2 350 ? 5.300 -4.850 55.719 1.00 39.41 350 ALA B N 1
ATOM 4941 C CA . ALA B 2 350 ? 5.586 -5.058 54.309 1.00 40.71 350 ALA B CA 1
ATOM 4942 C C . ALA B 2 350 ? 4.353 -4.865 53.462 1.00 42.86 350 ALA B C 1
ATOM 4943 O O . ALA B 2 350 ? 4.432 -5.024 52.245 1.00 40.41 350 ALA B O 1
ATOM 4945 N N . ILE B 2 351 ? 3.202 -4.619 54.100 1.00 41.85 351 ILE B N 1
ATOM 4946 C CA . ILE B 2 351 ? 1.947 -4.483 53.368 1.00 42.77 351 ILE B CA 1
ATOM 4947 C C . ILE B 2 351 ? 2.024 -3.422 52.264 1.00 47.84 351 ILE B C 1
ATOM 4948 O O . ILE B 2 351 ? 1.354 -3.537 51.252 1.00 49.72 351 ILE B O 1
ATOM 4953 N N . GLY B 2 352 ? 2.874 -2.406 52.465 1.00 54.57 352 GLY B N 1
ATOM 4954 C CA . GLY B 2 352 ? 3.111 -1.348 51.484 1.00 48.94 352 GLY B CA 1
ATOM 4955 C C . GLY B 2 352 ? 3.613 -1.825 50.140 1.00 48.38 352 GLY B C 1
ATOM 4956 O O . GLY B 2 352 ? 2.925 -1.624 49.151 1.00 45.01 352 GLY B O 1
ATOM 4957 N N . VAL B 2 353 ? 4.783 -2.472 50.084 1.00 47.78 353 VAL B N 1
ATOM 4958 C CA . VAL B 2 353 ? 5.273 -2.965 48.781 1.00 45.13 353 VAL B CA 1
ATOM 4959 C C . VAL B 2 353 ? 4.346 -4.008 48.204 1.00 44.20 353 VAL B C 1
ATOM 4960 O O . VAL B 2 353 ? 4.251 -4.141 47.003 1.00 50.02 353 VAL B O 1
ATOM 4964 N N . GLY B 2 354 ? 3.718 -4.798 49.056 1.00 42.48 354 GLY B N 1
ATOM 4965 C CA . GLY B 2 354 ? 2.814 -5.827 48.596 1.00 42.79 354 GLY B CA 1
ATOM 4966 C C . GLY B 2 354 ? 1.633 -5.259 47.848 1.00 48.94 354 GLY B C 1
ATOM 4967 O O . GLY B 2 354 ? 1.257 -5.771 46.796 1.00 56.69 354 GLY B O 1
ATOM 4968 N N . LEU B 2 355 ? 1.052 -4.194 48.396 1.00 50.93 355 LEU B N 1
ATOM 4969 C CA . LEU B 2 355 ? -0.066 -3.513 47.756 1.00 50.61 355 LEU B CA 1
ATOM 4970 C C . LEU B 2 355 ? 0.457 -2.878 46.498 1.00 51.78 355 LEU B C 1
ATOM 4971 O O . LEU B 2 355 ? -0.177 -2.943 45.476 1.00 57.15 355 LEU B O 1
ATOM 4973 N N . LEU B 2 356 ? 1.635 -2.279 46.561 1.00 52.49 356 LEU B N 1
ATOM 4974 C CA . LEU B 2 356 ? 2.171 -1.577 45.406 1.00 56.34 356 LEU B CA 1
ATOM 4975 C C . LEU B 2 356 ? 2.434 -2.503 44.221 1.00 58.05 356 LEU B C 1
ATOM 4976 O O . LEU B 2 356 ? 2.037 -2.202 43.081 1.00 63.33 356 LEU B O 1
ATOM 4981 N N . TYR B 2 357 ? 3.055 -3.650 44.503 1.00 58.59 357 TYR B N 1
ATOM 4982 C CA . TYR B 2 357 ? 3.293 -4.672 43.488 1.00 57.93 357 TYR B CA 1
ATOM 4983 C C . TYR B 2 357 ? 1.981 -5.070 42.824 1.00 56.23 357 TYR B C 1
ATOM 4984 O O . TYR B 2 357 ? 1.854 -4.980 41.618 1.00 59.93 357 TYR B O 1
ATOM 4993 N N . GLU B 2 358 ? 0.996 -5.474 43.614 1.00 58.80 358 GLU B N 1
ATOM 4994 C CA . GLU B 2 358 ? -0.303 -5.867 43.071 1.00 60.29 358 GLU B CA 1
ATOM 4995 C C . GLU B 2 358 ? -0.894 -4.731 42.229 1.00 67.38 358 GLU B C 1
ATOM 4996 O O . GLU B 2 358 ? -1.377 -4.944 41.111 1.00 63.44 358 GLU B O 1
ATOM 5002 N N . LEU B 2 359 ? -0.827 -3.510 42.757 1.00 65.97 359 LEU B N 1
ATOM 5003 C CA . LEU B 2 359 ? -1.360 -2.359 42.049 1.00 67.31 359 LEU B CA 1
ATOM 5004 C C . LEU B 2 359 ? -0.754 -2.192 40.668 1.00 65.88 359 LEU B C 1
ATOM 5005 O O . LEU B 2 359 ? -1.454 -1.842 39.749 1.00 63.60 359 LEU B O 1
ATOM 5007 N N . MET B 2 360 ? 0.527 -2.482 40.519 1.00 61.83 360 MET B N 1
ATOM 5008 C CA . MET B 2 360 ? 1.207 -2.213 39.275 1.00 57.88 360 MET B CA 1
ATOM 5009 C C . MET B 2 360 ? 1.334 -3.428 38.401 1.00 54.40 360 MET B C 1
ATOM 5010 O O . MET B 2 360 ? 1.810 -3.331 37.273 1.00 59.38 360 MET B O 1
ATOM 5015 N N . ASN B 2 361 ? 0.881 -4.566 38.895 1.00 50.91 361 ASN B N 1
ATOM 5016 C CA . ASN B 2 361 ? 1.138 -5.829 38.230 1.00 53.54 361 ASN B CA 1
ATOM 5017 C C . ASN B 2 361 ? -0.118 -6.658 37.936 1.00 54.39 361 ASN B C 1
ATOM 5018 O O . ASN B 2 361 ? -0.169 -7.359 36.940 1.00 53.70 361 ASN B O 1
ATOM 5023 N N . ASN B 2 362 ? -1.097 -6.616 38.829 1.00 56.38 362 ASN B N 1
ATOM 5024 C CA . ASN B 2 362 ? -2.335 -7.309 38.617 1.00 58.36 362 ASN B CA 1
ATOM 5025 C C . ASN B 2 362 ? -3.186 -6.456 37.693 1.00 71.43 362 ASN B C 1
ATOM 5026 O O . ASN B 2 362 ? -3.504 -5.303 38.018 1.00 69.48 362 ASN B O 1
ATOM 5031 N N . MET B 2 363 ? -3.564 -7.025 36.543 1.00 81.21 363 MET B N 1
ATOM 5032 C CA . MET B 2 363 ? -4.259 -6.247 35.504 1.00 77.65 363 MET B CA 1
ATOM 5033 C C . MET B 2 363 ? -5.625 -5.783 35.969 1.00 73.51 363 MET B C 1
ATOM 5034 O O . MET B 2 363 ? -6.073 -4.734 35.533 1.00 78.87 363 MET B O 1
ATOM 5036 N N A HIS B 2 364 ? -6.263 -6.546 36.861 0.50 68.99 364 HIS B N 1
ATOM 5037 N N B HIS B 2 364 ? -6.280 -6.539 36.848 0.50 69.74 364 HIS B N 1
ATOM 5038 C CA A HIS B 2 364 ? -7.553 -6.170 37.441 0.50 69.63 364 HIS B CA 1
ATOM 5039 C CA B HIS B 2 364 ? -7.588 -6.124 37.362 0.50 70.90 364 HIS B CA 1
ATOM 5040 C C A HIS B 2 364 ? -7.555 -4.785 38.091 0.50 75.19 364 HIS B C 1
ATOM 5041 C C B HIS B 2 364 ? -7.564 -4.772 38.079 0.50 75.88 364 HIS B C 1
ATOM 5042 O O A HIS B 2 364 ? -8.623 -4.254 38.401 0.50 77.43 364 HIS B O 1
ATOM 5043 O O B HIS B 2 364 ? -8.625 -4.240 38.401 0.50 77.99 364 HIS B O 1
ATOM 5056 N N . TYR B 2 365 ? -6.373 -4.214 38.317 1.00 74.70 365 TYR B N 1
ATOM 5057 C CA . TYR B 2 365 ? -6.259 -2.939 39.012 1.00 71.04 365 TYR B CA 1
ATOM 5058 C C . TYR B 2 365 ? -5.562 -1.807 38.250 1.00 77.46 365 TYR B C 1
ATOM 5059 O O . TYR B 2 365 ? -5.321 -0.748 38.829 1.00 70.67 365 TYR B O 1
ATOM 5068 N N . GLN B 2 366 ? -5.264 -1.992 36.961 1.00 86.58 366 GLN B N 1
ATOM 5069 C CA . GLN B 2 366 ? -4.628 -0.910 36.179 1.00 87.40 366 GLN B CA 1
ATOM 5070 C C . GLN B 2 366 ? -5.450 0.398 36.256 1.00 90.63 366 GLN B C 1
ATOM 5071 O O . GLN B 2 366 ? -4.871 1.485 36.314 1.00 93.28 366 GLN B O 1
ATOM 5073 N N . ASP B 2 367 ? -6.784 0.274 36.246 1.00 86.63 367 ASP B N 1
ATOM 5074 C CA . ASP B 2 367 ? -7.709 1.423 36.383 1.00 85.76 367 ASP B CA 1
ATOM 5075 C C . ASP B 2 367 ? -7.450 2.177 37.684 1.00 83.47 367 ASP B C 1
ATOM 5076 O O . ASP B 2 367 ? -7.185 3.388 37.708 1.00 73.76 367 ASP B O 1
ATOM 5078 N N . LEU B 2 368 ? -7.519 1.429 38.774 1.00 84.06 368 LEU B N 1
ATOM 5079 C CA . LEU B 2 368 ? -7.222 1.962 40.088 1.00 78.83 368 LEU B CA 1
ATOM 5080 C C . LEU B 2 368 ? -5.827 2.612 40.114 1.00 70.69 368 LEU B C 1
ATOM 5081 O O . LEU B 2 368 ? -5.654 3.708 40.630 1.00 64.15 368 LEU B O 1
ATOM 5086 N N . ALA B 2 369 ? -4.845 1.914 39.566 1.00 64.57 369 ALA B N 1
ATOM 5087 C CA . ALA B 2 369 ? -3.484 2.423 39.527 1.00 64.16 369 ALA B CA 1
ATOM 5088 C C . ALA B 2 369 ? -3.408 3.717 38.739 1.00 63.05 369 ALA B C 1
ATOM 5089 O O . ALA B 2 369 ? -2.673 4.625 39.125 1.00 68.79 369 ALA B O 1
ATOM 5091 N N . ARG B 2 371 ? -5.884 5.794 38.087 1.00 49.46 371 ARG B N 1
ATOM 5092 C CA . ARG B 2 371 ? -6.645 6.691 38.951 1.00 52.67 371 ARG B CA 1
ATOM 5093 C C . ARG B 2 371 ? -5.794 7.237 40.117 1.00 62.64 371 ARG B C 1
ATOM 5094 O O . ARG B 2 371 ? -5.800 8.448 40.392 1.00 69.44 371 ARG B O 1
ATOM 5096 N N . LEU B 2 372 ? -5.071 6.335 40.793 1.00 64.48 372 LEU B N 1
ATOM 5097 C CA . LEU B 2 372 ? -4.124 6.692 41.859 1.00 62.61 372 LEU B CA 1
ATOM 5098 C C . LEU B 2 372 ? -2.853 7.338 41.355 1.00 65.87 372 LEU B C 1
ATOM 5099 O O . LEU B 2 372 ? -2.012 7.708 42.166 1.00 76.46 372 LEU B O 1
ATOM 5101 N N . GLN B 2 373 ? -2.687 7.461 40.038 1.00 68.92 373 GLN B N 1
ATOM 5102 C CA . GLN B 2 373 ? -1.533 8.173 39.445 1.00 69.32 373 GLN B CA 1
ATOM 5103 C C . GLN B 2 373 ? -0.200 7.478 39.690 1.00 64.34 373 GLN B C 1
ATOM 5104 O O . GLN B 2 373 ? 0.832 8.143 39.817 1.00 57.84 373 GLN B O 1
ATOM 5106 N N . LEU B 2 374 ? -0.223 6.143 39.711 1.00 64.49 374 LEU B N 1
ATOM 5107 C CA . LEU B 2 374 ? 1.009 5.347 39.811 1.00 66.94 374 LEU B CA 1
ATOM 5108 C C . LEU B 2 374 ? 1.547 5.023 38.410 1.00 65.58 374 LEU B C 1
ATOM 5109 O O . LEU B 2 374 ? 0.947 4.238 37.683 1.00 68.84 374 LEU B O 1
ATOM 5110 N N . ASP B 2 375 ? 2.651 5.661 38.046 1.00 59.51 375 ASP B N 1
ATOM 5111 C CA . ASP B 2 375 ? 3.262 5.520 36.733 1.00 62.96 375 ASP B CA 1
ATOM 5112 C C . ASP B 2 375 ? 4.715 6.050 36.836 1.00 67.28 375 ASP B C 1
ATOM 5113 O O . ASP B 2 375 ? 5.173 6.488 37.920 1.00 61.07 375 ASP B O 1
ATOM 5115 N N . ALA B 2 376 ? 5.442 5.979 35.724 1.00 67.11 376 ALA B N 1
ATOM 5116 C CA . ALA B 2 376 ? 6.894 6.265 35.707 1.00 69.06 376 ALA B CA 1
ATOM 5117 C C . ALA B 2 376 ? 7.211 7.730 35.844 1.00 62.55 376 ALA B C 1
ATOM 5118 O O . ALA B 2 376 ? 7.146 8.274 36.915 1.00 63.18 376 ALA B O 1
ATOM 5120 N N . ALA B 2 378 ? 5.801 8.777 39.309 1.00 60.66 378 ALA B N 1
ATOM 5121 C CA . ALA B 2 378 ? 5.433 8.590 40.716 1.00 59.03 378 ALA B CA 1
ATOM 5122 C C . ALA B 2 378 ? 6.613 8.116 41.576 1.00 54.63 378 ALA B C 1
ATOM 5123 O O . ALA B 2 378 ? 7.255 7.122 41.272 1.00 55.14 378 ALA B O 1
ATOM 5125 N N . HIS B 2 379 ? 6.901 8.877 42.624 1.00 54.56 379 HIS B N 1
ATOM 5126 C CA . HIS B 2 379 ? 7.969 8.564 43.555 1.00 60.12 379 HIS B CA 1
ATOM 5127 C C . HIS B 2 379 ? 7.302 8.183 44.881 1.00 55.19 379 HIS B C 1
ATOM 5128 O O . HIS B 2 379 ? 6.700 9.016 45.551 1.00 52.08 379 HIS B O 1
ATOM 5135 N N . VAL B 2 380 ? 7.391 6.915 45.240 1.00 51.22 380 VAL B N 1
ATOM 5136 C CA . VAL B 2 380 ? 6.600 6.377 46.359 1.00 50.13 380 VAL B CA 1
ATOM 5137 C C . VAL B 2 380 ? 7.449 6.165 47.594 1.00 47.23 380 VAL B C 1
ATOM 5138 O O . VAL B 2 380 ? 8.494 5.519 47.518 1.00 50.63 380 VAL B O 1
ATOM 5142 N N . LEU B 2 381 ? 7.032 6.749 48.712 1.00 47.68 381 LEU B N 1
ATOM 5143 C CA . LEU B 2 381 ? 7.632 6.447 50.015 1.00 47.99 381 LEU B CA 1
ATOM 5144 C C . LEU B 2 381 ? 6.754 5.444 50.765 1.00 46.50 381 LEU B C 1
ATOM 5145 O O . LEU B 2 381 ? 5.542 5.658 50.897 1.00 46.12 381 LEU B O 1
ATOM 5150 N N . LEU B 2 382 ? 7.378 4.360 51.253 1.00 46.44 382 LEU B N 1
ATOM 5151 C CA . LEU B 2 382 ? 6.725 3.357 52.100 1.00 40.05 382 LEU B CA 1
ATOM 5152 C C . LEU B 2 382 ? 7.477 3.281 53.393 1.00 38.77 382 LEU B C 1
ATOM 5153 O O . LEU B 2 382 ? 8.684 3.587 53.431 1.00 38.23 382 LEU B O 1
ATOM 5158 N N . ILE B 2 383 ? 6.826 2.821 54.458 1.00 38.15 383 ILE B N 1
ATOM 5159 C CA . ILE B 2 383 ? 7.565 2.563 55.716 1.00 39.48 383 ILE B CA 1
ATOM 5160 C C . ILE B 2 383 ? 7.412 1.155 56.233 1.00 32.99 383 ILE B C 1
ATOM 5161 O O . ILE B 2 383 ? 6.318 0.745 56.542 1.00 35.57 383 ILE B O 1
ATOM 5166 N N . SER B 2 384 ? 8.522 0.441 56.317 1.00 31.40 384 SER B N 1
ATOM 5167 C CA . SER B 2 384 ? 8.534 -0.902 56.897 1.00 34.60 384 SER B CA 1
ATOM 5168 C C . SER B 2 384 ? 8.665 -0.778 58.401 1.00 34.54 384 SER B C 1
ATOM 5169 O O . SER B 2 384 ? 9.747 -0.524 58.928 1.00 38.46 384 SER B O 1
ATOM 5172 N N . THR B 2 385 ? 7.541 -0.930 59.072 1.00 33.53 385 THR B N 1
ATOM 5173 C CA . THR B 2 385 ? 7.405 -0.563 60.460 1.00 32.68 385 THR B CA 1
ATOM 5174 C C . THR B 2 385 ? 7.996 -1.590 61.435 1.00 32.07 385 THR B C 1
ATOM 5175 O O . THR B 2 385 ? 8.332 -1.220 62.550 1.00 29.35 385 THR B O 1
ATOM 5179 N N . GLU B 2 386 ? 8.178 -2.844 61.006 1.00 30.89 386 GLU B N 1
ATOM 5180 C CA . GLU B 2 386 ? 8.805 -3.858 61.853 1.00 32.02 386 GLU B CA 1
ATOM 5181 C C . GLU B 2 386 ? 9.561 -4.912 61.053 1.00 31.96 386 GLU B C 1
ATOM 5182 O O . GLU B 2 386 ? 9.326 -5.101 59.875 1.00 31.83 386 GLU B O 1
ATOM 5188 N N . GLY B 2 387 ? 10.477 -5.595 61.728 1.00 33.39 387 GLY B N 1
ATOM 5189 C CA . GLY B 2 387 ? 11.181 -6.710 61.154 1.00 34.37 387 GLY B CA 1
ATOM 5190 C C . GLY B 2 387 ? 10.469 -7.983 61.552 1.00 35.91 387 GLY B C 1
ATOM 5191 O O . GLY B 2 387 ? 9.244 -8.001 61.680 1.00 30.19 387 GLY B O 1
ATOM 5192 N N . ASP B 2 388 ? 11.254 -9.047 61.727 1.00 35.72 388 ASP B N 1
ATOM 5193 C CA . ASP B 2 388 ? 10.714 -10.357 62.055 1.00 34.39 388 ASP B CA 1
ATOM 5194 C C . ASP B 2 388 ? 10.410 -10.454 63.550 1.00 35.86 388 ASP B C 1
ATOM 5195 O O . ASP B 2 388 ? 11.108 -11.152 64.305 1.00 35.08 388 ASP B O 1
ATOM 5200 N N . THR B 2 389 ? 9.364 -9.772 63.972 1.00 34.07 389 THR B N 1
ATOM 5201 C CA . THR B 2 389 ? 9.004 -9.738 65.405 1.00 36.67 389 THR B CA 1
ATOM 5202 C C . THR B 2 389 ? 8.553 -11.101 65.946 1.00 35.40 389 THR B C 1
ATOM 5203 O O . THR B 2 389 ? 8.579 -11.288 67.154 1.00 40.91 389 THR B O 1
ATOM 5207 N N . SER B 2 390 ? 8.084 -12.004 65.078 1.00 35.09 390 SER B N 1
ATOM 5208 C CA . SER B 2 390 ? 8.008 -13.461 65.407 1.00 38.64 390 SER B CA 1
ATOM 5209 C C . SER B 2 390 ? 8.697 -14.252 64.327 1.00 36.81 390 SER B C 1
ATOM 5210 O O . SER B 2 390 ? 8.121 -14.506 63.256 1.00 36.92 390 SER B O 1
ATOM 5213 N N . PRO B 2 391 ? 9.954 -14.595 64.588 1.00 36.79 391 PRO B N 1
ATOM 5214 C CA . PRO B 2 391 ? 10.768 -15.326 63.624 1.00 37.81 391 PRO B CA 1
ATOM 5215 C C . PRO B 2 391 ? 10.094 -16.553 62.989 1.00 37.24 391 PRO B C 1
ATOM 5216 O O . PRO B 2 391 ? 10.312 -16.815 61.798 1.00 40.24 391 PRO B O 1
ATOM 5220 N N . ASP B 2 392 ? 9.301 -17.282 63.766 1.00 38.21 392 ASP B N 1
ATOM 5221 C CA . ASP B 2 392 ? 8.655 -18.502 63.278 1.00 41.51 392 ASP B CA 1
ATOM 5222 C C . ASP B 2 392 ? 7.652 -18.154 62.209 1.00 37.83 392 ASP B C 1
ATOM 5223 O O . ASP B 2 392 ? 7.659 -18.734 61.130 1.00 35.39 392 ASP B O 1
ATOM 5228 N N . ILE B 2 393 ? 6.831 -17.158 62.479 1.00 38.40 393 ILE B N 1
ATOM 5229 C CA . ILE B 2 393 ? 5.839 -16.726 61.506 1.00 38.94 393 ILE B CA 1
ATOM 5230 C C . ILE B 2 393 ? 6.557 -16.209 60.242 1.00 39.88 393 ILE B C 1
ATOM 5231 O O . ILE B 2 393 ? 6.130 -16.501 59.119 1.00 39.80 393 ILE B O 1
ATOM 5236 N N . TYR B 2 394 ? 7.645 -15.460 60.437 1.00 34.94 394 TYR B N 1
ATOM 5237 C CA . TYR B 2 394 ? 8.383 -14.887 59.334 1.00 35.09 394 TYR B CA 1
ATOM 5238 C C . TYR B 2 394 ? 8.955 -15.962 58.412 1.00 35.85 394 TYR B C 1
ATOM 5239 O O . TYR B 2 394 ? 8.850 -15.858 57.192 1.00 32.81 394 TYR B O 1
ATOM 5248 N N . GLU B 2 395 ? 9.563 -16.984 58.994 1.00 35.56 395 GLU B N 1
ATOM 5249 C CA . GLU B 2 395 ? 10.176 -18.038 58.195 1.00 38.89 395 GLU B CA 1
ATOM 5250 C C . GLU B 2 395 ? 9.071 -18.805 57.457 1.00 40.23 395 GLU B C 1
ATOM 5251 O O . GLU B 2 395 ? 9.217 -19.161 56.285 1.00 45.36 395 GLU B O 1
ATOM 5257 N N . ASP B 2 396 ? 7.962 -19.011 58.145 1.00 38.95 396 ASP B N 1
ATOM 5258 C CA . ASP B 2 396 ? 6.865 -19.752 57.599 1.00 46.08 396 ASP B CA 1
ATOM 5259 C C . ASP B 2 396 ? 6.264 -19.035 56.380 1.00 41.73 396 ASP B C 1
ATOM 5260 O O . ASP B 2 396 ? 5.779 -19.678 55.438 1.00 40.82 396 ASP B O 1
ATOM 5265 N N . ILE B 2 397 ? 6.317 -17.704 56.379 1.00 41.72 397 ILE B N 1
ATOM 5266 C CA . ILE B 2 397 ? 5.805 -16.914 55.247 1.00 39.54 397 ILE B CA 1
ATOM 5267 C C . ILE B 2 397 ? 6.841 -16.835 54.121 1.00 35.75 397 ILE B C 1
ATOM 5268 O O . ILE B 2 397 ? 6.502 -17.026 52.950 1.00 35.22 397 ILE B O 1
ATOM 5273 N N . VAL B 2 398 ? 8.084 -16.557 54.480 1.00 31.95 398 VAL B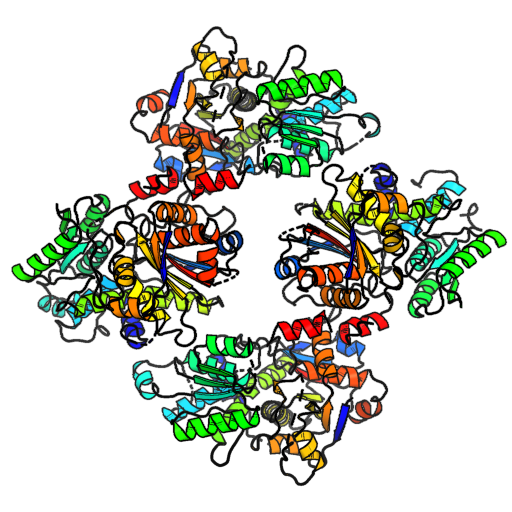 N 1
ATOM 5274 C CA . VAL B 2 398 ? 9.090 -16.185 53.495 1.00 33.24 398 VAL B CA 1
ATOM 5275 C C . VAL B 2 398 ? 9.721 -17.410 52.870 1.00 33.31 398 VAL B C 1
ATOM 5276 O O . VAL B 2 398 ? 10.109 -17.381 51.726 1.00 32.26 398 VAL B O 1
ATOM 5280 N N . TRP B 2 399 ? 9.891 -18.466 53.652 1.00 33.49 399 TRP B N 1
ATOM 5281 C CA . TRP B 2 399 ? 10.438 -19.693 53.114 1.00 31.88 399 TRP B CA 1
ATOM 5282 C C . TRP B 2 399 ? 9.345 -20.675 52.683 1.00 38.21 399 TRP B C 1
ATOM 5283 O O . TRP B 2 399 ? 9.392 -21.175 51.549 1.00 40.83 399 TRP B O 1
ATOM 5294 N N . ASN B 2 400 ? 8.367 -20.945 53.547 1.00 39.34 400 ASN B N 1
ATOM 5295 C CA . ASN B 2 400 ? 7.350 -21.963 53.228 1.00 41.63 400 ASN B CA 1
ATOM 5296 C C . ASN B 2 400 ? 6.168 -21.441 52.448 1.00 41.20 400 ASN B C 1
ATOM 5297 O O . ASN B 2 400 ? 5.239 -22.190 52.163 1.00 42.77 400 ASN B O 1
ATOM 5302 N N . GLY B 2 401 ? 6.147 -20.148 52.163 1.00 43.40 401 GLY B N 1
ATOM 5303 C CA . GLY B 2 401 ? 5.054 -19.577 51.363 1.00 41.83 401 GLY B CA 1
ATOM 5304 C C . GLY B 2 401 ? 3.674 -19.507 51.993 1.00 41.44 401 GLY B C 1
ATOM 5305 O O . GLY B 2 401 ? 2.682 -19.443 51.275 1.00 45.71 401 GLY B O 1
ATOM 5306 N N . ARG B 2 402 ? 3.579 -19.494 53.322 1.00 42.06 402 ARG B N 1
ATOM 5307 C CA . ARG B 2 402 ? 2.289 -19.161 53.968 1.00 47.53 402 ARG B CA 1
ATOM 5308 C C . ARG B 2 402 ? 1.844 -17.773 53.537 1.00 50.13 402 ARG B C 1
ATOM 5309 O O . ARG B 2 402 ? 2.651 -16.832 53.492 1.00 54.71 402 ARG B O 1
ATOM 5317 N N . SER B 2 403 ? 0.577 -17.655 53.167 1.00 52.01 403 SER B N 1
ATOM 5318 C CA . SER B 2 403 ? 0.053 -16.374 52.744 1.00 53.39 403 SER B CA 1
ATOM 5319 C C . SER B 2 403 ? -1.202 -16.068 53.538 1.00 57.75 403 SER B C 1
ATOM 5320 O O . SER B 2 403 ? -1.996 -15.215 53.136 1.00 59.61 403 SER B O 1
ATOM 5323 N N . ALA B 2 404 ? -1.333 -16.720 54.701 1.00 59.05 404 ALA B N 1
ATOM 5324 C CA . ALA B 2 404 ? -2.528 -16.628 55.542 1.00 64.48 404 ALA B CA 1
ATOM 5325 C C . ALA B 2 404 ? -2.309 -17.326 56.873 1.00 57.71 404 ALA B C 1
ATOM 5326 O O . ALA B 2 404 ? -3.132 -17.211 57.776 1.00 56.75 404 ALA B O 1
ATOM 5328 N N . TYR C 2 7 ? 19.443 35.942 11.532 1.00 60.26 7 TYR C N 1
ATOM 5329 C CA . TYR C 2 7 ? 20.613 36.181 10.644 1.00 63.11 7 TYR C CA 1
ATOM 5330 C C . TYR C 2 7 ? 21.006 37.641 10.770 1.00 66.80 7 TYR C C 1
ATOM 5331 O O . TYR C 2 7 ? 21.503 38.256 9.797 1.00 85.92 7 TYR C O 1
ATOM 5333 N N . GLN C 2 8 ? 20.784 38.205 11.957 1.00 52.17 8 GLN C N 1
ATOM 5334 C CA . GLN C 2 8 ? 20.637 39.637 12.070 1.00 44.79 8 GLN C CA 1
ATOM 5335 C C . GLN C 2 8 ? 21.156 40.088 13.429 1.00 42.21 8 GLN C C 1
ATOM 5336 O O . GLN C 2 8 ? 20.639 39.685 14.492 1.00 36.58 8 GLN C O 1
ATOM 5342 N N . PHE C 2 9 ? 22.204 40.906 13.366 1.00 34.13 9 PHE C N 1
ATOM 5343 C CA . PHE C 2 9 ? 22.760 41.575 14.480 1.00 33.65 9 PHE C CA 1
ATOM 5344 C C . PHE C 2 9 ? 22.554 43.053 14.194 1.00 35.70 9 PHE C C 1
ATOM 5345 O O . PHE C 2 9 ? 22.935 43.508 13.138 1.00 38.90 9 PHE C O 1
ATOM 5347 N N . ASN C 2 10 ? 21.937 43.801 15.115 1.00 41.24 10 ASN C N 1
ATOM 5348 C CA . ASN C 2 10 ? 21.975 45.280 15.101 1.00 42.12 10 ASN C CA 1
ATOM 5349 C C . ASN C 2 10 ? 23.005 45.758 16.106 1.00 41.43 10 ASN C C 1
ATOM 5350 O O . ASN C 2 10 ? 23.080 45.213 17.197 1.00 43.61 10 ASN C O 1
ATOM 5355 N N . THR C 2 11 ? 23.717 46.816 15.751 1.00 39.53 11 THR C N 1
ATOM 5356 C CA . THR C 2 11 ? 24.870 47.363 16.460 1.00 44.30 11 THR C CA 1
ATOM 5357 C C . THR C 2 11 ? 24.469 48.703 17.092 1.00 41.94 11 THR C C 1
ATOM 5358 O O . THR C 2 11 ? 23.614 49.356 16.560 1.00 40.10 11 THR C O 1
ATOM 5362 N N . ARG C 2 12 ? 25.046 49.085 18.230 1.00 40.10 12 ARG C N 1
ATOM 5363 C CA . ARG C 2 12 ? 24.958 50.455 18.732 1.00 36.71 12 ARG C CA 1
ATOM 5364 C C . ARG C 2 12 ? 26.097 50.618 19.700 1.00 36.78 12 ARG C C 1
ATOM 5365 O O . ARG C 2 12 ? 25.995 50.189 20.829 1.00 37.24 12 ARG C O 1
ATOM 5373 N N . ARG C 2 13 ? 27.185 51.261 19.284 1.00 39.16 13 ARG C N 1
ATOM 5374 C CA . ARG C 2 13 ? 28.307 51.525 20.203 1.00 41.51 13 ARG C CA 1
ATOM 5375 C C . ARG C 2 13 ? 27.999 52.685 21.140 1.00 41.30 13 ARG C C 1
ATOM 5376 O O . ARG C 2 13 ? 27.198 53.559 20.809 1.00 40.40 13 ARG C O 1
ATOM 5381 N N . LYS C 2 14 ? 28.574 52.656 22.337 1.00 43.42 14 LYS C N 1
ATOM 5382 C CA . LYS C 2 14 ? 28.157 53.588 23.379 1.00 45.23 14 LYS C CA 1
ATOM 5383 C C . LYS C 2 14 ? 28.985 54.858 23.465 1.00 47.78 14 LYS C C 1
ATOM 5384 O O . LYS C 2 14 ? 30.162 54.811 23.805 1.00 48.65 14 LYS C O 1
ATOM 5388 N N . LYS C 2 15 ? 28.324 55.988 23.234 1.00 53.87 15 LYS C N 1
ATOM 5389 C CA . LYS C 2 15 ? 28.939 57.293 23.401 1.00 60.86 15 LYS C CA 1
ATOM 5390 C C . LYS C 2 15 ? 29.338 57.512 24.862 1.00 61.40 15 LYS C C 1
ATOM 5391 O O . LYS C 2 15 ? 30.488 57.871 25.158 1.00 58.49 15 LYS C O 1
ATOM 5397 N N . TYR C 2 16 ? 28.382 57.285 25.768 1.00 60.67 16 TYR C N 1
ATOM 5398 C CA . TYR C 2 16 ? 28.527 57.618 27.199 1.00 59.43 16 TYR C CA 1
ATOM 5399 C C . TYR C 2 16 ? 29.462 56.687 28.005 1.00 54.60 16 TYR C C 1
ATOM 5400 O O . TYR C 2 16 ? 29.496 56.767 29.238 1.00 55.46 16 TYR C O 1
ATOM 5409 N N . GLY C 2 17 ? 30.169 55.781 27.332 1.00 54.92 17 GLY C N 1
ATOM 5410 C CA . GLY C 2 17 ? 31.070 54.827 27.994 1.00 54.54 17 GLY C CA 1
ATOM 5411 C C . GLY C 2 17 ? 32.173 55.572 28.699 1.00 61.93 17 GLY C C 1
ATOM 5412 O O . GLY C 2 17 ? 32.527 56.680 28.306 1.00 60.83 17 GLY C O 1
ATOM 5413 N N . THR C 2 18 ? 32.709 54.975 29.759 1.00 72.33 18 THR C N 1
ATOM 5414 C CA . THR C 2 18 ? 33.815 55.577 30.522 1.00 70.73 18 THR C CA 1
ATOM 5415 C C . THR C 2 18 ? 34.498 54.547 31.438 1.00 79.16 18 THR C C 1
ATOM 5416 O O . THR C 2 18 ? 35.633 54.735 31.886 1.00 74.62 18 THR C O 1
ATOM 5420 N N . SER C 2 23 ? 31.393 49.473 42.463 1.00 57.38 23 SER C N 1
ATOM 5421 C CA . SER C 2 23 ? 31.344 50.277 43.684 1.00 64.86 23 SER C CA 1
ATOM 5422 C C . SER C 2 23 ? 30.308 49.626 44.590 1.00 69.33 23 SER C C 1
ATOM 5423 O O . SER C 2 23 ? 30.620 49.206 45.701 1.00 71.29 23 SER C O 1
ATOM 5426 N N . LEU C 2 24 ? 29.092 49.478 44.069 1.00 63.77 24 LEU C N 1
ATOM 5427 C CA . LEU C 2 24 ? 28.107 48.550 44.631 1.00 56.04 24 LEU C CA 1
ATOM 5428 C C . LEU C 2 24 ? 28.550 47.063 44.475 1.00 56.89 24 LEU C C 1
ATOM 5429 O O . LEU C 2 24 ? 28.007 46.182 45.144 1.00 54.46 24 LEU C O 1
ATOM 5434 N N . LEU C 2 25 ? 29.475 46.805 43.543 1.00 56.09 25 LEU C N 1
ATOM 5435 C CA . LEU C 2 25 ? 30.055 45.493 43.317 1.00 55.05 25 LEU C CA 1
ATOM 5436 C C . LEU C 2 25 ? 31.485 45.387 43.828 1.00 60.42 25 LEU C C 1
ATOM 5437 O O . LEU C 2 25 ? 32.306 44.667 43.235 1.00 67.64 25 LEU C O 1
ATOM 5442 N N . ASN C 2 26 ? 31.798 46.091 44.910 1.00 62.08 26 ASN C N 1
ATOM 5443 C CA . ASN C 2 26 ? 33.167 46.106 45.430 1.00 66.03 26 ASN C CA 1
ATOM 5444 C C . ASN C 2 26 ? 33.487 44.826 46.201 1.00 69.34 26 ASN C C 1
ATOM 5445 O O . ASN C 2 26 ? 32.585 44.059 46.532 1.00 62.64 26 ASN C O 1
ATOM 5450 N N . GLY C 2 27 ? 34.776 44.635 46.497 1.00 72.56 27 GLY C N 1
ATOM 5451 C CA . GLY C 2 27 ? 35.301 43.392 47.079 1.00 68.11 27 GLY C CA 1
ATOM 5452 C C . GLY C 2 27 ? 34.794 43.026 48.466 1.00 64.27 27 GLY C C 1
ATOM 5453 O O . GLY C 2 27 ? 34.742 41.834 48.803 1.00 59.97 27 GLY C O 1
ATOM 5454 N N . ASN C 2 28 ? 34.415 44.034 49.252 1.00 56.38 28 ASN C N 1
ATOM 5455 C CA . ASN C 2 28 ? 33.779 43.803 50.542 1.00 59.01 28 ASN C CA 1
ATOM 5456 C C . ASN C 2 28 ? 32.380 43.207 50.387 1.00 56.67 28 ASN C C 1
ATOM 5457 O O . ASN C 2 28 ? 31.969 42.325 51.158 1.00 60.84 28 ASN C O 1
ATOM 5462 N N . VAL C 2 29 ? 31.624 43.711 49.417 1.00 54.08 29 VAL C N 1
ATOM 5463 C CA . VAL C 2 29 ? 30.341 43.114 49.110 1.00 49.30 29 VAL C CA 1
ATOM 5464 C C . VAL C 2 29 ? 30.608 41.709 48.609 1.00 48.82 29 VAL C C 1
ATOM 5465 O O . VAL C 2 29 ? 29.976 40.740 49.075 1.00 49.32 29 VAL C O 1
ATOM 5469 N N . GLY C 2 30 ? 31.553 41.593 47.687 1.00 43.03 30 GLY C N 1
ATOM 5470 C CA . GLY C 2 30 ? 31.946 40.297 47.166 1.00 45.86 30 GLY C CA 1
ATOM 5471 C C . GLY C 2 30 ? 32.156 39.245 48.252 1.00 51.10 30 GLY C C 1
ATOM 5472 O O . GLY C 2 30 ? 31.689 38.086 48.134 1.00 48.56 30 GLY C O 1
ATOM 5473 N N . HIS C 2 31 ? 32.898 39.632 49.291 1.00 51.23 31 HIS C N 1
ATOM 5474 C CA . HIS C 2 31 ? 33.228 38.726 50.382 1.00 49.78 31 HIS C CA 1
ATOM 5475 C C . HIS C 2 31 ? 31.962 38.393 51.202 1.00 50.66 31 HIS C C 1
ATOM 5476 O O . HIS C 2 31 ? 31.764 37.224 51.596 1.00 49.17 31 HIS C O 1
ATOM 5478 N N . GLU C 2 32 ? 31.119 39.397 51.461 1.00 43.82 32 GLU C N 1
ATOM 5479 C CA . GLU C 2 32 ? 29.919 39.149 52.236 1.00 44.26 32 GLU C CA 1
ATOM 5480 C C . GLU C 2 32 ? 29.040 38.139 51.498 1.00 44.43 32 GLU C C 1
ATOM 5481 O O . GLU C 2 32 ? 28.601 37.137 52.067 1.00 46.50 32 GLU C O 1
ATOM 5487 N N . VAL C 2 33 ? 28.826 38.405 50.214 1.00 44.19 33 VAL C N 1
ATOM 5488 C CA . VAL C 2 33 ? 27.974 37.583 49.369 1.00 40.50 33 VAL C CA 1
ATOM 5489 C C . VAL C 2 33 ? 28.514 36.152 49.223 1.00 40.35 33 VAL C C 1
ATOM 5490 O O . VAL C 2 33 ? 27.767 35.177 49.407 1.00 40.91 33 VAL C O 1
ATOM 5494 N N . LEU C 2 34 ? 29.807 36.017 48.940 1.00 41.23 34 LEU C N 1
ATOM 5495 C CA . LEU C 2 34 ? 30.417 34.677 48.813 1.00 48.48 34 LEU C CA 1
ATOM 5496 C C . LEU C 2 34 ? 30.417 33.922 50.169 1.00 50.15 34 LEU C C 1
ATOM 5497 O O . LEU C 2 34 ? 30.096 32.729 50.227 1.00 41.74 34 LEU C O 1
ATOM 5502 N N . ALA C 2 35 ? 30.751 34.635 51.251 1.00 50.29 35 ALA C N 1
ATOM 5503 C CA . ALA C 2 35 ? 30.670 34.062 52.592 1.00 46.88 35 ALA C CA 1
ATOM 5504 C C . ALA C 2 35 ? 29.322 33.437 52.792 1.00 44.98 35 ALA C C 1
ATOM 5505 O O . ALA C 2 35 ? 29.217 32.312 53.287 1.00 42.46 35 ALA C O 1
ATOM 5507 N N . PHE C 2 36 ? 28.296 34.189 52.394 1.00 43.36 36 PHE C N 1
ATOM 5508 C CA . PHE C 2 36 ? 26.915 33.763 52.556 1.00 41.20 36 PHE C CA 1
ATOM 5509 C C . PHE C 2 36 ? 26.592 32.562 51.690 1.00 42.10 36 PHE C C 1
ATOM 5510 O O . PHE C 2 36 ? 25.999 31.596 52.180 1.00 44.17 36 PHE C O 1
ATOM 5518 N N . HIS C 2 37 ? 26.958 32.602 50.414 1.00 42.16 37 HIS C N 1
ATOM 5519 C CA . HIS C 2 37 ? 26.589 31.490 49.513 1.00 42.45 37 HIS C CA 1
ATOM 5520 C C . HIS C 2 37 ? 27.279 30.189 49.917 1.00 40.09 37 HIS C C 1
ATOM 5521 O O . HIS C 2 37 ? 26.716 29.116 49.776 1.00 34.98 37 HIS C O 1
ATOM 5528 N N . LYS C 2 38 ? 28.503 30.295 50.418 1.00 45.24 38 LYS C N 1
ATOM 5529 C CA . LYS C 2 38 ? 29.259 29.108 50.807 1.00 48.00 38 LYS C CA 1
ATOM 5530 C C . LYS C 2 38 ? 28.568 28.312 51.928 1.00 46.88 38 LYS C C 1
ATOM 5531 O O . LYS C 2 38 ? 28.716 27.089 52.011 1.00 47.03 38 LYS C O 1
ATOM 5537 N N . LYS C 2 39 ? 27.838 28.999 52.800 1.00 49.12 39 LYS C N 1
ATOM 5538 C CA . LYS C 2 39 ? 27.146 28.323 53.903 1.00 50.83 39 LYS C CA 1
ATOM 5539 C C . LYS C 2 39 ? 25.904 27.614 53.422 1.00 51.17 39 LYS C C 1
ATOM 5540 O O . LYS C 2 39 ? 25.331 26.832 54.157 1.00 62.15 39 LYS C O 1
ATOM 5546 N N . LEU C 2 40 ? 25.462 27.911 52.208 1.00 51.38 40 LEU C N 1
ATOM 5547 C CA . LEU C 2 40 ? 24.233 27.340 51.705 1.00 49.13 40 LEU C CA 1
ATOM 5548 C C . LEU C 2 40 ? 24.380 25.911 51.199 1.00 56.23 40 LEU C C 1
ATOM 5549 O O . LEU C 2 40 ? 25.475 25.495 50.759 1.00 56.96 40 LEU C O 1
ATOM 5554 N N . PRO C 2 41 ? 23.254 25.176 51.216 1.00 55.98 41 PRO C N 1
ATOM 5555 C CA . PRO C 2 41 ? 23.184 23.798 50.770 1.00 57.47 41 PRO C CA 1
ATOM 5556 C C . PRO C 2 41 ? 23.429 23.709 49.283 1.00 57.10 41 PRO C C 1
ATOM 5557 O O . PRO C 2 41 ? 22.904 24.518 48.528 1.00 60.30 41 PRO C O 1
ATOM 5561 N N . ASN C 2 42 ? 24.270 22.759 48.891 1.00 56.25 42 ASN C N 1
ATOM 5562 C CA . ASN C 2 42 ? 24.672 22.542 47.511 1.00 53.36 42 ASN C CA 1
ATOM 5563 C C . ASN C 2 42 ? 25.514 23.657 46.900 1.00 47.89 42 ASN C C 1
ATOM 5564 O O . ASN C 2 42 ? 25.670 23.675 45.698 1.00 46.16 42 ASN C O 1
ATOM 5569 N N . TYR C 2 43 ? 26.055 24.586 47.682 1.00 43.05 43 TYR C N 1
ATOM 5570 C CA . TYR C 2 43 ? 27.016 25.487 47.091 1.00 42.49 43 TYR C CA 1
ATOM 5571 C C . TYR C 2 43 ? 28.121 24.667 46.459 1.00 45.54 43 TYR C C 1
ATOM 5572 O O . TYR C 2 43 ? 28.638 23.738 47.056 1.00 48.78 43 TYR C O 1
ATOM 5581 N N . ALA C 2 44 ? 28.488 25.043 45.240 1.00 47.99 44 ALA C N 1
ATOM 5582 C CA . ALA C 2 44 ? 29.679 24.521 44.583 1.00 42.64 44 ALA C CA 1
ATOM 5583 C C . ALA C 2 44 ? 30.008 25.458 43.449 1.00 40.78 44 ALA C C 1
ATOM 5584 O O . ALA C 2 44 ? 29.103 26.014 42.822 1.00 40.83 44 ALA C O 1
ATOM 5586 N N . VAL C 2 45 ? 31.299 25.671 43.221 1.00 39.56 45 VAL C N 1
ATOM 5587 C CA . VAL C 2 45 ? 31.742 26.427 42.073 1.00 37.33 45 VAL C CA 1
ATOM 5588 C C . VAL C 2 45 ? 31.198 25.721 40.814 1.00 34.66 45 VAL C C 1
ATOM 5589 O O . VAL C 2 45 ? 31.258 24.505 40.697 1.00 36.77 45 VAL C O 1
ATOM 5593 N N . THR C 2 46 ? 30.586 26.481 39.928 1.00 31.10 46 THR C N 1
ATOM 5594 C CA . THR C 2 46 ? 30.084 25.925 38.687 1.00 30.08 46 THR C CA 1
ATOM 5595 C C . THR C 2 46 ? 31.229 25.871 37.681 1.00 28.56 46 THR C C 1
ATOM 5596 O O . THR C 2 46 ? 32.208 26.621 37.796 1.00 29.11 46 THR C O 1
ATOM 5600 N N . PRO C 2 47 ? 31.143 24.960 36.720 1.00 28.23 47 PRO C N 1
ATOM 5601 C CA . PRO C 2 47 ? 32.217 24.752 35.749 1.00 30.59 47 PRO C CA 1
ATOM 5602 C C . PRO C 2 47 ? 32.441 25.954 34.868 1.00 34.27 47 PRO C C 1
ATOM 5603 O O . PRO C 2 47 ? 31.481 26.671 34.570 1.00 42.87 47 PRO C O 1
ATOM 5607 N N . LEU C 2 48 ? 33.693 26.201 34.501 1.00 33.25 48 LEU C N 1
ATOM 5608 C CA . LEU C 2 48 ? 34.008 27.191 33.511 1.00 32.96 48 LEU C CA 1
ATOM 5609 C C . LEU C 2 48 ? 34.592 26.460 32.322 1.00 35.07 48 LEU C C 1
ATOM 5610 O O . LEU C 2 48 ? 35.750 26.066 32.357 1.00 36.17 48 LEU C O 1
ATOM 5615 N N . HIS C 2 49 ? 33.786 26.267 31.271 1.00 34.87 49 HIS C N 1
ATOM 5616 C CA . HIS C 2 49 ? 34.212 25.496 30.097 1.00 35.34 49 HIS C CA 1
ATOM 5617 C C . HIS C 2 49 ? 35.139 26.268 29.190 1.00 37.36 49 HIS C C 1
ATOM 5618 O O . HIS C 2 49 ? 34.799 27.353 28.719 1.00 40.16 49 HIS C O 1
ATOM 5625 N N . ASN C 2 50 ? 36.297 25.679 28.910 1.00 43.57 50 ASN C N 1
ATOM 5626 C CA . ASN C 2 50 ? 37.246 26.241 27.961 1.00 46.90 50 ASN C CA 1
ATOM 5627 C C . ASN C 2 50 ? 36.971 25.685 26.566 1.00 43.68 50 ASN C C 1
ATOM 5628 O O . ASN C 2 50 ? 37.274 24.542 26.284 1.00 41.06 50 ASN C O 1
ATOM 5633 N N . LEU C 2 51 ? 36.414 26.510 25.687 1.00 42.16 51 LEU C N 1
ATOM 5634 C CA . LEU C 2 51 ? 36.074 26.046 24.338 1.00 41.19 51 LEU C CA 1
ATOM 5635 C C . LEU C 2 51 ? 37.233 26.306 23.352 1.00 37.39 51 LEU C C 1
ATOM 5636 O O . LEU C 2 51 ? 37.109 27.065 22.384 1.00 37.24 51 LEU C O 1
ATOM 5641 N N . ALA C 2 52 ? 38.355 25.644 23.603 1.00 36.31 52 ALA C N 1
ATOM 5642 C CA . ALA C 2 52 ? 39.586 25.934 22.877 1.00 37.22 52 ALA C CA 1
ATOM 5643 C C . ALA C 2 52 ? 39.480 25.572 21.419 1.00 37.04 52 ALA C C 1
ATOM 5644 O O . ALA C 2 52 ? 40.003 26.291 20.572 1.00 39.08 52 ALA C O 1
ATOM 5646 N N . HIS C 2 53 ? 38.816 24.455 21.137 1.00 41.33 53 HIS C N 1
ATOM 5647 C CA . HIS C 2 53 ? 38.639 23.967 19.763 1.00 43.40 53 HIS C CA 1
ATOM 5648 C C . HIS C 2 53 ? 37.744 24.901 18.981 1.00 40.84 53 HIS C C 1
ATOM 5649 O O . HIS C 2 53 ? 38.012 25.201 17.839 1.00 37.73 53 HIS C O 1
ATOM 5656 N N . LEU C 2 54 ? 36.684 25.378 19.616 1.00 42.57 54 LEU C N 1
ATOM 5657 C CA . LEU C 2 54 ? 35.830 26.364 18.992 1.00 40.33 54 LEU C CA 1
ATOM 5658 C C . LEU C 2 54 ? 36.587 27.649 18.803 1.00 39.61 54 LEU C C 1
ATOM 5659 O O . LEU C 2 54 ? 36.325 28.375 17.842 1.00 35.50 54 LEU C O 1
ATOM 5664 N N . SER C 2 55 ? 37.501 27.932 19.732 1.00 38.29 55 SER C N 1
ATOM 5665 C CA . SER C 2 55 ? 38.331 29.135 19.703 1.00 41.71 55 SER C CA 1
ATOM 5666 C C . SER C 2 55 ? 39.248 29.123 18.463 1.00 50.11 55 SER C C 1
ATOM 5667 O O . SER C 2 55 ? 39.447 30.143 17.771 1.00 56.38 55 SER C O 1
ATOM 5670 N N . GLN C 2 56 ? 39.788 27.955 18.168 1.00 54.08 56 GLN C N 1
ATOM 5671 C CA . GLN C 2 56 ? 40.592 27.784 16.984 1.00 60.86 56 GLN C CA 1
ATOM 5672 C C . GLN C 2 56 ? 39.734 27.929 15.722 1.00 56.91 56 GLN C C 1
ATOM 5673 O O . GLN C 2 56 ? 40.042 28.724 14.840 1.00 52.95 56 GLN C O 1
ATOM 5679 N N . ARG C 2 57 ? 38.646 27.166 15.661 1.00 53.43 57 ARG C N 1
ATOM 5680 C CA . ARG C 2 57 ? 37.725 27.179 14.509 1.00 54.30 57 ARG C CA 1
ATOM 5681 C C . ARG C 2 57 ? 37.224 28.604 14.136 1.00 49.38 57 ARG C C 1
ATOM 5682 O O . ARG C 2 57 ? 36.824 28.830 13.001 1.00 46.32 57 ARG C O 1
ATOM 5690 N N . LEU C 2 58 ? 37.250 29.546 15.085 1.00 47.36 58 LEU C N 1
ATOM 5691 C CA . LEU C 2 58 ? 36.721 30.902 14.866 1.00 42.67 58 LEU C CA 1
ATOM 5692 C C . LEU C 2 58 ? 37.795 31.977 14.817 1.00 43.68 58 LEU C C 1
ATOM 5693 O O . LEU C 2 58 ? 37.484 33.102 14.476 1.00 48.80 58 LEU C O 1
ATOM 5698 N N . GLY C 2 59 ? 39.034 31.645 15.160 1.00 42.49 59 GLY C N 1
ATOM 5699 C CA . GLY C 2 59 ? 40.122 32.605 15.092 1.00 42.29 59 GLY C CA 1
ATOM 5700 C C . GLY C 2 59 ? 40.186 33.509 16.297 1.00 44.32 59 GLY C C 1
ATOM 5701 O O . GLY C 2 59 ? 40.417 34.714 16.163 1.00 54.09 59 GLY C O 1
ATOM 5702 N N . LEU C 2 60 ? 39.976 32.939 17.479 1.00 39.87 60 LEU C N 1
ATOM 5703 C CA . LEU C 2 60 ? 39.930 33.717 18.704 1.00 36.95 60 LEU C CA 1
ATOM 5704 C C . LEU C 2 60 ? 41.003 33.173 19.624 1.00 37.70 60 LEU C C 1
ATOM 5705 O O . LEU C 2 60 ? 41.382 32.007 19.546 1.00 33.77 60 LEU C O 1
ATOM 5710 N N . GLY C 2 61 ? 41.472 34.013 20.533 1.00 39.71 61 GLY C N 1
ATOM 5711 C CA . GLY C 2 61 ? 42.418 33.561 21.531 1.00 40.68 61 GLY C CA 1
ATOM 5712 C C . GLY C 2 61 ? 41.822 32.475 22.399 1.00 42.31 61 GLY C C 1
ATOM 5713 O O . GLY C 2 61 ? 42.306 31.351 22.424 1.00 46.43 61 GLY C O 1
ATOM 5714 N N . SER C 2 62 ? 40.729 32.796 23.073 1.00 40.41 62 SER C N 1
ATOM 5715 C CA . SER C 2 62 ? 40.097 31.842 23.951 1.00 40.72 62 SER C CA 1
ATOM 5716 C C . SER C 2 62 ? 38.629 32.163 24.129 1.00 41.74 62 SER C C 1
ATOM 5717 O O . SER C 2 62 ? 38.228 33.333 24.066 1.00 41.76 62 SER C O 1
ATOM 5720 N N . ILE C 2 63 ? 37.849 31.111 24.359 1.00 40.23 63 ILE C N 1
ATOM 5721 C CA . ILE C 2 63 ? 36.461 31.213 24.748 1.00 39.26 63 ILE C CA 1
ATOM 5722 C C . ILE C 2 63 ? 36.277 30.407 26.013 1.00 41.73 63 ILE C C 1
ATOM 5723 O O . ILE C 2 63 ? 36.588 29.223 26.052 1.00 42.97 63 ILE C O 1
ATOM 5728 N N . HIS C 2 64 ? 35.762 31.057 27.043 1.00 38.90 64 HIS C N 1
ATOM 5729 C CA . HIS C 2 64 ? 35.360 30.383 28.248 1.00 39.02 64 HIS C CA 1
ATOM 5730 C C . HIS C 2 64 ? 33.889 30.655 28.470 1.00 36.27 64 HIS C C 1
ATOM 5731 O O . HIS C 2 64 ? 33.439 31.789 28.306 1.00 31.62 64 HIS C O 1
ATOM 5738 N N . ILE C 2 65 ? 33.149 29.639 28.898 1.00 32.08 65 ILE C N 1
ATOM 5739 C CA . ILE C 2 65 ? 31.756 29.821 29.223 1.00 29.44 65 ILE C CA 1
ATOM 5740 C C . ILE C 2 65 ? 31.468 29.326 30.618 1.00 30.91 65 ILE C C 1
ATOM 5741 O O . ILE C 2 65 ? 31.644 28.156 30.915 1.00 33.44 65 ILE C O 1
ATOM 5746 N N . LYS C 2 66 ? 30.959 30.215 31.458 1.00 32.78 66 LYS C N 1
ATOM 5747 C CA . LYS C 2 66 ? 30.548 29.870 32.807 1.00 31.68 66 LYS C CA 1
ATOM 5748 C C . LYS C 2 66 ? 29.194 29.167 32.726 1.00 32.17 66 LYS C C 1
ATOM 5749 O O . LYS C 2 66 ? 28.224 29.716 32.205 1.00 36.19 66 LYS C O 1
ATOM 5755 N N . ASP C 2 67 ? 29.133 27.930 33.201 1.00 31.32 67 ASP C N 1
ATOM 5756 C CA . ASP C 2 67 ? 27.952 27.097 33.039 1.00 32.12 67 ASP C CA 1
ATOM 5757 C C . ASP C 2 67 ? 27.080 27.139 34.294 1.00 33.01 67 ASP C C 1
ATOM 5758 O O . ASP C 2 67 ? 27.276 26.350 35.230 1.00 36.43 67 ASP C O 1
ATOM 5763 N N . GLU C 2 68 ? 26.092 28.015 34.318 1.00 32.07 68 GLU C N 1
ATOM 5764 C CA . GLU C 2 68 ? 25.267 28.137 35.526 1.00 32.24 68 GLU C CA 1
ATOM 5765 C C . GLU C 2 68 ? 24.097 27.181 35.533 1.00 29.66 68 GLU C C 1
ATOM 5766 O O . GLU C 2 68 ? 23.250 27.280 36.382 1.00 33.68 68 GLU C O 1
ATOM 5772 N N . SER C 2 69 ? 24.010 26.278 34.579 1.00 29.49 69 SER C N 1
ATOM 5773 C CA . SER C 2 69 ? 22.967 25.254 34.631 1.00 32.03 69 SER C CA 1
ATOM 5774 C C . SER C 2 69 ? 23.092 24.378 35.875 1.00 33.05 69 SER C C 1
ATOM 5775 O O . SER C 2 69 ? 22.160 23.659 36.223 1.00 35.50 69 SER C O 1
ATOM 5778 N N . TRP C 2 70 ? 24.257 24.404 36.507 1.00 33.28 70 TRP C N 1
ATOM 5779 C CA . TRP C 2 70 ? 24.530 23.605 37.704 1.00 39.67 70 TRP C CA 1
ATOM 5780 C C . TRP C 2 70 ? 24.169 24.281 39.023 1.00 36.85 70 TRP C C 1
ATOM 5781 O O . TRP C 2 70 ? 24.130 23.619 40.057 1.00 34.99 70 TRP C O 1
ATOM 5792 N N . ARG C 2 71 ? 23.941 25.583 38.975 1.00 34.47 71 ARG C N 1
ATOM 5793 C CA . ARG C 2 71 ? 23.864 26.386 40.194 1.00 38.31 71 ARG C CA 1
ATOM 5794 C C . ARG C 2 71 ? 22.775 25.958 41.122 1.00 34.60 71 ARG C C 1
ATOM 5795 O O . ARG C 2 71 ? 21.615 25.989 40.738 1.00 37.87 71 ARG C O 1
ATOM 5803 N N . PHE C 2 72 ? 23.171 25.468 42.299 1.00 36.03 72 PHE C N 1
ATOM 5804 C CA . PHE C 2 72 ? 22.245 24.997 43.369 1.00 34.94 72 PHE C CA 1
ATOM 5805 C C . PHE C 2 72 ? 21.259 23.898 42.951 1.00 35.47 72 PHE C C 1
ATOM 5806 O O . PHE C 2 72 ? 20.265 23.652 43.624 1.00 39.32 72 PHE C O 1
ATOM 5814 N N . GLY C 2 73 ? 21.516 23.230 41.838 1.00 33.09 73 GLY C N 1
ATOM 5815 C CA . GLY C 2 73 ? 20.596 22.240 41.347 1.00 33.12 73 GLY C CA 1
ATOM 5816 C C . GLY C 2 73 ? 19.376 22.819 40.705 1.00 34.44 73 GLY C C 1
ATOM 5817 O O . GLY C 2 73 ? 18.417 22.071 40.420 1.00 35.90 73 GLY C O 1
ATOM 5818 N N . LEU C 2 74 ? 19.403 24.120 40.429 1.00 33.25 74 LEU C N 1
ATOM 5819 C CA . LEU C 2 74 ? 18.193 24.816 39.954 1.00 37.06 74 LEU C CA 1
ATOM 5820 C C . LEU C 2 74 ? 18.152 25.073 38.449 1.00 35.01 74 LEU C C 1
ATOM 5821 O O . LEU C 2 74 ? 17.179 25.653 37.939 1.00 36.30 74 LEU C O 1
ATOM 5826 N N . ASN C 2 75 ? 19.195 24.635 37.734 1.00 30.60 75 ASN C N 1
ATOM 5827 C CA . ASN C 2 75 ? 19.245 24.773 36.284 1.00 29.57 75 ASN C CA 1
ATOM 5828 C C . ASN C 2 75 ? 19.305 26.233 35.792 1.00 27.63 75 ASN C C 1
ATOM 5829 O O . ASN C 2 75 ? 19.019 26.515 34.635 1.00 22.49 75 ASN C O 1
ATOM 5834 N N . ALA C 2 76 ? 19.707 27.140 36.686 1.00 28.28 76 ALA C N 1
ATOM 5835 C CA . ALA C 2 76 ? 19.897 28.565 36.348 1.00 25.88 76 ALA C CA 1
ATOM 5836 C C . ALA C 2 76 ? 20.639 29.302 37.453 1.00 24.68 76 ALA C C 1
ATOM 5837 O O . ALA C 2 76 ? 20.697 28.859 38.584 1.00 25.94 76 ALA C O 1
ATOM 5839 N N . PHE C 2 77 ? 21.186 30.446 37.129 1.00 25.56 77 PHE C N 1
ATOM 5840 C CA . PHE C 2 77 ? 22.020 31.204 38.073 1.00 26.03 77 PHE C CA 1
ATOM 5841 C C . PHE C 2 77 ? 21.244 32.038 39.108 1.00 26.11 77 PHE C C 1
ATOM 5842 O O . PHE C 2 77 ? 21.818 32.423 40.120 1.00 31.19 77 PHE C O 1
ATOM 5874 N N . GLY C 2 79 ? 19.164 32.069 41.561 1.00 34.27 79 GLY C N 1
ATOM 5875 C CA . GLY C 2 79 ? 19.156 31.743 42.963 1.00 34.58 79 GLY C CA 1
ATOM 5876 C C . GLY C 2 79 ? 20.189 32.467 43.791 1.00 34.46 79 GLY C C 1
ATOM 5877 O O . GLY C 2 79 ? 19.976 32.732 44.980 1.00 37.35 79 GLY C O 1
ATOM 5878 N N . LEU C 2 80 ? 21.327 32.742 43.192 1.00 31.10 80 LEU C N 1
ATOM 5879 C CA . LEU C 2 80 ? 22.337 33.511 43.869 1.00 34.51 80 LEU C CA 1
ATOM 5880 C C . LEU C 2 80 ? 21.716 34.826 44.363 1.00 37.14 80 LEU C C 1
ATOM 5881 O O . LEU C 2 80 ? 21.973 35.240 45.494 1.00 29.80 80 LEU C O 1
ATOM 5886 N N . GLY C 2 81 ? 20.911 35.462 43.506 1.00 35.76 81 GLY C N 1
ATOM 5887 C CA . GLY C 2 81 ? 20.342 36.748 43.837 1.00 39.34 81 GLY C CA 1
ATOM 5888 C C . GLY C 2 81 ? 19.224 36.625 44.848 1.00 38.94 81 GLY C C 1
ATOM 5889 O O . GLY C 2 81 ? 19.290 37.218 45.931 1.00 43.57 81 GLY C O 1
ATOM 5890 N N . GLY C 2 82 ? 18.218 35.827 44.508 1.00 34.62 82 GLY C N 1
ATOM 5891 C CA . GLY C 2 82 ? 17.078 35.659 45.376 1.00 32.67 82 GLY C CA 1
ATOM 5892 C C . GLY C 2 82 ? 17.498 35.250 46.777 1.00 32.99 82 GLY C C 1
ATOM 5893 O O . GLY C 2 82 ? 16.988 35.754 47.754 1.00 28.38 82 GLY C O 1
ATOM 5894 N N . SER C 2 83 ? 18.458 34.336 46.869 1.00 36.33 83 SER C N 1
ATOM 5895 C CA . SER C 2 83 ? 18.855 33.808 48.165 1.00 38.13 83 SER C CA 1
ATOM 5896 C C . SER C 2 83 ? 19.461 34.933 48.989 1.00 38.30 83 SER C C 1
ATOM 5897 O O . SER C 2 83 ? 19.068 35.156 50.145 1.00 33.89 83 SER C O 1
ATOM 5900 N N . TYR C 2 84 ? 20.413 35.642 48.387 1.00 38.51 84 TYR C N 1
ATOM 5901 C CA . TYR C 2 84 ? 21.132 36.694 49.097 1.00 38.58 84 TYR C CA 1
ATOM 5902 C C . TYR C 2 84 ? 20.154 37.786 49.503 1.00 40.51 84 TYR C C 1
ATOM 5903 O O . TYR C 2 84 ? 20.204 38.265 50.631 1.00 44.14 84 TYR C O 1
ATOM 5912 N N . ALA C 2 85 ? 19.224 38.133 48.623 1.00 38.91 85 ALA C N 1
ATOM 5913 C CA . ALA C 2 85 ? 18.288 39.180 48.946 1.00 36.87 85 ALA C CA 1
ATOM 5914 C C . ALA C 2 85 ? 17.375 38.747 50.063 1.00 41.00 85 ALA C C 1
ATOM 5915 O O . ALA C 2 85 ? 16.990 39.577 50.879 1.00 43.44 85 ALA C O 1
ATOM 5917 N N . VAL C 2 86 ? 17.006 37.463 50.097 1.00 44.50 86 VAL C N 1
ATOM 5918 C CA . VAL C 2 86 ? 16.110 36.941 51.138 1.00 43.01 86 VAL C CA 1
ATOM 5919 C C . VAL C 2 86 ? 16.833 36.983 52.470 1.00 45.86 86 VAL C C 1
ATOM 5920 O O . VAL C 2 86 ? 16.282 37.424 53.497 1.00 52.42 86 VAL C O 1
ATOM 5924 N N . GLY C 2 87 ? 18.085 36.553 52.443 1.00 46.24 87 GLY C N 1
ATOM 5925 C CA . GLY C 2 87 ? 18.937 36.586 53.620 1.00 46.47 87 GLY C CA 1
ATOM 5926 C C . GLY C 2 87 ? 19.071 37.985 54.204 1.00 45.47 87 GLY C C 1
ATOM 5927 O O . GLY C 2 87 ? 18.967 38.188 55.421 1.00 37.01 87 GLY C O 1
ATOM 5928 N N . LYS C 2 88 ? 19.317 38.949 53.325 1.00 42.83 88 LYS C N 1
ATOM 5929 C CA . LYS C 2 88 ? 19.594 40.296 53.763 1.00 39.91 88 LYS C CA 1
ATOM 5930 C C . LYS C 2 88 ? 18.325 40.906 54.327 1.00 43.25 88 LYS C C 1
ATOM 5931 O O . LYS C 2 88 ? 18.359 41.631 55.355 1.00 45.63 88 LYS C O 1
ATOM 5937 N N . TYR C 2 89 ? 17.207 40.594 53.675 1.00 42.51 89 TYR C N 1
ATOM 5938 C CA . TYR C 2 89 ? 15.908 41.045 54.147 1.00 46.58 89 TYR C CA 1
ATOM 5939 C C . TYR C 2 89 ? 15.659 40.571 55.577 1.00 49.37 89 TYR C C 1
ATOM 5940 O O . TYR C 2 89 ? 15.276 41.358 56.433 1.00 47.51 89 TYR C O 1
ATOM 5949 N N . LEU C 2 90 ? 15.866 39.282 55.809 1.00 51.45 90 LEU C N 1
ATOM 5950 C CA . LEU C 2 90 ? 15.619 38.688 57.117 1.00 50.18 90 LEU C CA 1
ATOM 5951 C C . LEU C 2 90 ? 16.626 39.156 58.140 1.00 45.81 90 LEU C C 1
ATOM 5952 O O . LEU C 2 90 ? 16.283 39.363 59.307 1.00 54.36 90 LEU C O 1
ATOM 5957 N N . ALA C 2 91 ? 17.859 39.358 57.703 1.00 43.52 91 ALA C N 1
ATOM 5958 C CA . ALA C 2 91 ? 18.874 39.892 58.594 1.00 49.33 91 ALA C CA 1
ATOM 5959 C C . ALA C 2 91 ? 18.460 41.276 59.077 1.00 53.33 91 ALA C C 1
ATOM 5960 O O . ALA C 2 91 ? 18.674 41.630 60.232 1.00 55.29 91 ALA C O 1
ATOM 5962 N N . ASP C 2 92 ? 17.843 42.048 58.188 1.00 55.58 92 ASP C N 1
ATOM 5963 C CA . ASP C 2 92 ? 17.448 43.403 58.510 1.00 54.84 92 ASP C CA 1
ATOM 5964 C C . ASP C 2 92 ? 16.181 43.421 59.364 1.00 55.37 92 ASP C C 1
ATOM 5965 O O . ASP C 2 92 ? 16.075 44.258 60.264 1.00 59.91 92 ASP C O 1
ATOM 5970 N N . LYS C 2 93 ? 15.250 42.500 59.112 1.00 51.19 93 LYS C N 1
ATOM 5971 C CA . LYS C 2 93 ? 14.055 42.349 59.956 1.00 54.11 93 LYS C CA 1
ATOM 5972 C C . LYS C 2 93 ? 14.470 41.953 61.370 1.00 61.41 93 LYS C C 1
ATOM 5973 O O . LYS C 2 93 ? 13.929 42.472 62.350 1.00 62.18 93 LYS C O 1
ATOM 5975 N N . LEU C 2 94 ? 15.454 41.061 61.478 1.00 63.98 94 LEU C N 1
ATOM 5976 C CA . LEU C 2 94 ? 15.963 40.629 62.779 1.00 61.45 94 LEU C CA 1
ATOM 5977 C C . LEU C 2 94 ? 17.035 41.548 63.341 1.00 64.73 94 LEU C C 1
ATOM 5978 O O . LEU C 2 94 ? 17.601 41.247 64.374 1.00 67.58 94 LEU C O 1
ATOM 5983 N N . GLN C 2 95 ? 17.365 42.621 62.631 1.00 67.02 95 GLN C N 1
ATOM 5984 C CA . GLN C 2 95 ? 18.448 43.501 63.030 1.00 67.80 95 GLN C CA 1
ATOM 5985 C C . GLN C 2 95 ? 19.695 42.688 63.478 1.00 64.67 95 GLN C C 1
ATOM 5986 O O . GLN C 2 95 ? 20.050 42.689 64.640 1.00 66.15 95 GLN C O 1
ATOM 5988 N N . CYS C 2 96 ? 20.356 42.008 62.542 1.00 65.27 96 CYS C N 1
ATOM 5989 C CA . CYS C 2 96 ? 21.668 41.393 62.801 1.00 66.25 96 CYS C CA 1
ATOM 5990 C C . CYS C 2 96 ? 22.443 41.218 61.501 1.00 63.32 96 CYS C C 1
ATOM 5991 O O . CYS C 2 96 ? 21.864 41.259 60.429 1.00 69.53 96 CYS C O 1
ATOM 5994 N N . ASP C 2 97 ? 23.753 41.022 61.593 1.00 68.14 97 ASP C N 1
ATOM 5995 C CA . ASP C 2 97 ? 24.607 40.948 60.382 1.00 68.94 97 ASP C CA 1
ATOM 5996 C C . ASP C 2 97 ? 24.355 39.640 59.662 1.00 64.32 97 ASP C C 1
ATOM 5997 O O . ASP C 2 97 ? 24.227 38.608 60.300 1.00 55.80 97 ASP C O 1
ATOM 5999 N N . ILE C 2 98 ? 24.251 39.685 58.339 1.00 67.03 98 ILE C N 1
ATOM 6000 C CA . ILE C 2 98 ? 23.959 38.478 57.562 1.00 65.59 98 ILE C CA 1
ATOM 6001 C C . ILE C 2 98 ? 24.982 37.364 57.820 1.00 66.39 98 ILE C C 1
ATOM 6002 O O . ILE C 2 98 ? 24.635 36.167 57.781 1.00 68.00 98 ILE C O 1
ATOM 6007 N N . ASN C 2 99 ? 26.229 37.752 58.084 1.00 66.73 99 ASN C N 1
ATOM 6008 C CA . ASN C 2 99 ? 27.277 36.783 58.411 1.00 66.88 99 ASN C CA 1
ATOM 6009 C C . ASN C 2 99 ? 27.007 36.062 59.737 1.00 71.52 99 ASN C C 1
ATOM 6010 O O . ASN C 2 99 ? 27.262 34.862 59.859 1.00 78.37 99 ASN C O 1
ATOM 6015 N N . SER C 2 100 ? 26.378 36.750 60.685 1.00 76.65 100 SER C N 1
ATOM 6016 C CA . SER C 2 100 ? 25.857 36.079 61.905 1.00 79.51 100 SER C CA 1
ATOM 6017 C C . SER C 2 100 ? 24.699 35.091 61.570 1.00 82.07 100 SER C C 1
ATOM 6018 O O . SER C 2 100 ? 24.628 33.992 62.116 1.00 80.01 100 SER C O 1
ATOM 6021 N N . LEU C 2 101 ? 23.816 35.479 60.652 1.00 82.88 101 LEU C N 1
ATOM 6022 C CA . LEU C 2 101 ? 22.710 34.624 60.242 1.00 76.79 101 LEU C CA 1
ATOM 6023 C C . LEU C 2 101 ? 23.348 33.376 59.651 1.00 79.50 101 LEU C C 1
ATOM 6024 O O . LEU C 2 101 ? 23.802 33.407 58.510 1.00 68.84 101 LEU C O 1
ATOM 6026 N N . SER C 2 102 ? 23.44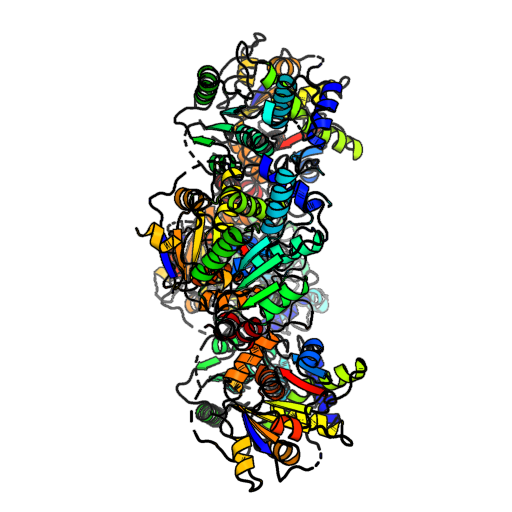1 32.327 60.481 1.00 87.98 102 SER C N 1
ATOM 6027 C CA . SER C 2 102 ? 23.977 30.995 60.136 1.00 92.08 102 SER C CA 1
ATOM 6028 C C . SER C 2 102 ? 22.967 29.901 60.559 1.00 96.87 102 SER C C 1
ATOM 6029 O O . SER C 2 102 ? 23.077 29.288 61.633 1.00 100.05 102 SER C O 1
ATOM 6032 N N . PHE C 2 103 ? 21.965 29.681 59.712 1.00 96.68 103 PHE C N 1
ATOM 6033 C CA . PHE C 2 103 ? 21.035 28.552 59.855 1.00 90.09 103 PHE C CA 1
ATOM 6034 C C . PHE C 2 103 ? 20.106 28.518 61.097 1.00 82.69 103 PHE C C 1
ATOM 6035 O O . PHE C 2 103 ? 19.266 27.629 61.159 1.00 75.48 103 PHE C O 1
ATOM 6037 N N . ALA C 2 104 ? 20.234 29.453 62.053 1.00 82.23 104 ALA C N 1
ATOM 6038 C CA . ALA C 2 104 ? 19.234 29.641 63.128 1.00 75.83 104 ALA C CA 1
ATOM 6039 C C . ALA C 2 104 ? 18.079 30.487 62.639 1.00 69.61 104 ALA C C 1
ATOM 6040 O O . ALA C 2 104 ? 17.387 30.076 61.721 1.00 67.63 104 ALA C O 1
ATOM 6042 N N . ILE C 2 111 ? 15.744 33.311 65.305 1.00 70.47 111 ILE C N 1
ATOM 6043 C CA . ILE C 2 111 ? 14.580 32.513 65.686 1.00 72.64 111 ILE C CA 1
ATOM 6044 C C . ILE C 2 111 ? 13.450 32.547 64.640 1.00 74.76 111 ILE C C 1
ATOM 6045 O O . ILE C 2 111 ? 13.035 33.609 64.149 1.00 65.82 111 ILE C O 1
ATOM 6047 N N . LYS C 2 112 ? 12.923 31.364 64.341 1.00 80.04 112 LYS C N 1
ATOM 6048 C CA . LYS C 2 112 ? 11.823 31.221 63.394 1.00 82.59 112 LYS C CA 1
ATOM 6049 C C . LYS C 2 112 ? 10.559 31.921 63.891 1.00 82.43 112 LYS C C 1
ATOM 6050 O O . LYS C 2 112 ? 9.761 32.390 63.074 1.00 89.84 112 LYS C O 1
ATOM 6056 N N . GLU C 2 113 ? 10.366 31.979 65.210 1.00 75.78 113 GLU C N 1
ATOM 6057 C CA . GLU C 2 113 ? 9.196 32.649 65.786 1.00 74.41 113 GLU C CA 1
ATOM 6058 C C . GLU C 2 113 ? 9.117 34.116 65.332 1.00 72.47 113 GLU C C 1
ATOM 6059 O O . GLU C 2 113 ? 8.020 34.623 65.048 1.00 64.69 113 GLU C O 1
ATOM 6061 N N . LYS C 2 114 ? 10.280 34.772 65.225 1.00 71.05 114 LYS C N 1
ATOM 6062 C CA . LYS C 2 114 ? 10.361 36.203 64.842 1.00 67.39 114 LYS C CA 1
ATOM 6063 C C . LYS C 2 114 ? 10.185 36.476 63.325 1.00 59.27 114 LYS C C 1
ATOM 6064 O O . LYS C 2 114 ? 9.988 37.615 62.915 1.00 54.88 114 LYS C O 1
ATOM 6066 N N . ILE C 2 115 ? 10.216 35.424 62.507 1.00 65.53 115 ILE C N 1
ATOM 6067 C CA . ILE C 2 115 ? 10.047 35.541 61.058 1.00 68.70 115 ILE C CA 1
ATOM 6068 C C . ILE C 2 115 ? 8.988 34.582 60.486 1.00 69.89 115 ILE C C 1
ATOM 6069 O O . ILE C 2 115 ? 9.004 34.321 59.293 1.00 76.60 115 ILE C O 1
ATOM 6071 N N . LYS C 2 116 ? 8.042 34.122 61.308 1.00 66.79 116 LYS C N 1
ATOM 6072 C CA . LYS C 2 116 ? 7.067 33.094 60.899 1.00 62.67 116 LYS C CA 1
ATOM 6073 C C . LYS C 2 116 ? 6.089 33.531 59.826 1.00 65.08 116 LYS C C 1
ATOM 6074 O O . LYS C 2 116 ? 5.674 32.709 59.003 1.00 61.70 116 LYS C O 1
ATOM 6076 N N . ASP C 2 117 ? 5.701 34.807 59.847 1.00 68.00 117 ASP C N 1
ATOM 6077 C CA . ASP C 2 117 ? 4.647 35.337 58.954 1.00 77.10 117 ASP C CA 1
ATOM 6078 C C . ASP C 2 117 ? 5.177 35.962 57.651 1.00 70.65 117 ASP C C 1
ATOM 6079 O O . ASP C 2 117 ? 4.392 36.503 56.860 1.00 64.82 117 ASP C O 1
ATOM 6084 N N . CYS C 2 118 ? 6.492 35.946 57.462 1.00 61.95 118 CYS C N 1
ATOM 6085 C CA . CYS C 2 118 ? 7.081 36.458 56.228 1.00 65.05 118 CYS C CA 1
ATOM 6086 C C . CYS C 2 118 ? 6.615 35.638 55.045 1.00 57.70 118 CYS C C 1
ATOM 6087 O O . CYS C 2 118 ? 6.725 34.419 55.056 1.00 61.71 118 CYS C O 1
ATOM 6090 N N . VAL C 2 119 ? 6.105 36.340 54.031 1.00 55.35 119 VAL C N 1
ATOM 6091 C CA . VAL C 2 119 ? 5.640 35.762 52.772 1.00 49.36 119 VAL C CA 1
ATOM 6092 C C . VAL C 2 119 ? 6.261 36.541 51.611 1.00 48.84 119 VAL C C 1
ATOM 6093 O O . VAL C 2 119 ? 6.076 37.766 51.490 1.00 47.45 119 VAL C O 1
ATOM 6097 N N . PHE C 2 120 ? 7.009 35.837 50.771 1.00 44.01 120 PHE C N 1
ATOM 6098 C CA . PHE C 2 120 ? 7.643 36.457 49.632 1.00 41.10 120 PHE C CA 1
ATOM 6099 C C . PHE C 2 120 ? 6.666 36.369 48.494 1.00 45.13 120 PHE C C 1
ATOM 6100 O O . PHE C 2 120 ? 5.923 35.406 48.396 1.00 53.18 120 PHE C O 1
ATOM 6108 N N . VAL C 2 121 ? 6.643 37.395 47.660 1.00 42.51 121 VAL C N 1
ATOM 6109 C CA . VAL C 2 121 ? 5.837 37.384 46.456 1.00 40.25 121 VAL C CA 1
ATOM 6110 C C . VAL C 2 121 ? 6.672 37.954 45.280 1.00 36.29 121 VAL C C 1
ATOM 6111 O O . VAL C 2 121 ? 7.504 38.852 45.494 1.00 33.38 121 VAL C O 1
ATOM 6115 N N . THR C 2 122 ? 6.493 37.386 44.083 1.00 33.16 122 THR C N 1
ATOM 6116 C CA . THR C 2 122 ? 7.149 37.845 42.870 1.00 35.16 122 THR C CA 1
ATOM 6117 C C . THR C 2 122 ? 6.454 37.437 41.639 1.00 37.41 122 THR C C 1
ATOM 6118 O O . THR C 2 122 ? 5.671 36.490 41.637 1.00 35.93 122 THR C O 1
ATOM 6122 N N . ALA C 2 123 ? 6.848 38.092 40.545 1.00 38.05 123 ALA C N 1
ATOM 6123 C CA . ALA C 2 123 ? 6.578 37.602 39.216 1.00 36.33 123 ALA C CA 1
ATOM 6124 C C . ALA C 2 123 ? 7.864 37.065 38.624 1.00 36.11 123 ALA C C 1
ATOM 6125 O O . ALA C 2 123 ? 8.957 37.462 39.038 1.00 36.18 123 ALA C O 1
ATOM 6127 N N . THR C 2 124 ? 7.719 36.158 37.653 1.00 37.14 124 THR C N 1
ATOM 6128 C CA . THR C 2 124 ? 8.849 35.525 36.981 1.00 36.99 124 THR C CA 1
ATOM 6129 C C . THR C 2 124 ? 8.442 34.854 35.674 1.00 43.93 124 THR C C 1
ATOM 6130 O O . THR C 2 124 ? 7.311 34.361 35.548 1.00 51.76 124 THR C O 1
ATOM 6134 N N . ASP C 2 125 ? 9.370 34.827 34.720 1.00 43.78 125 ASP C N 1
ATOM 6135 C CA . ASP C 2 125 ? 9.265 33.975 33.561 1.00 44.74 125 ASP C CA 1
ATOM 6136 C C . ASP C 2 125 ? 9.741 32.563 33.897 1.00 44.53 125 ASP C C 1
ATOM 6137 O O . ASP C 2 125 ? 9.621 31.671 33.065 1.00 47.80 125 ASP C O 1
ATOM 6142 N N . GLY C 2 126 ? 10.354 32.374 35.061 1.00 39.60 126 GLY C N 1
ATOM 6143 C CA . GLY C 2 126 ? 10.650 31.051 35.566 1.00 39.99 126 GLY C CA 1
ATOM 6144 C C . GLY C 2 126 ? 11.848 30.963 36.493 1.00 39.61 126 GLY C C 1
ATOM 6145 O O . GLY C 2 126 ? 11.765 30.344 37.540 1.00 36.80 126 GLY C O 1
ATOM 6146 N N . ASN C 2 127 ? 12.996 31.517 36.096 1.00 38.70 127 ASN C N 1
ATOM 6147 C CA . ASN C 2 127 ? 14.215 31.324 36.888 1.00 35.59 127 ASN C CA 1
ATOM 6148 C C . ASN C 2 127 ? 14.227 32.133 38.174 1.00 33.71 127 ASN C C 1
ATOM 6149 O O . ASN C 2 127 ? 14.655 31.647 39.199 1.00 35.36 127 ASN C O 1
ATOM 6154 N N . HIS C 2 128 ? 13.799 33.378 38.118 1.00 32.38 128 HIS C N 1
ATOM 6155 C CA . HIS C 2 128 ? 13.828 34.225 39.295 1.00 33.25 128 HIS C CA 1
ATOM 6156 C C . HIS C 2 128 ? 12.940 33.632 40.417 1.00 35.43 128 HIS C C 1
ATOM 6157 O O . HIS C 2 128 ? 13.351 33.581 41.582 1.00 30.62 128 HIS C O 1
ATOM 6164 N N . GLY C 2 129 ? 11.720 33.256 40.028 1.00 31.97 129 GLY C N 1
ATOM 6165 C CA . GLY C 2 129 ? 10.737 32.709 40.927 1.00 35.06 129 GLY C CA 1
ATOM 6166 C C . GLY C 2 129 ? 11.206 31.417 41.557 1.00 36.01 129 GLY C C 1
ATOM 6167 O O . GLY C 2 129 ? 11.058 31.220 42.754 1.00 39.66 129 GLY C O 1
ATOM 6168 N N . ARG C 2 130 ? 11.750 30.538 40.729 1.00 36.59 130 ARG C N 1
ATOM 6169 C CA . ARG C 2 130 ? 12.326 29.294 41.183 1.00 37.86 130 ARG C CA 1
ATOM 6170 C C . ARG C 2 130 ? 13.362 29.595 42.258 1.00 40.00 130 ARG C C 1
ATOM 6171 O O . ARG C 2 130 ? 13.365 28.939 43.297 1.00 44.34 130 ARG C O 1
ATOM 6179 N N . GLY C 2 131 ? 14.225 30.589 42.020 1.00 36.81 131 GLY C N 1
ATOM 6180 C CA . GLY C 2 131 ? 15.242 30.980 42.995 1.00 35.21 131 GLY C CA 1
ATOM 6181 C C . GLY C 2 131 ? 14.623 31.438 44.301 1.00 36.69 131 GLY C C 1
ATOM 6182 O O . GLY C 2 131 ? 15.040 31.008 45.377 1.00 40.34 131 GLY C O 1
ATOM 6183 N N . VAL C 2 132 ? 13.587 32.268 44.213 1.00 35.64 132 VAL C N 1
ATOM 6184 C CA . VAL C 2 132 ? 12.932 32.757 45.399 1.00 39.22 132 VAL C CA 1
ATOM 6185 C C . VAL C 2 132 ? 12.196 31.605 46.097 1.00 40.10 132 VAL C C 1
ATOM 6186 O O . VAL C 2 132 ? 12.241 31.488 47.315 1.00 39.33 132 VAL C O 1
ATOM 6190 N N . ALA C 2 133 ? 11.514 30.773 45.324 1.00 39.76 133 ALA C N 1
ATOM 6191 C CA . ALA C 2 133 ? 10.753 29.667 45.898 1.00 43.17 133 ALA C CA 1
ATOM 6192 C C . ALA C 2 133 ? 11.676 28.693 46.656 1.00 45.86 133 ALA C C 1
ATOM 6193 O O . ALA C 2 133 ? 11.344 28.178 47.737 1.00 45.90 133 ALA C O 1
ATOM 6195 N N . TRP C 2 134 ? 12.845 28.474 46.076 1.00 48.19 134 TRP C N 1
ATOM 6196 C CA . TRP C 2 134 ? 13.838 27.581 46.643 1.00 49.26 134 TRP C CA 1
ATOM 6197 C C . TRP C 2 134 ? 14.368 28.132 47.960 1.00 51.19 134 TRP C C 1
ATOM 6198 O O . TRP C 2 134 ? 14.410 27.417 48.949 1.00 54.03 134 TRP C O 1
ATOM 6209 N N . ALA C 2 135 ? 14.759 29.395 47.973 1.00 52.09 135 ALA C N 1
ATOM 6210 C CA . ALA C 2 135 ? 15.155 30.044 49.221 1.00 56.22 135 ALA C CA 1
ATOM 6211 C C . ALA C 2 135 ? 14.046 30.004 50.308 1.00 52.82 135 ALA C C 1
ATOM 6212 O O . ALA C 2 135 ? 14.312 29.689 51.454 1.00 52.38 135 ALA C O 1
ATOM 6214 N N . ALA C 2 136 ? 12.811 30.284 49.930 1.00 49.79 136 ALA C N 1
ATOM 6215 C CA . ALA C 2 136 ? 11.707 30.222 50.863 1.00 55.32 136 ALA C CA 1
ATOM 6216 C C . ALA C 2 136 ? 11.546 28.825 51.452 1.00 57.00 136 ALA C C 1
ATOM 6217 O O . ALA C 2 136 ? 11.343 28.665 52.648 1.00 57.20 136 ALA C O 1
ATOM 6219 N N . GLU C 2 137 ? 11.630 27.823 50.595 1.00 56.85 137 GLU C N 1
ATOM 6220 C CA . GLU C 2 137 ? 11.518 26.434 51.006 1.00 59.85 137 GLU C CA 1
ATOM 6221 C C . GLU C 2 137 ? 12.579 26.080 52.023 1.00 59.41 137 GLU C C 1
ATOM 6222 O O . GLU C 2 137 ? 12.293 25.369 52.981 1.00 60.55 137 GLU C O 1
ATOM 6228 N N . GLN C 2 138 ? 13.809 26.554 51.814 1.00 61.99 138 GLN C N 1
ATOM 6229 C CA . GLN C 2 138 ? 14.892 26.246 52.751 1.00 63.13 138 GLN C CA 1
ATOM 6230 C C . GLN C 2 138 ? 14.506 26.722 54.141 1.00 69.27 138 GLN C C 1
ATOM 6231 O O . GLN C 2 138 ? 14.785 26.054 55.122 1.00 66.46 138 GLN C O 1
ATOM 6237 N N . LEU C 2 139 ? 13.832 27.874 54.216 1.00 74.96 139 LEU C N 1
ATOM 6238 C CA . LEU C 2 139 ? 13.485 28.489 55.489 1.00 63.28 139 LEU C CA 1
ATOM 6239 C C . LEU C 2 139 ? 12.070 28.123 55.975 1.00 58.09 139 LEU C C 1
ATOM 6240 O O . LEU C 2 139 ? 11.595 28.686 56.953 1.00 51.47 139 LEU C O 1
ATOM 6245 N N . GLY C 2 140 ? 11.406 27.187 55.298 1.00 58.68 140 GLY C N 1
ATOM 6246 C CA . GLY C 2 140 ? 10.012 26.854 55.578 1.00 57.56 140 GLY C CA 1
ATOM 6247 C C . GLY C 2 140 ? 9.054 28.047 55.514 1.00 63.44 140 GLY C C 1
ATOM 6248 O O . GLY C 2 140 ? 7.995 28.040 56.168 1.00 68.92 140 GLY C O 1
ATOM 6249 N N . LEU C 2 141 ? 9.414 29.071 54.735 1.00 58.37 141 LEU C N 1
ATOM 6250 C CA . LEU C 2 141 ? 8.562 30.230 54.542 1.00 49.56 141 LEU C CA 1
ATOM 6251 C C . LEU C 2 141 ? 7.722 30.064 53.316 1.00 48.17 141 LEU C C 1
ATOM 6252 O O . LEU C 2 141 ? 8.023 29.253 52.419 1.00 55.71 141 LEU C O 1
ATOM 6257 N N . LYS C 2 142 ? 6.644 30.829 53.274 1.00 48.94 142 LYS C N 1
ATOM 6258 C CA . LYS C 2 142 ? 5.712 30.773 52.156 1.00 50.43 142 LYS C CA 1
ATOM 6259 C C . LYS C 2 142 ? 6.232 31.712 51.060 1.00 51.44 142 LYS C C 1
ATOM 6260 O O . LYS C 2 142 ? 6.891 32.704 51.347 1.00 51.22 142 LYS C O 1
ATOM 6262 N N . ALA C 2 143 ? 5.922 31.378 49.813 1.00 45.91 143 ALA C N 1
ATOM 6263 C CA . ALA C 2 143 ? 6.268 32.187 48.695 1.00 42.85 143 ALA C CA 1
ATOM 6264 C C . ALA C 2 143 ? 5.129 32.102 47.707 1.00 44.26 143 ALA C C 1
ATOM 6265 O O . ALA C 2 143 ? 4.545 31.027 47.501 1.00 39.77 143 ALA C O 1
ATOM 6267 N N . VAL C 2 144 ? 4.797 33.230 47.086 1.00 41.21 144 VAL C N 1
ATOM 6268 C CA . VAL C 2 144 ? 3.713 33.273 46.113 1.00 43.87 144 VAL C CA 1
ATOM 6269 C C . VAL C 2 144 ? 4.314 33.799 44.816 1.00 44.34 144 VAL C C 1
ATOM 6270 O O . VAL C 2 144 ? 5.039 34.801 44.820 1.00 48.40 144 VAL C O 1
ATOM 6274 N N . VAL C 2 145 ? 4.016 33.112 43.716 1.00 42.52 145 VAL C N 1
ATOM 6275 C CA . VAL C 2 145 ? 4.639 33.413 42.430 1.00 45.91 145 VAL C CA 1
ATOM 6276 C C . VAL C 2 145 ? 3.583 33.571 41.328 1.00 50.97 145 VAL C C 1
ATOM 6277 O O . VAL C 2 145 ? 2.668 32.747 41.193 1.00 55.90 145 VAL C O 1
ATOM 6281 N N . TYR C 2 146 ? 3.701 34.656 40.569 1.00 49.81 146 TYR C N 1
ATOM 6282 C CA . TYR C 2 146 ? 2.855 34.881 39.391 1.00 50.65 146 TYR C CA 1
ATOM 6283 C C . TYR C 2 146 ? 3.715 34.809 38.111 1.00 49.25 146 TYR C C 1
ATOM 6284 O O . TYR C 2 146 ? 4.837 35.344 38.062 1.00 52.83 146 TYR C O 1
ATOM 6293 N N . MET C 2 147 ? 3.218 34.114 37.091 1.00 49.56 147 MET C N 1
ATOM 6294 C CA . MET C 2 147 ? 3.920 34.053 35.812 1.00 53.16 147 MET C CA 1
ATOM 6295 C C . MET C 2 147 ? 3.038 34.631 34.722 1.00 52.18 147 MET C C 1
ATOM 6296 O O . MET C 2 147 ? 1.803 34.601 34.813 1.00 48.17 147 MET C O 1
ATOM 6301 N N . PRO C 2 148 ? 3.667 35.125 33.658 1.00 59.55 148 PRO C N 1
ATOM 6302 C CA . PRO C 2 148 ? 2.900 35.675 32.536 1.00 69.43 148 PRO C CA 1
ATOM 6303 C C . PRO C 2 148 ? 2.192 34.624 31.654 1.00 77.25 148 PRO C C 1
ATOM 6304 O O . PRO C 2 148 ? 2.572 33.456 31.655 1.00 78.75 148 PRO C O 1
ATOM 6308 N N . LYS C 2 149 ? 1.165 35.062 30.918 1.00 82.34 149 LYS C N 1
ATOM 6309 C CA . LYS C 2 149 ? 0.467 34.225 29.909 1.00 73.83 149 LYS C CA 1
ATOM 6310 C C . LYS C 2 149 ? 1.450 33.561 28.959 1.00 72.65 149 LYS C C 1
ATOM 6311 O O . LYS C 2 149 ? 2.472 34.158 28.631 1.00 73.75 149 LYS C O 1
ATOM 6313 N N . LEU C 2 153 ? 4.662 25.728 31.548 1.00 45.74 153 LEU C N 1
ATOM 6314 C CA . LEU C 2 153 ? 3.898 24.834 32.428 1.00 50.03 153 LEU C CA 1
ATOM 6315 C C . LEU C 2 153 ? 4.844 24.008 33.310 1.00 51.32 153 LEU C C 1
ATOM 6316 O O . LEU C 2 153 ? 4.671 23.912 34.520 1.00 48.98 153 LEU C O 1
ATOM 6318 N N . ILE C 2 154 ? 5.884 23.460 32.695 1.00 52.84 154 ILE C N 1
ATOM 6319 C CA . ILE C 2 154 ? 6.917 22.753 33.431 1.00 58.79 154 ILE C CA 1
ATOM 6320 C C . ILE C 2 154 ? 7.691 23.723 34.345 1.00 60.70 154 ILE C C 1
ATOM 6321 O O . ILE C 2 154 ? 8.106 23.345 35.427 1.00 65.70 154 ILE C O 1
ATOM 6326 N N . ARG C 2 155 ? 7.897 24.963 33.902 1.00 60.50 155 ARG C N 1
ATOM 6327 C CA . ARG C 2 155 ? 8.560 25.991 34.725 1.00 53.02 155 ARG C CA 1
ATOM 6328 C C . ARG C 2 155 ? 7.735 26.291 35.986 1.00 49.72 155 ARG C C 1
ATOM 6329 O O . ARG C 2 155 ? 8.308 26.443 37.064 1.00 44.21 155 ARG C O 1
ATOM 6337 N N . ALA C 2 156 ? 6.406 26.298 35.853 1.00 43.24 156 ALA C N 1
ATOM 6338 C CA . ALA C 2 156 ? 5.510 26.484 36.985 1.00 43.82 156 ALA C CA 1
ATOM 6339 C C . ALA C 2 156 ? 5.546 25.302 37.947 1.00 49.10 156 ALA C C 1
ATOM 6340 O O . ALA C 2 156 ? 5.667 25.506 39.168 1.00 51.33 156 ALA C O 1
ATOM 6342 N N . GLU C 2 157 ? 5.425 24.082 37.406 1.00 46.35 157 GLU C N 1
ATOM 6343 C CA . GLU C 2 157 ? 5.513 22.841 38.214 1.00 46.18 157 GLU C CA 1
ATOM 6344 C C . GLU C 2 157 ? 6.789 22.824 39.035 1.00 46.06 157 GLU C C 1
ATOM 6345 O O . GLU C 2 157 ? 6.758 22.532 40.227 1.00 46.98 157 GLU C O 1
ATOM 6347 N N . ASN C 2 158 ? 7.898 23.191 38.411 1.00 43.55 158 ASN C N 1
ATOM 6348 C CA . ASN C 2 158 ? 9.178 23.196 39.114 1.00 49.01 158 ASN C CA 1
ATOM 6349 C C . ASN C 2 158 ? 9.224 24.221 40.246 1.00 49.45 158 ASN C C 1
ATOM 6350 O O . ASN C 2 158 ? 9.953 24.022 41.214 1.00 60.73 158 ASN C O 1
ATOM 6355 N N . ILE C 2 159 ? 8.492 25.326 40.105 1.00 42.28 159 ILE C N 1
ATOM 6356 C CA . ILE C 2 159 ? 8.332 26.280 41.198 1.00 42.03 159 ILE C CA 1
ATOM 6357 C C . ILE C 2 159 ? 7.458 25.716 42.309 1.00 40.18 159 ILE C C 1
ATOM 6358 O O . ILE C 2 159 ? 7.747 25.916 43.485 1.00 36.58 159 ILE C O 1
ATOM 6363 N N . ARG C 2 160 ? 6.394 25.018 41.934 1.00 43.65 160 ARG C N 1
ATOM 6364 C CA . ARG C 2 160 ? 5.485 24.444 42.928 1.00 45.67 160 ARG C CA 1
ATOM 6365 C C . ARG C 2 160 ? 6.154 23.383 43.760 1.00 48.29 160 ARG C C 1
ATOM 6366 O O . ARG C 2 160 ? 5.837 23.258 44.936 1.00 48.27 160 ARG C O 1
ATOM 6374 N N . HIS C 2 161 ? 7.042 22.602 43.139 1.00 52.25 161 HIS C N 1
ATOM 6375 C CA . HIS C 2 161 ? 7.756 21.539 43.848 1.00 54.15 161 HIS C CA 1
ATOM 6376 C C . HIS C 2 161 ? 8.639 22.045 44.975 1.00 49.43 161 HIS C C 1
ATOM 6377 O O . HIS C 2 161 ? 9.142 21.258 45.730 1.00 49.59 161 HIS C O 1
ATOM 6384 N N . HIS C 2 162 ? 8.872 23.343 45.082 1.00 49.31 162 HIS C N 1
ATOM 6385 C CA . HIS C 2 162 ? 9.592 23.834 46.244 1.00 49.64 162 HIS C CA 1
ATOM 6386 C C . HIS C 2 162 ? 8.614 24.148 47.362 1.00 48.08 162 HIS C C 1
ATOM 6387 O O . HIS C 2 162 ? 9.001 24.539 48.447 1.00 46.60 162 HIS C O 1
ATOM 6394 N N . GLY C 2 163 ? 7.336 24.011 47.089 1.00 46.05 163 GLY C N 1
ATOM 6395 C CA . GLY C 2 163 ? 6.339 24.313 48.104 1.00 57.59 163 GLY C CA 1
ATOM 6396 C C . GLY C 2 163 ? 5.866 25.755 48.045 1.00 57.77 163 GLY C C 1
ATOM 6397 O O . GLY C 2 163 ? 5.232 26.233 48.964 1.00 60.46 163 GLY C O 1
ATOM 6398 N N . ALA C 2 164 ? 6.126 26.413 46.927 1.00 54.21 164 ALA C N 1
ATOM 6399 C CA . ALA C 2 164 ? 5.607 27.721 46.662 1.00 48.89 164 ALA C CA 1
ATOM 6400 C C . ALA C 2 164 ? 4.278 27.632 45.937 1.00 45.76 164 ALA C C 1
ATOM 6401 O O . ALA C 2 164 ? 3.976 26.669 45.243 1.00 42.30 164 ALA C O 1
ATOM 6403 N N . GLU C 2 165 ? 3.485 28.674 46.069 1.00 46.61 165 GLU C N 1
ATOM 6404 C CA . GLU C 2 165 ? 2.268 28.801 45.291 1.00 49.01 165 GLU C CA 1
ATOM 6405 C C . GLU C 2 165 ? 2.682 29.453 43.988 1.00 44.45 165 GLU C C 1
ATOM 6406 O O . GLU C 2 165 ? 3.520 30.352 43.996 1.00 49.60 165 GLU C O 1
ATOM 6412 N N . CYS C 2 166 ? 2.135 28.993 42.877 1.00 46.89 166 CYS C N 1
ATOM 6413 C CA . CYS C 2 166 ? 2.528 29.505 41.562 1.00 51.55 166 CYS C CA 1
ATOM 6414 C C . CYS C 2 166 ? 1.308 29.512 40.694 1.00 54.60 166 CYS C C 1
ATOM 6415 O O . CYS C 2 166 ? 0.556 28.559 40.699 1.00 58.74 166 CYS C O 1
ATOM 6418 N N . THR C 2 167 ? 1.136 30.586 39.944 1.00 56.47 167 THR C N 1
ATOM 6419 C CA . THR C 2 167 ? -0.047 30.792 39.160 1.00 58.82 167 THR C CA 1
ATOM 6420 C C . THR C 2 167 ? 0.352 31.411 37.829 1.00 65.05 167 THR C C 1
ATOM 6421 O O . THR C 2 167 ? 0.937 32.509 37.788 1.00 75.98 167 THR C O 1
ATOM 6425 N N . ILE C 2 168 ? 0.033 30.708 36.746 1.00 70.55 168 ILE C N 1
ATOM 6426 C CA . ILE C 2 168 ? 0.222 31.243 35.401 1.00 75.13 168 ILE C CA 1
ATOM 6427 C C . ILE C 2 168 ? -0.917 32.238 35.186 1.00 79.46 168 ILE C C 1
ATOM 6428 O O . ILE C 2 168 ? -2.097 31.865 35.189 1.00 86.94 168 ILE C O 1
ATOM 6430 N N . THR C 2 169 ? -0.570 33.517 35.057 1.00 83.74 169 THR C N 1
ATOM 6431 C CA . THR C 2 169 ? -1.580 34.577 34.979 1.00 84.85 169 THR C CA 1
ATOM 6432 C C . THR C 2 169 ? -2.079 34.714 33.550 1.00 80.33 169 THR C C 1
ATOM 6433 O O . THR C 2 169 ? -1.684 33.946 32.679 1.00 70.90 169 THR C O 1
ATOM 6437 N N . ASP C 2 170 ? -2.968 35.677 33.331 1.00 81.98 170 ASP C N 1
ATOM 6438 C CA . ASP C 2 170 ? -3.361 36.059 31.989 1.00 85.79 170 ASP C CA 1
ATOM 6439 C C . ASP C 2 170 ? -2.692 37.369 31.572 1.00 84.27 170 ASP C C 1
ATOM 6440 O O . ASP C 2 170 ? -3.144 38.018 30.624 1.00 93.52 170 ASP C O 1
ATOM 6442 N N . LEU C 2 171 ? -1.614 37.741 32.263 1.00 70.78 171 LEU C N 1
ATOM 6443 C CA . LEU C 2 171 ? -0.951 39.028 32.067 1.00 69.94 171 LEU C CA 1
ATOM 6444 C C . LEU C 2 171 ? 0.378 38.862 31.339 1.00 62.93 171 LEU C C 1
ATOM 6445 O O . LEU C 2 171 ? 0.962 37.781 31.346 1.00 68.92 171 LEU C O 1
ATOM 6450 N N . ASN C 2 172 ? 0.855 39.920 30.694 1.00 63.55 172 ASN C N 1
ATOM 6451 C CA . ASN C 2 172 ? 2.236 39.933 30.177 1.00 65.53 172 ASN C CA 1
ATOM 6452 C C . ASN C 2 172 ? 3.193 40.081 31.356 1.00 61.44 172 ASN C C 1
ATOM 6453 O O . ASN C 2 172 ? 2.743 40.240 32.492 1.00 67.40 172 ASN C O 1
ATOM 6455 N N . TYR C 2 173 ? 4.500 40.022 31.091 1.00 63.21 173 TYR C N 1
ATOM 6456 C CA . TYR C 2 173 ? 5.515 40.031 32.162 1.00 65.21 173 TYR C CA 1
ATOM 6457 C C . TYR C 2 173 ? 5.421 41.283 33.013 1.00 65.27 173 TYR C C 1
ATOM 6458 O O . TYR C 2 173 ? 5.393 41.184 34.222 1.00 56.12 173 TYR C O 1
ATOM 6460 N N . ASP C 2 174 ? 5.308 42.449 32.373 1.00 74.97 174 ASP C N 1
ATOM 6461 C CA . ASP C 2 174 ? 5.320 43.735 33.076 1.00 77.68 174 ASP C CA 1
ATOM 6462 C C . ASP C 2 174 ? 4.067 43.919 33.934 1.00 78.16 174 ASP C C 1
ATOM 6463 O O . ASP C 2 174 ? 4.142 44.444 35.061 1.00 70.85 174 ASP C O 1
ATOM 6465 N N . ASP C 2 175 ? 2.923 43.483 33.414 1.00 76.70 175 ASP C N 1
ATOM 6466 C CA . ASP C 2 175 ? 1.683 43.581 34.175 1.00 80.46 175 ASP C CA 1
ATOM 6467 C C . ASP C 2 175 ? 1.674 42.605 35.310 1.00 76.49 175 ASP C C 1
ATOM 6468 O O . ASP C 2 175 ? 1.102 42.879 36.370 1.00 77.58 175 ASP C O 1
ATOM 6473 N N . ALA C 2 176 ? 2.372 41.493 35.104 1.00 72.59 176 ALA C N 1
ATOM 6474 C CA . ALA C 2 176 ? 2.558 40.503 36.159 1.00 72.31 176 ALA C CA 1
ATOM 6475 C C . ALA C 2 176 ? 3.430 41.021 37.313 1.00 63.48 176 ALA C C 1
ATOM 6476 O O . ALA C 2 176 ? 3.158 40.699 38.479 1.00 58.64 176 ALA C O 1
ATOM 6478 N N . VAL C 2 177 ? 4.470 41.792 36.980 1.00 59.77 177 VAL C N 1
ATOM 6479 C CA . VAL C 2 177 ? 5.296 42.485 37.973 1.00 65.00 177 VAL C CA 1
ATOM 6480 C C . VAL C 2 177 ? 4.449 43.499 38.742 1.00 65.08 177 VAL C C 1
ATOM 6481 O O . VAL C 2 177 ? 4.551 43.599 39.972 1.00 73.70 177 VAL C O 1
ATOM 6483 N N . ARG C 2 178 ? 3.597 44.228 38.025 1.00 68.75 178 ARG C N 1
ATOM 6484 C CA . ARG C 2 178 ? 2.612 45.125 38.670 1.00 66.21 178 ARG C CA 1
ATOM 6485 C C . ARG C 2 178 ? 1.701 44.364 39.654 1.00 60.09 178 ARG C C 1
ATOM 6486 O O . ARG C 2 178 ? 1.504 44.810 40.782 1.00 56.25 178 ARG C O 1
ATOM 6488 N N . LEU C 2 179 ? 1.186 43.205 39.250 1.00 58.58 179 LEU C N 1
ATOM 6489 C CA . LEU C 2 179 ? 0.293 42.434 40.133 1.00 65.59 179 LEU C CA 1
ATOM 6490 C C . LEU C 2 179 ? 0.983 42.015 41.442 1.00 66.54 179 LEU C C 1
ATOM 6491 O O . LEU C 2 179 ? 0.394 42.111 42.520 1.00 66.69 179 LEU C O 1
ATOM 6493 N N . ALA C 2 180 ? 2.224 41.540 41.337 1.00 61.25 180 ALA C N 1
ATOM 6494 C CA . ALA C 2 180 ? 3.002 41.149 42.511 1.00 56.24 180 ALA C CA 1
ATOM 6495 C C . ALA C 2 180 ? 3.184 42.334 43.448 1.00 57.71 180 ALA C C 1
ATOM 6496 O O . ALA C 2 180 ? 3.094 42.188 44.669 1.00 53.73 180 ALA C O 1
ATOM 6498 N N . HIS C 2 181 ? 3.453 43.497 42.859 1.00 56.89 181 HIS C N 1
ATOM 6499 C CA . HIS C 2 181 ? 3.634 44.740 43.596 1.00 62.44 181 HIS C CA 1
ATOM 6500 C C . HIS C 2 181 ? 2.363 45.109 44.366 1.00 61.72 181 HIS C C 1
ATOM 6501 O O . HIS C 2 181 ? 2.393 45.271 45.610 1.00 59.36 181 HIS C O 1
ATOM 6508 N N . ARG C 2 182 ? 1.237 45.160 43.646 1.00 65.56 182 ARG C N 1
ATOM 6509 C CA . ARG C 2 182 ? -0.072 45.458 44.269 1.00 65.22 182 ARG C CA 1
ATOM 6510 C C . ARG C 2 182 ? -0.376 44.470 45.391 1.00 57.91 182 ARG C C 1
ATOM 6511 O O . ARG C 2 182 ? -0.908 44.848 46.421 1.00 61.38 182 ARG C O 1
ATOM 6513 N N . MET C 2 183 ? -0.037 43.204 45.186 1.00 56.85 183 MET C N 1
ATOM 6514 C CA . MET C 2 183 ? -0.320 42.189 46.189 1.00 58.32 183 MET C CA 1
ATOM 6515 C C . MET C 2 183 ? 0.547 42.351 47.434 1.00 52.15 183 MET C C 1
ATOM 6516 O O . MET C 2 183 ? 0.085 42.134 48.540 1.00 49.17 183 MET C O 1
ATOM 6521 N N . ALA C 2 184 ? 1.797 42.760 47.265 1.00 52.32 184 ALA C N 1
ATOM 6522 C CA . ALA C 2 184 ? 2.636 43.036 48.431 1.00 46.73 184 ALA C CA 1
ATOM 6523 C C . ALA C 2 184 ? 2.051 44.175 49.233 1.00 53.04 184 ALA C C 1
ATOM 6524 O O . ALA C 2 184 ? 1.952 44.084 50.465 1.00 48.26 184 ALA C O 1
ATOM 6526 N N . GLN C 2 185 ? 1.696 45.254 48.519 1.00 56.28 185 GLN C N 1
ATOM 6527 C CA . GLN C 2 185 ? 1.098 46.460 49.129 1.00 60.07 185 GLN C CA 1
ATOM 6528 C C . GLN C 2 185 ? -0.188 46.166 49.844 1.00 62.85 185 GLN C C 1
ATOM 6529 O O . GLN C 2 185 ? -0.338 46.569 50.985 1.00 74.00 185 GLN C O 1
ATOM 6535 N N . THR C 2 186 ? -1.082 45.405 49.211 1.00 66.91 186 THR C N 1
ATOM 6536 C CA . THR C 2 186 ? -2.382 45.113 49.819 1.00 66.01 186 THR C CA 1
ATOM 6537 C C . THR C 2 186 ? -2.399 43.933 50.806 1.00 63.41 186 THR C C 1
ATOM 6538 O O . THR C 2 186 ? -3.284 43.862 51.637 1.00 62.53 186 THR C O 1
ATOM 6542 N N . LYS C 2 187 ? -1.445 43.009 50.741 1.00 64.87 187 LYS C N 1
ATOM 6543 C CA . LYS C 2 187 ? -1.459 41.859 51.668 1.00 64.84 187 LYS C CA 1
ATOM 6544 C C . LYS C 2 187 ? -0.392 41.910 52.784 1.00 58.51 187 LYS C C 1
ATOM 6545 O O . LYS C 2 187 ? -0.412 41.088 53.679 1.00 51.20 187 LYS C O 1
ATOM 6549 N N . GLY C 2 188 ? 0.562 42.841 52.709 1.00 52.75 188 GLY C N 1
ATOM 6550 C CA . GLY C 2 188 ? 1.692 42.848 53.646 1.00 43.50 188 GLY C CA 1
ATOM 6551 C C . GLY C 2 188 ? 2.821 41.875 53.295 1.00 42.05 188 GLY C C 1
ATOM 6552 O O . GLY C 2 188 ? 3.667 41.570 54.118 1.00 37.52 188 GLY C O 1
ATOM 6553 N N . TRP C 2 189 ? 2.834 41.372 52.073 1.00 39.40 189 TRP C N 1
ATOM 6554 C CA . TRP C 2 189 ? 3.834 40.407 51.701 1.00 42.98 189 TRP C CA 1
ATOM 6555 C C . TRP C 2 189 ? 5.073 41.125 51.336 1.00 42.60 189 TRP C C 1
ATOM 6556 O O . TRP C 2 189 ? 5.029 42.287 51.002 1.00 47.51 189 TRP C O 1
ATOM 6567 N N . VAL C 2 190 ? 6.189 40.415 51.389 1.00 44.67 190 VAL C N 1
ATOM 6568 C CA . VAL C 2 190 ? 7.472 40.991 51.006 1.00 42.05 190 VAL C CA 1
ATOM 6569 C C . VAL C 2 190 ? 7.666 40.785 49.509 1.00 40.14 190 VAL C C 1
ATOM 6570 O O . VAL C 2 190 ? 7.793 39.646 49.062 1.00 33.48 190 VAL C O 1
ATOM 6574 N N . LEU C 2 191 ? 7.615 41.885 48.744 1.00 37.58 191 LEU C N 1
ATOM 6575 C CA . LEU C 2 191 ? 7.892 41.878 47.305 1.00 36.19 191 LEU C CA 1
ATOM 6576 C C . LEU C 2 191 ? 9.339 41.507 47.093 1.00 36.20 191 LEU C C 1
ATOM 6577 O O . LEU C 2 191 ? 10.237 42.135 47.643 1.00 34.09 191 LEU C O 1
ATOM 6582 N N . LEU C 2 192 ? 9.582 40.424 46.389 1.00 36.63 192 LEU C N 1
ATOM 6583 C CA . LEU C 2 192 ? 10.969 40.075 46.179 1.00 44.20 192 LEU C CA 1
ATOM 6584 C C . LEU C 2 192 ? 11.279 40.096 44.695 1.00 39.82 192 LEU C C 1
ATOM 6585 O O . LEU C 2 192 ? 11.531 39.070 44.107 1.00 40.10 192 LEU C O 1
ATOM 6590 N N . GLN C 2 193 ? 11.271 41.284 44.114 1.00 42.54 193 GLN C N 1
ATOM 6591 C CA . GLN C 2 193 ? 11.417 41.458 42.675 1.00 46.21 193 GLN C CA 1
ATOM 6592 C C . GLN C 2 193 ? 12.795 42.019 42.257 1.00 49.38 193 GLN C C 1
ATOM 6593 O O . GLN C 2 193 ? 13.386 42.890 42.921 1.00 44.72 193 GLN C O 1
ATOM 6599 N N . ASP C 2 194 ? 13.275 41.491 41.134 1.00 57.34 194 ASP C N 1
ATOM 6600 C CA . ASP C 2 194 ? 14.617 41.746 40.593 1.00 64.02 194 ASP C CA 1
ATOM 6601 C C . ASP C 2 194 ? 14.658 42.904 39.634 1.00 57.61 194 ASP C C 1
ATOM 6602 O O . ASP C 2 194 ? 15.451 42.854 38.702 1.00 69.60 194 ASP C O 1
ATOM 6607 N N . THR C 2 195 ? 13.755 43.862 39.810 1.00 43.04 195 THR C N 1
ATOM 6608 C CA . THR C 2 195 ? 13.828 45.121 39.130 1.00 48.36 195 THR C CA 1
ATOM 6609 C C . THR C 2 195 ? 13.264 46.173 40.116 1.00 51.87 195 THR C C 1
ATOM 6610 O O . THR C 2 195 ? 12.990 45.804 41.245 1.00 71.26 195 THR C O 1
ATOM 6614 N N . ALA C 2 196 ? 13.094 47.452 39.770 1.00 48.49 196 ALA C N 1
ATOM 6615 C CA . ALA C 2 196 ? 12.916 48.499 40.814 1.00 50.47 196 ALA C CA 1
ATOM 6616 C C . ALA C 2 196 ? 11.774 49.524 40.610 1.00 54.28 196 ALA C C 1
ATOM 6617 O O . ALA C 2 196 ? 11.377 49.794 39.487 1.00 53.82 196 ALA C O 1
ATOM 6619 N N . TRP C 2 197 ? 11.269 50.074 41.726 1.00 57.23 197 TRP C N 1
ATOM 6620 C CA . TRP C 2 197 ? 10.131 50.993 41.792 1.00 57.33 197 TRP C CA 1
ATOM 6621 C C . TRP C 2 197 ? 10.520 52.146 42.744 1.00 51.19 197 TRP C C 1
ATOM 6622 O O . TRP C 2 197 ? 11.490 52.018 43.500 1.00 47.04 197 TRP C O 1
ATOM 6633 N N . THR C 2 198 ? 9.782 53.264 42.688 1.00 46.34 198 THR C N 1
ATOM 6634 C CA . THR C 2 198 ? 9.937 54.344 43.652 1.00 39.50 198 THR C CA 1
ATOM 6635 C C . THR C 2 198 ? 9.551 53.868 45.062 1.00 41.42 198 THR C C 1
ATOM 6636 O O . THR C 2 198 ? 8.448 53.391 45.299 1.00 38.33 198 THR C O 1
ATOM 6640 N N . GLY C 2 199 ? 10.518 53.939 45.966 1.00 38.44 199 GLY C N 1
ATOM 6641 C CA . GLY C 2 199 ? 10.407 53.330 47.259 1.00 39.91 199 GLY C CA 1
ATOM 6642 C C . GLY C 2 199 ? 10.900 51.891 47.345 1.00 39.92 199 GLY C C 1
ATOM 6643 O O . GLY C 2 199 ? 10.882 51.311 48.436 1.00 42.45 199 GLY C O 1
ATOM 6644 N N . TYR C 2 200 ? 11.337 51.313 46.227 1.00 36.98 200 TYR C N 1
ATOM 6645 C CA . TYR C 2 200 ? 11.751 49.923 46.175 1.00 34.56 200 TYR C CA 1
ATOM 6646 C C . TYR C 2 200 ? 13.074 49.738 45.388 1.00 37.81 200 TYR C C 1
ATOM 6647 O O . TYR C 2 200 ? 13.087 49.482 44.165 1.00 38.75 200 TYR C O 1
ATOM 6656 N N . GLU C 2 201 ? 14.190 49.830 46.108 1.00 36.25 201 GLU C N 1
ATOM 6657 C CA . GLU C 2 201 ? 15.533 49.723 45.540 1.00 37.45 201 GLU C CA 1
ATOM 6658 C C . GLU C 2 201 ? 16.443 48.833 46.321 1.00 37.40 201 GLU C C 1
ATOM 6659 O O . GLU C 2 201 ? 17.456 48.358 45.801 1.00 38.15 201 GLU C O 1
ATOM 6665 N N . GLU C 2 202 ? 16.133 48.633 47.589 1.00 39.29 202 GLU C N 1
ATOM 6666 C CA . GLU C 2 202 ? 17.057 47.945 48.480 1.00 40.28 202 GLU C CA 1
ATOM 6667 C C . GLU C 2 202 ? 17.171 46.485 48.034 1.00 36.40 202 GLU C C 1
ATOM 6668 O O . GLU C 2 202 ? 18.239 45.997 47.778 1.00 36.08 202 GLU C O 1
ATOM 6674 N N . ILE C 2 203 ? 16.040 45.814 47.934 1.00 35.02 203 ILE C N 1
ATOM 6675 C CA . ILE C 2 203 ? 16.024 44.404 47.576 1.00 36.27 203 ILE C CA 1
ATOM 6676 C C . ILE C 2 203 ? 16.596 44.163 46.171 1.00 34.35 203 ILE C C 1
ATOM 6677 O O . ILE C 2 203 ? 17.453 43.295 45.993 1.00 40.36 203 ILE C O 1
ATOM 6682 N N . PRO C 2 204 ? 16.155 44.943 45.175 1.00 29.68 204 PRO C N 1
ATOM 6683 C CA . PRO C 2 204 ? 16.737 44.875 43.836 1.00 29.28 204 PRO C CA 1
ATOM 6684 C C . PRO C 2 204 ? 18.238 44.996 43.799 1.00 27.48 204 PRO C C 1
ATOM 6685 O O . PRO C 2 204 ? 18.924 44.342 42.977 1.00 29.93 204 PRO C O 1
ATOM 6689 N N . THR C 2 205 ? 18.750 45.867 44.662 1.00 29.99 205 THR C N 1
ATOM 6690 C CA . THR C 2 205 ? 20.201 46.064 44.782 1.00 29.28 205 THR C CA 1
ATOM 6691 C C . THR C 2 205 ? 20.823 44.804 45.303 1.00 28.02 205 THR C C 1
ATOM 6692 O O . THR C 2 205 ? 21.783 44.289 44.707 1.00 32.50 205 THR C O 1
ATOM 6696 N N . TRP C 2 206 ? 20.245 44.254 46.358 1.00 27.64 206 TRP C N 1
ATOM 6697 C CA . TRP C 2 206 ? 20.784 43.024 46.885 1.00 29.85 206 TRP C CA 1
ATOM 6698 C C . TRP C 2 206 ? 20.769 41.893 45.827 1.00 30.22 206 TRP C C 1
ATOM 6699 O O . TRP C 2 206 ? 21.702 41.101 45.779 1.00 32.90 206 TRP C O 1
ATOM 6710 N N . ILE C 2 207 ? 19.730 41.824 45.006 1.00 28.04 207 ILE C N 1
ATOM 6711 C CA . ILE C 2 207 ? 19.633 40.797 44.018 1.00 30.86 207 ILE C CA 1
ATOM 6712 C C . ILE C 2 207 ? 20.812 40.885 43.079 1.00 30.38 207 ILE C C 1
ATOM 6713 O O . ILE C 2 207 ? 21.533 39.891 42.862 1.00 29.34 207 ILE C O 1
ATOM 6718 N N . MET C 2 208 ? 21.031 42.077 42.562 1.00 31.56 208 MET C N 1
ATOM 6719 C CA . MET C 2 208 ? 22.213 42.368 41.723 1.00 33.07 208 MET C CA 1
ATOM 6720 C C . MET C 2 208 ? 23.500 41.955 42.383 1.00 33.47 208 MET C C 1
ATOM 6721 O O . MET C 2 208 ? 24.361 41.304 41.776 1.00 39.00 208 MET C O 1
ATOM 6726 N N . GLN C 2 209 ? 23.642 42.336 43.643 1.00 34.22 209 GLN C N 1
ATOM 6727 C CA . GLN C 2 209 ? 24.863 42.032 44.378 1.00 32.70 209 GLN C CA 1
ATOM 6728 C C . GLN C 2 209 ? 25.070 40.529 44.495 1.00 33.75 209 GLN C C 1
ATOM 6729 O O . GLN C 2 209 ? 26.192 40.040 44.361 1.00 42.41 209 GLN C O 1
ATOM 6735 N N . GLY C 2 210 ? 23.996 39.789 44.739 1.00 33.67 210 GLY C N 1
ATOM 6736 C CA . GLY C 2 210 ? 24.118 38.341 44.938 1.00 37.24 210 GLY C CA 1
ATOM 6737 C C . GLY C 2 210 ? 24.610 37.631 43.700 1.00 34.57 210 GLY C C 1
ATOM 6738 O O . GLY C 2 210 ? 25.242 36.584 43.781 1.00 33.45 210 GLY C O 1
ATOM 6739 N N . TYR C 2 211 ? 24.287 38.191 42.536 1.00 34.65 211 TYR C N 1
ATOM 6740 C CA . TYR C 2 211 ? 24.690 37.572 41.276 1.00 32.87 211 TYR C CA 1
ATOM 6741 C C . TYR C 2 211 ? 26.201 37.546 41.124 1.00 34.48 211 TYR C C 1
ATOM 6742 O O . TYR C 2 211 ? 26.734 36.702 40.400 1.00 35.29 211 TYR C O 1
ATOM 6751 N N . MET C 2 212 ? 26.900 38.421 41.838 1.00 35.48 212 MET C N 1
ATOM 6752 C CA . MET C 2 212 ? 28.328 38.572 41.594 1.00 38.86 212 MET C CA 1
ATOM 6753 C C . MET C 2 212 ? 29.145 37.314 41.906 1.00 36.18 212 MET C C 1
ATOM 6754 O O . MET C 2 212 ? 30.258 37.171 41.434 1.00 37.11 212 MET C O 1
ATOM 6759 N N . THR C 2 213 ? 28.611 36.399 42.697 1.00 35.87 213 THR C N 1
ATOM 6760 C CA . THR C 2 213 ? 29.355 35.203 43.025 1.00 39.11 213 THR C CA 1
ATOM 6761 C C . THR C 2 213 ? 29.813 34.436 41.749 1.00 41.80 213 THR C C 1
ATOM 6762 O O . THR C 2 213 ? 30.946 33.950 41.675 1.00 35.80 213 THR C O 1
ATOM 6766 N N . LEU C 2 214 ? 28.969 34.379 40.729 1.00 39.64 214 LEU C N 1
ATOM 6767 C CA . LEU C 2 214 ? 29.376 33.680 39.530 1.00 36.40 214 LEU C CA 1
ATOM 6768 C C . LEU C 2 214 ? 30.554 34.361 38.865 1.00 37.52 214 LEU C C 1
ATOM 6769 O O . LEU C 2 214 ? 31.390 33.688 38.258 1.00 45.18 214 LEU C O 1
ATOM 6774 N N . ALA C 2 215 ? 30.651 35.676 38.994 1.00 35.26 215 ALA C N 1
ATOM 6775 C CA . ALA C 2 215 ? 31.767 36.423 38.412 1.00 39.61 215 ALA C CA 1
ATOM 6776 C C . ALA C 2 215 ? 33.054 36.246 39.185 1.00 41.65 215 ALA C C 1
ATOM 6777 O O . ALA C 2 215 ? 34.141 36.122 38.606 1.00 43.11 215 ALA C O 1
ATOM 6779 N N . VAL C 2 216 ? 32.916 36.243 40.506 1.00 44.37 216 VAL C N 1
ATOM 6780 C CA . VAL C 2 216 ? 34.036 36.018 41.417 1.00 48.30 216 VAL C CA 1
ATOM 6781 C C . VAL C 2 216 ? 34.644 34.640 41.135 1.00 43.62 216 VAL C C 1
ATOM 6782 O O . VAL C 2 216 ? 35.857 34.507 41.027 1.00 45.54 216 VAL C O 1
ATOM 6786 N N . GLU C 2 217 ? 33.784 33.632 41.045 1.00 38.16 217 GLU C N 1
ATOM 6787 C CA . GLU C 2 217 ? 34.218 32.282 40.739 1.00 35.27 217 GLU C CA 1
ATOM 6788 C C . GLU C 2 217 ? 34.936 32.222 39.390 1.00 36.57 217 GLU C C 1
ATOM 6789 O O . GLU C 2 217 ? 35.946 31.551 39.261 1.00 34.56 217 GLU C O 1
ATOM 6795 N N . ALA C 2 218 ? 34.387 32.895 38.388 1.00 37.56 218 ALA C N 1
ATOM 6796 C CA . ALA C 2 218 ? 34.914 32.790 37.033 1.00 40.69 218 ALA C CA 1
ATOM 6797 C C . ALA C 2 218 ? 36.268 33.440 36.946 1.00 40.92 218 ALA C C 1
ATOM 6798 O O . ALA C 2 218 ? 37.185 32.909 36.333 1.00 38.43 218 ALA C O 1
ATOM 6800 N N . TYR C 2 219 ? 36.380 34.617 37.533 1.00 44.30 219 TYR C N 1
ATOM 6801 C CA . TYR C 2 219 ? 37.653 35.310 37.561 1.00 46.69 219 TYR C CA 1
ATOM 6802 C C . TYR C 2 219 ? 38.731 34.462 38.239 1.00 50.20 219 TYR C C 1
ATOM 6803 O O . TYR C 2 219 ? 39.834 34.346 37.724 1.00 61.41 219 TYR C O 1
ATOM 6812 N N . GLU C 2 220 ? 38.409 33.904 39.403 1.00 50.98 220 GLU C N 1
ATOM 6813 C CA . GLU C 2 220 ? 39.320 33.018 40.119 1.00 50.87 220 GLU C CA 1
ATOM 6814 C C . GLU C 2 220 ? 39.653 31.797 39.296 1.00 45.52 220 GLU C C 1
ATOM 6815 O O . GLU C 2 220 ? 40.799 31.420 39.231 1.00 56.61 220 GLU C O 1
ATOM 6817 N N . GLN C 2 221 ? 38.664 31.184 38.659 1.00 41.45 221 GLN C N 1
ATOM 6818 C CA . GLN C 2 221 ? 38.912 29.992 37.836 1.00 38.59 221 GLN C CA 1
ATOM 6819 C C . GLN C 2 221 ? 39.877 30.252 36.699 1.00 38.79 221 GLN C C 1
ATOM 6820 O O . GLN C 2 221 ? 40.651 29.376 36.343 1.00 40.24 221 GLN C O 1
ATOM 6826 N N . LEU C 2 222 ? 39.859 31.457 36.156 1.00 37.32 222 LEU C N 1
ATOM 6827 C CA . LEU C 2 222 ? 40.777 31.808 35.083 1.00 39.88 222 LEU C CA 1
ATOM 6828 C C . LEU C 2 222 ? 42.204 32.006 35.569 1.00 40.34 222 LEU C C 1
ATOM 6829 O O . LEU C 2 222 ? 43.170 31.544 34.922 1.00 45.90 222 LEU C O 1
ATOM 6834 N N . ALA C 2 223 ? 42.333 32.739 36.669 1.00 45.07 223 ALA C N 1
ATOM 6835 C CA . ALA C 2 223 ? 43.637 33.052 37.269 1.00 47.85 223 ALA C CA 1
ATOM 6836 C C . ALA C 2 223 ? 44.316 31.782 37.735 1.00 50.38 223 ALA C C 1
ATOM 6837 O O . ALA C 2 223 ? 45.462 31.510 37.379 1.00 53.29 223 ALA C O 1
ATOM 6839 N N . GLU C 2 224 ? 43.591 30.977 38.501 1.00 55.06 224 GLU C N 1
ATOM 6840 C CA . GLU C 2 224 ? 44.178 29.778 39.078 1.00 60.51 224 GLU C CA 1
ATOM 6841 C C . GLU C 2 224 ? 44.525 28.708 38.034 1.00 56.45 224 GLU C C 1
ATOM 6842 O O . GLU C 2 224 ? 45.027 27.658 38.396 1.00 56.50 224 GLU C O 1
ATOM 6848 N N . THR C 2 225 ? 44.219 28.938 36.759 1.00 55.98 225 THR C N 1
ATOM 6849 C CA . THR C 2 225 ? 44.633 27.993 35.724 1.00 54.57 225 THR C CA 1
ATOM 6850 C C . THR C 2 225 ? 45.581 28.659 34.749 1.00 55.04 225 THR C C 1
ATOM 6851 O O . THR C 2 225 ? 45.788 28.160 33.648 1.00 53.45 225 THR C O 1
ATOM 6855 N N . ASN C 2 226 ? 46.167 29.776 35.180 1.00 54.36 226 ASN C N 1
ATOM 6856 C CA . ASN C 2 226 ? 47.021 30.613 34.330 1.00 61.29 226 ASN C CA 1
ATOM 6857 C C . ASN C 2 226 ? 46.417 30.889 32.942 1.00 60.84 226 ASN C C 1
ATOM 6858 O O . ASN C 2 226 ? 47.126 30.865 31.930 1.00 61.10 226 ASN C O 1
ATOM 6860 N N . SER C 2 227 ? 45.109 31.148 32.915 1.00 56.52 227 SER C N 1
ATOM 6861 C CA . SER C 2 227 ? 44.392 31.472 31.675 1.00 52.61 227 SER C CA 1
ATOM 6862 C C . SER C 2 227 ? 44.346 32.985 31.567 1.00 52.47 227 SER C C 1
ATOM 6863 O O . SER C 2 227 ? 44.117 33.654 32.575 1.00 50.51 227 SER C O 1
ATOM 6866 N N . PRO C 2 228 ? 44.606 33.542 30.368 1.00 53.71 228 PRO C N 1
ATOM 6867 C CA . PRO C 2 228 ? 44.477 34.989 30.182 1.00 50.39 228 PRO C CA 1
ATOM 6868 C C . PRO C 2 228 ? 43.109 35.469 30.658 1.00 52.59 228 PRO C C 1
ATOM 6869 O O . PRO C 2 228 ? 42.117 34.729 30.535 1.00 49.62 228 PRO C O 1
ATOM 6873 N N . LEU C 2 229 ? 43.077 36.658 31.257 1.00 50.04 229 LEU C N 1
ATOM 6874 C CA . LEU C 2 229 ? 41.839 37.238 31.714 1.00 51.24 229 LEU C CA 1
ATOM 6875 C C . LEU C 2 229 ? 41.138 37.839 30.514 1.00 49.64 229 LEU C C 1
ATOM 6876 O O . LEU C 2 229 ? 41.739 37.969 29.465 1.00 45.72 229 LEU C O 1
ATOM 6881 N N . PRO C 2 230 ? 39.844 38.175 30.661 1.00 51.44 230 PRO C N 1
ATOM 6882 C CA . PRO C 2 230 ? 39.068 38.565 29.487 1.00 50.76 230 PRO C CA 1
ATOM 6883 C C . PRO C 2 230 ? 39.461 39.883 28.874 1.00 47.32 230 PRO C C 1
ATOM 6884 O O . PRO C 2 230 ? 39.672 40.864 29.599 1.00 49.57 230 PRO C O 1
ATOM 6888 N N . THR C 2 231 ? 39.579 39.877 27.553 1.00 42.60 231 THR C N 1
ATOM 6889 C CA . THR C 2 231 ? 39.608 41.100 26.771 1.00 43.25 231 THR C CA 1
ATOM 6890 C C . THR C 2 231 ? 38.187 41.526 26.445 1.00 43.61 231 THR C C 1
ATOM 6891 O O . THR C 2 231 ? 37.948 42.702 26.189 1.00 42.60 231 THR C O 1
ATOM 6895 N N . HIS C 2 232 ? 37.282 40.550 26.357 1.00 42.36 232 HIS C N 1
ATOM 6896 C CA . HIS C 2 232 ? 35.895 40.792 26.028 1.00 41.22 232 HIS C CA 1
ATOM 6897 C C . HIS C 2 232 ? 34.962 40.089 27.003 1.00 40.87 232 HIS C C 1
ATOM 6898 O O . HIS C 2 232 ? 35.217 38.948 27.424 1.00 43.67 232 HIS C O 1
ATOM 6905 N N . LEU C 2 233 ? 33.849 40.753 27.290 1.00 36.30 233 LEU C N 1
ATOM 6906 C CA . LEU C 2 233 ? 32.738 40.178 28.006 1.00 33.63 233 LEU C CA 1
ATOM 6907 C C . LEU C 2 233 ? 31.536 40.302 27.099 1.00 36.04 233 LEU C C 1
ATOM 6908 O O . LEU C 2 233 ? 31.277 41.391 26.591 1.00 42.07 233 LEU C O 1
ATOM 6913 N N . ILE C 2 234 ? 30.796 39.214 26.865 1.00 35.20 234 ILE C N 1
ATOM 6914 C CA . ILE C 2 234 ? 29.516 39.305 26.177 1.00 31.22 234 ILE C CA 1
ATOM 6915 C C . ILE C 2 234 ? 28.448 38.874 27.161 1.00 35.00 234 ILE C C 1
ATOM 6916 O O . ILE C 2 234 ? 28.421 37.737 27.609 1.00 37.25 234 ILE C O 1
ATOM 6921 N N . LEU C 2 235 ? 27.545 39.780 27.472 1.00 36.60 235 LEU C N 1
ATOM 6922 C CA . LEU C 2 235 ? 26.590 39.600 28.562 1.00 33.42 235 LEU C CA 1
ATOM 6923 C C . LEU C 2 235 ? 25.149 39.841 28.051 1.00 33.03 235 LEU C C 1
ATOM 6924 O O . LEU C 2 235 ? 24.861 40.879 27.474 1.00 29.46 235 LEU C O 1
ATOM 6929 N N . GLN C 2 236 ? 24.253 38.880 28.296 1.00 32.82 236 GLN C N 1
ATOM 6930 C CA . GLN C 2 236 ? 22.872 38.987 27.889 1.00 28.93 236 GLN C CA 1
ATOM 6931 C C . GLN C 2 236 ? 22.081 39.815 28.917 1.00 30.90 236 GLN C C 1
ATOM 6932 O O . GLN C 2 236 ? 22.455 39.919 30.096 1.00 27.39 236 GLN C O 1
ATOM 6938 N N . ALA C 2 237 ? 21.001 40.445 28.461 1.00 32.40 237 ALA C N 1
ATOM 6939 C CA . ALA C 2 237 ? 20.218 41.298 29.346 1.00 30.21 237 ALA C CA 1
ATOM 6940 C C . ALA C 2 237 ? 18.730 41.169 29.166 1.00 31.01 237 ALA C C 1
ATOM 6941 O O . ALA C 2 237 ? 18.204 41.206 28.052 1.00 31.34 237 ALA C O 1
ATOM 6943 N N . GLY C 2 238 ? 18.062 41.017 30.304 1.00 31.50 238 GLY C N 1
ATOM 6944 C CA . GLY C 2 238 ? 16.653 41.237 30.433 1.00 32.13 238 GLY C CA 1
ATOM 6945 C C . GLY C 2 238 ? 16.546 42.653 30.973 1.00 33.51 238 GLY C C 1
ATOM 6946 O O . GLY C 2 238 ? 16.433 43.587 30.180 1.00 34.19 238 GLY C O 1
ATOM 6947 N N . VAL C 2 239 ? 16.522 42.814 32.299 1.00 29.86 239 VAL C N 1
ATOM 6948 C CA . VAL C 2 239 ? 16.403 44.153 32.908 1.00 29.98 239 VAL C CA 1
ATOM 6949 C C . VAL C 2 239 ? 17.752 44.790 33.158 1.00 28.64 239 VAL C C 1
ATOM 6950 O O . VAL C 2 239 ? 17.826 46.007 33.467 1.00 31.38 239 VAL C O 1
ATOM 6954 N N . GLY C 2 240 ? 18.814 43.994 33.034 1.00 24.40 240 GLY C N 1
ATOM 6955 C CA . GLY C 2 240 ? 20.189 44.476 33.202 1.00 24.75 240 GLY C CA 1
ATOM 6956 C C . GLY C 2 240 ? 20.876 44.180 34.519 1.00 26.18 240 GLY C C 1
ATOM 6957 O O . GLY C 2 240 ? 22.050 44.526 34.705 1.00 24.42 240 GLY C O 1
ATOM 6958 N N . SER C 2 241 ? 20.166 43.539 35.444 1.00 30.74 241 SER C N 1
ATOM 6959 C CA . SER C 2 241 ? 20.723 43.288 36.780 1.00 30.56 241 SER C CA 1
ATOM 6960 C C . SER C 2 241 ? 21.900 42.361 36.690 1.00 29.69 241 SER C C 1
ATOM 6961 O O . SER C 2 241 ? 22.958 42.660 37.220 1.00 31.81 241 SER C O 1
ATOM 6964 N N . PHE C 2 242 ? 21.723 41.235 36.014 1.00 27.88 242 PHE C N 1
ATOM 6965 C CA . PHE C 2 242 ? 22.827 40.279 35.843 1.00 28.62 242 PHE C CA 1
ATOM 6966 C C . PHE C 2 242 ? 24.038 40.935 35.190 1.00 30.55 242 PHE C C 1
ATOM 6967 O O . PHE C 2 242 ? 25.140 40.807 35.688 1.00 32.92 242 PHE C O 1
ATOM 6975 N N . ALA C 2 243 ? 23.838 41.649 34.084 1.00 30.88 243 ALA C N 1
ATOM 6976 C CA . ALA C 2 243 ? 24.966 42.238 33.328 1.00 32.11 243 ALA C CA 1
ATOM 6977 C C . ALA C 2 243 ? 25.705 43.307 34.110 1.00 32.34 243 ALA C C 1
ATOM 6978 O O . ALA C 2 243 ? 26.926 43.379 34.070 1.00 32.48 243 ALA C O 1
ATOM 6980 N N . GLY C 2 244 ? 24.935 44.129 34.816 1.00 33.57 244 GLY C N 1
ATOM 6981 C CA . GLY C 2 244 ? 25.478 45.111 35.698 1.00 31.73 244 GLY C CA 1
ATOM 6982 C C . GLY C 2 244 ? 26.354 44.461 36.721 1.00 32.08 244 GLY C C 1
ATOM 6983 O O . GLY C 2 244 ? 27.470 44.919 36.979 1.00 32.00 244 GLY C O 1
ATOM 6984 N N . SER C 2 245 ? 25.819 43.429 37.362 1.00 33.55 245 SER C N 1
ATOM 6985 C CA . SER C 2 245 ? 26.535 42.736 38.401 1.00 35.42 245 SER C CA 1
ATOM 6986 C C . SER C 2 245 ? 27.868 42.236 37.876 1.00 37.59 245 SER C C 1
ATOM 6987 O O . SER C 2 245 ? 28.913 42.494 38.467 1.00 40.96 245 SER C O 1
ATOM 6990 N N . VAL C 2 246 ? 27.815 41.489 36.780 1.00 38.76 246 VAL C N 1
ATOM 6991 C CA . VAL C 2 246 ? 28.997 40.818 36.240 1.00 36.36 246 VAL C CA 1
ATOM 6992 C C . VAL C 2 246 ? 30.032 41.817 35.690 1.00 33.53 246 VAL C C 1
ATOM 6993 O O . VAL C 2 246 ? 31.179 41.764 36.063 1.00 29.72 246 VAL C O 1
ATOM 6997 N N . MET C 2 247 ? 29.617 42.747 34.851 1.00 32.01 247 MET C N 1
ATOM 6998 C CA . MET C 2 247 ? 30.565 43.721 34.343 1.00 34.71 247 MET C CA 1
ATOM 6999 C C . MET C 2 247 ? 31.031 44.635 35.489 1.00 35.25 247 MET C C 1
ATOM 7000 O O . MET C 2 247 ? 32.209 44.978 35.607 1.00 35.41 247 MET C O 1
ATOM 7005 N N . GLY C 2 248 ? 30.107 45.035 36.348 1.00 38.14 248 GLY C N 1
ATOM 7006 C CA . GLY C 2 248 ? 30.480 45.820 37.520 1.00 39.26 248 GLY C CA 1
ATOM 7007 C C . GLY C 2 248 ? 31.654 45.181 38.220 1.00 38.80 248 GLY C C 1
ATOM 7008 O O . GLY C 2 248 ? 32.663 45.820 38.477 1.00 37.37 248 GLY C O 1
ATOM 7009 N N . TYR C 2 249 ? 31.515 43.905 38.556 1.00 43.75 249 TYR C N 1
ATOM 7010 C CA . TYR C 2 249 ? 32.607 43.193 39.238 1.00 42.65 249 TYR C CA 1
ATOM 7011 C C . TYR C 2 249 ? 33.901 43.226 38.435 1.00 42.16 249 TYR C C 1
ATOM 7012 O O . TYR C 2 249 ? 34.926 43.644 38.950 1.00 49.55 249 TYR C O 1
ATOM 7021 N N . PHE C 2 250 ? 33.852 42.848 37.165 1.00 43.53 250 PHE C N 1
ATOM 7022 C CA . PHE C 2 250 ? 35.076 42.770 36.360 1.00 41.29 250 PHE C CA 1
ATOM 7023 C C . PHE C 2 250 ? 35.756 44.120 36.166 1.00 43.14 250 PHE C C 1
ATOM 7024 O O . PHE C 2 250 ? 36.973 44.200 36.087 1.00 49.65 250 PHE C O 1
ATOM 7032 N N . VAL C 2 251 ? 34.979 45.179 36.060 1.00 50.46 251 VAL C N 1
ATOM 7033 C CA . VAL C 2 251 ? 35.552 46.512 35.959 1.00 55.84 251 VAL C CA 1
ATOM 7034 C C . VAL C 2 251 ? 36.284 46.860 37.258 1.00 61.71 251 VAL C C 1
ATOM 7035 O O . VAL C 2 251 ? 37.402 47.361 37.237 1.00 61.88 251 VAL C O 1
ATOM 7039 N N . GLU C 2 252 ? 35.650 46.580 38.392 1.00 66.91 252 GLU C N 1
ATOM 7040 C CA . GLU C 2 252 ? 36.265 46.835 39.688 1.00 67.89 252 GLU C CA 1
ATOM 7041 C C . GLU C 2 252 ? 37.571 46.034 39.822 1.00 61.69 252 GLU C C 1
ATOM 7042 O O . GLU C 2 252 ? 38.543 46.561 40.320 1.00 63.10 252 GLU C O 1
ATOM 7045 N N . LYS C 2 253 ? 37.590 44.777 39.369 1.00 54.84 253 LYS C N 1
ATOM 7046 C CA . LYS C 2 253 ? 38.758 43.881 39.580 1.00 52.29 253 LYS C CA 1
ATOM 7047 C C . LYS C 2 253 ? 39.848 44.112 38.552 1.00 53.39 253 LYS C C 1
ATOM 7048 O O . LYS C 2 253 ? 40.996 43.887 38.845 1.00 61.92 253 LYS C O 1
ATOM 7050 N N . MET C 2 254 ? 39.504 44.599 37.368 1.00 54.04 254 MET C N 1
ATOM 7051 C CA . MET C 2 254 ? 40.483 44.822 36.318 1.00 57.04 254 MET C CA 1
ATOM 7052 C C . MET C 2 254 ? 40.591 46.309 35.985 1.00 63.24 254 MET C C 1
ATOM 7053 O O . MET C 2 254 ? 40.644 46.710 34.811 1.00 63.19 254 MET C O 1
ATOM 7058 N N . GLN C 2 255 ? 40.640 47.129 37.028 1.00 70.81 255 GLN C N 1
ATOM 7059 C CA . GLN C 2 255 ? 40.481 48.575 36.880 1.00 71.29 255 GLN C CA 1
ATOM 7060 C C . GLN C 2 255 ? 41.358 49.164 35.770 1.00 68.78 255 GLN C C 1
ATOM 7061 O O . GLN C 2 255 ? 40.895 49.992 35.011 1.00 66.76 255 GLN C O 1
ATOM 7063 N N . GLU C 2 256 ? 42.597 48.696 35.641 1.00 76.85 256 GLU C N 1
ATOM 7064 C CA . GLU C 2 256 ? 43.553 49.312 34.701 1.00 81.14 256 GLU C CA 1
ATOM 7065 C C . GLU C 2 256 ? 43.394 48.855 33.244 1.00 87.52 256 GLU C C 1
ATOM 7066 O O . GLU C 2 256 ? 43.723 49.607 32.327 1.00 94.99 256 GLU C O 1
ATOM 7068 N N . ASN C 2 257 ? 42.889 47.640 33.024 1.00 89.86 257 ASN C N 1
ATOM 7069 C CA . ASN C 2 257 ? 42.588 47.165 31.657 1.00 89.54 257 ASN C CA 1
ATOM 7070 C C . ASN C 2 257 ? 41.140 46.646 31.552 1.00 79.60 257 ASN C C 1
ATOM 7071 O O . ASN C 2 257 ? 40.891 45.455 31.285 1.00 73.26 257 ASN C O 1
ATOM 7076 N N . ILE C 2 258 ? 40.191 47.557 31.769 1.00 64.73 258 ILE C N 1
ATOM 7077 C CA . ILE C 2 258 ? 38.784 47.194 31.744 1.00 58.94 258 ILE C CA 1
ATOM 7078 C C . ILE C 2 258 ? 38.499 46.575 30.379 1.00 56.59 258 ILE C C 1
ATOM 7079 O O . ILE C 2 258 ? 38.777 47.190 29.353 1.00 59.31 258 ILE C O 1
ATOM 7081 N N . PRO C 2 259 ? 37.964 45.341 30.357 1.00 54.28 259 PRO C N 1
ATOM 7082 C CA . PRO C 2 259 ? 37.706 44.695 29.075 1.00 52.81 259 PRO C CA 1
ATOM 7083 C C . PRO C 2 259 ? 36.579 45.303 28.264 1.00 51.17 259 PRO C C 1
ATOM 7084 O O . PRO C 2 259 ? 35.764 46.062 28.765 1.00 58.63 259 PRO C O 1
ATOM 7088 N N . ASN C 2 260 ? 36.556 44.916 27.001 1.00 47.83 260 ASN C N 1
ATOM 7089 C CA . ASN C 2 260 ? 35.557 45.304 26.035 1.00 46.92 260 ASN C CA 1
ATOM 7090 C C . ASN C 2 260 ? 34.227 44.584 26.353 1.00 43.68 260 ASN C C 1
ATOM 7091 O O . ASN C 2 260 ? 34.168 43.359 26.352 1.00 43.09 260 ASN C O 1
ATOM 7096 N N . ILE C 2 261 ? 33.172 45.346 26.648 1.00 40.56 261 ILE C N 1
ATOM 7097 C CA . ILE C 2 261 ? 31.918 44.786 27.159 1.00 37.36 261 ILE C CA 1
ATOM 7098 C C . ILE C 2 261 ? 30.785 44.957 26.167 1.00 38.47 261 ILE C C 1
ATOM 7099 O O . ILE C 2 261 ? 30.408 46.076 25.839 1.00 42.54 261 ILE C O 1
ATOM 7104 N N . ILE C 2 262 ? 30.233 43.830 25.721 1.00 35.82 262 ILE C N 1
ATOM 7105 C CA . ILE C 2 262 ? 29.178 43.804 24.753 1.00 36.02 262 ILE C CA 1
ATOM 7106 C C . ILE C 2 262 ? 27.932 43.266 25.428 1.00 34.17 262 ILE C C 1
ATOM 7107 O O . ILE C 2 262 ? 27.971 42.227 26.040 1.00 36.52 262 ILE C O 1
ATOM 7112 N N . VAL C 2 263 ? 26.820 43.958 25.268 1.00 31.98 263 VAL C N 1
ATOM 7113 C CA . VAL C 2 263 ? 25.563 43.570 25.869 1.00 32.01 263 VAL C CA 1
ATOM 7114 C C . VAL C 2 263 ? 24.594 43.182 24.747 1.00 31.90 263 VAL C C 1
ATOM 7115 O O . VAL C 2 263 ? 24.541 43.875 23.743 1.00 36.55 263 VAL C O 1
ATOM 7119 N N . VAL C 2 264 ? 23.862 42.080 24.903 1.00 28.26 264 VAL C N 1
ATOM 7120 C CA . VAL C 2 264 ? 23.014 41.573 23.838 1.00 26.90 264 VAL C CA 1
ATOM 7121 C C . VAL C 2 264 ? 21.613 41.305 24.351 1.00 28.35 264 VAL C C 1
ATOM 7122 O O . VAL C 2 264 ? 21.421 40.704 25.408 1.00 25.02 264 VAL C O 1
ATOM 7126 N N . GLU C 2 265 ? 20.632 41.766 23.565 1.00 30.12 265 GLU C N 1
ATOM 7127 C CA . GLU C 2 265 ? 19.246 41.580 23.870 1.00 32.69 265 GLU C CA 1
ATOM 7128 C C . GLU C 2 265 ? 18.565 40.970 22.643 1.00 31.97 265 GLU C C 1
ATOM 7129 O O . GLU C 2 265 ? 19.100 41.032 21.553 1.00 29.93 265 GLU C O 1
ATOM 7135 N N . PRO C 2 266 ? 17.386 40.363 22.829 1.00 32.84 266 PRO C N 1
ATOM 7136 C CA . PRO C 2 266 ? 16.592 39.990 21.669 1.00 33.91 266 PRO C CA 1
ATOM 7137 C C . PRO C 2 266 ? 16.042 41.236 20.953 1.00 32.75 266 PRO C C 1
ATOM 7138 O O . PRO C 2 266 ? 15.784 42.248 21.602 1.00 30.27 266 PRO C O 1
ATOM 7142 N N . HIS C 2 267 ? 15.860 41.142 19.637 1.00 34.57 267 HIS C N 1
ATOM 7143 C CA . HIS C 2 267 ? 15.293 42.225 18.840 1.00 36.33 267 HIS C CA 1
ATOM 7144 C C . HIS C 2 267 ? 14.031 42.818 19.459 1.00 41.30 267 HIS C C 1
ATOM 7145 O O . HIS C 2 267 ? 13.909 44.029 19.617 1.00 40.16 267 HIS C O 1
ATOM 7152 N N . GLN C 2 268 ? 13.113 41.946 19.837 1.00 45.99 268 GLN C N 1
ATOM 7153 C CA . GLN C 2 268 ? 11.825 42.372 20.353 1.00 45.25 268 GLN C CA 1
ATOM 7154 C C . GLN C 2 268 ? 11.836 42.929 21.798 1.00 46.34 268 GLN C C 1
ATOM 7155 O O . GLN C 2 268 ? 10.843 43.503 22.254 1.00 48.22 268 GLN C O 1
ATOM 7161 N N . ALA C 2 269 ? 12.931 42.766 22.525 1.00 41.67 269 ALA C N 1
ATOM 7162 C CA . ALA C 2 269 ? 12.996 43.256 23.892 1.00 38.02 269 ALA C CA 1
ATOM 7163 C C . ALA C 2 269 ? 14.324 43.929 24.137 1.00 33.53 269 ALA C C 1
ATOM 7164 O O . ALA C 2 269 ? 15.037 43.538 25.038 1.00 35.49 269 ALA C O 1
ATOM 7166 N N . ASN C 2 270 ? 14.642 44.931 23.319 1.00 30.90 270 ASN C N 1
ATOM 7167 C CA . ASN C 2 270 ? 15.950 45.569 23.329 1.00 30.61 270 ASN C CA 1
ATOM 7168 C C . ASN C 2 270 ? 15.982 46.961 24.009 1.00 33.37 270 ASN C C 1
ATOM 7169 O O . ASN C 2 270 ? 16.457 47.943 23.436 1.00 33.41 270 ASN C O 1
ATOM 7174 N N . CYS C 2 271 ? 15.512 47.017 25.244 1.00 31.81 271 CYS C N 1
ATOM 7175 C CA . CYS C 2 271 ? 15.365 48.276 25.934 1.00 33.53 271 CYS C CA 1
ATOM 7176 C C . CYS C 2 271 ? 16.701 48.995 26.205 1.00 29.50 271 CYS C C 1
ATOM 7177 O O . CYS C 2 271 ? 16.801 50.200 26.001 1.00 30.93 271 CYS C O 1
ATOM 7180 N N . LEU C 2 272 ? 17.715 48.266 26.605 1.00 24.49 272 LEU C N 1
ATOM 7181 C CA . LEU C 2 272 ? 19.007 48.860 26.831 1.00 25.65 272 LEU C CA 1
ATOM 7182 C C . LEU C 2 272 ? 19.640 49.391 25.553 1.00 28.67 272 LEU C C 1
ATOM 7183 O O . LEU C 2 272 ? 20.226 50.482 25.560 1.00 27.83 272 LEU C O 1
ATOM 7188 N N . TYR C 2 273 ? 19.557 48.608 24.474 1.00 29.90 273 TYR C N 1
ATOM 7189 C CA . TYR C 2 273 ? 19.924 49.064 23.150 1.00 32.83 273 TYR C CA 1
ATOM 7190 C C . TYR C 2 273 ? 19.177 50.378 22.844 1.00 34.44 273 TYR C C 1
ATOM 7191 O O . TYR C 2 273 ? 19.793 51.415 22.568 1.00 28.80 273 TYR C O 1
ATOM 7200 N N . GLN C 2 274 ? 17.854 50.321 22.944 1.00 36.24 274 GLN C N 1
ATOM 7201 C CA . GLN C 2 274 ? 17.005 51.491 22.696 1.00 40.83 274 GLN C CA 1
ATOM 7202 C C . GLN C 2 274 ? 17.340 52.666 23.623 1.00 39.24 274 GLN C C 1
ATOM 7203 O O . GLN C 2 274 ? 17.397 53.795 23.185 1.00 36.45 274 GLN C O 1
ATOM 7205 N N . SER C 2 275 ? 17.617 52.375 24.882 1.00 40.29 275 SER C N 1
ATOM 7206 C CA . SER C 2 275 ? 18.022 53.402 25.815 1.00 38.10 275 SER C CA 1
ATOM 7207 C C . SER C 2 275 ? 19.281 54.069 25.324 1.00 39.16 275 SER C C 1
ATOM 7208 O O . SER C 2 275 ? 19.414 55.282 25.389 1.00 39.77 275 SER C O 1
ATOM 7211 N N . ALA C 2 276 ? 20.207 53.276 24.808 1.00 42.70 276 ALA C N 1
ATOM 7212 C CA . ALA C 2 276 ? 21.476 53.812 24.334 1.00 38.20 276 ALA C CA 1
ATOM 7213 C C . ALA C 2 276 ? 21.271 54.567 23.050 1.00 38.06 276 ALA C C 1
ATOM 7214 O O . ALA C 2 276 ? 22.014 55.505 22.782 1.00 45.35 276 ALA C O 1
ATOM 7216 N N . VAL C 2 277 ? 20.295 54.161 22.241 1.00 37.94 277 VAL C N 1
ATOM 7217 C CA . VAL C 2 277 ? 20.008 54.884 20.992 1.00 42.40 277 VAL C CA 1
ATOM 7218 C C . VAL C 2 277 ? 19.492 56.290 21.323 1.00 43.71 277 VAL C C 1
ATOM 7219 O O . VAL C 2 277 ? 19.852 57.248 20.630 1.00 47.93 277 VAL C O 1
ATOM 7223 N N . MET C 2 278 ? 18.678 56.413 22.370 1.00 42.08 278 MET C N 1
ATOM 7224 C CA . MET C 2 278 ? 18.147 57.723 22.822 1.00 44.42 278 MET C CA 1
ATOM 7225 C C . MET C 2 278 ? 19.200 58.694 23.387 1.00 43.16 278 MET C C 1
ATOM 7226 O O . MET C 2 278 ? 19.024 59.908 23.284 1.00 42.70 278 MET C O 1
ATOM 7231 N N . ASP C 2 279 ? 20.279 58.166 23.960 1.00 40.98 279 ASP C N 1
ATOM 7232 C CA . ASP C 2 279 ? 21.453 58.964 24.299 1.00 45.15 279 ASP C CA 1
ATOM 7233 C C . ASP C 2 279 ? 21.164 60.159 25.226 1.00 47.68 279 ASP C C 1
ATOM 7234 O O . ASP C 2 279 ? 21.844 61.182 25.150 1.00 58.10 279 ASP C O 1
ATOM 7239 N N . ASP C 2 280 ? 20.197 60.048 26.125 1.00 47.89 280 ASP C N 1
ATOM 7240 C CA . ASP C 2 280 ? 19.969 61.159 27.071 1.00 48.29 280 ASP C CA 1
ATOM 7241 C C . ASP C 2 280 ? 20.451 60.869 28.493 1.00 47.48 280 ASP C C 1
ATOM 7242 O O . ASP C 2 280 ? 20.111 61.613 29.420 1.00 56.20 280 ASP C O 1
ATOM 7247 N N . GLY C 2 281 ? 21.242 59.812 28.666 1.00 41.14 281 GLY C N 1
ATOM 7248 C CA . GLY C 2 281 ? 21.748 59.405 29.983 1.00 35.16 281 GLY C CA 1
ATOM 7249 C C . GLY C 2 281 ? 20.752 58.563 30.806 1.00 37.10 281 GLY C C 1
ATOM 7250 O O . GLY C 2 281 ? 21.127 57.969 31.817 1.00 32.76 281 GLY C O 1
ATOM 7251 N N . GLN C 2 282 ? 19.512 58.455 30.340 1.00 35.72 282 GLN C N 1
ATOM 7252 C CA . GLN C 2 282 ? 18.430 57.869 31.091 1.00 40.09 282 GLN C CA 1
ATOM 7253 C C . GLN C 2 282 ? 17.972 56.519 30.480 1.00 44.15 282 GLN C C 1
ATOM 7254 O O . GLN C 2 282 ? 18.141 56.263 29.285 1.00 54.18 282 GLN C O 1
ATOM 7260 N N . PRO C 2 283 ? 17.410 55.629 31.301 1.00 45.43 283 PRO C N 1
ATOM 7261 C CA . PRO C 2 283 ? 16.883 54.365 30.756 1.00 43.71 283 PRO C CA 1
ATOM 7262 C C . PRO C 2 283 ? 15.580 54.625 30.050 1.00 37.73 283 PRO C C 1
ATOM 7263 O O . PRO C 2 283 ? 14.889 55.533 30.427 1.00 33.27 283 PRO C O 1
ATOM 7267 N N . HIS C 2 284 ? 15.250 53.831 29.040 1.00 42.59 284 HIS C N 1
ATOM 7268 C CA . HIS C 2 284 ? 14.018 54.017 28.278 1.00 43.73 284 HIS C CA 1
ATOM 7269 C C . HIS C 2 284 ? 13.330 52.696 28.038 1.00 44.80 284 HIS C C 1
ATOM 7270 O O . HIS C 2 284 ? 13.990 51.740 27.701 1.00 41.08 284 HIS C O 1
ATOM 7277 N N . CYS C 2 285 ? 12.000 52.677 28.161 1.00 49.34 285 CYS C N 1
ATOM 7278 C CA . CYS C 2 285 ? 11.220 51.454 27.997 1.00 51.72 285 CYS C CA 1
ATOM 7279 C C . CYS C 2 285 ? 10.976 51.113 26.529 1.00 52.65 285 CYS C C 1
ATOM 7280 O O . CYS C 2 285 ? 11.086 51.973 25.654 1.00 63.26 285 CYS C O 1
ATOM 7283 N N . VAL C 2 286 ? 10.678 49.843 26.259 1.00 55.11 286 VAL C N 1
ATOM 7284 C CA . VAL C 2 286 ? 10.120 49.410 24.962 1.00 55.86 286 VAL C CA 1
ATOM 7285 C C . VAL C 2 286 ? 8.749 48.834 25.269 1.00 51.77 286 VAL C C 1
ATOM 7286 O O . VAL C 2 286 ? 8.601 48.167 26.274 1.00 55.01 286 VAL C O 1
ATOM 7288 N N . THR C 2 287 ? 7.741 49.119 24.447 1.00 54.17 287 THR C N 1
ATOM 7289 C CA . THR C 2 287 ? 6.382 48.599 24.686 1.00 51.91 287 THR C CA 1
ATOM 7290 C C . THR C 2 287 ? 6.220 47.145 24.193 1.00 48.92 287 THR C C 1
ATOM 7291 O O . THR C 2 287 ? 5.764 46.878 23.070 1.00 43.95 287 THR C O 1
ATOM 7293 N N . ILE C 2 293 ? 11.779 33.869 21.805 1.00 33.09 293 ILE C N 1
ATOM 7294 C CA . ILE C 2 293 ? 12.292 32.552 22.302 1.00 34.80 293 ILE C CA 1
ATOM 7295 C C . ILE C 2 293 ? 13.047 32.698 23.613 1.00 34.60 293 ILE C C 1
ATOM 7296 O O . ILE C 2 293 ? 13.041 31.784 24.421 1.00 29.81 293 ILE C O 1
ATOM 7298 N N . MET C 2 294 ? 13.733 33.837 23.764 1.00 34.11 294 MET C N 1
ATOM 7299 C CA . MET C 2 294 ? 14.601 34.118 24.882 1.00 31.28 294 MET C CA 1
ATOM 7300 C C . MET C 2 294 ? 13.804 34.689 26.035 1.00 31.42 294 MET C C 1
ATOM 7301 O O . MET C 2 294 ? 13.919 35.874 26.382 1.00 29.12 294 MET C O 1
ATOM 7306 N N . ALA C 2 295 ? 13.056 33.810 26.674 1.00 30.66 295 ALA C N 1
ATOM 7307 C CA . ALA C 2 295 ? 12.044 34.219 27.609 1.00 31.52 295 ALA C CA 1
ATOM 7308 C C . ALA C 2 295 ? 12.602 35.042 28.769 1.00 31.84 295 ALA C C 1
ATOM 7309 O O . ALA C 2 295 ? 11.965 35.980 29.225 1.00 34.66 295 ALA C O 1
ATOM 7311 N N . GLY C 2 296 ? 13.755 34.657 29.271 1.00 31.89 296 GLY C N 1
ATOM 7312 C CA . GLY C 2 296 ? 14.353 35.324 30.414 1.00 31.44 296 GLY C CA 1
ATOM 7313 C C . GLY C 2 296 ? 14.831 36.726 30.093 1.00 32.94 296 GLY C C 1
ATOM 7314 O O . GLY C 2 296 ? 15.024 37.554 30.998 1.00 29.15 296 GLY C O 1
ATOM 7315 N N . LEU C 2 297 ? 15.051 37.015 28.811 1.00 34.38 297 LEU C N 1
ATOM 7316 C CA . LEU C 2 297 ? 15.537 38.345 28.437 1.00 32.87 297 LEU C CA 1
ATOM 7317 C C . LEU C 2 297 ? 14.388 39.261 28.056 1.00 34.51 297 LEU C C 1
ATOM 7318 O O . LEU C 2 297 ? 14.593 40.444 27.792 1.00 35.77 297 LEU C O 1
ATOM 7323 N N . ALA C 2 298 ? 13.180 38.713 28.019 1.00 34.67 298 ALA C N 1
ATOM 7324 C CA . ALA C 2 298 ? 12.033 39.445 27.481 1.00 35.44 298 ALA C CA 1
ATOM 7325 C C . ALA C 2 298 ? 11.467 40.403 28.557 1.00 37.31 298 ALA C C 1
ATOM 7326 O O . ALA C 2 298 ? 10.466 40.104 29.245 1.00 36.00 298 ALA C O 1
ATOM 7328 N N . CYS C 2 299 ? 12.170 41.527 28.715 1.00 40.94 299 CYS C N 1
ATOM 7329 C CA . CYS C 2 299 ? 11.801 42.589 29.642 1.00 40.23 299 CYS C CA 1
ATOM 7330 C C . CYS C 2 299 ? 11.905 43.948 28.952 1.00 43.95 299 CYS C C 1
ATOM 7331 O O . CYS C 2 299 ? 12.880 44.236 28.219 1.00 49.21 299 CYS C O 1
ATOM 7334 N N . GLY C 2 300 ? 10.886 44.778 29.165 1.00 46.45 300 GLY C N 1
ATOM 7335 C CA . GLY C 2 300 ? 10.791 46.096 28.526 1.00 46.30 300 GLY C CA 1
ATOM 7336 C C . GLY C 2 300 ? 11.417 47.250 29.297 1.00 47.47 300 GLY C C 1
ATOM 7337 O O . GLY C 2 300 ? 11.774 48.267 28.698 1.00 49.68 300 GLY C O 1
ATOM 7338 N N . GLU C 2 301 ? 11.502 47.116 30.620 1.00 48.20 301 GLU C N 1
ATOM 7339 C CA . GLU C 2 301 ? 11.886 48.217 31.511 1.00 45.39 301 GLU C CA 1
ATOM 7340 C C . GLU C 2 301 ? 13.223 47.933 32.165 1.00 41.34 301 GLU C C 1
ATOM 7341 O O . GLU C 2 301 ? 13.312 47.054 33.003 1.00 46.08 301 GLU C O 1
ATOM 7347 N N . PRO C 2 302 ? 14.260 48.701 31.835 1.00 33.76 302 PRO C N 1
ATOM 7348 C CA . PRO C 2 302 ? 15.531 48.493 32.498 1.00 30.53 302 PRO C CA 1
ATOM 7349 C C . PRO C 2 302 ? 15.484 48.734 33.977 1.00 30.50 302 PRO C C 1
ATOM 7350 O O . PRO C 2 302 ? 14.772 49.594 34.456 1.00 35.49 302 PRO C O 1
ATOM 7354 N N . ASN C 2 303 ? 16.293 47.997 34.696 1.00 31.83 303 ASN C N 1
ATOM 7355 C CA . ASN C 2 303 ? 16.457 48.181 36.117 1.00 33.23 303 ASN C CA 1
ATOM 7356 C C . ASN C 2 303 ? 17.269 49.456 36.357 1.00 32.29 303 ASN C C 1
ATOM 7357 O O . ASN C 2 303 ? 18.367 49.610 35.823 1.00 29.54 303 ASN C O 1
ATOM 7362 N N . ILE C 2 304 ? 16.711 50.381 37.148 1.00 35.31 304 ILE C N 1
ATOM 7363 C CA . ILE C 2 304 ? 17.342 51.718 37.379 1.00 35.12 304 ILE C CA 1
ATOM 7364 C C . ILE C 2 304 ? 18.608 51.643 38.204 1.00 33.62 304 ILE C C 1
ATOM 7365 O O . ILE C 2 304 ? 19.429 52.562 38.174 1.00 35.42 304 ILE C O 1
ATOM 7370 N N . ILE C 2 305 ? 18.743 50.572 38.979 1.00 36.82 305 ILE C N 1
ATOM 7371 C CA . ILE C 2 305 ? 19.934 50.377 39.796 1.00 37.09 305 ILE C CA 1
ATOM 7372 C C . ILE C 2 305 ? 21.119 49.929 38.942 1.00 36.85 305 ILE C C 1
ATOM 7373 O O . ILE C 2 305 ? 22.265 50.320 39.199 1.00 45.06 305 ILE C O 1
ATOM 7378 N N . SER C 2 306 ? 20.865 49.101 37.943 1.00 30.92 306 SER C N 1
ATOM 7379 C CA . SER C 2 306 ? 21.962 48.586 37.139 1.00 28.81 306 SER C CA 1
ATOM 7380 C C . SER C 2 306 ? 22.279 49.466 35.943 1.00 30.05 306 SER C C 1
ATOM 7381 O O . SER C 2 306 ? 23.362 49.392 35.379 1.00 28.12 306 SER C O 1
ATOM 7384 N N . TRP C 2 307 ? 21.316 50.271 35.530 1.00 34.70 307 TRP C N 1
ATOM 7385 C CA . TRP C 2 307 ? 21.495 51.146 34.369 1.00 36.51 307 TRP C CA 1
ATOM 7386 C C . TRP C 2 307 ? 22.807 51.932 34.338 1.00 35.17 307 TRP C C 1
ATOM 7387 O O . TRP C 2 307 ? 23.498 51.913 33.305 1.00 34.97 307 TRP C O 1
ATOM 7398 N N . PRO C 2 308 ? 23.149 52.650 35.432 1.00 34.10 308 PRO C N 1
ATOM 7399 C CA . PRO C 2 308 ? 24.360 53.481 35.394 1.00 34.69 308 PRO C CA 1
ATOM 7400 C C . PRO C 2 308 ? 25.613 52.687 35.179 1.00 33.15 308 PRO C C 1
ATOM 7401 O O . PRO C 2 308 ? 26.494 53.120 34.459 1.00 38.16 308 PRO C O 1
ATOM 7405 N N . ILE C 2 309 ? 25.703 51.522 35.803 1.00 34.17 309 ILE C N 1
ATOM 7406 C CA . ILE C 2 309 ? 26.851 50.648 35.577 1.00 31.17 309 ILE C CA 1
ATOM 7407 C C . ILE C 2 309 ? 26.892 50.274 34.094 1.00 29.61 309 ILE C C 1
ATOM 7408 O O . ILE C 2 309 ? 27.929 50.342 33.473 1.00 28.07 309 ILE C O 1
ATOM 7413 N N . ILE C 2 310 ? 25.741 49.892 33.537 1.00 28.64 310 ILE C N 1
ATOM 7414 C CA . ILE C 2 310 ? 25.633 49.474 32.136 1.00 29.66 310 ILE C CA 1
ATOM 7415 C C . ILE C 2 310 ? 25.955 50.630 31.155 1.00 32.35 310 ILE C C 1
ATOM 7416 O O . ILE C 2 310 ? 26.783 50.479 30.257 1.00 29.78 310 ILE C O 1
ATOM 7421 N N . ARG C 2 311 ? 25.351 51.788 31.397 1.00 32.75 311 ARG C N 1
ATOM 7422 C CA . ARG C 2 311 ? 25.662 52.970 30.628 1.00 34.35 311 ARG C CA 1
ATOM 7423 C C . ARG C 2 311 ? 27.138 53.381 30.735 1.00 36.09 311 ARG C C 1
ATOM 7424 O O . ARG C 2 311 ? 27.770 53.679 29.730 1.00 33.96 311 ARG C O 1
ATOM 7432 N N . ASP C 2 312 ? 27.703 53.381 31.933 1.00 36.20 312 ASP C N 1
ATOM 7433 C CA . ASP C 2 312 ? 29.077 53.876 32.092 1.00 38.75 312 ASP C CA 1
ATOM 7434 C C . ASP C 2 312 ? 30.150 52.916 31.572 1.00 39.88 312 ASP C C 1
ATOM 7435 O O . ASP C 2 312 ? 31.250 53.352 31.244 1.00 41.91 312 ASP C O 1
ATOM 7440 N N . ASN C 2 313 ? 29.823 51.630 31.441 1.00 35.60 313 ASN C N 1
ATOM 7441 C CA . ASN C 2 313 ? 30.825 50.642 31.087 1.00 33.05 313 ASN C CA 1
ATOM 7442 C C . ASN C 2 313 ? 30.638 49.835 29.807 1.00 35.96 313 ASN C C 1
ATOM 7443 O O . ASN C 2 313 ? 31.588 49.215 29.344 1.00 33.17 313 ASN C O 1
ATOM 7448 N N . THR C 2 314 ? 29.432 49.794 29.242 1.00 38.05 314 THR C N 1
ATOM 7449 C CA . THR C 2 314 ? 29.208 48.993 28.055 1.00 36.57 314 THR C CA 1
ATOM 7450 C C . THR C 2 314 ? 29.868 49.698 26.878 1.00 39.23 314 THR C C 1
ATOM 7451 O O . THR C 2 314 ? 29.830 50.925 26.807 1.00 34.80 314 THR C O 1
ATOM 7455 N N . SER C 2 315 ? 30.496 48.923 25.995 1.00 35.90 315 SER C N 1
ATOM 7456 C CA . SER C 2 315 ? 31.106 49.489 24.812 1.00 39.52 315 SER C CA 1
ATOM 7457 C C . SER C 2 315 ? 30.225 49.368 23.593 1.00 35.33 315 SER C C 1
ATOM 7458 O O . SER C 2 315 ? 30.156 50.286 22.790 1.00 36.29 315 SER C O 1
ATOM 7461 N N . CYS C 2 316 ? 29.522 48.262 23.459 1.00 33.98 316 CYS C N 1
ATOM 7462 C CA . CYS C 2 316 ? 28.588 48.108 22.357 1.00 33.06 316 CYS C CA 1
ATOM 7463 C C . CYS C 2 316 ? 27.330 47.338 22.773 1.00 33.72 316 CYS C C 1
ATOM 7464 O O . CYS C 2 316 ? 27.413 46.311 23.459 1.00 34.41 316 CYS C O 1
ATOM 7467 N N . PHE C 2 317 ? 26.169 47.840 22.330 1.00 33.41 317 PHE C N 1
ATOM 7468 C CA . PHE C 2 317 ? 24.885 47.176 22.515 1.00 30.43 317 PHE C CA 1
ATOM 7469 C C . PHE C 2 317 ? 24.533 46.471 21.241 1.00 32.58 317 PHE C C 1
ATOM 7470 O O . PHE C 2 317 ? 24.629 47.055 20.170 1.00 39.82 317 PHE C O 1
ATOM 7478 N N . ILE C 2 318 ? 24.091 45.226 21.362 1.00 36.31 318 ILE C N 1
ATOM 7479 C CA . ILE C 2 318 ? 23.701 44.392 20.246 1.00 36.35 318 ILE C CA 1
ATOM 7480 C C . ILE C 2 318 ? 22.254 43.936 20.406 1.00 36.23 318 ILE C C 1
ATOM 7481 O O . ILE C 2 318 ? 21.836 43.541 21.493 1.00 38.26 318 ILE C O 1
ATOM 7486 N N . SER C 2 319 ? 21.505 43.938 19.305 1.00 34.52 319 SER C N 1
ATOM 7487 C CA . SER C 2 319 ? 20.185 43.314 19.249 1.00 32.41 319 SER C CA 1
ATOM 7488 C C . SER C 2 319 ? 20.372 42.089 18.376 1.00 30.79 319 SER C C 1
ATOM 7489 O O . SER C 2 319 ? 21.115 42.127 17.405 1.00 30.60 319 SER C O 1
ATOM 7492 N N . ALA C 2 320 ? 19.717 40.994 18.715 1.00 31.07 320 ALA C N 1
ATOM 7493 C CA . ALA C 2 320 ? 19.931 39.742 18.006 1.00 30.76 320 ALA C CA 1
ATOM 7494 C C . ALA C 2 320 ? 18.673 38.963 17.747 1.00 29.37 320 ALA C C 1
ATOM 7495 O O . ALA C 2 320 ? 17.772 38.932 18.562 1.00 35.12 320 ALA C O 1
ATOM 7497 N N . ASP C 2 321 ? 18.646 38.317 16.596 1.00 31.99 321 ASP C N 1
ATOM 7498 C CA . ASP C 2 321 ? 17.567 37.419 16.167 1.00 37.18 321 ASP C CA 1
ATOM 7499 C C . ASP C 2 321 ? 17.556 36.147 16.988 1.00 32.94 321 ASP C C 1
ATOM 7500 O O . ASP C 2 321 ? 18.587 35.721 17.462 1.00 32.19 321 ASP C O 1
ATOM 7505 N N . ASP C 2 322 ? 16.388 35.541 17.141 1.00 31.55 322 ASP C N 1
ATOM 7506 C CA . ASP C 2 322 ? 16.283 34.338 17.966 1.00 33.88 322 ASP C CA 1
ATOM 7507 C C . ASP C 2 322 ? 17.168 33.176 17.468 1.00 35.64 322 ASP C C 1
ATOM 7508 O O . ASP C 2 322 ? 17.680 32.413 18.269 1.00 32.76 322 ASP C O 1
ATOM 7513 N N . CYS C 2 323 ? 17.400 33.085 16.164 1.00 33.20 323 CYS C N 1
ATOM 7514 C CA . CYS C 2 323 ? 18.084 31.952 15.658 1.00 32.61 323 CYS C CA 1
ATOM 7515 C C . CYS C 2 323 ? 19.503 31.917 16.159 1.00 32.90 323 CYS C C 1
ATOM 7516 O O . CYS C 2 323 ? 20.110 30.868 16.176 1.00 32.29 323 CYS C O 1
ATOM 7519 N N . LEU C 2 324 ? 20.045 33.049 16.601 1.00 35.82 324 LEU C N 1
ATOM 7520 C CA . LEU C 2 324 ? 21.397 33.046 17.183 1.00 32.17 324 LEU C CA 1
ATOM 7521 C C . LEU C 2 324 ? 21.391 32.343 18.541 1.00 31.39 324 LEU C C 1
ATOM 7522 O O . LEU C 2 324 ? 22.351 31.622 18.867 1.00 28.62 324 LEU C O 1
ATOM 7527 N N . ALA C 2 325 ? 20.332 32.557 19.320 1.00 28.44 325 ALA C N 1
ATOM 7528 C CA . ALA C 2 325 ? 20.163 31.810 20.568 1.00 30.41 325 ALA C CA 1
ATOM 7529 C C . ALA C 2 325 ? 20.044 30.324 20.270 1.00 28.96 325 ALA C C 1
ATOM 7530 O O . ALA C 2 325 ? 20.712 29.514 20.876 1.00 27.87 325 ALA C O 1
ATOM 7532 N N . ALA C 2 326 ? 19.224 29.974 19.295 1.00 32.33 326 ALA C N 1
ATOM 7533 C CA . ALA C 2 326 ? 19.049 28.569 18.935 1.00 35.47 326 ALA C CA 1
ATOM 7534 C C . ALA C 2 326 ? 20.373 27.949 18.470 1.00 35.45 326 ALA C C 1
ATOM 7535 O O . ALA C 2 326 ? 20.728 26.844 18.870 1.00 40.12 326 ALA C O 1
ATOM 7537 N N . LYS C 2 327 ? 21.133 28.714 17.706 1.00 32.65 327 LYS C N 1
ATOM 7538 C CA . LYS C 2 327 ? 22.431 28.289 17.201 1.00 32.04 327 LYS C CA 1
ATOM 7539 C C . LYS C 2 327 ? 23.345 27.985 18.379 1.00 31.13 327 LYS C C 1
ATOM 7540 O O . LYS C 2 327 ? 24.007 26.947 18.411 1.00 32.79 327 LYS C O 1
ATOM 7546 N N . GLY C 2 328 ? 23.377 28.909 19.340 1.00 28.51 328 GLY C N 1
ATOM 7547 C CA . GLY C 2 328 ? 24.230 28.804 20.506 1.00 28.63 328 GLY C CA 1
ATOM 7548 C C . GLY C 2 328 ? 23.911 27.557 21.316 1.00 28.73 328 GLY C C 1
ATOM 7549 O O . GLY C 2 328 ? 24.801 26.913 21.849 1.00 28.45 328 GLY C O 1
ATOM 7550 N N . MET C 2 329 ? 22.638 27.231 21.428 1.00 27.77 329 MET C N 1
ATOM 7551 C CA . MET C 2 329 ? 22.236 26.056 22.166 1.00 30.84 329 MET C CA 1
ATOM 7552 C C . MET C 2 329 ? 22.757 24.806 21.478 1.00 33.76 329 MET C C 1
ATOM 7553 O O . MET C 2 329 ? 23.268 23.890 22.135 1.00 31.92 329 MET C O 1
ATOM 7558 N N . ARG C 2 330 ? 22.674 24.786 20.153 1.00 34.78 330 ARG C N 1
ATOM 7559 C CA . ARG C 2 330 ? 23.176 23.637 19.392 1.00 37.19 330 ARG C CA 1
ATOM 7560 C C . ARG C 2 330 ? 24.724 23.559 19.418 1.00 36.90 330 ARG C C 1
ATOM 7561 O O . ARG C 2 330 ? 25.303 22.475 19.565 1.00 32.43 330 ARG C O 1
ATOM 7569 N N . ILE C 2 331 ? 25.396 24.706 19.297 1.00 35.03 331 ILE C N 1
ATOM 7570 C CA . ILE C 2 331 ? 26.862 24.711 19.387 1.00 31.95 331 ILE C CA 1
ATOM 7571 C C . ILE C 2 331 ? 27.321 24.145 20.730 1.00 27.33 331 ILE C C 1
ATOM 7572 O O . ILE C 2 331 ? 28.141 23.252 20.778 1.00 22.31 331 ILE C O 1
ATOM 7577 N N . SER C 2 332 ? 26.775 24.703 21.813 1.00 27.42 332 SER C N 1
ATOM 7578 C CA . SER C 2 332 ? 27.069 24.252 23.179 1.00 25.53 332 SER C CA 1
ATOM 7579 C C . SER C 2 332 ? 26.808 22.778 23.355 1.00 24.92 332 SER C C 1
ATOM 7580 O O . SER C 2 332 ? 27.582 22.093 24.001 1.00 26.19 332 SER C O 1
ATOM 7583 N N . ALA C 2 333 ? 25.718 22.283 22.787 1.00 25.24 333 ALA C N 1
ATOM 7584 C CA . ALA C 2 333 ? 25.329 20.877 22.946 1.00 27.46 333 ALA C CA 1
ATOM 7585 C C . ALA C 2 333 ? 26.144 19.900 22.081 1.00 31.01 333 ALA C C 1
ATOM 7586 O O . ALA C 2 333 ? 26.347 18.730 22.468 1.00 31.73 333 ALA C O 1
ATOM 7588 N N . ALA C 2 334 ? 26.629 20.382 20.940 1.00 31.33 334 ALA C N 1
ATOM 7589 C CA . ALA C 2 334 ? 27.237 19.517 19.947 1.00 30.82 334 ALA C CA 1
ATOM 7590 C C . ALA C 2 334 ? 28.589 19.990 19.476 1.00 33.06 334 ALA C C 1
ATOM 7591 O O . ALA C 2 334 ? 28.796 20.212 18.295 1.00 40.53 334 ALA C O 1
ATOM 7593 N N . PRO C 2 335 ? 29.550 20.109 20.395 1.00 35.56 335 PRO C N 1
ATOM 7594 C CA . PRO C 2 335 ? 30.934 20.193 19.909 1.00 32.86 335 PRO C CA 1
ATOM 7595 C C . PRO C 2 335 ? 31.306 18.866 19.250 1.00 31.63 335 PRO C C 1
ATOM 7596 O O . PRO C 2 335 ? 30.676 17.853 19.519 1.00 28.74 335 PRO C O 1
ATOM 7600 N N . ARG C 2 336 ? 32.327 18.892 18.409 1.00 34.48 336 ARG C N 1
ATOM 7601 C CA . ARG C 2 336 ? 32.758 17.704 17.727 1.00 36.54 336 ARG C CA 1
ATOM 7602 C C . ARG C 2 336 ? 33.204 16.738 18.785 1.00 35.86 336 ARG C C 1
ATOM 7603 O O . ARG C 2 336 ? 33.842 17.125 19.759 1.00 36.18 336 ARG C O 1
ATOM 7611 N N . PRO C 2 337 ? 32.865 15.468 18.612 1.00 34.10 337 PRO C N 1
ATOM 7612 C CA . PRO C 2 337 ? 33.164 14.504 19.649 1.00 36.14 337 PRO C CA 1
ATOM 7613 C C . PRO C 2 337 ? 34.555 14.543 20.258 1.00 38.96 337 PRO C C 1
ATOM 7614 O O . PRO C 2 337 ? 34.709 14.411 21.473 1.00 41.55 337 PRO C O 1
ATOM 7618 N N . GLY C 2 338 ? 35.593 14.735 19.475 1.00 43.62 338 GLY C N 1
ATOM 7619 C CA . GLY C 2 338 ? 36.918 14.719 20.120 1.00 49.07 338 GLY C CA 1
ATOM 7620 C C . GLY C 2 338 ? 37.168 15.739 21.257 1.00 43.54 338 GLY C C 1
ATOM 7621 O O . GLY C 2 338 ? 37.978 15.505 22.114 1.00 41.53 338 GLY C O 1
ATOM 7622 N N . THR C 2 339 ? 36.424 16.841 21.271 1.00 39.60 339 THR C N 1
ATOM 7623 C CA . THR C 2 339 ? 37.034 18.132 21.495 1.00 37.12 339 THR C CA 1
ATOM 7624 C C . THR C 2 339 ? 36.560 18.865 22.736 1.00 37.18 339 THR C C 1
ATOM 7625 O O . THR C 2 339 ? 36.880 18.456 23.843 1.00 44.19 339 THR C O 1
ATOM 7629 N N . ASP C 2 340 ? 35.810 19.950 22.580 1.00 37.67 340 ASP C N 1
ATOM 7630 C CA . ASP C 2 340 ? 35.336 20.707 23.735 1.00 37.17 340 ASP C CA 1
ATOM 7631 C C . ASP C 2 340 ? 34.281 19.935 24.494 1.00 35.81 340 ASP C C 1
ATOM 7632 O O . ASP C 2 340 ? 33.667 19.019 23.965 1.00 34.06 340 ASP C O 1
ATOM 7637 N N . THR C 2 341 ? 34.070 20.310 25.752 1.00 34.11 341 THR C N 1
ATOM 7638 C CA . THR C 2 341 ? 33.100 19.648 26.573 1.00 32.46 341 THR C CA 1
ATOM 7639 C C . THR C 2 341 ? 31.695 20.031 26.138 1.00 33.99 341 THR C C 1
ATOM 7640 O O . THR C 2 341 ? 31.354 21.212 26.163 1.00 33.74 341 THR C O 1
ATOM 7644 N N . PRO C 2 342 ? 30.829 19.038 25.834 1.00 31.96 342 PRO C N 1
ATOM 7645 C CA . PRO C 2 342 ? 29.421 19.382 25.558 1.00 32.32 342 PRO C CA 1
ATOM 7646 C C . PRO C 2 342 ? 28.612 19.768 26.812 1.00 37.26 342 PRO C C 1
ATOM 7647 O O . PRO C 2 342 ? 28.756 19.138 27.860 1.00 34.30 342 PRO C O 1
ATOM 7651 N N . PHE C 2 343 ? 27.737 20.768 26.698 1.00 35.47 343 PHE C N 1
ATOM 7652 C CA . PHE C 2 343 ? 26.937 21.115 27.836 1.00 34.41 343 PHE C CA 1
ATOM 7653 C C . PHE C 2 343 ? 25.551 21.642 27.438 1.00 36.17 343 PHE C C 1
ATOM 7654 O O . PHE C 2 343 ? 25.284 21.959 26.255 1.00 33.58 343 PHE C O 1
ATOM 7662 N N . ILE C 2 344 ? 24.688 21.722 28.455 1.00 31.63 344 ILE C N 1
ATOM 7663 C CA . ILE C 2 344 ? 23.312 22.057 28.283 1.00 31.12 344 ILE C CA 1
ATOM 7664 C C . ILE C 2 344 ? 23.131 23.531 28.564 1.00 34.28 344 ILE C C 1
ATOM 7665 O O . ILE C 2 344 ? 23.316 23.984 29.703 1.00 38.84 344 ILE C O 1
ATOM 7670 N N . SER C 2 345 ? 22.761 24.273 27.524 1.00 33.50 345 SER C N 1
ATOM 7671 C CA . SER C 2 345 ? 22.583 25.713 27.588 1.00 32.86 345 SER C CA 1
ATOM 7672 C C . SER C 2 345 ? 21.270 26.078 26.931 1.00 33.61 345 SER C C 1
ATOM 7673 O O . SER C 2 345 ? 21.046 25.749 25.754 1.00 36.70 345 SER C O 1
ATOM 7676 N N . GLY C 2 346 ? 20.429 26.776 27.702 1.00 34.28 346 GLY C N 1
ATOM 7677 C CA . GLY C 2 346 ? 19.052 27.084 27.336 1.00 32.81 346 GLY C CA 1
ATOM 7678 C C . GLY C 2 346 ? 18.903 28.349 26.529 1.00 32.35 346 GLY C C 1
ATOM 7679 O O . GLY C 2 346 ? 19.886 29.027 26.233 1.00 31.29 346 GLY C O 1
ATOM 7680 N N . GLU C 2 347 ? 17.653 28.699 26.240 1.00 35.06 347 GLU C N 1
ATOM 7681 C CA . GLU C 2 347 ? 17.331 29.757 25.286 1.00 34.55 347 GLU C CA 1
ATOM 7682 C C . GLU C 2 347 ? 17.929 31.108 25.636 1.00 35.09 347 GLU C C 1
ATOM 7683 O O . GLU C 2 347 ? 18.439 31.808 24.759 1.00 34.23 347 GLU C O 1
ATOM 7689 N N . SER C 2 348 ? 17.910 31.478 26.902 1.00 32.70 348 SER C N 1
ATOM 7690 C CA . SER C 2 348 ? 18.474 32.778 27.282 1.00 35.14 348 SER C CA 1
ATOM 7691 C C . SER C 2 348 ? 19.952 32.666 27.695 1.00 38.17 348 SER C C 1
ATOM 7692 O O . SER C 2 348 ? 20.645 33.675 27.893 1.00 39.33 348 SER C O 1
ATOM 7695 N N . GLY C 2 349 ? 20.439 31.428 27.806 1.00 37.88 349 GLY C N 1
ATOM 7696 C CA . GLY C 2 349 ? 21.817 31.188 28.190 1.00 34.95 349 GLY C CA 1
ATOM 7697 C C . GLY C 2 349 ? 22.845 31.043 27.090 1.00 34.50 349 GLY C C 1
ATOM 7698 O O . GLY C 2 349 ? 24.014 31.220 27.347 1.00 40.41 349 GLY C O 1
ATOM 7699 N N . ALA C 2 350 ? 22.429 30.744 25.868 1.00 33.53 350 ALA C N 1
ATOM 7700 C CA . ALA C 2 350 ? 23.349 30.395 24.785 1.00 32.37 350 ALA C CA 1
ATOM 7701 C C . ALA C 2 350 ? 23.492 31.490 23.756 1.00 33.08 350 ALA C C 1
ATOM 7702 O O . ALA C 2 350 ? 24.278 31.341 22.831 1.00 36.05 350 ALA C O 1
ATOM 7704 N N . ILE C 2 351 ? 22.763 32.586 23.921 1.00 32.30 351 ILE C N 1
ATOM 7705 C CA . ILE C 2 351 ? 22.837 33.714 23.003 1.00 31.44 351 ILE C CA 1
ATOM 7706 C C . ILE C 2 351 ? 24.241 34.268 22.811 1.00 32.50 351 ILE C C 1
ATOM 7707 O O . ILE C 2 351 ? 24.580 34.708 21.715 1.00 34.52 351 ILE C O 1
ATOM 7712 N N . GLY C 2 352 ? 25.068 34.212 23.845 1.00 30.39 352 GLY C N 1
ATOM 7713 C CA . GLY C 2 352 ? 26.464 34.588 23.758 1.00 30.37 352 GLY C CA 1
ATOM 7714 C C . GLY C 2 352 ? 27.237 33.856 22.670 1.00 31.85 352 GLY C C 1
ATOM 7715 O O . GLY C 2 352 ? 27.813 34.515 21.812 1.00 35.31 352 GLY C O 1
ATOM 7716 N N . VAL C 2 353 ? 27.362 32.520 22.731 1.00 34.52 353 VAL C N 1
ATOM 7717 C CA . VAL C 2 353 ? 28.196 31.803 21.705 1.00 35.32 353 VAL C CA 1
ATOM 7718 C C . VAL C 2 353 ? 27.579 31.933 20.348 1.00 35.24 353 VAL C C 1
ATOM 7719 O O . VAL C 2 353 ? 28.276 31.939 19.360 1.00 40.52 353 VAL C O 1
ATOM 7723 N N . GLY C 2 354 ? 26.262 32.008 20.313 1.00 34.47 354 GLY C N 1
ATOM 7724 C CA . GLY C 2 354 ? 25.553 32.162 19.062 1.00 33.62 354 GLY C CA 1
ATOM 7725 C C . GLY C 2 354 ? 25.918 33.439 18.356 1.00 30.45 354 GLY C C 1
ATOM 7726 O O . GLY C 2 354 ? 26.143 33.450 17.161 1.00 31.34 354 GLY C O 1
ATOM 7727 N N . LEU C 2 355 ? 25.973 34.512 19.125 1.00 30.45 355 LEU C N 1
ATOM 7728 C CA . LEU C 2 355 ? 26.335 35.810 18.620 1.00 30.80 355 LEU C CA 1
ATOM 7729 C C . LEU C 2 355 ? 27.779 35.777 18.199 1.00 32.69 355 LEU C C 1
ATOM 7730 O O . LEU C 2 355 ? 28.149 36.273 17.160 1.00 34.71 355 LEU C O 1
ATOM 7735 N N . LEU C 2 356 ? 28.596 35.166 19.023 1.00 35.74 356 LEU C N 1
ATOM 7736 C CA . LEU C 2 356 ? 30.038 35.129 18.768 1.00 36.14 356 LEU C CA 1
ATOM 7737 C C . LEU C 2 356 ? 30.349 34.375 17.468 1.00 31.00 356 LEU C C 1
ATOM 7738 O O . LEU C 2 356 ? 31.128 34.862 16.628 1.00 30.08 356 LEU C O 1
ATOM 7743 N N . TYR C 2 357 ? 29.721 33.228 17.302 1.00 27.50 357 TYR C N 1
ATOM 7744 C CA . TYR C 2 357 ? 29.895 32.428 16.087 1.00 31.96 357 TYR C CA 1
ATOM 7745 C C . TYR C 2 357 ? 29.566 33.285 14.883 1.00 32.47 357 TYR C C 1
ATOM 7746 O O . TYR C 2 357 ? 30.349 33.390 13.976 1.00 30.49 357 TYR C O 1
ATOM 7755 N N . GLU C 2 358 ? 28.374 33.864 14.878 1.00 34.96 358 GLU C N 1
ATOM 7756 C CA . GLU C 2 358 ? 27.936 34.665 13.757 1.00 35.95 358 GLU C CA 1
ATOM 7757 C C . GLU C 2 358 ? 28.929 35.805 13.514 1.00 33.57 358 GLU C C 1
ATOM 7758 O O . GLU C 2 358 ? 29.336 36.041 12.362 1.00 34.81 358 GLU C O 1
ATOM 7764 N N . LEU C 2 359 ? 29.353 36.456 14.589 1.00 30.65 359 LEU C N 1
ATOM 7765 C CA . LEU C 2 359 ? 30.302 37.536 14.469 1.00 32.58 359 LEU C CA 1
ATOM 7766 C C . LEU C 2 359 ? 31.564 37.106 13.728 1.00 36.17 359 LEU C C 1
ATOM 7767 O O . LEU C 2 359 ? 32.100 37.863 12.936 1.00 42.22 359 LEU C O 1
ATOM 7772 N N . MET C 2 360 ? 32.028 35.900 13.971 1.00 36.91 360 MET C N 1
ATOM 7773 C CA . MET C 2 360 ? 33.304 35.496 13.451 1.00 37.88 360 MET C CA 1
ATOM 7774 C C . MET C 2 360 ? 33.209 34.708 12.172 1.00 37.34 360 MET C C 1
ATOM 7775 O O . MET C 2 360 ? 34.220 34.383 11.571 1.00 36.53 360 MET C O 1
ATOM 7780 N N . ASN C 2 361 ? 32.000 34.400 11.755 1.00 40.16 361 ASN C N 1
ATOM 7781 C CA . ASN C 2 361 ? 31.803 33.446 10.682 1.00 40.81 361 ASN C CA 1
ATOM 7782 C C . ASN C 2 361 ? 30.970 33.978 9.552 1.00 41.27 361 ASN C C 1
ATOM 7783 O O . ASN C 2 361 ? 31.154 33.594 8.412 1.00 42.98 361 ASN C O 1
ATOM 7788 N N . ASN C 2 362 ? 30.001 34.823 9.868 1.00 45.25 362 ASN C N 1
ATOM 7789 C CA . ASN C 2 362 ? 29.174 35.440 8.837 1.00 50.37 362 ASN C CA 1
ATOM 7790 C C . ASN C 2 362 ? 29.943 36.610 8.290 1.00 53.27 362 ASN C C 1
ATOM 7791 O O . ASN C 2 362 ? 30.281 37.534 9.035 1.00 53.92 362 ASN C O 1
ATOM 7796 N N . MET C 2 363 ? 30.217 36.573 6.989 1.00 56.82 363 MET C N 1
ATOM 7797 C CA . MET C 2 363 ? 31.092 37.564 6.363 1.00 54.85 363 MET C CA 1
ATOM 7798 C C . MET C 2 363 ? 30.493 38.969 6.386 1.00 49.30 363 MET C C 1
ATOM 7799 O O . MET C 2 363 ? 31.229 39.939 6.508 1.00 40.19 363 MET C O 1
ATOM 7804 N N . HIS C 2 364 ? 29.162 39.076 6.377 1.00 52.10 364 HIS C N 1
ATOM 7805 C CA . HIS C 2 364 ? 28.489 40.379 6.464 1.00 50.25 364 HIS C CA 1
ATOM 7806 C C . HIS C 2 364 ? 28.862 41.139 7.742 1.00 47.41 364 HIS C C 1
ATOM 7807 O O . HIS C 2 364 ? 28.507 42.312 7.860 1.00 48.61 364 HIS C O 1
ATOM 7814 N N . TYR C 2 365 ? 29.553 40.496 8.701 1.00 41.29 365 TYR C N 1
ATOM 7815 C CA . TYR C 2 365 ? 29.892 41.153 9.958 1.00 38.51 365 TYR C CA 1
ATOM 7816 C C . TYR C 2 365 ? 31.388 41.247 10.277 1.00 40.31 365 TYR C C 1
ATOM 7817 O O . TYR C 2 365 ? 31.744 41.666 11.381 1.00 42.63 365 TYR C O 1
ATOM 7826 N N . GLN C 2 366 ? 32.262 40.894 9.341 1.00 43.39 366 GLN C N 1
ATOM 7827 C CA . GLN C 2 366 ? 33.701 40.986 9.571 1.00 47.75 366 GLN C CA 1
ATOM 7828 C C . GLN C 2 366 ? 34.100 42.380 10.021 1.00 50.68 366 GLN C C 1
ATOM 7829 O O . GLN C 2 366 ? 34.967 42.551 10.895 1.00 60.60 366 GLN C O 1
ATOM 7831 N N . ASP C 2 367 ? 33.480 43.379 9.421 1.00 48.04 367 ASP C N 1
ATOM 7832 C CA . ASP C 2 367 ? 33.677 44.777 9.802 1.00 48.84 367 ASP C CA 1
ATOM 7833 C C . ASP C 2 367 ? 33.375 45.031 11.296 1.00 42.67 367 ASP C C 1
ATOM 7834 O O . ASP C 2 367 ? 34.198 45.559 12.060 1.00 39.20 367 ASP C O 1
ATOM 7839 N N . LEU C 2 368 ? 32.165 44.673 11.688 1.00 37.33 368 LEU C N 1
ATOM 7840 C CA . LEU C 2 368 ? 31.724 44.768 13.064 1.00 38.74 368 LEU C CA 1
ATOM 7841 C C . LEU C 2 368 ? 32.650 43.999 13.988 1.00 38.94 368 LEU C C 1
ATOM 7842 O O . LEU C 2 368 ? 33.085 44.515 15.029 1.00 38.83 368 LEU C O 1
ATOM 7847 N N . ALA C 2 369 ? 32.996 42.790 13.583 1.00 39.00 369 ALA C N 1
ATOM 7848 C CA . ALA C 2 369 ? 33.936 41.965 14.353 1.00 43.59 369 ALA C CA 1
ATOM 7849 C C . ALA C 2 369 ? 35.300 42.624 14.510 1.00 46.07 369 ALA C C 1
ATOM 7850 O O . ALA C 2 369 ? 35.894 42.590 15.595 1.00 52.45 369 ALA C O 1
ATOM 7852 N N . ASN C 2 370 ? 35.787 43.232 13.434 1.00 48.09 370 ASN C N 1
ATOM 7853 C CA . ASN C 2 370 ? 37.072 43.908 13.463 1.00 45.31 370 ASN C CA 1
ATOM 7854 C C . ASN C 2 370 ? 36.986 45.109 14.328 1.00 41.87 370 ASN C C 1
ATOM 7855 O O . ASN C 2 370 ? 37.812 45.341 15.193 1.00 44.04 370 ASN C O 1
ATOM 7860 N N . ARG C 2 371 ? 35.940 45.868 14.123 1.00 43.41 371 ARG C N 1
ATOM 7861 C CA . ARG C 2 371 ? 35.693 47.033 14.953 1.00 48.32 371 ARG C CA 1
ATOM 7862 C C . ARG C 2 371 ? 35.615 46.666 16.466 1.00 44.97 371 ARG C C 1
ATOM 7863 O O . ARG C 2 371 ? 36.183 47.360 17.314 1.00 42.32 371 ARG C O 1
ATOM 7871 N N . LEU C 2 372 ? 34.901 45.583 16.773 1.00 44.12 372 LEU C N 1
ATOM 7872 C CA . LEU C 2 372 ? 34.823 45.019 18.133 1.00 42.94 372 LEU C CA 1
ATOM 7873 C C . LEU C 2 372 ? 36.114 44.333 18.609 1.00 45.44 372 LEU C C 1
ATOM 7874 O O . LEU C 2 372 ? 36.186 43.926 19.767 1.00 48.12 372 LEU C O 1
ATOM 7879 N N . GLN C 2 373 ? 37.113 44.209 17.730 1.00 43.98 373 GLN C N 1
ATOM 7880 C CA . GLN C 2 373 ? 38.444 43.665 18.071 1.00 45.04 373 GLN C CA 1
ATOM 7881 C C . GLN C 2 373 ? 38.400 42.204 18.440 1.00 43.11 373 GLN C C 1
ATOM 7882 O O . GLN C 2 373 ? 39.136 41.759 19.327 1.00 42.59 373 GLN C O 1
ATOM 7888 N N . LEU C 2 374 ? 37.529 41.474 17.759 1.00 42.12 374 LEU C N 1
ATOM 7889 C CA . LEU C 2 374 ? 37.466 40.037 17.891 1.00 43.29 374 LEU C CA 1
ATOM 7890 C C . LEU C 2 374 ? 38.417 39.427 16.886 1.00 44.06 374 LEU C C 1
ATOM 7891 O O . LEU C 2 374 ? 38.162 39.440 15.677 1.00 45.94 374 LEU C O 1
ATOM 7896 N N . ASP C 2 375 ? 39.505 38.869 17.400 1.00 45.23 375 ASP C N 1
ATOM 7897 C CA . ASP C 2 375 ? 40.538 38.240 16.583 1.00 46.74 375 ASP C CA 1
ATOM 7898 C C . ASP C 2 375 ? 41.362 37.335 17.480 1.00 46.85 375 ASP C C 1
ATOM 7899 O O . ASP C 2 375 ? 41.140 37.263 18.692 1.00 48.64 375 ASP C O 1
ATOM 7904 N N . ALA C 2 376 ? 42.386 36.718 16.915 1.00 49.44 376 ALA C N 1
ATOM 7905 C CA . ALA C 2 376 ? 43.148 35.708 17.656 1.00 51.14 376 ALA C CA 1
ATOM 7906 C C . ALA C 2 376 ? 43.833 36.200 18.956 1.00 51.87 376 ALA C C 1
ATOM 7907 O O . ALA C 2 376 ? 44.343 35.390 19.747 1.00 48.84 376 ALA C O 1
ATOM 7909 N N . SER C 2 377 ? 43.769 37.508 19.207 1.00 53.91 377 SER C N 1
ATOM 7910 C CA . SER C 2 377 ? 44.223 38.096 20.487 1.00 54.33 377 SER C CA 1
ATOM 7911 C C . SER C 2 377 ? 43.125 38.228 21.558 1.00 49.90 377 SER C C 1
ATOM 7912 O O . SER C 2 377 ? 43.414 38.537 22.720 1.00 48.59 377 SER C O 1
ATOM 7915 N N . ALA C 2 378 ? 41.877 38.010 21.158 1.00 42.87 378 ALA C N 1
ATOM 7916 C CA . ALA C 2 378 ? 40.739 38.278 22.024 1.00 39.73 378 ALA C CA 1
ATOM 7917 C C . ALA C 2 378 ? 40.386 37.059 22.868 1.00 34.01 378 ALA C C 1
ATOM 7918 O O . ALA C 2 378 ? 40.244 35.959 22.351 1.00 29.48 378 ALA C O 1
ATOM 7920 N N . HIS C 2 379 ? 40.268 37.278 24.168 1.00 33.02 379 HIS C N 1
ATOM 7921 C CA . HIS C 2 379 ? 39.900 36.244 25.106 1.00 34.60 379 HIS C CA 1
ATOM 7922 C C . HIS C 2 379 ? 38.533 36.574 25.654 1.00 32.90 379 HIS C C 1
ATOM 7923 O O . HIS C 2 379 ? 38.344 37.550 26.363 1.00 33.01 379 HIS C O 1
ATOM 7930 N N . VAL C 2 380 ? 37.558 35.743 25.326 1.00 34.75 380 VAL C N 1
ATOM 7931 C CA . VAL C 2 380 ? 36.144 36.088 25.553 1.00 34.81 380 VAL C CA 1
ATOM 7932 C C . VAL C 2 380 ? 35.548 35.270 26.662 1.00 32.77 380 VAL C C 1
ATOM 7933 O O . VAL C 2 380 ? 35.627 34.064 26.635 1.00 35.08 380 VAL C O 1
ATOM 7937 N N . LEU C 2 381 ? 34.982 35.945 27.648 1.00 32.77 381 LEU C N 1
ATOM 7938 C CA . LEU C 2 381 ? 34.193 35.306 28.692 1.00 28.93 381 LEU C CA 1
ATOM 7939 C C . LEU C 2 381 ? 32.701 35.483 28.363 1.00 32.05 381 LEU C C 1
ATOM 7940 O O . LEU C 2 381 ? 32.240 36.613 28.083 1.00 29.97 381 LEU C O 1
ATOM 7945 N N . LEU C 2 382 ? 31.965 34.362 28.391 1.00 32.42 382 LEU C N 1
ATOM 7946 C CA . LEU C 2 382 ? 30.522 34.317 28.216 1.00 31.59 382 LEU C CA 1
ATOM 7947 C C . LEU C 2 382 ? 29.925 33.660 29.426 1.00 31.11 382 LEU C C 1
ATOM 7948 O O . LEU C 2 382 ? 30.585 32.874 30.078 1.00 29.40 382 LEU C O 1
ATOM 7953 N N . ILE C 2 383 ? 28.661 33.946 29.718 1.00 31.82 383 ILE C N 1
ATOM 7954 C CA . ILE C 2 383 ? 27.970 33.216 3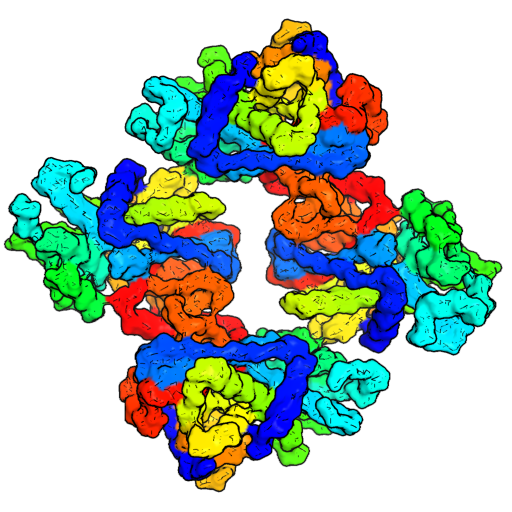0.777 1.00 30.43 383 ILE C CA 1
ATOM 7955 C C . ILE C 2 383 ? 26.718 32.537 30.288 1.00 28.52 383 ILE C C 1
ATOM 7956 O O . ILE C 2 383 ? 25.760 33.195 29.905 1.00 26.10 383 ILE C O 1
ATOM 7961 N N . SER C 2 384 ? 26.699 31.217 30.389 1.00 30.01 384 SER C N 1
ATOM 7962 C CA . SER C 2 384 ? 25.479 30.455 30.142 1.00 29.94 384 SER C CA 1
ATOM 7963 C C . SER C 2 384 ? 24.609 30.474 31.408 1.00 28.48 384 SER C C 1
ATOM 7964 O O . SER C 2 384 ? 24.832 29.701 32.341 1.00 30.07 384 SER C O 1
ATOM 7967 N N . THR C 2 385 ? 23.571 31.277 31.370 1.00 24.14 385 THR C N 1
ATOM 7968 C CA . THR C 2 385 ? 22.792 31.586 32.533 1.00 26.34 385 THR C CA 1
ATOM 7969 C C . THR C 2 385 ? 21.744 30.513 32.940 1.00 30.38 385 THR C C 1
ATOM 7970 O O . THR C 2 385 ? 21.357 30.461 34.089 1.00 31.53 385 THR C O 1
ATOM 7974 N N . GLU C 2 386 ? 21.319 29.647 32.017 1.00 33.56 386 GLU C N 1
ATOM 7975 C CA . GLU C 2 386 ? 20.399 28.548 32.352 1.00 33.61 386 GLU C CA 1
ATOM 7976 C C . GLU C 2 386 ? 20.630 27.312 31.481 1.00 33.54 386 GLU C C 1
ATOM 7977 O O . GLU C 2 386 ? 21.215 27.394 30.396 1.00 33.38 386 GLU C O 1
ATOM 7983 N N . GLY C 2 387 ? 20.150 26.170 31.958 1.00 32.72 387 GLY C N 1
ATOM 7984 C CA . GLY C 2 387 ? 20.166 24.945 31.189 1.00 32.13 387 GLY C CA 1
ATOM 7985 C C . GLY C 2 387 ? 18.855 24.778 30.494 1.00 33.91 387 GLY C C 1
ATOM 7986 O O . GLY C 2 387 ? 18.211 25.776 30.128 1.00 34.71 387 GLY C O 1
ATOM 7987 N N . ASP C 2 388 ? 18.429 23.513 30.359 1.00 35.87 388 ASP C N 1
ATOM 7988 C CA . ASP C 2 388 ? 17.152 23.170 29.738 1.00 34.20 388 ASP C CA 1
ATOM 7989 C C . ASP C 2 388 ? 15.971 23.370 30.688 1.00 36.02 388 ASP C C 1
ATOM 7990 O O . ASP C 2 388 ? 15.346 22.408 31.122 1.00 37.84 388 ASP C O 1
ATOM 7995 N N . THR C 2 389 ? 15.632 24.640 30.945 1.00 36.19 389 THR C N 1
ATOM 7996 C CA . THR C 2 389 ? 14.555 24.967 31.875 1.00 35.74 389 THR C CA 1
ATOM 7997 C C . THR C 2 389 ? 13.161 24.579 31.369 1.00 35.79 389 THR C C 1
ATOM 7998 O O . THR C 2 389 ? 12.270 24.376 32.199 1.00 35.93 389 THR C O 1
ATOM 8002 N N . SER C 2 390 ? 12.981 24.429 30.055 1.00 36.00 390 SER C N 1
ATOM 8003 C CA . SER C 2 390 ? 11.854 23.621 29.505 1.00 39.60 390 SER C CA 1
ATOM 8004 C C . SER C 2 390 ? 12.370 22.590 28.523 1.00 40.03 390 SER C C 1
ATOM 8005 O O . SER C 2 390 ? 12.679 22.913 27.362 1.00 36.24 390 SER C O 1
ATOM 8008 N N . PRO C 2 391 ? 12.501 21.345 28.996 1.00 41.34 391 PRO C N 1
ATOM 8009 C CA . PRO C 2 391 ? 13.094 20.254 28.193 1.00 40.83 391 PRO C CA 1
ATOM 8010 C C . PRO C 2 391 ? 12.483 20.107 26.824 1.00 37.59 391 PRO C C 1
ATOM 8011 O O . PRO C 2 391 ? 13.187 19.805 25.881 1.00 34.84 391 PRO C O 1
ATOM 8015 N N . ASP C 2 392 ? 11.175 20.337 26.714 1.00 41.76 392 ASP C N 1
ATOM 8016 C CA . ASP C 2 392 ? 10.474 20.207 25.424 1.00 40.24 392 ASP C CA 1
ATOM 8017 C C . ASP C 2 392 ? 10.998 21.221 24.459 1.00 40.09 392 ASP C C 1
ATOM 8018 O O . ASP C 2 392 ? 11.284 20.888 23.329 1.00 41.82 392 ASP C O 1
ATOM 8020 N N . ILE C 2 393 ? 11.108 22.469 24.902 1.00 40.30 393 ILE C N 1
ATOM 8021 C CA . ILE C 2 393 ? 11.576 23.521 24.012 1.00 37.53 393 ILE C CA 1
ATOM 8022 C C . ILE C 2 393 ? 13.001 23.257 23.603 1.00 33.42 393 ILE C C 1
ATOM 8023 O O . ILE C 2 393 ? 13.370 23.417 22.426 1.00 35.36 393 ILE C O 1
ATOM 8028 N N . TYR C 2 394 ? 13.789 22.808 24.571 1.00 30.63 394 TYR C N 1
ATOM 8029 C CA . TYR C 2 394 ? 15.184 22.510 24.351 1.00 30.11 394 TYR C CA 1
ATOM 8030 C C . TYR C 2 394 ? 15.379 21.400 23.302 1.00 33.12 394 TYR C C 1
ATOM 8031 O O . TYR C 2 394 ? 16.193 21.542 22.397 1.00 33.61 394 TYR C O 1
ATOM 8040 N N . GLU C 2 395 ? 14.614 20.333 23.400 1.00 35.40 395 GLU C N 1
ATOM 8041 C CA . GLU C 2 395 ? 14.761 19.216 22.486 1.00 39.16 395 GLU C CA 1
ATOM 8042 C C . GLU C 2 395 ? 14.334 19.672 21.107 1.00 38.94 395 GLU C C 1
ATOM 8043 O O . GLU C 2 395 ? 14.950 19.321 20.101 1.00 38.23 395 GLU C O 1
ATOM 8049 N N . ASP C 2 396 ? 13.278 20.470 21.070 1.00 38.09 396 ASP C N 1
ATOM 8050 C CA . ASP C 2 396 ? 12.702 20.934 19.814 1.00 39.46 396 ASP C CA 1
ATOM 8051 C C . ASP C 2 396 ? 13.699 21.821 19.059 1.00 38.50 396 ASP C C 1
ATOM 8052 O O . ASP C 2 396 ? 13.735 21.824 17.842 1.00 40.01 396 ASP C O 1
ATOM 8057 N N . ILE C 2 397 ? 14.526 22.564 19.795 1.00 38.41 397 ILE C N 1
ATOM 8058 C CA . ILE C 2 397 ? 15.537 23.405 19.178 1.00 37.44 397 ILE C CA 1
ATOM 8059 C C . ILE C 2 397 ? 16.784 22.581 18.785 1.00 36.42 397 ILE C C 1
ATOM 8060 O O . ILE C 2 397 ? 17.316 22.738 17.697 1.00 35.62 397 ILE C O 1
ATOM 8065 N N . VAL C 2 398 ? 17.269 21.746 19.706 1.00 34.45 398 VAL C N 1
ATOM 8066 C CA . VAL C 2 398 ? 18.570 21.113 19.593 1.00 30.78 398 VAL C CA 1
ATOM 8067 C C . VAL C 2 398 ? 18.487 19.863 18.751 1.00 29.75 398 VAL C C 1
ATOM 8068 O O . VAL C 2 398 ? 19.441 19.552 18.047 1.00 29.38 398 VAL C O 1
ATOM 8072 N N . TRP C 2 399 ? 17.362 19.152 18.803 1.00 28.97 399 TRP C N 1
ATOM 8073 C CA . TRP C 2 399 ? 17.210 17.957 17.986 1.00 30.43 399 TRP C CA 1
ATOM 8074 C C . TRP C 2 399 ? 16.436 18.239 16.711 1.00 34.37 399 TRP C C 1
ATOM 8075 O O . TRP C 2 399 ? 16.931 17.901 15.620 1.00 39.79 399 TRP C O 1
ATOM 8086 N N . ASN C 2 400 ? 15.277 18.906 16.810 1.00 37.48 400 ASN C N 1
ATOM 8087 C CA . ASN C 2 400 ? 14.430 19.188 15.617 1.00 38.74 400 ASN C CA 1
ATOM 8088 C C . ASN C 2 400 ? 14.735 20.485 14.868 1.00 36.75 400 ASN C C 1
ATOM 8089 O O . ASN C 2 400 ? 14.120 20.776 13.850 1.00 34.12 400 ASN C O 1
ATOM 8094 N N . GLY C 2 401 ? 15.716 21.241 15.335 1.00 36.77 401 GLY C N 1
ATOM 8095 C CA . GLY C 2 401 ? 16.171 22.420 14.591 1.00 36.08 401 GLY C CA 1
ATOM 8096 C C . GLY C 2 401 ? 15.237 23.622 14.566 1.00 35.79 401 GLY C C 1
ATOM 8097 O O . GLY C 2 401 ? 15.344 24.463 13.685 1.00 31.72 401 GLY C O 1
ATOM 8098 N N . ARG C 2 402 ? 14.330 23.724 15.528 1.00 38.52 402 ARG C N 1
ATOM 8099 C CA . ARG C 2 402 ? 13.570 24.961 15.645 1.00 42.13 402 ARG C CA 1
ATOM 8100 C C . ARG C 2 402 ? 14.533 26.109 15.885 1.00 44.18 402 ARG C C 1
ATOM 8101 O O . ARG C 2 402 ? 15.468 26.009 16.698 1.00 42.23 402 ARG C O 1
ATOM 8109 N N . SER C 2 403 ? 14.311 27.206 15.180 1.00 44.55 403 SER C N 1
ATOM 8110 C CA . SER C 2 403 ? 15.160 28.379 15.354 1.00 50.16 403 SER C CA 1
ATOM 8111 C C . SER C 2 403 ? 14.279 29.610 15.587 1.00 53.31 403 SER C C 1
ATOM 8112 O O . SER C 2 403 ? 14.739 30.743 15.446 1.00 50.37 403 SER C O 1
ATOM 8115 N N . ALA C 2 404 ? 13.041 29.364 16.035 1.00 53.54 404 ALA C N 1
ATOM 8116 C CA . ALA C 2 404 ? 12.052 30.404 16.250 1.00 50.16 404 ALA C CA 1
ATOM 8117 C C . ALA C 2 404 ? 10.843 29.827 16.977 1.00 52.87 404 ALA C C 1
ATOM 8118 O O . ALA C 2 404 ? 9.987 30.583 17.439 1.00 54.92 404 ALA C O 1
ATOM 8120 N N . GLN D 2 8 ? 6.785 13.779 8.137 1.00 54.90 8 GLN D N 1
ATOM 8121 C CA . GLN D 2 8 ? 6.008 12.940 7.164 1.00 55.13 8 GLN D CA 1
ATOM 8122 C C . GLN D 2 8 ? 6.682 11.582 6.874 1.00 55.54 8 GLN D C 1
ATOM 8123 O O . GLN D 2 8 ? 7.808 11.514 6.336 1.00 52.12 8 GLN D O 1
ATOM 8129 N N . PHE D 2 9 ? 5.991 10.518 7.276 1.00 51.55 9 PHE D N 1
ATOM 8130 C CA . PHE D 2 9 ? 6.364 9.156 6.963 1.00 55.32 9 PHE D CA 1
ATOM 8131 C C . PHE D 2 9 ? 5.251 8.618 6.097 1.00 55.85 9 PHE D C 1
ATOM 8132 O O . PHE D 2 9 ? 4.099 8.711 6.498 1.00 62.80 9 PHE D O 1
ATOM 8135 N N . ASN D 2 10 ? 5.577 8.082 4.922 1.00 55.13 10 ASN D N 1
ATOM 8136 C CA . ASN D 2 10 ? 4.643 7.235 4.159 1.00 56.39 10 ASN D CA 1
ATOM 8137 C C . ASN D 2 10 ? 4.990 5.765 4.392 1.00 55.58 10 ASN D C 1
ATOM 8138 O O . ASN D 2 10 ? 6.148 5.411 4.395 1.00 58.65 10 ASN D O 1
ATOM 8143 N N . THR D 2 11 ? 3.966 4.939 4.524 1.00 51.15 11 THR D N 1
ATOM 8144 C CA . THR D 2 11 ? 4.038 3.535 4.900 1.00 50.06 11 THR D CA 1
ATOM 8145 C C . THR D 2 11 ? 3.738 2.703 3.653 1.00 47.40 11 THR D C 1
ATOM 8146 O O . THR D 2 11 ? 2.983 3.146 2.826 1.00 50.30 11 THR D O 1
ATOM 8150 N N . ARG D 2 12 ? 4.289 1.497 3.531 1.00 44.66 12 ARG D N 1
ATOM 8151 C CA . ARG D 2 12 ? 3.758 0.480 2.607 1.00 43.62 12 ARG D CA 1
ATOM 8152 C C . ARG D 2 12 ? 4.270 -0.882 3.070 1.00 46.23 12 ARG D C 1
ATOM 8153 O O . ARG D 2 12 ? 5.447 -1.178 2.912 1.00 47.26 12 ARG D O 1
ATOM 8155 N N . ARG D 2 13 ? 3.414 -1.676 3.692 1.00 45.45 13 ARG D N 1
ATOM 8156 C CA . ARG D 2 13 ? 3.846 -2.982 4.164 1.00 53.39 13 ARG D CA 1
ATOM 8157 C C . ARG D 2 13 ? 3.884 -3.965 3.002 1.00 57.68 13 ARG D C 1
ATOM 8158 O O . ARG D 2 13 ? 3.194 -3.759 2.001 1.00 52.73 13 ARG D O 1
ATOM 8163 N N . LYS D 2 14 ? 4.730 -4.994 3.115 1.00 62.17 14 LYS D N 1
ATOM 8164 C CA . LYS D 2 14 ? 5.005 -5.859 1.967 1.00 63.98 14 LYS D CA 1
ATOM 8165 C C . LYS D 2 14 ? 4.183 -7.136 1.938 1.00 68.01 14 LYS D C 1
ATOM 8166 O O . LYS D 2 14 ? 4.350 -8.003 2.778 1.00 65.49 14 LYS D O 1
ATOM 8170 N N . LYS D 2 15 ? 3.338 -7.242 0.914 1.00 75.72 15 LYS D N 1
ATOM 8171 C CA . LYS D 2 15 ? 2.571 -8.447 0.634 1.00 77.26 15 LYS D CA 1
ATOM 8172 C C . LYS D 2 15 ? 3.517 -9.622 0.333 1.00 78.50 15 LYS D C 1
ATOM 8173 O O . LYS D 2 15 ? 3.415 -10.681 0.960 1.00 80.09 15 LYS D O 1
ATOM 8175 N N . TYR D 2 16 ? 4.461 -9.398 -0.595 1.00 72.01 16 TYR D N 1
ATOM 8176 C CA . TYR D 2 16 ? 5.371 -10.441 -1.124 1.00 64.55 16 TYR D CA 1
ATOM 8177 C C . TYR D 2 16 ? 6.484 -10.919 -0.152 1.00 63.31 16 TYR D C 1
ATOM 8178 O O . TYR D 2 16 ? 7.368 -11.686 -0.558 1.00 62.20 16 TYR D O 1
ATOM 8181 N N . GLY D 2 17 ? 6.448 -10.477 1.110 1.00 65.49 17 GLY D N 1
ATOM 8182 C CA . GLY D 2 17 ? 7.443 -10.873 2.111 1.00 62.58 17 GLY D CA 1
ATOM 8183 C C . GLY D 2 17 ? 7.413 -12.379 2.326 1.00 68.99 17 GLY D C 1
ATOM 8184 O O . GLY D 2 17 ? 6.367 -13.009 2.151 1.00 62.49 17 GLY D O 1
ATOM 8185 N N . THR D 2 18 ? 8.556 -12.949 2.721 1.00 66.15 18 THR D N 1
ATOM 8186 C CA . THR D 2 18 ? 8.676 -14.371 3.031 1.00 57.82 18 THR D CA 1
ATOM 8187 C C . THR D 2 18 ? 9.981 -14.675 3.777 1.00 59.34 18 THR D C 1
ATOM 8188 O O . THR D 2 18 ? 10.124 -15.705 4.460 1.00 59.64 18 THR D O 1
ATOM 8192 N N . SER D 2 23 ? 21.826 -16.326 0.997 1.00 51.09 23 SER D N 1
ATOM 8193 C CA . SER D 2 23 ? 22.338 -17.324 0.036 1.00 54.08 23 SER D CA 1
ATOM 8194 C C . SER D 2 23 ? 23.553 -16.765 -0.697 1.00 46.91 23 SER D C 1
ATOM 8195 O O . SER D 2 23 ? 24.635 -17.320 -0.599 1.00 49.02 23 SER D O 1
ATOM 8198 N N . LEU D 2 24 ? 23.359 -15.674 -1.442 1.00 41.68 24 LEU D N 1
ATOM 8199 C CA . LEU D 2 24 ? 24.478 -14.854 -1.917 1.00 40.35 24 LEU D CA 1
ATOM 8200 C C . LEU D 2 24 ? 25.222 -14.184 -0.746 1.00 39.03 24 LEU D C 1
ATOM 8201 O O . LEU D 2 24 ? 26.381 -13.731 -0.898 1.00 39.51 24 LEU D O 1
ATOM 8206 N N . LEU D 2 25 ? 24.548 -14.093 0.402 1.00 39.01 25 LEU D N 1
ATOM 8207 C CA . LEU D 2 25 ? 25.155 -13.576 1.639 1.00 40.67 25 LEU D CA 1
ATOM 8208 C C . LEU D 2 25 ? 25.450 -14.663 2.656 1.00 45.01 25 LEU D C 1
ATOM 8209 O O . LEU D 2 25 ? 25.370 -14.407 3.857 1.00 43.95 25 LEU D O 1
ATOM 8214 N N . ASN D 2 26 ? 25.818 -15.860 2.189 1.00 50.45 26 ASN D N 1
ATOM 8215 C CA . ASN D 2 26 ? 26.052 -16.993 3.088 1.00 53.09 26 ASN D CA 1
ATOM 8216 C C . ASN D 2 26 ? 27.385 -16.895 3.777 1.00 55.35 26 ASN D C 1
ATOM 8217 O O . ASN D 2 26 ? 28.239 -16.097 3.382 1.00 61.14 26 ASN D O 1
ATOM 8222 N N . GLY D 2 27 ? 27.563 -17.726 4.806 1.00 60.95 27 GLY D N 1
ATOM 8223 C CA . GLY D 2 27 ? 28.729 -17.661 5.705 1.00 54.61 27 GLY D CA 1
ATOM 8224 C C . GLY D 2 27 ? 30.080 -17.925 5.050 1.00 54.82 27 GLY D C 1
ATOM 8225 O O . GLY D 2 27 ? 31.103 -17.430 5.548 1.00 64.65 27 GLY D O 1
ATOM 8226 N N . ASN D 2 28 ? 30.105 -18.719 3.972 1.00 50.87 28 ASN D N 1
ATOM 8227 C CA . ASN D 2 28 ? 31.341 -18.945 3.173 1.00 55.43 28 ASN D CA 1
ATOM 8228 C C . ASN D 2 28 ? 31.783 -17.674 2.426 1.00 58.18 28 ASN D C 1
ATOM 8229 O O . ASN D 2 28 ? 32.978 -17.361 2.363 1.00 50.53 28 ASN D O 1
ATOM 8234 N N . VAL D 2 29 ? 30.814 -16.938 1.878 1.00 53.58 29 VAL D N 1
ATOM 8235 C CA . VAL D 2 29 ? 31.125 -15.647 1.294 1.00 50.99 29 VAL D CA 1
ATOM 8236 C C . VAL D 2 29 ? 31.593 -14.740 2.427 1.00 47.11 29 VAL D C 1
ATOM 8237 O O . VAL D 2 29 ? 32.621 -14.093 2.316 1.00 46.32 29 VAL D O 1
ATOM 8241 N N . GLY D 2 30 ? 30.848 -14.738 3.534 1.00 44.64 30 GLY D N 1
ATOM 8242 C CA . GLY D 2 30 ? 31.204 -13.967 4.725 1.00 44.91 30 GLY D CA 1
ATOM 8243 C C . GLY D 2 30 ? 32.658 -14.114 5.123 1.00 49.39 30 GLY D C 1
ATOM 8244 O O . GLY D 2 30 ? 33.352 -13.125 5.402 1.00 55.79 30 GLY D O 1
ATOM 8245 N N . HIS D 2 31 ? 33.126 -15.356 5.144 1.00 55.69 31 HIS D N 1
ATOM 8246 C CA . HIS D 2 31 ? 34.492 -15.662 5.569 1.00 56.93 31 HIS D CA 1
ATOM 8247 C C . HIS D 2 31 ? 35.490 -15.198 4.507 1.00 48.22 31 HIS D C 1
ATOM 8248 O O . HIS D 2 31 ? 36.539 -14.660 4.845 1.00 46.47 31 HIS D O 1
ATOM 8255 N N . GLU D 2 32 ? 35.168 -15.401 3.229 1.00 44.12 32 GLU D N 1
ATOM 8256 C CA . GLU D 2 32 ? 36.053 -14.946 2.171 1.00 46.47 32 GLU D CA 1
ATOM 8257 C C . GLU D 2 32 ? 36.239 -13.421 2.272 1.00 48.09 32 GLU D C 1
ATOM 8258 O O . GLU D 2 32 ? 37.361 -12.908 2.277 1.00 48.27 32 GLU D O 1
ATOM 8264 N N . VAL D 2 33 ? 35.116 -12.718 2.370 1.00 49.36 33 VAL D N 1
ATOM 8265 C CA . VAL D 2 33 ? 35.094 -11.265 2.406 1.00 48.60 33 VAL D CA 1
ATOM 8266 C C . VAL D 2 33 ? 35.839 -10.731 3.635 1.00 46.16 33 VAL D C 1
ATOM 8267 O O . VAL D 2 33 ? 36.674 -9.810 3.505 1.00 43.78 33 VAL D O 1
ATOM 8271 N N . LEU D 2 34 ? 35.551 -11.297 4.806 1.00 46.14 34 LEU D N 1
ATOM 8272 C CA . LEU D 2 34 ? 36.187 -10.834 6.040 1.00 50.11 34 LEU D CA 1
ATOM 8273 C C . LEU D 2 34 ? 37.665 -11.162 6.028 1.00 46.31 34 LEU D C 1
ATOM 8274 O O . LEU D 2 34 ? 38.511 -10.326 6.392 1.00 46.58 34 LEU D O 1
ATOM 8279 N N . ALA D 2 35 ? 37.998 -12.354 5.543 1.00 45.91 35 ALA D N 1
ATOM 8280 C CA . ALA D 2 35 ? 39.400 -12.741 5.377 1.00 42.11 35 ALA D CA 1
ATOM 8281 C C . ALA D 2 35 ? 40.125 -11.683 4.590 1.00 37.56 35 ALA D C 1
ATOM 8282 O O . ALA D 2 35 ? 41.226 -11.276 4.960 1.00 37.15 35 ALA D O 1
ATOM 8284 N N . PHE D 2 36 ? 39.502 -11.268 3.494 1.00 35.39 36 PHE D N 1
ATOM 8285 C CA . PHE D 2 36 ? 40.074 -10.254 2.601 1.00 38.80 36 PHE D CA 1
ATOM 8286 C C . PHE D 2 36 ? 40.221 -8.886 3.271 1.00 39.74 36 PHE D C 1
ATOM 8287 O O . PHE D 2 36 ? 41.273 -8.280 3.170 1.00 38.84 36 PHE D O 1
ATOM 8295 N N . HIS D 2 37 ? 39.172 -8.402 3.930 1.00 38.72 37 HIS D N 1
ATOM 8296 C CA . HIS D 2 37 ? 39.228 -7.072 4.527 1.00 41.52 37 HIS D CA 1
ATOM 8297 C C . HIS D 2 37 ? 40.234 -7.003 5.669 1.00 46.19 37 HIS D C 1
ATOM 8298 O O . HIS D 2 37 ? 40.900 -5.986 5.832 1.00 40.99 37 HIS D O 1
ATOM 8305 N N . LYS D 2 38 ? 40.372 -8.091 6.415 1.00 49.48 38 LYS D N 1
ATOM 8306 C CA . LYS D 2 38 ? 41.343 -8.133 7.510 1.00 54.71 38 LYS D CA 1
ATOM 8307 C C . LYS D 2 38 ? 42.814 -7.975 7.067 1.00 52.50 38 LYS D C 1
ATOM 8308 O O . LYS D 2 38 ? 43.620 -7.386 7.798 1.00 59.21 38 LYS D O 1
ATOM 8314 N N . LYS D 2 39 ? 43.145 -8.422 5.863 1.00 46.65 39 LYS D N 1
ATOM 8315 C CA . LYS D 2 39 ? 44.491 -8.239 5.344 1.00 45.29 39 LYS D CA 1
ATOM 8316 C C . LYS D 2 39 ? 44.725 -6.832 4.864 1.00 44.16 39 LYS D C 1
ATOM 8317 O O . LYS D 2 39 ? 45.863 -6.459 4.575 1.00 50.88 39 LYS D O 1
ATOM 8323 N N . LEU D 2 40 ? 43.672 -6.031 4.726 1.00 43.95 40 LEU D N 1
ATOM 8324 C CA . LEU D 2 40 ? 43.860 -4.657 4.264 1.00 41.12 40 LEU D CA 1
ATOM 8325 C C . LEU D 2 40 ? 44.538 -3.886 5.420 1.00 42.73 40 LEU D C 1
ATOM 8326 O O . LEU D 2 40 ? 44.113 -3.941 6.524 1.00 40.64 40 LEU D O 1
ATOM 8331 N N . PRO D 2 41 ? 45.638 -3.191 5.180 1.00 47.23 41 PRO D N 1
ATOM 8332 C CA . PRO D 2 41 ? 46.249 -2.437 6.315 1.00 48.24 41 PRO D CA 1
ATOM 8333 C C . PRO D 2 41 ? 45.323 -1.568 7.202 1.00 46.73 41 PRO D C 1
ATOM 8334 O O . PRO D 2 41 ? 45.499 -1.493 8.432 1.00 52.71 41 PRO D O 1
ATOM 8338 N N . ASN D 2 42 ? 44.382 -0.875 6.588 1.00 46.18 42 ASN D N 1
ATOM 8339 C CA . ASN D 2 42 ? 43.492 0.032 7.335 1.00 45.82 42 ASN D CA 1
ATOM 8340 C C . ASN D 2 42 ? 42.390 -0.633 8.227 1.00 44.23 42 ASN D C 1
ATOM 8341 O O . ASN D 2 42 ? 41.689 0.018 9.002 1.00 45.56 42 ASN D O 1
ATOM 8343 N N . TYR D 2 43 ? 42.252 -1.942 8.145 1.00 46.06 43 TYR D N 1
ATOM 8344 C CA . TYR D 2 43 ? 41.114 -2.621 8.754 1.00 40.85 43 TYR D CA 1
ATOM 8345 C C . TYR D 2 43 ? 40.988 -2.447 10.249 1.00 40.55 43 TYR D C 1
ATOM 8346 O O . TYR D 2 43 ? 41.966 -2.555 10.979 1.00 50.47 43 TYR D O 1
ATOM 8355 N N . ALA D 2 44 ? 39.766 -2.194 10.703 1.00 38.64 44 ALA D N 1
ATOM 8356 C CA . ALA D 2 44 ? 39.437 -2.220 12.117 1.00 40.57 44 ALA D CA 1
ATOM 8357 C C . ALA D 2 44 ? 37.930 -2.304 12.262 1.00 40.10 44 ALA D C 1
ATOM 8358 O O . ALA D 2 44 ? 37.201 -1.706 11.471 1.00 45.20 44 ALA D O 1
ATOM 8360 N N . VAL D 2 45 ? 37.470 -3.037 13.270 1.00 34.70 45 VAL D N 1
ATOM 8361 C CA . VAL D 2 45 ? 36.053 -3.087 13.587 1.00 32.92 45 VAL D CA 1
ATOM 8362 C C . VAL D 2 45 ? 35.636 -1.656 13.895 1.00 36.74 45 VAL D C 1
ATOM 8363 O O . VAL D 2 45 ? 36.292 -0.954 14.639 1.00 38.75 45 VAL D O 1
ATOM 8367 N N . THR D 2 46 ? 34.542 -1.222 13.298 1.00 37.07 46 THR D N 1
ATOM 8368 C CA . THR D 2 46 ? 33.976 0.071 13.612 1.00 36.18 46 THR D CA 1
ATOM 8369 C C . THR D 2 46 ? 33.127 -0.050 14.880 1.00 33.97 46 THR D C 1
ATOM 8370 O O . THR D 2 46 ? 32.594 -1.117 15.185 1.00 32.02 46 THR D O 1
ATOM 8374 N N . PRO D 2 47 ? 32.972 1.049 15.600 1.00 33.06 47 PRO D N 1
ATOM 8375 C CA . PRO D 2 47 ? 32.181 1.061 16.824 1.00 31.31 47 PRO D CA 1
ATOM 8376 C C . PRO D 2 47 ? 30.738 0.718 16.610 1.00 31.04 47 PRO D C 1
ATOM 8377 O O . PRO D 2 47 ? 30.165 1.089 15.584 1.00 31.26 47 PRO D O 1
ATOM 8381 N N . LEU D 2 48 ? 30.126 0.045 17.600 1.00 31.04 48 LEU D N 1
ATOM 8382 C CA . LEU D 2 48 ? 28.675 -0.123 17.623 1.00 29.50 48 LEU D CA 1
ATOM 8383 C C . LEU D 2 48 ? 28.148 0.589 18.835 1.00 33.10 48 LEU D C 1
ATOM 8384 O O . LEU D 2 48 ? 28.276 0.085 19.943 1.00 43.56 48 LEU D O 1
ATOM 8389 N N . HIS D 2 49 ? 27.556 1.751 18.638 1.00 34.09 49 HIS D N 1
ATOM 8390 C CA . HIS D 2 49 ? 27.090 2.569 19.758 1.00 36.55 49 HIS D CA 1
ATOM 8391 C C . HIS D 2 49 ? 25.769 2.085 20.343 1.00 38.89 49 HIS D C 1
ATOM 8392 O O . HIS D 2 49 ? 24.779 1.949 19.631 1.00 37.07 49 HIS D O 1
ATOM 8399 N N . ASN D 2 50 ? 25.764 1.874 21.665 1.00 40.06 50 ASN D N 1
ATOM 8400 C CA . ASN D 2 50 ? 24.564 1.514 22.387 1.00 37.24 50 ASN D CA 1
ATOM 8401 C C . ASN D 2 50 ? 23.881 2.752 22.897 1.00 38.37 50 ASN D C 1
ATOM 8402 O O . ASN D 2 50 ? 24.333 3.358 23.836 1.00 38.63 50 ASN D O 1
ATOM 8407 N N . LEU D 2 51 ? 22.769 3.126 22.287 1.00 41.03 51 LEU D N 1
ATOM 8408 C CA . LEU D 2 51 ? 22.059 4.332 22.694 1.00 40.33 51 LEU D CA 1
ATOM 8409 C C . LEU D 2 51 ? 20.981 4.036 23.778 1.00 42.00 51 LEU D C 1
ATOM 8410 O O . LEU D 2 51 ? 19.768 4.206 23.569 1.00 38.11 51 LEU D O 1
ATOM 8415 N N . ALA D 2 52 ? 21.445 3.580 24.935 1.00 44.29 52 ALA D N 1
ATOM 8416 C CA . ALA D 2 52 ? 20.542 3.069 25.966 1.00 48.29 52 ALA D CA 1
ATOM 8417 C C . ALA D 2 52 ? 19.664 4.168 26.550 1.00 48.82 52 ALA D C 1
ATOM 8418 O O . ALA D 2 52 ? 18.480 3.933 26.841 1.00 48.29 52 ALA D O 1
ATOM 8420 N N . HIS D 2 53 ? 20.252 5.348 26.715 1.00 50.26 53 HIS D N 1
ATOM 8421 C CA . HIS D 2 53 ? 19.547 6.501 27.246 1.00 53.08 53 HIS D CA 1
ATOM 8422 C C . HIS D 2 53 ? 18.468 6.971 26.264 1.00 52.25 53 HIS D C 1
ATOM 8423 O O . HIS D 2 53 ? 17.348 7.307 26.657 1.00 50.26 53 HIS D O 1
ATOM 8430 N N . LEU D 2 54 ? 18.786 6.965 24.980 1.00 52.28 54 LEU D N 1
ATOM 8431 C CA . LEU D 2 54 ? 17.767 7.261 23.967 1.00 50.09 54 LEU D CA 1
ATOM 8432 C C . LEU D 2 54 ? 16.698 6.193 23.936 1.00 47.15 54 LEU D C 1
ATOM 8433 O O . LEU D 2 54 ? 15.551 6.482 23.640 1.00 50.68 54 LEU D O 1
ATOM 8438 N N . SER D 2 55 ? 17.101 4.963 24.224 1.00 46.98 55 SER D N 1
ATOM 8439 C CA . SER D 2 55 ? 16.208 3.803 24.251 1.00 47.79 55 SER D CA 1
ATOM 8440 C C . SER D 2 55 ? 15.162 3.960 25.366 1.00 47.20 55 SER D C 1
ATOM 8441 O O . SER D 2 55 ? 13.985 3.645 25.199 1.00 47.53 55 SER D O 1
ATOM 8444 N N . GLN D 2 56 ? 15.592 4.494 26.501 1.00 51.54 56 GLN D N 1
ATOM 8445 C CA . GLN D 2 56 ? 14.684 4.794 27.595 1.00 53.61 56 GLN D CA 1
ATOM 8446 C C . GLN D 2 56 ? 13.731 5.923 27.197 1.00 55.13 56 GLN D C 1
ATOM 8447 O O . GLN D 2 56 ? 12.517 5.782 27.254 1.00 59.21 56 GLN D O 1
ATOM 8453 N N . ARG D 2 57 ? 14.301 7.036 26.765 1.00 54.03 57 ARG D N 1
ATOM 8454 C CA . ARG D 2 57 ? 13.532 8.220 26.387 1.00 50.94 57 ARG D CA 1
ATOM 8455 C C . ARG D 2 57 ? 12.427 7.924 25.347 1.00 48.77 57 ARG D C 1
ATOM 8456 O O . ARG D 2 57 ? 11.472 8.675 25.237 1.00 48.53 57 ARG D O 1
ATOM 8464 N N . LEU D 2 58 ? 12.566 6.846 24.578 1.00 48.38 58 LEU D N 1
ATOM 8465 C CA . LEU D 2 58 ? 11.613 6.509 23.499 1.00 46.31 58 LEU D CA 1
ATOM 8466 C C . LEU D 2 58 ? 10.762 5.283 23.789 1.00 50.25 58 LEU D C 1
ATOM 8467 O O . LEU D 2 58 ? 9.852 4.996 23.024 1.00 58.20 58 LEU D O 1
ATOM 8472 N N . GLY D 2 59 ? 11.069 4.527 24.842 1.00 46.19 59 GLY D N 1
ATOM 8473 C CA . GLY D 2 59 ? 10.281 3.353 25.180 1.00 43.92 59 GLY D CA 1
ATOM 8474 C C . GLY D 2 59 ? 10.646 2.121 24.374 1.00 48.43 59 GLY D C 1
ATOM 8475 O O . GLY D 2 59 ? 9.785 1.359 23.948 1.00 59.65 59 GLY D O 1
ATOM 8476 N N . LEU D 2 60 ? 11.934 1.897 24.191 1.00 48.71 60 LEU D N 1
ATOM 8477 C CA . LEU D 2 60 ? 12.396 0.803 23.379 1.00 49.61 60 LEU D CA 1
ATOM 8478 C C . LEU D 2 60 ? 13.332 -0.046 24.222 1.00 50.30 60 LEU D C 1
ATOM 8479 O O . LEU D 2 60 ? 13.932 0.424 25.175 1.00 56.42 60 LEU D O 1
ATOM 8481 N N . GLY D 2 61 ? 13.462 -1.305 23.853 1.00 46.39 61 GLY D N 1
ATOM 8482 C CA . GLY D 2 61 ? 14.398 -2.159 24.528 1.00 49.33 61 GLY D CA 1
ATOM 8483 C C . GLY D 2 61 ? 15.809 -1.646 24.374 1.00 48.48 61 GLY D C 1
ATOM 8484 O O . GLY D 2 61 ? 16.482 -1.342 25.344 1.00 49.39 61 GLY D O 1
ATOM 8485 N N . SER D 2 62 ? 16.265 -1.576 23.135 1.00 47.37 62 SER D N 1
ATOM 8486 C CA . SER D 2 62 ? 17.634 -1.169 22.866 1.00 47.57 62 SER D CA 1
ATOM 8487 C C . SER D 2 62 ? 17.762 -0.574 21.473 1.00 48.43 62 SER D C 1
ATOM 8488 O O . SER D 2 62 ? 17.025 -0.955 20.540 1.00 45.31 62 SER D O 1
ATOM 8491 N N . ILE D 2 63 ? 18.690 0.370 21.365 1.00 45.76 63 ILE D N 1
ATOM 8492 C CA . ILE D 2 63 ? 19.109 0.933 20.084 1.00 38.29 63 ILE D CA 1
ATOM 8493 C C . ILE D 2 63 ? 20.608 0.782 19.989 1.00 32.70 63 ILE D C 1
ATOM 8494 O O . ILE D 2 63 ? 21.326 1.254 20.844 1.00 33.05 63 ILE D O 1
ATOM 8499 N N . HIS D 2 64 ? 21.065 0.148 18.932 1.00 32.25 64 HIS D N 1
ATOM 8500 C CA . HIS D 2 64 ? 22.465 0.122 18.587 1.00 33.05 64 HIS D CA 1
ATOM 8501 C C . HIS D 2 64 ? 22.647 0.754 17.220 1.00 30.96 64 HIS D C 1
ATOM 8502 O O . HIS D 2 64 ? 21.857 0.488 16.302 1.00 32.34 64 HIS D O 1
ATOM 8509 N N . ILE D 2 65 ? 23.675 1.582 17.068 1.00 27.21 65 ILE D N 1
ATOM 8510 C CA . ILE D 2 65 ? 23.997 2.155 15.767 1.00 26.24 65 ILE D CA 1
ATOM 8511 C C . ILE D 2 65 ? 25.436 1.865 15.338 1.00 25.95 65 ILE D C 1
ATOM 8512 O O . ILE D 2 65 ? 26.382 2.205 16.044 1.00 26.52 65 ILE D O 1
ATOM 8517 N N . LYS D 2 66 ? 25.584 1.196 14.197 1.00 25.86 66 LYS D N 1
ATOM 8518 C CA . LYS D 2 66 ? 26.897 0.858 13.675 1.00 26.95 66 LYS D CA 1
ATOM 8519 C C . LYS D 2 66 ? 27.440 2.118 13.037 1.00 28.18 66 LYS D C 1
ATOM 8520 O O . LYS D 2 66 ? 26.822 2.676 12.126 1.00 26.19 66 LYS D O 1
ATOM 8526 N N . ASP D 2 67 ? 28.590 2.579 13.513 1.00 28.12 67 ASP D N 1
ATOM 8527 C CA . ASP D 2 67 ? 29.154 3.852 13.075 1.00 30.05 67 ASP D CA 1
ATOM 8528 C C . ASP D 2 67 ? 30.197 3.655 11.982 1.00 28.65 67 ASP D C 1
ATOM 8529 O O . ASP D 2 67 ? 31.383 3.473 12.257 1.00 29.19 67 ASP D O 1
ATOM 8534 N N . GLU D 2 68 ? 29.771 3.740 10.729 1.00 27.91 68 GLU D N 1
ATOM 8535 C CA . GLU D 2 68 ? 30.705 3.510 9.62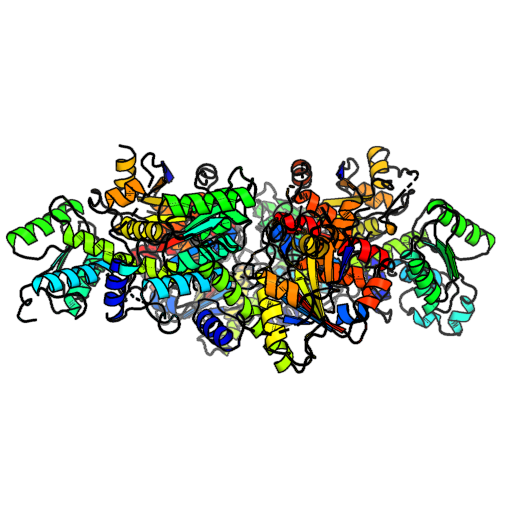2 1.00 26.71 68 GLU D CA 1
ATOM 8536 C C . GLU D 2 68 ? 31.419 4.789 9.180 1.00 24.63 68 GLU D C 1
ATOM 8537 O O . GLU D 2 68 ? 32.169 4.752 8.226 1.00 25.41 68 GLU D O 1
ATOM 8543 N N . SER D 2 69 ? 31.263 5.890 9.887 1.00 24.31 69 SER D N 1
ATOM 8544 C CA . SER D 2 69 ? 32.134 7.070 9.639 1.00 25.84 69 SER D CA 1
ATOM 8545 C C . SER D 2 69 ? 33.646 6.797 9.832 1.00 28.50 69 SER D C 1
ATOM 8546 O O . SER D 2 69 ? 34.486 7.529 9.298 1.00 29.60 69 SER D O 1
ATOM 8549 N N . TRP D 2 70 ? 33.978 5.749 10.588 1.00 28.82 70 TRP D N 1
ATOM 8550 C CA . TRP D 2 70 ? 35.352 5.344 10.827 1.00 27.98 70 TRP D CA 1
ATOM 8551 C C . TRP D 2 70 ? 35.943 4.416 9.746 1.00 28.23 70 TRP D C 1
ATOM 8552 O O . TRP D 2 70 ? 37.171 4.255 9.679 1.00 30.46 70 TRP D O 1
ATOM 8563 N N . ARG D 2 71 ? 35.106 3.835 8.890 1.00 27.34 71 ARG D N 1
ATOM 8564 C CA . ARG D 2 71 ? 35.572 2.779 7.991 1.00 30.18 71 ARG D CA 1
ATOM 8565 C C . ARG D 2 71 ? 36.696 3.220 7.070 1.00 32.54 71 ARG D C 1
ATOM 8566 O O . ARG D 2 71 ? 36.503 4.067 6.205 1.00 33.71 71 ARG D O 1
ATOM 8574 N N . PHE D 2 72 ? 37.871 2.618 7.269 1.00 36.04 72 PHE D N 1
ATOM 8575 C CA . PHE D 2 72 ? 39.061 2.819 6.418 1.00 39.01 72 PHE D CA 1
ATOM 8576 C C . PHE D 2 72 ? 39.542 4.275 6.341 1.00 37.61 72 PHE D C 1
ATOM 8577 O O . PHE D 2 72 ? 40.337 4.623 5.476 1.00 41.14 72 PHE D O 1
ATOM 8585 N N . GLY D 2 73 ? 39.075 5.122 7.252 1.00 36.45 73 GLY D N 1
ATOM 8586 C CA . GLY D 2 73 ? 39.432 6.533 7.206 1.00 34.28 73 GLY D CA 1
ATOM 8587 C C . GLY D 2 73 ? 38.727 7.314 6.112 1.00 31.26 73 GLY D C 1
ATOM 8588 O O . GLY D 2 73 ? 39.119 8.426 5.800 1.00 32.51 73 GLY D O 1
ATOM 8589 N N . LEU D 2 74 ? 37.683 6.728 5.536 1.00 29.17 74 LEU D N 1
ATOM 8590 C CA . LEU D 2 74 ? 37.039 7.293 4.347 1.00 27.76 74 LEU D CA 1
ATOM 8591 C C . LEU D 2 74 ? 35.725 8.005 4.664 1.00 27.47 74 LEU D C 1
ATOM 8592 O O . LEU D 2 74 ? 35.083 8.520 3.759 1.00 26.15 74 LEU D O 1
ATOM 8597 N N . ASN D 2 75 ? 35.330 8.010 5.941 1.00 26.51 75 ASN D N 1
ATOM 8598 C CA . ASN D 2 75 ? 34.123 8.658 6.404 1.00 25.93 75 ASN D CA 1
ATOM 8599 C C . ASN D 2 75 ? 32.846 8.037 5.896 1.00 26.67 75 ASN D C 1
ATOM 8600 O O . ASN D 2 75 ? 31.811 8.712 5.842 1.00 31.74 75 ASN D O 1
ATOM 8605 N N . ALA D 2 76 ? 32.914 6.771 5.475 1.00 24.19 76 ALA D N 1
ATOM 8606 C CA . ALA D 2 76 ? 31.760 6.041 4.953 1.00 23.17 76 ALA D CA 1
ATOM 8607 C C . ALA D 2 76 ? 32.053 4.556 4.778 1.00 24.01 76 ALA D C 1
ATOM 8608 O O . ALA D 2 76 ? 33.166 4.150 4.688 1.00 28.09 76 ALA D O 1
ATOM 8610 N N . PHE D 2 77 ? 31.017 3.754 4.687 1.00 27.70 77 PHE D N 1
ATOM 8611 C CA . PHE D 2 77 ? 31.148 2.302 4.672 1.00 27.96 77 PHE D CA 1
ATOM 8612 C C . PHE D 2 77 ? 31.495 1.698 3.303 1.00 28.74 77 PHE D C 1
ATOM 8613 O O . PHE D 2 77 ? 32.029 0.572 3.226 1.00 24.70 77 PHE D O 1
ATOM 8645 N N . GLY D 2 79 ? 33.483 0.909 0.287 1.00 29.31 79 GLY D N 1
ATOM 8646 C CA . GLY D 2 79 ? 34.969 0.911 0.493 1.00 29.44 79 GLY D CA 1
ATOM 8647 C C . GLY D 2 79 ? 35.127 -0.545 0.764 1.00 30.42 79 GLY D C 1
ATOM 8648 O O . GLY D 2 79 ? 35.850 -1.189 0.074 1.00 31.17 79 GLY D O 1
ATOM 8649 N N . LEU D 2 80 ? 34.321 -1.060 1.694 1.00 29.68 80 LEU D N 1
ATOM 8650 C CA . LEU D 2 80 ? 34.201 -2.470 1.871 1.00 30.01 80 LEU D CA 1
ATOM 8651 C C . LEU D 2 80 ? 33.835 -3.108 0.543 1.00 33.21 80 LEU D C 1
ATOM 8652 O O . LEU D 2 80 ? 34.402 -4.115 0.149 1.00 34.84 80 LEU D O 1
ATOM 8657 N N . GLY D 2 81 ? 32.872 -2.525 -0.153 1.00 37.88 81 GLY D N 1
ATOM 8658 C CA . GLY D 2 81 ? 32.378 -3.100 -1.400 1.00 36.08 81 GLY D CA 1
ATOM 8659 C C . GLY D 2 81 ? 33.374 -2.908 -2.522 1.00 36.79 81 GLY D C 1
ATOM 8660 O O . GLY D 2 81 ? 33.796 -3.863 -3.163 1.00 33.69 81 GLY D O 1
ATOM 8661 N N . GLY D 2 82 ? 33.732 -1.658 -2.777 1.00 38.25 82 GLY D N 1
ATOM 8662 C CA . GLY D 2 82 ? 34.615 -1.334 -3.895 1.00 38.56 82 GLY D CA 1
ATOM 8663 C C . GLY D 2 82 ? 35.908 -2.116 -3.805 1.00 36.12 82 GLY D C 1
ATOM 8664 O O . GLY D 2 82 ? 36.364 -2.654 -4.803 1.00 39.18 82 GLY D O 1
ATOM 8665 N N . SER D 2 83 ? 36.474 -2.217 -2.607 1.00 32.32 83 SER D N 1
ATOM 8666 C CA . SER D 2 83 ? 37.749 -2.885 -2.426 1.00 29.56 83 SER D CA 1
ATOM 8667 C C . SER D 2 83 ? 37.592 -4.364 -2.783 1.00 29.66 83 SER D C 1
ATOM 8668 O O . SER D 2 83 ? 38.343 -4.898 -3.582 1.00 30.51 83 SER D O 1
ATOM 8671 N N . TYR D 2 84 ? 36.570 -5.000 -2.233 1.00 30.20 84 TYR D N 1
ATOM 8672 C CA . TYR D 2 84 ? 36.336 -6.407 -2.462 1.00 31.07 84 TYR D CA 1
ATOM 8673 C C . TYR D 2 84 ? 36.076 -6.651 -3.937 1.00 32.29 84 TYR D C 1
ATOM 8674 O O . TYR D 2 84 ? 36.599 -7.600 -4.500 1.00 34.25 84 TYR D O 1
ATOM 8683 N N . ALA D 2 85 ? 35.264 -5.812 -4.565 1.00 31.34 85 ALA D N 1
ATOM 8684 C CA . ALA D 2 85 ? 34.932 -6.028 -5.943 1.00 31.88 85 ALA D CA 1
ATOM 8685 C C . ALA D 2 85 ? 36.158 -5.859 -6.802 1.00 35.55 85 ALA D C 1
ATOM 8686 O O . ALA D 2 85 ? 36.281 -6.550 -7.819 1.00 39.76 85 ALA D O 1
ATOM 8688 N N . VAL D 2 86 ? 37.047 -4.934 -6.423 1.00 33.95 86 VAL D N 1
ATOM 8689 C CA . VAL D 2 86 ? 38.240 -4.663 -7.227 1.00 34.67 86 VAL D CA 1
ATOM 8690 C C . VAL D 2 86 ? 39.162 -5.873 -7.104 1.00 40.72 86 VAL D C 1
ATOM 8691 O O . VAL D 2 86 ? 39.713 -6.358 -8.127 1.00 45.33 86 VAL D O 1
ATOM 8695 N N . GLY D 2 87 ? 39.307 -6.363 -5.869 1.00 35.50 87 GLY D N 1
ATOM 8696 C CA . GLY D 2 87 ? 40.094 -7.551 -5.596 1.00 33.96 87 GLY D CA 1
ATOM 8697 C C . GLY D 2 87 ? 39.628 -8.750 -6.403 1.00 33.74 87 GLY D C 1
ATOM 8698 O O . GLY D 2 87 ? 40.424 -9.454 -7.014 1.00 32.59 87 GLY D O 1
ATOM 8699 N N . LYS D 2 88 ? 38.321 -8.949 -6.436 1.00 35.63 88 LYS D N 1
ATOM 8700 C CA . LYS D 2 88 ? 37.755 -10.113 -7.078 1.00 36.32 88 LYS D CA 1
ATOM 8701 C C . LYS D 2 88 ? 37.919 -10.000 -8.591 1.00 39.87 88 LYS D C 1
ATOM 8702 O O . LYS D 2 88 ? 38.226 -11.008 -9.261 1.00 42.81 88 LYS D O 1
ATOM 8708 N N . TYR D 2 89 ? 37.725 -8.786 -9.113 1.00 39.05 89 TYR D N 1
ATOM 8709 C CA . TYR D 2 89 ? 37.902 -8.534 -10.526 1.00 37.02 89 TYR D CA 1
ATOM 8710 C C . TYR D 2 89 ? 39.318 -8.922 -10.934 1.00 34.64 89 TYR D C 1
ATOM 8711 O O . TYR D 2 89 ? 39.511 -9.633 -11.911 1.00 33.12 89 TYR D O 1
ATOM 8720 N N . LEU D 2 90 ? 40.290 -8.436 -10.192 1.00 34.38 90 LEU D N 1
ATOM 8721 C CA . LEU D 2 90 ? 41.680 -8.679 -10.538 1.00 38.82 90 LEU D CA 1
ATOM 8722 C C . LEU D 2 90 ? 42.076 -10.145 -10.323 1.00 39.19 90 LEU D C 1
ATOM 8723 O O . LEU D 2 90 ? 42.868 -10.704 -11.083 1.00 36.01 90 LEU D O 1
ATOM 8728 N N . ALA D 2 91 ? 41.523 -10.751 -9.279 1.00 36.92 91 ALA D N 1
ATOM 8729 C CA . ALA D 2 91 ? 41.754 -12.147 -9.021 1.00 38.11 91 ALA D CA 1
ATOM 8730 C C . ALA D 2 91 ? 41.275 -12.965 -10.221 1.00 41.17 91 ALA D C 1
ATOM 8731 O O . ALA D 2 91 ? 41.881 -13.961 -10.599 1.00 41.47 91 ALA D O 1
ATOM 8733 N N . ASP D 2 92 ? 40.165 -12.553 -10.795 1.00 43.41 92 ASP D N 1
ATOM 8734 C CA . ASP D 2 92 ? 39.569 -13.300 -11.887 1.00 49.94 92 ASP D CA 1
ATOM 8735 C C . ASP D 2 92 ? 40.321 -13.064 -13.193 1.00 46.85 92 ASP D C 1
ATOM 8736 O O . ASP D 2 92 ? 40.429 -13.975 -13.992 1.00 48.37 92 ASP D O 1
ATOM 8741 N N A LYS D 2 93 ? 40.785 -11.828 -13.404 0.50 47.58 93 LYS D N 1
ATOM 8742 N N B LYS D 2 93 ? 40.832 -11.856 -13.417 0.50 48.00 93 LYS D N 1
ATOM 8743 C CA A LYS D 2 93 ? 41.613 -11.495 -14.566 0.50 46.24 93 LYS D CA 1
ATOM 8744 C CA B LYS D 2 93 ? 41.591 -11.577 -14.638 0.50 47.01 93 LYS D CA 1
ATOM 8745 C C A LYS D 2 93 ? 42.895 -12.315 -14.506 0.50 47.99 93 LYS D C 1
ATOM 8746 C C B LYS D 2 93 ? 42.967 -12.223 -14.538 0.50 48.64 93 LYS D C 1
ATOM 8747 O O A LYS D 2 93 ? 43.348 -12.836 -15.515 0.50 47.85 93 LYS D O 1
ATOM 8748 O O B LYS D 2 93 ? 43.585 -12.478 -15.567 0.50 47.71 93 LYS D O 1
ATOM 8759 N N . LEU D 2 94 ? 43.461 -12.431 -13.311 1.00 48.42 94 LEU D N 1
ATOM 8760 C CA . LEU D 2 94 ? 44.662 -13.218 -13.090 1.00 50.69 94 LEU D CA 1
ATOM 8761 C C . LEU D 2 94 ? 44.393 -14.690 -12.840 1.00 55.42 94 LEU D C 1
ATOM 8762 O O . LEU D 2 94 ? 45.331 -15.448 -12.593 1.00 60.17 94 LEU D O 1
ATOM 8767 N N . GLN D 2 95 ? 43.137 -15.109 -12.879 1.00 58.09 95 GLN D N 1
ATOM 8768 C CA . GLN D 2 95 ? 42.787 -16.495 -12.602 1.00 58.72 95 GLN D CA 1
ATOM 8769 C C . GLN D 2 95 ? 43.491 -17.047 -11.354 1.00 58.93 95 GLN D C 1
ATOM 8770 O O . GLN D 2 95 ? 44.339 -17.920 -11.462 1.00 63.11 95 GLN D O 1
ATOM 8776 N N . CYS D 2 96 ? 43.172 -16.517 -10.183 1.00 55.81 96 CYS D N 1
ATOM 8777 C CA . CYS D 2 96 ? 43.668 -17.068 -8.927 1.00 53.94 96 CYS D CA 1
ATOM 8778 C C . CYS D 2 96 ? 42.753 -16.682 -7.784 1.00 50.06 96 CYS D C 1
ATOM 8779 O O . CYS D 2 96 ? 41.956 -15.757 -7.915 1.00 50.82 96 CYS D O 1
ATOM 8782 N N . ASP D 2 97 ? 42.852 -17.391 -6.669 1.00 48.75 97 ASP D N 1
ATOM 8783 C CA . ASP D 2 97 ? 41.900 -17.201 -5.579 1.00 53.20 97 ASP D CA 1
ATOM 8784 C C . ASP D 2 97 ? 42.171 -15.879 -4.900 1.00 54.33 97 ASP D C 1
ATOM 8785 O O . ASP D 2 97 ? 43.326 -15.559 -4.646 1.00 49.28 97 ASP D O 1
ATOM 8787 N N . ILE D 2 98 ? 41.120 -15.121 -4.585 1.00 54.58 98 ILE D N 1
ATOM 8788 C CA . ILE D 2 98 ? 41.319 -13.854 -3.899 1.00 55.63 98 ILE D CA 1
ATOM 8789 C C . ILE D 2 98 ? 42.121 -14.020 -2.595 1.00 59.27 98 ILE D C 1
ATOM 8790 O O . ILE D 2 98 ? 42.861 -13.106 -2.200 1.00 58.01 98 ILE D O 1
ATOM 8795 N N . ASN D 2 99 ? 41.942 -15.167 -1.925 1.00 64.57 99 ASN D N 1
ATOM 8796 C CA . ASN D 2 99 ? 42.759 -15.552 -0.769 1.00 69.06 99 ASN D CA 1
ATOM 8797 C C . ASN D 2 99 ? 44.120 -15.931 -1.312 1.00 66.18 99 ASN D C 1
ATOM 8798 O O . ASN D 2 99 ? 44.213 -16.377 -2.458 1.00 72.07 99 ASN D O 1
ATOM 8800 N N . SER D 2 100 ? 45.177 -15.802 -0.519 1.00 64.06 100 SER D N 1
ATOM 8801 C CA . SER D 2 100 ? 46.549 -16.001 -1.062 1.00 69.00 100 SER D CA 1
ATOM 8802 C C . SER D 2 100 ? 46.877 -15.011 -2.180 1.00 69.49 100 SER D C 1
ATOM 8803 O O . SER D 2 100 ? 47.495 -15.351 -3.183 1.00 66.82 100 SER D O 1
ATOM 8805 N N . LEU D 2 101 ? 46.399 -13.793 -1.990 1.00 74.92 101 LEU D N 1
ATOM 8806 C CA . LEU D 2 101 ? 46.787 -12.627 -2.748 1.00 72.62 101 LEU D CA 1
ATOM 8807 C C . LEU D 2 101 ? 46.339 -11.544 -1.794 1.00 68.78 101 LEU D C 1
ATOM 8808 O O . LEU D 2 101 ? 45.149 -11.437 -1.531 1.00 58.91 101 LEU D O 1
ATOM 8810 N N . SER D 2 102 ? 47.288 -10.830 -1.188 1.00 71.39 102 SER D N 1
ATOM 8811 C CA . SER D 2 102 ? 46.948 -9.617 -0.438 1.00 65.39 102 SER D CA 1
ATOM 8812 C C . SER D 2 102 ? 46.625 -8.576 -1.471 1.00 62.30 102 SER D C 1
ATOM 8813 O O . SER D 2 102 ? 47.007 -8.693 -2.642 1.00 58.91 102 SER D O 1
ATOM 8816 N N . PHE D 2 103 ? 45.941 -7.534 -1.037 1.00 58.97 103 PHE D N 1
ATOM 8817 C CA . PHE D 2 103 ? 45.688 -6.421 -1.924 1.00 60.13 103 PHE D CA 1
ATOM 8818 C C . PHE D 2 103 ? 47.024 -5.848 -2.440 1.00 60.07 103 PHE D C 1
ATOM 8819 O O . PHE D 2 103 ? 47.104 -5.401 -3.575 1.00 67.06 103 PHE D O 1
ATOM 8827 N N . ALA D 2 104 ? 48.079 -5.945 -1.627 1.00 57.98 104 ALA D N 1
ATOM 8828 C CA . ALA D 2 104 ? 49.441 -5.528 -1.996 1.00 58.29 104 ALA D CA 1
ATOM 8829 C C . ALA D 2 104 ? 50.323 -6.532 -2.738 1.00 56.56 104 ALA D C 1
ATOM 8830 O O . ALA D 2 104 ? 51.396 -6.175 -3.205 1.00 64.10 104 ALA D O 1
ATOM 8832 N N . ALA D 2 105 ? 49.909 -7.787 -2.832 1.00 59.18 105 ALA D N 1
ATOM 8833 C CA . ALA D 2 105 ? 50.507 -8.714 -3.811 1.00 55.18 105 ALA D CA 1
ATOM 8834 C C . ALA D 2 105 ? 50.290 -8.203 -5.242 1.00 52.09 105 ALA D C 1
ATOM 8835 O O . ALA D 2 105 ? 51.096 -8.439 -6.150 1.00 49.87 105 ALA D O 1
ATOM 8837 N N . LEU D 2 106 ? 49.188 -7.496 -5.452 1.00 51.11 106 LEU D N 1
ATOM 8838 C CA . LEU D 2 106 ? 48.889 -7.002 -6.789 1.00 47.27 106 LEU D CA 1
ATOM 8839 C C . LEU D 2 106 ? 49.932 -5.976 -7.219 1.00 47.03 106 LEU D C 1
ATOM 8840 O O . LEU D 2 106 ? 50.060 -5.732 -8.419 1.00 44.69 106 LEU D O 1
ATOM 8845 N N . ASN D 2 107 ? 50.680 -5.403 -6.259 1.00 40.48 107 ASN D N 1
ATOM 8846 C CA . ASN D 2 107 ? 51.740 -4.475 -6.592 1.00 38.37 107 ASN D CA 1
ATOM 8847 C C . ASN D 2 107 ? 53.090 -5.107 -6.900 1.00 38.68 107 ASN D C 1
ATOM 8848 O O . ASN D 2 107 ? 54.016 -4.390 -7.311 1.00 40.65 107 ASN D O 1
ATOM 8853 N N . THR D 2 108 ? 53.227 -6.420 -6.755 1.00 37.55 108 THR D N 1
ATOM 8854 C CA . THR D 2 108 ? 54.488 -7.038 -7.148 1.00 40.82 108 THR D CA 1
ATOM 8855 C C . THR D 2 108 ? 54.580 -6.884 -8.662 1.00 40.97 108 THR D C 1
ATOM 8856 O O . THR D 2 108 ? 53.561 -7.026 -9.332 1.00 42.28 108 THR D O 1
ATOM 8860 N N . PRO D 2 109 ? 55.763 -6.513 -9.199 1.00 44.07 109 PRO D N 1
ATOM 8861 C CA . PRO D 2 109 ? 55.884 -6.258 -10.660 1.00 48.16 109 PRO D CA 1
ATOM 8862 C C . PRO D 2 109 ? 55.604 -7.473 -11.563 1.00 49.59 109 PRO D C 1
ATOM 8863 O O . PRO D 2 109 ? 55.150 -7.321 -12.679 1.00 49.39 109 PRO D O 1
ATOM 8867 N N . GLU D 2 110 ? 55.832 -8.677 -11.059 1.00 54.61 110 GLU D N 1
ATOM 8868 C CA . GLU D 2 110 ? 55.428 -9.867 -11.781 1.00 52.55 110 GLU D CA 1
ATOM 8869 C C . GLU D 2 110 ? 53.924 -9.786 -12.040 1.00 51.60 110 GLU D C 1
ATOM 8870 O O . GLU D 2 110 ? 53.491 -9.794 -13.188 1.00 57.74 110 GLU D O 1
ATOM 8871 N N . ILE D 2 111 ? 53.133 -9.667 -10.978 1.00 49.38 111 ILE D N 1
ATOM 8872 C CA . ILE D 2 111 ? 51.666 -9.648 -11.122 1.00 48.56 111 ILE D CA 1
ATOM 8873 C C . ILE D 2 111 ? 51.172 -8.337 -11.770 1.00 48.80 111 ILE D C 1
ATOM 8874 O O . ILE D 2 111 ? 50.218 -8.335 -12.564 1.00 47.27 111 ILE D O 1
ATOM 8876 N N . LYS D 2 112 ? 51.839 -7.232 -11.463 1.00 48.02 112 LYS D N 1
ATOM 8877 C CA . LYS D 2 112 ? 51.384 -5.918 -11.899 1.00 45.51 112 LYS D CA 1
ATOM 8878 C C . LYS D 2 112 ? 51.450 -5.758 -13.429 1.00 51.60 112 LYS D C 1
ATOM 8879 O O . LYS D 2 112 ? 50.644 -5.009 -13.997 1.00 50.75 112 LYS D O 1
ATOM 8885 N N . GLU D 2 113 ? 52.413 -6.423 -14.086 1.00 52.15 113 GLU D N 1
ATOM 8886 C CA . GLU D 2 113 ? 52.540 -6.366 -15.554 1.00 51.77 113 GLU D CA 1
ATOM 8887 C C . GLU D 2 113 ? 51.247 -6.824 -16.215 1.00 48.75 113 GLU D C 1
ATOM 8888 O O . GLU D 2 113 ? 50.830 -6.253 -17.220 1.00 53.11 113 GLU D O 1
ATOM 8890 N N . LYS D 2 114 ? 50.606 -7.832 -15.627 1.00 43.71 114 LYS D N 1
ATOM 8891 C CA . LYS D 2 114 ? 49.416 -8.436 -16.180 1.00 40.87 114 LYS D CA 1
ATOM 8892 C C . LYS D 2 114 ? 48.117 -7.625 -15.909 1.00 46.13 114 LYS D C 1
ATOM 8893 O O . LYS D 2 114 ? 47.049 -7.971 -16.436 1.00 51.18 114 LYS D O 1
ATOM 8895 N N . ILE D 2 115 ? 48.179 -6.565 -15.081 1.00 43.58 115 ILE D N 1
ATOM 8896 C CA . ILE D 2 115 ? 47.009 -5.719 -14.820 1.00 38.36 115 ILE D CA 1
ATOM 8897 C C . ILE D 2 115 ? 47.334 -4.219 -14.928 1.00 41.69 115 ILE D C 1
ATOM 8898 O O . ILE D 2 115 ? 46.666 -3.395 -14.308 1.00 43.32 115 ILE D O 1
ATOM 8903 N N . LYS D 2 116 ? 48.368 -3.871 -15.680 1.00 41.31 116 LYS D N 1
ATOM 8904 C CA . LYS D 2 116 ? 48.879 -2.491 -15.738 1.00 45.93 116 LYS D CA 1
ATOM 8905 C C . LYS D 2 116 ? 47.901 -1.504 -16.372 1.00 46.46 116 LYS D C 1
ATOM 8906 O O . LYS D 2 116 ? 47.874 -0.328 -16.029 1.00 40.66 116 LYS D O 1
ATOM 8908 N N . ASP D 2 117 ? 47.131 -1.981 -17.334 1.00 46.87 117 ASP D N 1
ATOM 8909 C CA . ASP D 2 117 ? 46.280 -1.087 -18.103 1.00 46.82 117 ASP D CA 1
ATOM 8910 C C . ASP D 2 117 ? 44.821 -1.087 -17.650 1.00 43.19 117 ASP D C 1
ATOM 8911 O O . ASP D 2 117 ? 43.984 -0.421 -18.261 1.00 33.88 117 ASP D O 1
ATOM 8916 N N . CYS D 2 118 ? 44.535 -1.815 -16.561 1.00 45.49 118 CYS D N 1
ATOM 8917 C CA . CYS D 2 118 ? 43.232 -1.752 -15.885 1.00 46.31 118 CYS D CA 1
ATOM 8918 C C . CYS D 2 118 ? 42.918 -0.329 -15.383 1.00 42.87 118 CYS D C 1
ATOM 8919 O O . CYS D 2 118 ? 43.715 0.304 -14.693 1.00 33.97 118 CYS D O 1
ATOM 8922 N N . VAL D 2 119 ? 41.761 0.163 -15.820 1.00 39.44 119 VAL D N 1
ATOM 8923 C CA . VAL D 2 119 ? 41.245 1.469 -15.463 1.00 38.99 119 VAL D CA 1
ATOM 8924 C C . VAL D 2 119 ? 39.817 1.287 -14.973 1.00 37.73 119 VAL D C 1
ATOM 8925 O O . VAL D 2 119 ? 38.973 0.759 -15.713 1.00 41.90 119 VAL D O 1
ATOM 8929 N N . PHE D 2 120 ? 39.533 1.744 -13.756 1.00 35.86 120 PHE D N 1
ATOM 8930 C CA . PHE D 2 120 ? 38.194 1.613 -13.205 1.00 32.63 120 PHE D CA 1
ATOM 8931 C C . PHE D 2 120 ? 37.467 2.868 -13.509 1.00 33.76 120 PHE D C 1
ATOM 8932 O O . PHE D 2 120 ? 38.067 3.938 -13.589 1.00 37.52 120 PHE D O 1
ATOM 8940 N N . VAL D 2 121 ? 36.186 2.741 -13.807 1.00 33.33 121 VAL D N 1
ATOM 8941 C CA . VAL D 2 121 ? 35.345 3.912 -14.076 1.00 30.38 121 VAL D CA 1
ATOM 8942 C C . VAL D 2 121 ? 34.022 3.708 -13.347 1.00 32.78 121 VAL D C 1
ATOM 8943 O O . VAL D 2 121 ? 33.540 2.560 -13.218 1.00 30.18 121 VAL D O 1
ATOM 8947 N N . THR D 2 122 ? 33.481 4.802 -12.793 1.00 34.70 122 THR D N 1
ATOM 8948 C CA . THR D 2 122 ? 32.172 4.787 -12.091 1.00 30.84 122 THR D CA 1
ATOM 8949 C C . THR D 2 122 ? 31.509 6.144 -12.027 1.00 29.69 122 THR D C 1
ATOM 8950 O O . THR D 2 122 ? 32.178 7.150 -12.136 1.00 30.35 122 THR D O 1
ATOM 8954 N N . ALA D 2 123 ? 30.217 6.126 -11.738 1.00 25.56 123 ALA D N 1
ATOM 8955 C CA . ALA D 2 123 ? 29.526 7.240 -11.237 1.00 27.56 123 ALA D CA 1
ATOM 8956 C C . ALA D 2 123 ? 29.309 7.098 -9.743 1.00 30.62 123 ALA D C 1
ATOM 8957 O O . ALA D 2 123 ? 29.303 6.003 -9.220 1.00 29.76 123 ALA D O 1
ATOM 8959 N N . THR D 2 124 ? 29.138 8.242 -9.060 1.00 33.29 124 THR D N 1
ATOM 8960 C CA . THR D 2 124 ? 28.933 8.301 -7.625 1.00 28.99 124 THR D CA 1
ATOM 8961 C C . THR D 2 124 ? 28.366 9.645 -7.194 1.00 32.25 124 THR D C 1
ATOM 8962 O O . THR D 2 124 ? 28.661 10.683 -7.787 1.00 33.11 124 THR D O 1
ATOM 8966 N N . ASP D 2 125 ? 27.566 9.613 -6.122 1.00 38.88 125 ASP D N 1
ATOM 8967 C CA . ASP D 2 125 ? 27.180 10.807 -5.369 1.00 36.52 125 ASP D CA 1
ATOM 8968 C C . ASP D 2 125 ? 28.244 11.154 -4.316 1.00 33.48 125 ASP D C 1
ATOM 8969 O O . ASP D 2 125 ? 28.211 12.221 -3.744 1.00 37.36 125 ASP D O 1
ATOM 8974 N N . GLY D 2 126 ? 29.232 10.287 -4.122 1.00 30.48 126 GLY D N 1
ATOM 8975 C CA . GLY D 2 126 ? 30.454 10.653 -3.387 1.00 27.66 126 GLY D CA 1
ATOM 8976 C C . GLY D 2 126 ? 31.149 9.481 -2.684 1.00 26.92 126 GLY D C 1
ATOM 8977 O O . GLY D 2 126 ? 32.346 9.305 -2.806 1.00 23.70 126 GLY D O 1
ATOM 8978 N N . ASN D 2 127 ? 30.399 8.667 -1.943 1.00 26.40 127 ASN D N 1
ATOM 8979 C CA . ASN D 2 127 ? 31.020 7.584 -1.180 1.00 26.63 127 ASN D CA 1
ATOM 8980 C C . ASN D 2 127 ? 31.500 6.403 -2.010 1.00 25.65 127 ASN D C 1
ATOM 8981 O O . ASN D 2 127 ? 32.575 5.881 -1.759 1.00 27.30 127 ASN D O 1
ATOM 8986 N N . HIS D 2 128 ? 30.719 5.973 -2.981 1.00 24.79 128 HIS D N 1
ATOM 8987 C CA . HIS D 2 128 ? 31.100 4.823 -3.783 1.00 27.88 128 HIS D CA 1
ATOM 8988 C C . HIS D 2 128 ? 32.373 5.053 -4.602 1.00 26.28 128 HIS D C 1
ATOM 8989 O O . HIS D 2 128 ? 33.320 4.233 -4.585 1.00 23.73 128 HIS D O 1
ATOM 8996 N N . GLY D 2 129 ? 32.415 6.229 -5.215 1.00 25.88 129 GLY D N 1
ATOM 8997 C CA . GLY D 2 129 ? 33.571 6.685 -5.979 1.00 26.66 129 GLY D CA 1
ATOM 8998 C C . GLY D 2 129 ? 34.808 6.834 -5.179 1.00 25.37 129 GLY D C 1
ATOM 8999 O O . GLY D 2 129 ? 35.890 6.350 -5.576 1.00 30.60 129 GLY D O 1
ATOM 9000 N N . ARG D 2 130 ? 34.659 7.446 -4.018 1.00 25.66 130 ARG D N 1
ATOM 9001 C CA . ARG D 2 130 ? 35.769 7.549 -3.050 1.00 27.16 130 ARG D CA 1
ATOM 9002 C C . ARG D 2 130 ? 36.339 6.168 -2.748 1.00 25.49 130 ARG D C 1
ATOM 9003 O O . ARG D 2 130 ? 37.551 5.977 -2.733 1.00 26.47 130 ARG D O 1
ATOM 9011 N N . GLY D 2 131 ? 35.464 5.215 -2.495 1.00 25.39 131 GLY D N 1
ATOM 9012 C CA . GLY D 2 131 ? 35.902 3.830 -2.219 1.00 27.49 131 GLY D CA 1
ATOM 9013 C C . GLY D 2 131 ? 36.694 3.250 -3.380 1.00 27.12 131 GLY D C 1
ATOM 9014 O O . GLY D 2 131 ? 37.737 2.642 -3.184 1.00 23.98 131 GLY D O 1
ATOM 9015 N N . VAL D 2 132 ? 36.170 3.404 -4.583 1.00 27.60 132 VAL D N 1
ATOM 9016 C CA . VAL D 2 132 ? 36.832 2.850 -5.750 1.00 32.07 132 VAL D CA 1
ATOM 9017 C C . VAL D 2 132 ? 38.150 3.595 -5.987 1.00 33.85 132 VAL D C 1
ATOM 9018 O O . VAL D 2 132 ? 39.165 2.969 -6.277 1.00 32.79 132 VAL D O 1
ATOM 9022 N N . ALA D 2 133 ? 38.131 4.918 -5.837 1.00 32.13 133 ALA D N 1
ATOM 9023 C CA . ALA D 2 133 ? 39.342 5.717 -6.030 1.00 32.32 133 ALA D CA 1
ATOM 9024 C C . ALA D 2 133 ? 40.448 5.297 -5.057 1.00 31.01 133 ALA D C 1
ATOM 9025 O O . ALA D 2 133 ? 41.621 5.208 -5.406 1.00 34.43 133 ALA D O 1
ATOM 9027 N N . TRP D 2 134 ? 40.045 5.021 -3.843 1.00 33.73 134 TRP D N 1
ATOM 9028 C CA . TRP D 2 134 ? 40.960 4.612 -2.786 1.00 34.95 134 TRP D CA 1
ATOM 9029 C C . TRP D 2 134 ? 41.575 3.273 -3.081 1.00 30.67 134 TRP D C 1
ATOM 9030 O O . TRP D 2 134 ? 42.765 3.115 -3.009 1.00 35.10 134 TRP D O 1
ATOM 9041 N N . ALA D 2 135 ? 40.763 2.312 -3.425 1.00 31.62 135 ALA D N 1
ATOM 9042 C CA . ALA D 2 135 ? 41.269 1.008 -3.843 1.00 33.22 135 ALA D CA 1
ATOM 9043 C C . ALA D 2 135 ? 42.217 1.110 -5.058 1.00 34.25 135 ALA D C 1
ATOM 9044 O O . ALA D 2 135 ? 43.247 0.466 -5.104 1.00 33.39 135 ALA D O 1
ATOM 9046 N N . ALA D 2 136 ? 41.852 1.903 -6.045 1.00 36.40 136 ALA D N 1
ATOM 9047 C CA . ALA D 2 136 ? 42.695 2.087 -7.223 1.00 40.38 136 ALA D CA 1
ATOM 9048 C C . ALA D 2 136 ? 44.031 2.655 -6.836 1.00 37.85 136 ALA D C 1
ATOM 9049 O O . ALA D 2 136 ? 45.084 2.211 -7.330 1.00 40.74 136 ALA D O 1
ATOM 9051 N N . GLU D 2 137 ? 43.987 3.634 -5.944 1.00 40.20 137 GLU D N 1
ATOM 9052 C CA . GLU D 2 137 ? 45.204 4.301 -5.460 1.00 42.32 137 GLU D CA 1
ATOM 9053 C C . GLU D 2 137 ? 46.119 3.301 -4.783 1.00 38.98 137 GLU D C 1
ATOM 9054 O O . GLU D 2 137 ? 47.319 3.344 -4.992 1.00 39.03 137 GLU D O 1
ATOM 9060 N N . GLN D 2 138 ? 45.555 2.389 -3.995 1.00 35.50 138 GLN D N 1
ATOM 9061 C CA . GLN D 2 138 ? 46.374 1.391 -3.329 1.00 33.42 138 GLN D CA 1
ATOM 9062 C C . GLN D 2 138 ? 47.155 0.582 -4.362 1.00 34.42 138 GLN D C 1
ATOM 9063 O O . GLN D 2 138 ? 48.307 0.247 -4.130 1.00 32.87 138 GLN D O 1
ATOM 9069 N N . LEU D 2 139 ? 46.525 0.274 -5.501 1.00 32.74 139 LEU D N 1
ATOM 9070 C CA . LEU D 2 139 ? 47.132 -0.579 -6.498 1.00 32.04 139 LEU D CA 1
ATOM 9071 C C . LEU D 2 139 ? 47.873 0.188 -7.586 1.00 33.34 139 LEU D C 1
ATOM 9072 O O . LEU D 2 139 ? 48.338 -0.408 -8.568 1.00 30.14 139 LEU D O 1
ATOM 9077 N N . GLY D 2 140 ? 48.023 1.497 -7.401 1.00 33.05 140 GLY D N 1
ATOM 9078 C CA . GLY D 2 140 ? 48.624 2.353 -8.432 1.00 34.52 140 GLY D CA 1
ATOM 9079 C C . GLY D 2 140 ? 47.938 2.263 -9.782 1.00 36.24 140 GLY D C 1
ATOM 9080 O O . GLY D 2 140 ? 48.551 2.534 -10.831 1.00 37.89 140 GLY D O 1
ATOM 9081 N N . LEU D 2 141 ? 46.653 1.920 -9.764 1.00 36.53 141 LEU D N 1
ATOM 9082 C CA . LEU D 2 141 ? 45.838 1.910 -10.971 1.00 38.56 141 LEU D CA 1
ATOM 9083 C C . LEU D 2 141 ? 45.091 3.254 -11.133 1.00 42.01 141 LEU D C 1
ATOM 9084 O O . LEU D 2 141 ? 44.867 4.001 -10.174 1.00 40.05 141 LEU D O 1
ATOM 9089 N N . LYS D 2 142 ? 44.666 3.509 -12.360 1.00 43.39 142 LYS D N 1
ATOM 9090 C CA . LYS D 2 142 ? 43.907 4.705 -12.722 1.00 42.04 142 LYS D CA 1
ATOM 9091 C C . LYS D 2 142 ? 42.413 4.461 -12.440 1.00 40.36 142 LYS D C 1
ATOM 9092 O O . LYS D 2 142 ? 41.952 3.320 -12.460 1.00 41.68 142 LYS D O 1
ATOM 9098 N N . ALA D 2 143 ? 41.706 5.531 -12.086 1.00 37.01 143 ALA D N 1
ATOM 9099 C CA . ALA D 2 143 ? 40.293 5.491 -11.800 1.00 33.54 143 ALA D CA 1
ATOM 9100 C C . ALA D 2 143 ? 39.671 6.787 -12.289 1.00 30.00 143 ALA D C 1
ATOM 9101 O O . ALA D 2 143 ? 40.237 7.835 -12.148 1.00 26.33 143 ALA D O 1
ATOM 9103 N N . VAL D 2 144 ? 38.510 6.679 -12.904 1.00 31.08 144 VAL D N 1
ATOM 9104 C CA . VAL D 2 144 ? 37.830 7.819 -13.495 1.00 29.37 144 VAL D CA 1
ATOM 9105 C C . VAL D 2 144 ? 36.452 7.837 -12.901 1.00 26.34 144 VAL D C 1
ATOM 9106 O O . VAL D 2 144 ? 35.763 6.795 -12.839 1.00 29.72 144 VAL D O 1
ATOM 9110 N N . VAL D 2 145 ? 36.047 9.004 -12.448 1.00 24.15 145 VAL D N 1
ATOM 9111 C CA . VAL D 2 145 ? 34.804 9.137 -11.689 1.00 24.46 145 VAL D CA 1
ATOM 9112 C C . VAL D 2 145 ? 33.931 10.270 -12.247 1.00 25.29 145 VAL D C 1
ATOM 9113 O O . VAL D 2 145 ? 34.417 11.373 -12.487 1.00 30.33 145 VAL D O 1
ATOM 9117 N N . TYR D 2 146 ? 32.659 9.983 -12.443 1.00 25.09 146 TYR D N 1
ATOM 9118 C CA . TYR D 2 146 ? 31.694 10.976 -12.820 1.00 28.54 146 TYR D CA 1
ATOM 9119 C C . TYR D 2 146 ? 30.646 11.191 -11.686 1.00 29.33 146 TYR D C 1
ATOM 9120 O O . TYR D 2 146 ? 30.185 10.240 -11.065 1.00 29.60 146 TYR D O 1
ATOM 9129 N N . MET D 2 147 ? 30.311 12.448 -11.401 1.00 28.89 147 MET D N 1
ATOM 9130 C CA . MET D 2 147 ? 29.308 12.755 -10.405 1.00 28.35 147 MET D CA 1
ATOM 9131 C C . MET D 2 147 ? 28.177 13.546 -11.059 1.00 28.02 147 MET D C 1
ATOM 9132 O O . MET D 2 147 ? 28.393 14.264 -12.052 1.00 24.39 147 MET D O 1
ATOM 9137 N N . PRO D 2 148 ? 26.987 13.487 -10.447 1.00 28.61 148 PRO D N 1
ATOM 9138 C CA . PRO D 2 148 ? 25.839 14.182 -10.992 1.00 30.32 148 PRO D CA 1
ATOM 9139 C C . PRO D 2 148 ? 25.828 15.673 -10.718 1.00 31.82 148 PRO D C 1
ATOM 9140 O O . PRO D 2 148 ? 26.555 16.147 -9.832 1.00 27.81 148 PRO D O 1
ATOM 9144 N N . LYS D 2 149 ? 25.106 16.404 -11.580 1.00 34.82 149 LYS D N 1
ATOM 9145 C CA A LYS D 2 149 ? 24.912 17.840 -11.392 0.70 36.80 149 LYS D CA 1
ATOM 9146 C CA B LYS D 2 149 ? 24.825 17.838 -11.391 0.30 35.01 149 LYS D CA 1
ATOM 9147 C C . LYS D 2 149 ? 24.554 18.063 -9.937 1.00 37.27 149 LYS D C 1
ATOM 9148 O O . LYS D 2 149 ? 23.734 17.349 -9.375 1.00 38.89 149 LYS D O 1
ATOM 9159 N N . GLY D 2 150 ? 25.190 19.055 -9.323 1.00 41.11 150 GLY D N 1
ATOM 9160 C CA . GLY D 2 150 ? 24.759 19.477 -7.985 1.00 40.98 150 GLY D CA 1
ATOM 9161 C C . GLY D 2 150 ? 25.541 18.924 -6.843 1.00 36.10 150 GLY D C 1
ATOM 9162 O O . GLY D 2 150 ? 25.441 19.441 -5.747 1.00 38.16 150 GLY D O 1
ATOM 9163 N N . SER D 2 151 ? 26.299 17.866 -7.117 1.00 36.29 151 SER D N 1
ATOM 9164 C CA . SER D 2 151 ? 27.224 17.250 -6.182 1.00 33.10 151 SER D CA 1
ATOM 9165 C C . SER D 2 151 ? 28.039 18.327 -5.498 1.00 38.37 151 SER D C 1
ATOM 9166 O O . SER D 2 151 ? 28.404 19.331 -6.109 1.00 46.01 151 SER D O 1
ATOM 9169 N N . SER D 2 152 ? 28.349 18.114 -4.232 1.00 44.58 152 SER D N 1
ATOM 9170 C CA . SER D 2 152 ? 29.139 19.068 -3.470 1.00 44.31 152 SER D CA 1
ATOM 9171 C C . SER D 2 152 ? 30.589 18.970 -3.916 1.00 43.01 152 SER D C 1
ATOM 9172 O O . SER D 2 152 ? 31.101 17.881 -4.160 1.00 47.61 152 SER D O 1
ATOM 9175 N N . LEU D 2 153 ? 31.256 20.109 -4.008 1.00 39.36 153 LEU D N 1
ATOM 9176 C CA . LEU D 2 153 ? 32.634 20.165 -4.467 1.00 35.66 153 LEU D CA 1
ATOM 9177 C C . LEU D 2 153 ? 33.627 19.414 -3.590 1.00 36.12 153 LEU D C 1
ATOM 9178 O O . LEU D 2 153 ? 34.647 18.913 -4.101 1.00 39.66 153 LEU D O 1
ATOM 9180 N N . ILE D 2 154 ? 33.406 19.420 -2.271 1.00 35.80 154 ILE D N 1
ATOM 9181 C CA . ILE D 2 154 ? 34.368 18.839 -1.335 1.00 33.63 154 ILE D CA 1
ATOM 9182 C C . ILE D 2 154 ? 34.379 17.327 -1.514 1.00 32.44 154 ILE D C 1
ATOM 9183 O O . ILE D 2 154 ? 35.421 16.703 -1.416 1.00 33.93 154 ILE D O 1
ATOM 9188 N N . ARG D 2 155 ? 33.229 16.743 -1.831 1.00 33.30 155 ARG D N 1
ATOM 9189 C CA . ARG D 2 155 ? 33.157 15.315 -2.161 1.00 35.74 155 ARG D CA 1
ATOM 9190 C C . ARG D 2 155 ? 34.024 14.935 -3.390 1.00 36.46 155 ARG D C 1
ATOM 9191 O O . ARG D 2 155 ? 34.697 13.886 -3.385 1.00 37.87 155 ARG D O 1
ATOM 9199 N N . ALA D 2 156 ? 34.036 15.798 -4.410 1.00 34.85 156 ALA D N 1
ATOM 9200 C CA . ALA D 2 156 ? 34.877 15.600 -5.612 1.00 33.19 156 ALA D CA 1
ATOM 9201 C C . ALA D 2 156 ? 36.341 15.750 -5.316 1.00 29.60 156 ALA D C 1
ATOM 9202 O O . ALA D 2 156 ? 37.134 14.887 -5.687 1.00 29.99 156 ALA D O 1
ATOM 9204 N N . GLU D 2 157 ? 36.694 16.814 -4.616 1.00 28.40 157 GLU D N 1
ATOM 9205 C CA . GLU D 2 157 ? 38.070 17.012 -4.174 1.00 28.80 157 GLU D CA 1
ATOM 9206 C C . GLU D 2 157 ? 38.588 15.811 -3.436 1.00 28.48 157 GLU D C 1
ATOM 9207 O O . GLU D 2 157 ? 39.714 15.383 -3.668 1.00 34.28 157 GLU D O 1
ATOM 9209 N N . ASN D 2 158 ? 37.800 15.272 -2.515 1.00 29.65 158 ASN D N 1
ATOM 9210 C CA . ASN D 2 158 ? 38.243 14.121 -1.718 1.00 32.19 158 ASN D CA 1
ATOM 9211 C C . ASN D 2 158 ? 38.487 12.888 -2.573 1.00 31.10 158 ASN D C 1
ATOM 9212 O O . ASN D 2 158 ? 39.303 12.036 -2.208 1.00 34.91 158 ASN D O 1
ATOM 9217 N N . ILE D 2 159 ? 37.750 12.769 -3.670 1.00 29.26 159 ILE D N 1
ATOM 9218 C CA . ILE D 2 159 ? 38.011 11.707 -4.646 1.00 32.15 159 ILE D CA 1
ATOM 9219 C C . ILE D 2 159 ? 39.290 11.989 -5.418 1.00 32.57 159 ILE D C 1
ATOM 9220 O O . ILE D 2 159 ? 40.058 11.058 -5.681 1.00 38.53 159 ILE D O 1
ATOM 9225 N N . ARG D 2 160 ? 39.523 13.250 -5.775 1.00 31.01 160 ARG D N 1
ATOM 9226 C CA . ARG D 2 160 ? 40.713 13.610 -6.542 1.00 33.74 160 ARG D CA 1
ATOM 9227 C C . ARG D 2 160 ? 41.964 13.426 -5.751 1.00 34.34 160 ARG D C 1
ATOM 9228 O O . ARG D 2 160 ? 42.994 13.020 -6.323 1.00 37.64 160 ARG D O 1
ATOM 9236 N N . HIS D 2 161 ? 41.896 13.671 -4.447 1.00 34.46 161 HIS D N 1
ATOM 9237 C CA . HIS D 2 161 ? 43.065 13.439 -3.570 1.00 41.54 161 HIS D CA 1
ATOM 9238 C C . HIS D 2 161 ? 43.551 11.968 -3.513 1.00 36.97 161 HIS D C 1
ATOM 9239 O O . HIS D 2 161 ? 44.612 11.719 -2.976 1.00 41.79 161 HIS D O 1
ATOM 9246 N N . HIS D 2 162 ? 42.797 10.995 -4.006 1.00 36.53 162 HIS D N 1
ATOM 9247 C CA . HIS D 2 162 ? 43.338 9.637 -4.099 1.00 41.44 162 HIS D CA 1
ATOM 9248 C C . HIS D 2 162 ? 44.065 9.432 -5.435 1.00 41.68 162 HIS D C 1
ATOM 9249 O O . HIS D 2 162 ? 44.618 8.348 -5.703 1.00 41.47 162 HIS D O 1
ATOM 9256 N N . GLY D 2 163 ? 44.071 10.475 -6.256 1.00 40.60 163 GLY D N 1
ATOM 9257 C CA . GLY D 2 163 ? 44.780 10.437 -7.528 1.00 40.50 163 GLY D CA 1
ATOM 9258 C C . GLY D 2 163 ? 43.866 10.046 -8.665 1.00 41.20 163 GLY D C 1
ATOM 9259 O O . GLY D 2 163 ? 44.326 9.758 -9.754 1.00 47.27 163 GLY D O 1
ATOM 9260 N N . ALA D 2 164 ? 42.568 9.983 -8.387 1.00 40.19 164 ALA D N 1
ATOM 9261 C CA . ALA D 2 164 ? 41.578 9.604 -9.367 1.00 38.89 164 ALA D CA 1
ATOM 9262 C C . ALA D 2 164 ? 41.152 10.839 -10.137 1.00 38.14 164 ALA D C 1
ATOM 9263 O O . ALA D 2 164 ? 41.243 11.963 -9.647 1.00 33.77 164 ALA D O 1
ATOM 9265 N N . GLU D 2 165 ? 40.634 10.609 -11.322 1.00 34.85 165 GLU D N 1
ATOM 9266 C CA . GLU D 2 165 ? 40.080 11.685 -12.091 1.00 39.53 165 GLU D CA 1
ATOM 9267 C C . GLU D 2 165 ? 38.630 11.757 -11.670 1.00 36.49 165 GLU D C 1
ATOM 9268 O O . GLU D 2 165 ? 38.018 10.731 -11.467 1.00 37.94 165 GLU D O 1
ATOM 9274 N N . CYS D 2 166 ? 38.095 12.963 -11.501 1.00 34.84 166 CYS D N 1
ATOM 9275 C CA . CYS D 2 166 ? 36.732 13.145 -11.028 1.00 32.01 166 CYS D CA 1
ATOM 9276 C C . CYS D 2 166 ? 36.178 14.353 -11.697 1.00 30.61 166 CYS D C 1
ATOM 9277 O O . CYS D 2 166 ? 36.845 15.365 -11.793 1.00 37.50 166 CYS D O 1
ATOM 9280 N N . THR D 2 167 ? 34.945 14.255 -12.125 1.00 28.22 167 THR D N 1
ATOM 9281 C CA . THR D 2 167 ? 34.328 15.266 -12.907 1.00 29.78 167 THR D CA 1
ATOM 9282 C C . TH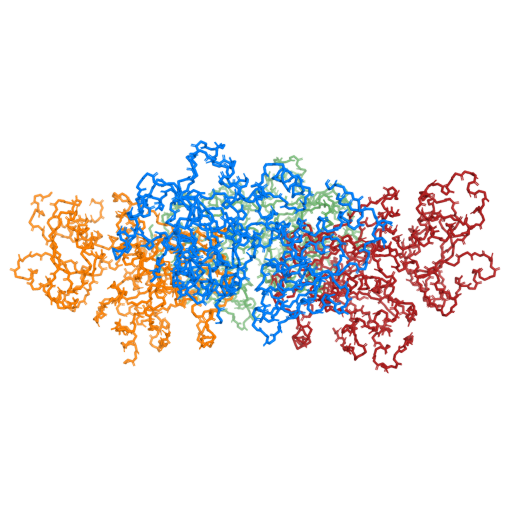R D 2 167 ? 32.873 15.364 -12.496 1.00 33.58 167 THR D C 1
ATOM 9283 O O . THR D 2 167 ? 32.079 14.400 -12.622 1.00 30.43 167 THR D O 1
ATOM 9287 N N . ILE D 2 168 ? 32.491 16.558 -12.069 1.00 38.10 168 ILE D N 1
ATOM 9288 C CA . ILE D 2 168 ? 31.093 16.843 -11.808 1.00 39.16 168 ILE D CA 1
ATOM 9289 C C . ILE D 2 168 ? 30.402 17.086 -13.148 1.00 35.68 168 ILE D C 1
ATOM 9290 O O . ILE D 2 168 ? 30.741 18.021 -13.868 1.00 35.71 168 ILE D O 1
ATOM 9295 N N . THR D 2 169 ? 29.469 16.215 -13.486 1.00 34.17 169 THR D N 1
ATOM 9296 C CA . THR D 2 169 ? 28.863 16.248 -14.799 1.00 32.68 169 THR D CA 1
ATOM 9297 C C . THR D 2 169 ? 27.729 17.238 -14.807 1.00 37.05 169 THR D C 1
ATOM 9298 O O . THR D 2 169 ? 27.476 17.912 -13.806 1.00 41.37 169 THR D O 1
ATOM 9302 N N . ASP D 2 170 ? 27.035 17.330 -15.940 1.00 37.50 170 ASP D N 1
ATOM 9303 C CA . ASP D 2 170 ? 25.767 18.053 -16.009 1.00 36.10 170 ASP D CA 1
ATOM 9304 C C . ASP D 2 170 ? 24.552 17.105 -16.047 1.00 36.89 170 ASP D C 1
ATOM 9305 O O . ASP D 2 170 ? 23.480 17.502 -16.459 1.00 42.92 170 ASP D O 1
ATOM 9310 N N . LEU D 2 171 ? 24.742 15.863 -15.615 1.00 33.66 171 LEU D N 1
ATOM 9311 C CA . LEU D 2 171 ? 23.736 14.827 -15.702 1.00 31.36 171 LEU D CA 1
ATOM 9312 C C . LEU D 2 171 ? 23.166 14.524 -14.309 1.00 31.55 171 LEU D C 1
ATOM 9313 O O . LEU D 2 171 ? 23.807 14.765 -13.287 1.00 25.65 171 LEU D O 1
ATOM 9318 N N . ASN D 2 172 ? 21.972 13.942 -14.267 1.00 34.04 172 ASN D N 1
ATOM 9319 C CA . ASN D 2 172 ? 21.465 13.386 -13.031 1.00 35.80 172 ASN D CA 1
ATOM 9320 C C . ASN D 2 172 ? 22.198 12.064 -12.744 1.00 38.94 172 ASN D C 1
ATOM 9321 O O . ASN D 2 172 ? 23.016 11.627 -13.543 1.00 39.85 172 ASN D O 1
ATOM 9326 N N . TYR D 2 173 ? 21.900 11.431 -11.608 1.00 38.68 173 TYR D N 1
ATOM 9327 C CA . TYR D 2 173 ? 22.632 10.257 -11.179 1.00 37.45 173 TYR D CA 1
ATOM 9328 C C . TYR D 2 173 ? 22.546 9.133 -12.207 1.00 37.50 173 TYR D C 1
ATOM 9329 O O . TYR D 2 173 ? 23.540 8.536 -12.523 1.00 33.40 173 TYR D O 1
ATOM 9338 N N . ASP D 2 174 ? 21.343 8.828 -12.683 1.00 44.23 174 ASP D N 1
ATOM 9339 C CA . ASP D 2 174 ? 21.112 7.641 -13.525 1.00 45.08 174 ASP D CA 1
ATOM 9340 C C . ASP D 2 174 ? 21.746 7.838 -14.910 1.00 43.04 174 ASP D C 1
ATOM 9341 O O . ASP D 2 174 ? 22.300 6.901 -15.468 1.00 38.04 174 ASP D O 1
ATOM 9346 N N . ASP D 2 175 ? 21.729 9.074 -15.429 1.00 39.32 175 ASP D N 1
ATOM 9347 C CA . ASP D 2 175 ? 22.385 9.355 -16.685 1.00 36.79 175 ASP D CA 1
ATOM 9348 C C . ASP D 2 175 ? 23.866 9.292 -16.501 1.00 34.03 175 ASP D C 1
ATOM 9349 O O . ASP D 2 175 ? 24.601 8.965 -17.441 1.00 31.58 175 ASP D O 1
ATOM 9354 N N . ALA D 2 176 ? 24.309 9.642 -15.306 1.00 30.76 176 ALA D N 1
ATOM 9355 C CA . ALA D 2 176 ? 25.727 9.588 -14.983 1.00 31.52 176 ALA D CA 1
ATOM 9356 C C . ALA D 2 176 ? 26.236 8.135 -14.929 1.00 32.05 176 ALA D C 1
ATOM 9357 O O . ALA D 2 176 ? 27.369 7.888 -15.323 1.00 34.52 176 ALA D O 1
ATOM 9359 N N . VAL D 2 177 ? 25.409 7.224 -14.426 1.00 28.03 177 VAL D N 1
ATOM 9360 C CA . VAL D 2 177 ? 25.683 5.803 -14.471 1.00 30.31 177 VAL D CA 1
ATOM 9361 C C . VAL D 2 177 ? 25.737 5.299 -15.908 1.00 29.33 177 VAL D C 1
ATOM 9362 O O . VAL D 2 177 ? 26.610 4.536 -16.264 1.00 25.24 177 VAL D O 1
ATOM 9366 N N . ARG D 2 178 ? 24.809 5.777 -16.715 1.00 33.53 178 ARG D N 1
ATOM 9367 C CA . ARG D 2 178 ? 24.833 5.564 -18.154 1.00 37.23 178 ARG D CA 1
ATOM 9368 C C . ARG D 2 178 ? 26.146 6.027 -18.784 1.00 37.27 178 ARG D C 1
ATOM 9369 O O . ARG D 2 178 ? 26.766 5.309 -19.554 1.00 39.44 178 ARG D O 1
ATOM 9377 N N . LEU D 2 179 ? 26.595 7.217 -18.444 1.00 36.67 179 LEU D N 1
ATOM 9378 C CA . LEU D 2 179 ? 27.827 7.746 -19.037 1.00 35.91 179 LEU D CA 1
ATOM 9379 C C . LEU D 2 179 ? 29.033 6.878 -18.692 1.00 36.02 179 LEU D C 1
ATOM 9380 O O . LEU D 2 179 ? 29.885 6.629 -19.539 1.00 37.38 179 LEU D O 1
ATOM 9385 N N . ALA D 2 180 ? 29.130 6.465 -17.427 1.00 35.71 180 ALA D N 1
ATOM 9386 C CA . ALA D 2 180 ? 30.225 5.594 -16.980 1.00 32.69 180 ALA D CA 1
ATOM 9387 C C . ALA D 2 180 ? 30.209 4.302 -17.783 1.00 32.22 180 ALA D C 1
ATOM 9388 O O . ALA D 2 180 ? 31.231 3.776 -18.146 1.00 32.16 180 ALA D O 1
ATOM 9390 N N . HIS D 2 181 ? 29.013 3.796 -18.033 1.00 38.16 181 HIS D N 1
ATOM 9391 C CA . HIS D 2 181 ? 28.820 2.579 -18.794 1.00 43.29 181 HIS D CA 1
ATOM 9392 C C . HIS D 2 181 ? 29.331 2.785 -20.219 1.00 42.69 181 HIS D C 1
ATOM 9393 O O . HIS D 2 181 ? 30.155 1.994 -20.698 1.00 40.01 181 HIS D O 1
ATOM 9400 N N . ARG D 2 182 ? 28.844 3.847 -20.878 1.00 42.86 182 ARG D N 1
ATOM 9401 C CA . ARG D 2 182 ? 29.237 4.178 -22.270 1.00 43.24 182 ARG D CA 1
ATOM 9402 C C . ARG D 2 182 ? 30.733 4.321 -22.360 1.00 39.45 182 ARG D C 1
ATOM 9403 O O . ARG D 2 182 ? 31.354 3.874 -23.307 1.00 40.17 182 ARG D O 1
ATOM 9411 N N . MET D 2 183 ? 31.323 4.930 -21.348 1.00 38.40 183 MET D N 1
ATOM 9412 C CA . MET D 2 183 ? 32.760 5.115 -21.334 1.00 37.28 183 MET D CA 1
ATOM 9413 C C . MET D 2 183 ? 33.503 3.799 -21.137 1.00 34.92 183 MET D C 1
ATOM 9414 O O . MET D 2 183 ? 34.559 3.611 -21.756 1.00 38.97 183 MET D O 1
ATOM 9419 N N . ALA D 2 184 ? 32.964 2.870 -20.339 1.00 29.45 184 ALA D N 1
ATOM 9420 C CA . ALA D 2 184 ? 33.609 1.567 -20.213 1.00 29.74 184 ALA D CA 1
ATOM 9421 C C . ALA D 2 184 ? 33.605 0.851 -21.563 1.00 26.76 184 ALA D C 1
ATOM 9422 O O . ALA D 2 184 ? 34.610 0.292 -21.972 1.00 24.29 184 ALA D O 1
ATOM 9424 N N . GLN D 2 185 ? 32.444 0.852 -22.181 1.00 27.50 185 GLN D N 1
ATOM 9425 C CA . GLN D 2 185 ? 32.217 0.230 -23.485 1.00 30.40 185 GLN D CA 1
ATOM 9426 C C . GLN D 2 185 ? 33.147 0.805 -24.525 1.00 31.93 185 GLN D C 1
ATOM 9427 O O . GLN D 2 185 ? 33.749 0.041 -25.265 1.00 35.09 185 GLN D O 1
ATOM 9433 N N . THR D 2 186 ? 33.243 2.130 -24.607 1.00 31.96 186 THR D N 1
ATOM 9434 C CA . THR D 2 186 ? 34.012 2.781 -25.685 1.00 33.34 186 THR D CA 1
ATOM 9435 C C . THR D 2 186 ? 35.484 2.943 -25.383 1.00 33.44 186 THR D C 1
ATOM 9436 O O . THR D 2 186 ? 36.266 3.069 -26.304 1.00 40.58 186 THR D O 1
ATOM 9440 N N . LYS D 2 187 ? 35.898 2.889 -24.129 1.00 33.60 187 LYS D N 1
ATOM 9441 C CA . LYS D 2 187 ? 37.331 3.034 -23.815 1.00 32.92 187 LYS D CA 1
ATOM 9442 C C . LYS D 2 187 ? 38.024 1.741 -23.377 1.00 33.13 187 LYS D C 1
ATOM 9443 O O . LYS D 2 187 ? 39.226 1.708 -23.263 1.00 37.83 187 LYS D O 1
ATOM 9447 N N . GLY D 2 188 ? 37.287 0.668 -23.154 1.00 34.58 188 GLY D N 1
ATOM 9448 C CA . GLY D 2 188 ? 37.882 -0.542 -22.584 1.00 37.35 188 GLY D CA 1
ATOM 9449 C C . GLY D 2 188 ? 38.153 -0.478 -21.074 1.00 36.88 188 GLY D C 1
ATOM 9450 O O . GLY D 2 188 ? 38.892 -1.285 -20.523 1.00 40.62 188 GLY D O 1
ATOM 9451 N N . TRP D 2 189 ? 37.525 0.449 -20.382 1.00 35.74 189 TRP D N 1
ATOM 9452 C CA . TRP D 2 189 ? 37.716 0.560 -18.941 1.00 33.40 189 TRP D CA 1
ATOM 9453 C C . TRP D 2 189 ? 36.835 -0.439 -18.231 1.00 29.00 189 TRP D C 1
ATOM 9454 O O . TRP D 2 189 ? 35.855 -0.906 -18.779 1.00 27.83 189 TRP D O 1
ATOM 9465 N N . VAL D 2 190 ? 37.204 -0.768 -17.010 1.00 28.70 190 VAL D N 1
ATOM 9466 C CA . VAL D 2 190 ? 36.414 -1.671 -16.165 1.00 28.99 190 VAL D CA 1
ATOM 9467 C C . VAL D 2 190 ? 35.382 -0.864 -15.384 1.00 30.12 190 VAL D C 1
ATOM 9468 O O . VAL D 2 190 ? 35.728 -0.026 -14.569 1.00 30.85 190 VAL D O 1
ATOM 9472 N N . LEU D 2 191 ? 34.124 -1.063 -15.727 1.00 33.16 191 LEU D N 1
ATOM 9473 C CA . LEU D 2 191 ? 33.018 -0.418 -15.053 1.00 36.40 191 LEU D CA 1
ATOM 9474 C C . LEU D 2 191 ? 32.999 -0.971 -13.668 1.00 41.37 191 LEU D C 1
ATOM 9475 O O . LEU D 2 191 ? 32.834 -2.180 -13.469 1.00 37.55 191 LEU D O 1
ATOM 9480 N N . LEU D 2 192 ? 33.124 -0.110 -12.682 1.00 43.86 192 LEU D N 1
ATOM 9481 C CA . LEU D 2 192 ? 33.007 -0.626 -11.318 1.00 40.74 192 LEU D CA 1
ATOM 9482 C C . LEU D 2 192 ? 31.822 0.020 -10.616 1.00 35.61 192 LEU D C 1
ATOM 9483 O O . LEU D 2 192 ? 31.992 0.786 -9.690 1.00 34.47 192 LEU D O 1
ATOM 9488 N N . GLN D 2 193 ? 30.622 -0.335 -11.043 1.00 34.82 193 GLN D N 1
ATOM 9489 C CA . GLN D 2 193 ? 29.407 0.261 -10.525 1.00 35.09 193 GLN D CA 1
ATOM 9490 C C . GLN D 2 193 ? 28.614 -0.649 -9.568 1.00 34.25 193 GLN D C 1
ATOM 9491 O O . GLN D 2 193 ? 28.482 -1.850 -9.792 1.00 32.20 193 GLN D O 1
ATOM 9497 N N . ASP D 2 194 ? 28.048 0.003 -8.551 1.00 33.59 194 ASP D N 1
ATOM 9498 C CA . ASP D 2 194 ? 27.351 -0.601 -7.446 1.00 33.92 194 ASP D CA 1
ATOM 9499 C C . ASP D 2 194 ? 25.887 -0.670 -7.699 1.00 35.19 194 ASP D C 1
ATOM 9500 O O . ASP D 2 194 ? 25.093 -0.613 -6.788 1.00 42.36 194 ASP D O 1
ATOM 9505 N N . THR D 2 195 ? 25.489 -0.785 -8.943 1.00 34.98 195 THR D N 1
ATOM 9506 C CA . THR D 2 195 ? 24.141 -1.170 -9.248 1.00 32.79 195 THR D CA 1
ATOM 9507 C C . THR D 2 195 ? 24.263 -2.195 -10.353 1.00 33.15 195 THR D C 1
ATOM 9508 O O . THR D 2 195 ? 25.341 -2.363 -10.971 1.00 32.04 195 THR D O 1
ATOM 9512 N N . ALA D 2 196 ? 23.193 -2.950 -10.520 1.00 33.89 196 ALA D N 1
ATOM 9513 C CA . ALA D 2 196 ? 23.152 -3.939 -11.569 1.00 37.74 196 ALA D CA 1
ATOM 9514 C C . ALA D 2 196 ? 21.959 -3.741 -12.464 1.00 37.46 196 ALA D C 1
ATOM 9515 O O . ALA D 2 196 ? 20.934 -3.184 -12.074 1.00 40.29 196 ALA D O 1
ATOM 9517 N N . TRP D 2 197 ? 22.124 -4.213 -13.683 1.00 35.90 197 TRP D N 1
ATOM 9518 C CA . TRP D 2 197 ? 21.029 -4.371 -14.635 1.00 37.56 197 TRP D CA 1
ATOM 9519 C C . TRP D 2 197 ? 21.347 -5.639 -15.437 1.00 37.13 197 TRP D C 1
ATOM 9520 O O . TRP D 2 197 ? 22.467 -6.172 -15.424 1.00 35.96 197 TRP D O 1
ATOM 9531 N N . THR D 2 198 ? 20.375 -6.108 -16.187 1.00 41.21 198 THR D N 1
ATOM 9532 C CA . THR D 2 198 ? 20.543 -7.364 -16.893 1.00 38.87 198 THR D CA 1
ATOM 9533 C C . THR D 2 198 ? 21.829 -7.298 -17.690 1.00 40.33 198 THR D C 1
ATOM 9534 O O . THR D 2 198 ? 22.015 -6.398 -18.500 1.00 42.28 198 THR D O 1
ATOM 9538 N N . GLY D 2 199 ? 22.742 -8.232 -17.418 1.00 40.87 199 GLY D N 1
ATOM 9539 C CA . GLY D 2 199 ? 24.002 -8.337 -18.149 1.00 39.32 199 GLY D CA 1
ATOM 9540 C C . GLY D 2 199 ? 25.200 -7.693 -17.504 1.00 41.65 199 GLY D C 1
ATOM 9541 O O . GLY D 2 199 ? 26.328 -7.875 -17.963 1.00 48.91 199 GLY D O 1
ATOM 9542 N N . TYR D 2 200 ? 24.991 -6.955 -16.422 1.00 41.75 200 TYR D N 1
ATOM 9543 C CA . TYR D 2 200 ? 26.115 -6.392 -15.691 1.00 39.29 200 TYR D CA 1
ATOM 9544 C C . TYR D 2 200 ? 25.770 -6.743 -14.282 1.00 38.37 200 TYR D C 1
ATOM 9545 O O . TYR D 2 200 ? 25.006 -6.028 -13.674 1.00 43.53 200 TYR D O 1
ATOM 9554 N N . GLU D 2 201 ? 26.282 -7.890 -13.808 1.00 38.85 201 GLU D N 1
ATOM 9555 C CA . GLU D 2 201 ? 25.836 -8.451 -12.536 1.00 36.07 201 GLU D CA 1
ATOM 9556 C C . GLU D 2 201 ? 26.915 -8.939 -11.612 1.00 30.08 201 GLU D C 1
ATOM 9557 O O . GLU D 2 201 ? 26.694 -9.004 -10.426 1.00 28.93 201 GLU D O 1
ATOM 9563 N N . GLU D 2 202 ? 28.061 -9.319 -12.147 1.00 30.20 202 GLU D N 1
ATOM 9564 C CA . GLU D 2 202 ? 29.071 -10.019 -11.350 1.00 31.03 202 GLU D CA 1
ATOM 9565 C C . GLU D 2 202 ? 29.668 -9.023 -10.386 1.00 28.98 202 GLU D C 1
ATOM 9566 O O . GLU D 2 202 ? 29.648 -9.232 -9.194 1.00 33.74 202 GLU D O 1
ATOM 9572 N N . ILE D 2 203 ? 30.151 -7.912 -10.899 1.00 27.69 203 ILE D N 1
ATOM 9573 C CA . ILE D 2 203 ? 30.776 -6.898 -10.056 1.00 30.27 203 ILE D CA 1
ATOM 9574 C C . ILE D 2 203 ? 29.812 -6.297 -9.002 1.00 29.47 203 ILE D C 1
ATOM 9575 O O . ILE D 2 203 ? 30.126 -6.231 -7.824 1.00 28.28 203 ILE D O 1
ATOM 9580 N N . PRO D 2 204 ? 28.621 -5.880 -9.419 1.00 33.09 204 PRO D N 1
ATOM 9581 C CA . PRO D 2 204 ? 27.552 -5.463 -8.478 1.00 37.13 204 PRO D CA 1
ATOM 9582 C C . PRO D 2 204 ? 27.262 -6.439 -7.355 1.00 36.19 204 PRO D C 1
ATOM 9583 O O . PRO D 2 204 ? 27.011 -6.017 -6.210 1.00 33.89 204 PRO D O 1
ATOM 9587 N N . THR D 2 205 ? 27.273 -7.719 -7.708 1.00 33.35 205 THR D N 1
ATOM 9588 C CA . THR D 2 205 ? 27.068 -8.759 -6.737 1.00 35.78 205 THR D CA 1
ATOM 9589 C C . THR D 2 205 ? 28.233 -8.707 -5.757 1.00 36.85 205 THR D C 1
ATOM 9590 O O . THR D 2 205 ? 28.025 -8.666 -4.546 1.00 32.63 205 THR D O 1
ATOM 9594 N N . TRP D 2 206 ? 29.464 -8.667 -6.266 1.00 35.28 206 TRP D N 1
ATOM 9595 C CA . TRP D 2 206 ? 30.602 -8.587 -5.361 1.00 35.53 206 TRP D CA 1
ATOM 9596 C C . TRP D 2 206 ? 30.537 -7.369 -4.441 1.00 33.51 206 TRP D C 1
ATOM 9597 O O . TRP D 2 206 ? 30.912 -7.443 -3.272 1.00 36.88 206 TRP D O 1
ATOM 9608 N N . ILE D 2 207 ? 30.080 -6.232 -4.954 1.00 31.40 207 ILE D N 1
ATOM 9609 C CA . ILE D 2 207 ? 30.021 -5.019 -4.138 1.00 29.08 207 ILE D CA 1
ATOM 9610 C C . ILE D 2 207 ? 29.112 -5.267 -2.947 1.00 28.72 207 ILE D C 1
ATOM 9611 O O . ILE D 2 207 ? 29.495 -5.035 -1.808 1.00 23.51 207 ILE D O 1
ATOM 9616 N N . MET D 2 208 ? 27.905 -5.746 -3.255 1.00 30.49 208 MET D N 1
ATOM 9617 C CA . MET D 2 208 ? 26.925 -6.150 -2.257 1.00 30.16 208 MET D CA 1
ATOM 9618 C C . MET D 2 208 ? 27.560 -7.064 -1.238 1.00 30.31 208 MET D C 1
ATOM 9619 O O . MET D 2 208 ? 27.387 -6.884 -0.045 1.00 31.48 208 MET D O 1
ATOM 9624 N N . GLN D 2 209 ? 28.266 -8.070 -1.720 1.00 30.94 209 GLN D N 1
ATOM 9625 C CA . GLN D 2 209 ? 28.857 -9.048 -0.840 1.00 33.61 209 GLN D CA 1
ATOM 9626 C C . GLN D 2 209 ? 29.884 -8.410 0.083 1.00 33.07 209 GLN D C 1
ATOM 9627 O O . GLN D 2 209 ? 29.944 -8.737 1.260 1.00 30.87 209 GLN D O 1
ATOM 9633 N N . GLY D 2 210 ? 30.681 -7.490 -0.450 1.00 31.09 210 GLY D N 1
ATOM 9634 C CA . GLY D 2 210 ? 31.736 -6.847 0.351 1.00 29.00 210 GLY D CA 1
ATOM 9635 C C . GLY D 2 210 ? 31.175 -6.000 1.502 1.00 28.85 210 GLY D C 1
ATOM 9636 O O . GLY D 2 210 ? 31.807 -5.876 2.530 1.00 28.40 210 GLY D O 1
ATOM 9637 N N . TYR D 2 211 ? 29.975 -5.453 1.331 1.00 27.36 211 TYR D N 1
ATOM 9638 C CA . TYR D 2 211 ? 29.358 -4.671 2.363 1.00 28.67 211 TYR D CA 1
ATOM 9639 C C . TYR D 2 211 ? 29.095 -5.510 3.609 1.00 34.55 211 TYR D C 1
ATOM 9640 O O . TYR D 2 211 ? 28.948 -4.954 4.684 1.00 31.78 211 TYR D O 1
ATOM 9649 N N . MET D 2 212 ? 28.997 -6.840 3.466 1.00 36.60 212 MET D N 1
ATOM 9650 C CA . MET D 2 212 ? 28.500 -7.664 4.554 1.00 36.77 212 MET D CA 1
ATOM 9651 C C . MET D 2 212 ? 29.415 -7.644 5.769 1.00 36.26 212 MET D C 1
ATOM 9652 O O . MET D 2 212 ? 28.981 -7.926 6.869 1.00 39.26 212 MET D O 1
ATOM 9657 N N . THR D 2 213 ? 30.658 -7.248 5.605 1.00 35.68 213 THR D N 1
ATOM 9658 C CA . THR D 2 213 ? 31.558 -7.194 6.748 1.00 35.34 213 THR D CA 1
ATOM 9659 C C . THR D 2 213 ? 30.985 -6.324 7.885 1.00 37.73 213 THR D C 1
ATOM 9660 O O . THR D 2 213 ? 31.095 -6.662 9.052 1.00 41.84 213 THR D O 1
ATOM 9664 N N . LEU D 2 214 ? 30.374 -5.201 7.561 1.00 37.12 214 LEU D N 1
ATOM 9665 C CA . LEU D 2 214 ? 29.859 -4.384 8.619 1.00 34.96 214 LEU D CA 1
ATOM 9666 C C . LEU D 2 214 ? 28.775 -5.130 9.416 1.00 34.39 214 LEU D C 1
ATOM 9667 O O . LEU D 2 214 ? 28.590 -4.863 10.611 1.00 30.44 214 LEU D O 1
ATOM 9672 N N . ALA D 2 215 ? 28.016 -5.986 8.737 1.00 34.85 215 ALA D N 1
ATOM 9673 C CA . ALA D 2 215 ? 26.912 -6.739 9.379 1.00 34.93 215 ALA D CA 1
ATOM 9674 C C . ALA D 2 215 ? 27.476 -7.856 10.256 1.00 36.67 215 ALA D C 1
ATOM 9675 O O . ALA D 2 215 ? 26.973 -8.098 11.342 1.00 31.82 215 ALA D O 1
ATOM 9677 N N . VAL D 2 216 ? 28.524 -8.516 9.752 1.00 37.38 216 VAL D N 1
ATOM 9678 C CA . VAL D 2 216 ? 29.203 -9.579 10.446 1.00 34.83 216 VAL D CA 1
ATOM 9679 C C . VAL D 2 216 ? 29.769 -8.999 11.731 1.00 39.23 216 VAL D C 1
ATOM 9680 O O . VAL D 2 216 ? 29.624 -9.605 12.802 1.00 39.45 216 VAL D O 1
ATOM 9684 N N . GLU D 2 217 ? 30.441 -7.849 11.621 1.00 37.70 217 GLU D N 1
ATOM 9685 C CA . GLU D 2 217 ? 31.019 -7.165 12.792 1.00 39.56 217 GLU D CA 1
ATOM 9686 C C . GLU D 2 217 ? 29.959 -6.776 13.812 1.00 44.61 217 GLU D C 1
ATOM 9687 O O . GLU D 2 217 ? 30.137 -7.003 15.012 1.00 46.99 217 GLU D O 1
ATOM 9693 N N . ALA D 2 218 ? 28.841 -6.243 13.330 1.00 44.35 218 ALA D N 1
ATOM 9694 C CA . ALA D 2 218 ? 27.767 -5.790 14.212 1.00 43.69 218 ALA D CA 1
ATOM 9695 C C . ALA D 2 218 ? 27.104 -6.951 14.947 1.00 44.31 218 ALA D C 1
ATOM 9696 O O . ALA D 2 218 ? 26.860 -6.868 16.151 1.00 44.84 218 ALA D O 1
ATOM 9698 N N . TYR D 2 219 ? 26.814 -8.024 14.224 1.00 41.28 219 TYR D N 1
ATOM 9699 C CA . TYR D 2 219 ? 26.242 -9.216 14.839 1.00 45.66 219 TYR D CA 1
ATOM 9700 C C . TYR D 2 219 ? 27.164 -9.813 15.928 1.00 45.34 219 TYR D C 1
ATOM 9701 O O . TYR D 2 219 ? 26.702 -10.083 17.028 1.00 39.35 219 TYR D O 1
ATOM 9710 N N . GLU D 2 220 ? 28.456 -9.951 15.618 1.00 43.33 220 GLU D N 1
ATOM 9711 C CA . GLU D 2 220 ? 29.439 -10.400 16.598 1.00 43.49 220 GLU D CA 1
ATOM 9712 C C . GLU D 2 220 ? 29.548 -9.424 17.753 1.00 42.62 220 GLU D C 1
ATOM 9713 O O . GLU D 2 220 ? 29.586 -9.865 18.889 1.00 51.71 220 GLU D O 1
ATOM 9719 N N . GLN D 2 221 ? 29.563 -8.111 17.501 1.00 39.77 221 GLN D N 1
ATOM 9720 C CA . GLN D 2 221 ? 29.661 -7.142 18.595 1.00 32.93 221 GLN D CA 1
ATOM 9721 C C . GLN D 2 221 ? 28.506 -7.247 19.567 1.00 32.89 221 GLN D C 1
ATOM 9722 O O . GLN D 2 221 ? 28.677 -6.999 20.744 1.00 34.69 221 GLN D O 1
ATOM 9728 N N . LEU D 2 222 ? 27.327 -7.585 19.084 1.00 33.56 222 LEU D N 1
ATOM 9729 C CA . LEU D 2 222 ? 26.166 -7.714 19.954 1.00 35.36 222 LEU D CA 1
ATOM 9730 C C . LEU D 2 222 ? 26.243 -8.983 20.828 1.00 41.88 222 LEU D C 1
ATOM 9731 O O . LEU D 2 222 ? 25.912 -8.950 22.030 1.00 46.48 222 LEU D O 1
ATOM 9736 N N . ALA D 2 223 ? 26.614 -10.096 20.197 1.00 43.38 223 ALA D N 1
ATOM 9737 C CA . ALA D 2 223 ? 26.716 -11.390 20.860 1.00 50.16 223 ALA D CA 1
ATOM 9738 C C . ALA D 2 223 ? 27.782 -11.359 21.929 1.00 52.28 223 ALA D C 1
ATOM 9739 O O . ALA D 2 223 ? 27.514 -11.717 23.081 1.00 55.01 223 ALA D O 1
ATOM 9741 N N . GLU D 2 224 ? 28.975 -10.906 21.554 1.00 52.36 224 GLU D N 1
ATOM 9742 C CA . GLU D 2 224 ? 30.090 -10.922 22.459 1.00 49.64 224 GLU D CA 1
ATOM 9743 C C . GLU D 2 224 ? 29.917 -9.920 23.599 1.00 57.12 224 GLU D C 1
ATOM 9744 O O . GLU D 2 224 ? 30.778 -9.850 24.472 1.00 68.23 224 GLU D O 1
ATOM 9750 N N . THR D 2 225 ? 28.830 -9.147 23.630 1.00 54.60 225 THR D N 1
ATOM 9751 C CA . THR D 2 225 ? 28.561 -8.300 24.800 1.00 56.73 225 THR D CA 1
ATOM 9752 C C . THR D 2 225 ? 27.263 -8.684 25.495 1.00 53.69 225 THR D C 1
ATOM 9753 O O . THR D 2 225 ? 26.723 -7.913 26.271 1.00 54.78 225 THR D O 1
ATOM 9757 N N . ASN D 2 226 ? 26.811 -9.901 25.241 1.00 53.58 226 ASN D N 1
ATOM 9758 C CA . ASN D 2 226 ? 25.538 -10.410 25.736 1.00 54.29 226 ASN D CA 1
ATOM 9759 C C . ASN D 2 226 ? 24.405 -9.437 25.544 1.00 58.54 226 ASN D C 1
ATOM 9760 O O . ASN D 2 226 ? 23.544 -9.288 26.419 1.00 75.18 226 ASN D O 1
ATOM 9762 N N . SER D 2 227 ? 24.387 -8.790 24.388 1.00 57.98 227 SER D N 1
ATOM 9763 C CA . SER D 2 227 ? 23.309 -7.875 24.046 1.00 49.33 227 SER D CA 1
ATOM 9764 C C . SER D 2 227 ? 22.282 -8.657 23.252 1.00 46.34 227 SER D C 1
ATOM 9765 O O . SER D 2 227 ? 22.652 -9.427 22.369 1.00 41.97 227 SER D O 1
ATOM 9768 N N . PRO D 2 228 ? 20.993 -8.449 23.531 1.00 49.16 228 PRO D N 1
ATOM 9769 C CA . PRO D 2 228 ? 19.975 -9.057 22.675 1.00 54.36 228 PRO D CA 1
ATOM 9770 C C . PRO D 2 228 ? 20.222 -8.764 21.189 1.00 54.51 228 PRO D C 1
ATOM 9771 O O . PRO D 2 228 ? 20.669 -7.670 20.844 1.00 58.08 228 PRO D O 1
ATOM 9775 N N . LEU D 2 229 ? 19.940 -9.740 20.332 1.00 51.02 229 LEU D N 1
ATOM 9776 C CA . LEU D 2 229 ? 20.057 -9.554 18.903 1.00 45.73 229 LEU D CA 1
ATOM 9777 C C . LEU D 2 229 ? 18.855 -8.790 18.406 1.00 43.21 229 LEU D C 1
ATOM 9778 O O . LEU D 2 229 ? 17.873 -8.652 19.122 1.00 47.34 229 LEU D O 1
ATOM 9783 N N . PRO D 2 230 ? 18.915 -8.300 17.170 1.00 41.63 230 PRO D N 1
ATOM 9784 C CA . PRO D 2 230 ? 17.847 -7.420 16.709 1.00 43.76 230 PRO D CA 1
ATOM 9785 C C . PRO D 2 230 ? 16.491 -8.070 16.500 1.00 45.08 230 PRO D C 1
ATOM 9786 O O . PRO D 2 230 ? 16.408 -9.134 15.892 1.00 55.47 230 PRO D O 1
ATOM 9790 N N . THR D 2 231 ? 15.446 -7.397 16.979 1.00 47.97 231 THR D N 1
ATOM 9791 C CA . THR D 2 231 ? 14.060 -7.658 16.589 1.00 47.24 231 THR D CA 1
ATOM 9792 C C . THR D 2 231 ? 13.695 -6.830 15.373 1.00 50.18 231 THR D C 1
ATOM 9793 O O . THR D 2 231 ? 12.815 -7.223 14.611 1.00 47.40 231 THR D O 1
ATOM 9797 N N . HIS D 2 232 ? 14.354 -5.673 15.221 1.00 49.45 232 HIS D N 1
ATOM 9798 C CA . HIS D 2 232 ? 14.133 -4.770 14.093 1.00 47.31 232 HIS D CA 1
ATOM 9799 C C . HIS D 2 232 ? 15.451 -4.325 13.441 1.00 45.16 232 HIS D C 1
ATOM 9800 O O . HIS D 2 232 ? 16.461 -4.129 14.105 1.00 46.50 232 HIS D O 1
ATOM 9807 N N . LEU D 2 233 ? 15.407 -4.200 12.122 1.00 40.78 233 LEU D N 1
ATOM 9808 C CA . LEU D 2 233 ? 16.446 -3.619 11.342 1.00 36.75 233 LEU D CA 1
ATOM 9809 C C . LEU D 2 233 ? 15.797 -2.453 10.628 1.00 34.39 233 LEU D C 1
ATOM 9810 O O . LEU D 2 233 ? 14.780 -2.640 9.962 1.00 33.62 233 LEU D O 1
ATOM 9815 N N . ILE D 2 234 ? 16.394 -1.272 10.703 1.00 32.15 234 ILE D N 1
ATOM 9816 C CA . ILE D 2 234 ? 15.986 -0.181 9.847 1.00 32.01 234 ILE D CA 1
ATOM 9817 C C . ILE D 2 234 ? 17.144 0.156 8.926 1.00 32.93 234 ILE D C 1
ATOM 9818 O O . ILE D 2 234 ? 18.205 0.556 9.378 1.00 33.94 234 ILE D O 1
ATOM 9823 N N . LEU D 2 235 ? 16.917 0.039 7.617 1.00 32.76 235 LEU D N 1
ATOM 9824 C CA . LEU D 2 235 ? 17.991 0.115 6.613 1.00 30.93 235 LEU D CA 1
ATOM 9825 C C . LEU D 2 235 ? 17.660 1.109 5.511 1.00 29.81 235 LEU D C 1
ATOM 9826 O O . LEU D 2 235 ? 16.578 1.064 4.930 1.00 28.94 235 LEU D O 1
ATOM 9831 N N . GLN D 2 236 ? 18.572 2.035 5.258 1.00 28.66 236 GLN D N 1
ATOM 9832 C CA . GLN D 2 236 ? 18.330 3.053 4.257 1.00 29.99 236 GLN D CA 1
ATOM 9833 C C . GLN D 2 236 ? 18.668 2.520 2.866 1.00 30.99 236 GLN D C 1
ATOM 9834 O O . GLN D 2 236 ? 19.483 1.605 2.734 1.00 30.25 236 GLN D O 1
ATOM 9840 N N . ALA D 2 237 ? 18.061 3.101 1.836 1.00 31.11 237 ALA D N 1
ATOM 9841 C CA . ALA D 2 237 ? 18.291 2.614 0.480 1.00 33.10 237 ALA D CA 1
ATOM 9842 C C . ALA D 2 237 ? 18.403 3.685 -0.564 1.00 32.69 237 ALA D C 1
ATOM 9843 O O . ALA D 2 237 ? 17.601 4.620 -0.629 1.00 36.70 237 ALA D O 1
ATOM 9845 N N . GLY D 2 238 ? 19.442 3.541 -1.361 1.00 33.14 238 GLY D N 1
ATOM 9846 C CA . GLY D 2 238 ? 19.574 4.224 -2.640 1.00 32.78 238 GLY D CA 1
ATOM 9847 C C . GLY D 2 238 ? 19.111 3.265 -3.686 1.00 31.64 238 GLY D C 1
ATOM 9848 O O . GLY D 2 238 ? 17.940 3.206 -3.962 1.00 32.12 238 GLY D O 1
ATOM 9849 N N . VAL D 2 239 ? 20.019 2.448 -4.195 1.00 34.38 239 VAL D N 1
ATOM 9850 C CA . VAL D 2 239 ? 19.636 1.392 -5.164 1.00 36.64 239 VAL D CA 1
ATOM 9851 C C . VAL D 2 239 ? 19.256 0.059 -4.519 1.00 35.17 239 VAL D C 1
ATOM 9852 O O . VAL D 2 239 ? 18.744 -0.836 -5.206 1.00 37.32 239 VAL D O 1
ATOM 9856 N N . GLY D 2 240 ? 19.543 -0.084 -3.218 1.00 32.78 240 GLY D N 1
ATOM 9857 C CA . GLY D 2 240 ? 19.219 -1.300 -2.463 1.00 30.54 240 GLY D CA 1
ATOM 9858 C C . GLY D 2 240 ? 20.359 -2.264 -2.177 1.00 31.94 240 GLY D C 1
ATOM 9859 O O . GLY D 2 240 ? 20.156 -3.291 -1.507 1.00 36.70 240 GLY D O 1
ATOM 9860 N N . SER D 2 241 ? 21.569 -1.970 -2.644 1.00 31.69 241 SER D N 1
ATOM 9861 C CA . SER D 2 241 ? 22.674 -2.912 -2.490 1.00 32.25 241 SER D CA 1
ATOM 9862 C C . SER D 2 241 ? 23.053 -3.079 -1.046 1.00 31.40 241 SER D C 1
ATOM 9863 O O . SER D 2 241 ? 23.181 -4.210 -0.552 1.00 31.04 241 SER D O 1
ATOM 9866 N N . PHE D 2 242 ? 23.269 -1.952 -0.372 1.00 29.61 242 PHE D N 1
ATOM 9867 C CA . PHE D 2 242 ? 23.627 -1.988 1.060 1.00 29.21 242 PHE D CA 1
ATOM 9868 C C . PHE D 2 242 ? 22.565 -2.728 1.860 1.00 25.71 242 PHE D C 1
ATOM 9869 O O . PHE D 2 242 ? 22.902 -3.610 2.634 1.00 26.48 242 PHE D O 1
ATOM 9877 N N . ALA D 2 243 ? 21.299 -2.399 1.638 1.00 24.94 243 ALA D N 1
ATOM 9878 C CA . ALA D 2 243 ? 20.221 -2.984 2.438 1.00 28.78 243 ALA D CA 1
ATOM 9879 C C . ALA D 2 243 ? 20.078 -4.484 2.198 1.00 30.26 243 ALA D C 1
ATOM 9880 O O . ALA D 2 243 ? 19.827 -5.257 3.135 1.00 31.88 243 ALA D O 1
ATOM 9882 N N . GLY D 2 244 ? 20.193 -4.870 0.938 1.00 31.84 244 GLY D N 1
ATOM 9883 C CA . GLY D 2 244 ? 20.167 -6.275 0.543 1.00 33.45 244 GLY D CA 1
ATOM 9884 C C . GLY D 2 244 ? 21.279 -7.060 1.205 1.00 33.37 244 GLY D C 1
ATOM 9885 O O . GLY D 2 244 ? 21.034 -8.090 1.813 1.00 33.65 244 GLY D O 1
ATOM 9886 N N . SER D 2 245 ? 22.482 -6.513 1.156 1.00 33.54 245 SER D N 1
ATOM 9887 C CA . SER D 2 245 ? 23.621 -7.115 1.831 1.00 34.51 245 SER D CA 1
ATOM 9888 C C . SER D 2 245 ? 23.351 -7.335 3.311 1.00 36.29 245 SER D C 1
ATOM 9889 O O . SER D 2 245 ? 23.513 -8.444 3.811 1.00 37.99 245 SER D O 1
ATOM 9892 N N . VAL D 2 246 ? 22.947 -6.264 4.004 1.00 34.20 246 VAL D N 1
ATOM 9893 C CA . VAL D 2 246 ? 22.820 -6.300 5.438 1.00 34.66 246 VAL D CA 1
ATOM 9894 C C . VAL D 2 246 ? 21.663 -7.206 5.845 1.00 34.18 246 VAL D C 1
ATOM 9895 O O . VAL D 2 246 ? 21.830 -8.055 6.702 1.00 36.18 246 VAL D O 1
ATOM 9899 N N . MET D 2 247 ? 20.498 -7.036 5.250 1.00 34.10 247 MET D N 1
ATOM 9900 C CA . MET D 2 247 ? 19.360 -7.848 5.646 1.00 34.16 247 MET D CA 1
ATOM 9901 C C . MET D 2 247 ? 19.571 -9.285 5.170 1.00 34.74 247 MET D C 1
ATOM 9902 O O . MET D 2 247 ? 19.316 -10.250 5.895 1.00 35.26 247 MET D O 1
ATOM 9907 N N . GLY D 2 248 ? 20.120 -9.423 3.984 1.00 36.28 248 GLY D N 1
ATOM 9908 C CA . GLY D 2 248 ? 20.498 -10.729 3.505 1.00 36.87 248 GLY D CA 1
ATOM 9909 C C . GLY D 2 248 ? 21.313 -11.482 4.548 1.00 36.57 248 GLY D C 1
ATOM 9910 O O . GLY D 2 248 ? 20.972 -12.600 4.923 1.00 36.85 248 GLY D O 1
ATOM 9911 N N . TYR D 2 249 ? 22.364 -10.864 5.043 1.00 35.28 249 TYR D N 1
ATOM 9912 C CA . TYR D 2 249 ? 23.167 -11.512 6.061 1.00 36.96 249 TYR D CA 1
ATOM 9913 C C . TYR D 2 249 ? 22.327 -11.887 7.274 1.00 38.18 249 TYR D C 1
ATOM 9914 O O . TYR D 2 249 ? 22.389 -13.017 7.731 1.00 37.03 249 TYR D O 1
ATOM 9923 N N . PHE D 2 250 ? 21.584 -10.932 7.820 1.00 39.69 250 PHE D N 1
ATOM 9924 C CA . PHE D 2 250 ? 20.916 -11.152 9.091 1.00 44.06 250 PHE D CA 1
ATOM 9925 C C . PHE D 2 250 ? 19.835 -12.216 8.980 1.00 49.16 250 PHE D C 1
ATOM 9926 O O . PHE D 2 250 ? 19.600 -12.976 9.926 1.00 47.64 250 PHE D O 1
ATOM 9934 N N . VAL D 2 251 ? 19.212 -12.297 7.818 1.00 49.78 251 VAL D N 1
ATOM 9935 C CA . VAL D 2 251 ? 18.248 -13.348 7.569 1.00 56.48 251 VAL D CA 1
ATOM 9936 C C . VAL D 2 251 ? 18.946 -14.720 7.552 1.00 53.08 251 VAL D C 1
ATOM 9937 O O . VAL D 2 251 ? 18.460 -15.659 8.169 1.00 55.84 251 VAL D O 1
ATOM 9941 N N A GLU D 2 252 ? 20.064 -14.813 6.865 0.50 50.57 252 GLU D N 1
ATOM 9942 N N B GLU D 2 252 ? 20.070 -14.812 6.828 0.50 49.30 252 GLU D N 1
ATOM 9943 C CA A GLU D 2 252 ? 20.792 -16.048 6.808 0.50 51.28 252 GLU D CA 1
ATOM 9944 C CA B GLU D 2 252 ? 20.909 -16.007 6.800 0.50 48.91 252 GLU D CA 1
ATOM 9945 C C A GLU D 2 252 ? 21.232 -16.467 8.211 0.50 52.60 252 GLU D C 1
ATOM 9946 C C B GLU D 2 252 ? 21.191 -16.450 8.210 0.50 51.08 252 GLU D C 1
ATOM 9947 O O A GLU D 2 252 ? 21.165 -17.638 8.554 0.50 53.02 252 GLU D O 1
ATOM 9948 O O B GLU D 2 252 ? 20.996 -17.609 8.541 0.50 50.84 252 GLU D O 1
ATOM 9959 N N . LYS D 2 253 ? 21.653 -15.510 9.033 1.00 52.80 253 LYS D N 1
ATOM 9960 C CA . LYS D 2 253 ? 22.229 -15.814 10.341 1.00 52.65 253 LYS D CA 1
ATOM 9961 C C . LYS D 2 253 ? 21.177 -16.070 11.409 1.00 52.40 253 LYS D C 1
ATOM 9962 O O . LYS D 2 253 ? 21.429 -16.803 12.354 1.00 56.28 253 LYS D O 1
ATOM 9968 N N . MET D 2 254 ? 20.021 -15.449 11.274 1.00 47.92 254 MET D N 1
ATOM 9969 C CA . MET D 2 254 ? 18.975 -15.568 12.261 1.00 50.91 254 MET D CA 1
ATOM 9970 C C . MET D 2 254 ? 17.766 -16.265 11.643 1.00 56.09 254 MET D C 1
ATOM 9971 O O . MET D 2 254 ? 16.607 -15.851 11.838 1.00 56.35 254 MET D O 1
ATOM 9976 N N . GLN D 2 255 ? 18.037 -17.339 10.908 1.00 58.61 255 GLN D N 1
ATOM 9977 C CA . GLN D 2 255 ? 17.033 -17.952 10.042 1.00 56.04 255 GLN D CA 1
ATOM 9978 C C . GLN D 2 255 ? 15.690 -18.146 10.760 1.00 61.98 255 GLN D C 1
ATOM 9979 O O . GLN D 2 255 ? 14.633 -17.884 10.178 1.00 68.31 255 GLN D O 1
ATOM 9981 N N . GLU D 2 256 ? 15.731 -18.571 12.024 1.00 52.77 256 GLU D N 1
ATOM 9982 C CA . GLU D 2 256 ? 14.531 -18.977 12.708 1.00 54.50 256 GLU D CA 1
ATOM 9983 C C . GLU D 2 256 ? 13.735 -17.826 13.329 1.00 57.20 256 GLU D C 1
ATOM 9984 O O . GLU D 2 256 ? 12.522 -17.956 13.498 1.00 60.47 256 GLU D O 1
ATOM 9990 N N . ASN D 2 257 ? 14.387 -16.707 13.648 1.00 57.96 257 ASN D N 1
ATOM 9991 C CA . ASN D 2 257 ? 13.669 -15.504 14.122 1.00 58.53 257 ASN D CA 1
ATOM 9992 C C . ASN D 2 257 ? 14.100 -14.292 13.318 1.00 59.51 257 ASN D C 1
ATOM 9993 O O . ASN D 2 257 ? 14.683 -13.334 13.835 1.00 54.69 257 ASN D O 1
ATOM 9998 N N . ILE D 2 258 ? 13.814 -14.355 12.023 1.00 60.50 258 ILE D N 1
ATOM 9999 C CA . ILE D 2 258 ? 14.214 -13.285 11.134 1.00 59.18 258 ILE D CA 1
ATOM 10000 C C . ILE D 2 258 ? 13.577 -12.007 11.639 1.00 57.33 258 ILE D C 1
ATOM 10001 O O . ILE D 2 258 ? 12.361 -11.948 11.826 1.00 59.95 258 ILE D O 1
ATOM 10006 N N . PRO D 2 259 ? 14.398 -10.980 11.872 1.00 53.98 259 PRO D N 1
ATOM 10007 C CA . PRO D 2 259 ? 13.854 -9.770 12.438 1.00 47.59 259 PRO D CA 1
ATOM 10008 C C . PRO D 2 259 ? 12.985 -8.969 11.481 1.00 48.39 259 PRO D C 1
ATOM 10009 O O . PRO D 2 259 ? 12.985 -9.180 10.280 1.00 51.84 259 PRO D O 1
ATOM 10013 N N . ASN D 2 260 ? 12.253 -8.044 12.068 1.00 48.50 260 ASN D N 1
ATOM 10014 C CA . ASN D 2 260 ? 11.384 -7.138 11.379 1.00 45.01 260 ASN D CA 1
ATOM 10015 C C . ASN D 2 260 ? 12.241 -6.108 10.624 1.00 43.08 260 ASN D C 1
ATOM 10016 O O . ASN D 2 260 ? 13.003 -5.373 11.247 1.00 42.20 260 ASN D O 1
ATOM 10021 N N . ILE D 2 261 ? 12.130 -6.072 9.289 1.00 38.84 261 ILE D N 1
ATOM 10022 C CA . ILE D 2 261 ? 13.025 -5.267 8.448 1.00 37.18 261 ILE D CA 1
ATOM 10023 C C . ILE D 2 261 ? 12.289 -4.127 7.766 1.00 35.75 261 ILE D C 1
ATOM 10024 O O . ILE D 2 261 ? 11.368 -4.332 6.993 1.00 41.84 261 ILE D O 1
ATOM 10029 N N . ILE D 2 262 ? 12.694 -2.918 8.089 1.00 36.89 262 ILE D N 1
ATOM 10030 C CA . ILE D 2 262 ? 12.082 -1.691 7.584 1.00 36.61 262 ILE D CA 1
ATOM 10031 C C . ILE D 2 262 ? 13.099 -0.982 6.700 1.00 33.50 262 ILE D C 1
ATOM 10032 O O . ILE D 2 262 ? 14.228 -0.794 7.093 1.00 36.18 262 ILE D O 1
ATOM 10037 N N . VAL D 2 263 ? 12.698 -0.613 5.509 1.00 32.25 263 VAL D N 1
ATOM 10038 C CA . VAL D 2 263 ? 13.568 0.036 4.553 1.00 29.74 263 VAL D CA 1
ATOM 10039 C C . VAL D 2 263 ? 13.061 1.438 4.401 1.00 28.71 263 VAL D C 1
ATOM 10040 O O . VAL D 2 263 ? 11.861 1.632 4.241 1.00 29.19 263 VAL D O 1
ATOM 10044 N N . VAL D 2 264 ? 13.959 2.429 4.387 1.00 29.74 264 VAL D N 1
ATOM 10045 C CA . VAL D 2 264 ? 13.557 3.829 4.271 1.00 29.78 264 VAL D CA 1
ATOM 10046 C C . VAL D 2 264 ? 14.305 4.563 3.160 1.00 35.68 264 VAL D C 1
ATOM 10047 O O . VAL D 2 264 ? 15.512 4.414 2.986 1.00 35.53 264 VAL D O 1
ATOM 10051 N N . GLU D 2 265 ? 13.549 5.354 2.405 1.00 40.94 265 GLU D N 1
ATOM 10052 C CA . GLU D 2 265 ? 14.060 6.136 1.307 1.00 39.65 265 GLU D CA 1
ATOM 10053 C C . GLU D 2 265 ? 13.573 7.564 1.491 1.00 37.75 265 GLU D C 1
ATOM 10054 O O . GLU D 2 265 ? 12.599 7.794 2.191 1.00 40.81 265 GLU D O 1
ATOM 10060 N N . PRO D 2 266 ? 14.240 8.527 0.863 1.00 36.29 266 PRO D N 1
ATOM 10061 C CA . PRO D 2 266 ? 13.673 9.867 0.775 1.00 38.13 266 PRO D CA 1
ATOM 10062 C C . PRO D 2 266 ? 12.409 9.895 -0.090 1.00 43.42 266 PRO D C 1
ATOM 10063 O O . PRO D 2 266 ? 12.299 9.134 -1.058 1.00 42.34 266 PRO D O 1
ATOM 10067 N N . HIS D 2 267 ? 11.470 10.771 0.248 1.00 46.45 267 HIS D N 1
ATOM 10068 C CA . HIS D 2 267 ? 10.253 10.953 -0.549 1.00 49.62 267 HIS D CA 1
ATOM 10069 C C . HIS D 2 267 ? 10.538 11.060 -2.038 1.00 47.91 267 HIS D C 1
ATOM 10070 O O . HIS D 2 267 ? 9.890 10.402 -2.852 1.00 53.33 267 HIS D O 1
ATOM 10077 N N . GLN D 2 268 ? 11.510 11.885 -2.384 1.00 45.02 268 GLN D N 1
ATOM 10078 C CA . GLN D 2 268 ? 11.782 12.188 -3.779 1.00 48.12 268 GLN D CA 1
ATOM 10079 C C . GLN D 2 268 ? 12.530 11.080 -4.535 1.00 53.14 268 GLN D C 1
ATOM 10080 O O . GLN D 2 268 ? 12.648 11.130 -5.763 1.00 55.94 268 GLN D O 1
ATOM 10082 N N . ALA D 2 269 ? 13.050 10.088 -3.825 1.00 53.30 269 ALA D N 1
ATOM 10083 C CA . ALA D 2 269 ? 13.774 9.005 -4.482 1.00 49.64 269 ALA D CA 1
ATOM 10084 C C . ALA D 2 269 ? 13.369 7.685 -3.879 1.00 46.62 269 ALA D C 1
ATOM 10085 O O . ALA D 2 269 ? 14.216 6.942 -3.405 1.00 48.96 269 ALA D O 1
ATOM 10087 N N . ASN D 2 270 ? 12.071 7.401 -3.908 1.00 45.77 270 ASN D N 1
ATOM 10088 C CA . ASN D 2 270 ? 11.509 6.234 -3.242 1.00 43.97 270 ASN D CA 1
ATOM 10089 C C . ASN D 2 270 ? 11.162 5.060 -4.171 1.00 44.29 270 ASN D C 1
ATOM 10090 O O . ASN D 2 270 ? 10.033 4.523 -4.141 1.00 43.63 270 ASN D O 1
ATOM 10095 N N . CYS D 2 271 ? 12.141 4.625 -4.963 1.00 41.94 271 CYS D N 1
ATOM 10096 C CA . CYS D 2 271 ? 11.876 3.610 -5.976 1.00 45.29 271 CYS D CA 1
ATOM 10097 C C . CYS D 2 271 ? 11.446 2.247 -5.391 1.00 45.10 271 CYS D C 1
ATOM 10098 O O . CYS D 2 271 ? 10.509 1.621 -5.889 1.00 43.18 271 CYS D O 1
ATOM 10101 N N . LEU D 2 272 ? 12.096 1.808 -4.323 1.00 47.61 272 LEU D N 1
ATOM 10102 C CA . LEU D 2 272 ? 11.740 0.529 -3.705 1.00 50.69 272 LEU D CA 1
ATOM 10103 C C . LEU D 2 272 ? 10.339 0.566 -3.101 1.00 52.39 272 LEU D C 1
ATOM 10104 O O . LEU D 2 272 ? 9.583 -0.386 -3.238 1.00 55.87 272 LEU D O 1
ATOM 10109 N N . TYR D 2 273 ? 10.012 1.666 -2.427 1.00 50.80 273 TYR D N 1
ATOM 10110 C CA . TYR D 2 273 ? 8.663 1.924 -1.957 1.00 49.35 273 TYR D CA 1
ATOM 10111 C C . TYR D 2 273 ? 7.711 1.817 -3.130 1.00 50.51 273 TYR D C 1
ATOM 10112 O O . TYR D 2 273 ? 6.760 1.028 -3.097 1.00 51.54 273 TYR D O 1
ATOM 10121 N N . GLN D 2 274 ? 7.972 2.622 -4.162 1.00 52.04 274 GLN D N 1
ATOM 10122 C CA . GLN D 2 274 ? 7.134 2.647 -5.361 1.00 51.79 274 GLN D CA 1
ATOM 10123 C C . GLN D 2 274 ? 7.032 1.257 -6.019 1.00 47.06 274 GLN D C 1
ATOM 10124 O O . GLN D 2 274 ? 5.952 0.823 -6.419 1.00 49.87 274 GLN D O 1
ATOM 10130 N N . SER D 2 275 ? 8.143 0.542 -6.066 1.00 44.20 275 SER D N 1
ATOM 10131 C CA . SER D 2 275 ? 8.151 -0.800 -6.597 1.00 44.05 275 SER D CA 1
ATOM 10132 C C . SER D 2 275 ? 7.221 -1.674 -5.783 1.00 47.85 275 SER D C 1
ATOM 10133 O O . SER D 2 275 ? 6.471 -2.462 -6.331 1.00 55.01 275 SER D O 1
ATOM 10136 N N . ALA D 2 276 ? 7.237 -1.509 -4.474 1.00 52.31 276 ALA D N 1
ATOM 10137 C CA . ALA D 2 276 ? 6.388 -2.309 -3.615 1.00 55.03 276 ALA D CA 1
ATOM 10138 C C . ALA D 2 276 ? 4.931 -1.903 -3.731 1.00 59.05 276 ALA D C 1
ATOM 10139 O O . ALA D 2 276 ? 4.049 -2.741 -3.555 1.00 63.01 276 ALA D O 1
ATOM 10141 N N . VAL D 2 277 ? 4.667 -0.625 -3.991 1.00 58.75 277 VAL D N 1
ATOM 10142 C CA . VAL D 2 277 ? 3.284 -0.174 -4.199 1.00 61.48 277 VAL D CA 1
ATOM 10143 C C . VAL D 2 277 ? 2.695 -0.844 -5.449 1.00 65.00 277 VAL D C 1
ATOM 10144 O O . VAL D 2 277 ? 1.526 -1.210 -5.450 1.00 62.77 277 VAL D O 1
ATOM 10148 N N . MET D 2 278 ? 3.507 -1.007 -6.496 1.00 69.92 278 MET D N 1
ATOM 10149 C CA . MET D 2 278 ? 3.068 -1.667 -7.731 1.00 78.06 278 MET D CA 1
ATOM 10150 C C . MET D 2 278 ? 2.769 -3.160 -7.577 1.00 78.44 278 MET D C 1
ATOM 10151 O O . MET D 2 278 ? 1.953 -3.691 -8.327 1.00 89.55 278 MET D O 1
ATOM 10156 N N . ASP D 2 279 ? 3.444 -3.833 -6.647 1.00 69.18 279 ASP D N 1
ATOM 10157 C CA . ASP D 2 279 ? 3.094 -5.195 -6.260 1.00 65.84 279 ASP D CA 1
ATOM 10158 C C . ASP D 2 279 ? 3.075 -6.188 -7.443 1.00 62.77 279 ASP D C 1
ATOM 10159 O O . ASP D 2 279 ? 2.297 -7.147 -7.428 1.00 67.05 279 ASP D O 1
ATOM 10164 N N . ASP D 2 280 ? 3.943 -5.972 -8.437 1.00 58.48 280 ASP D N 1
ATOM 10165 C CA . ASP D 2 280 ? 4.071 -6.819 -9.626 1.00 56.08 280 ASP D CA 1
ATOM 10166 C C . ASP D 2 280 ? 5.187 -7.844 -9.541 1.00 53.80 280 ASP D C 1
ATOM 10167 O O . ASP D 2 280 ? 5.436 -8.583 -10.503 1.00 60.08 280 ASP D O 1
ATOM 10169 N N . GLY D 2 281 ? 5.885 -7.872 -8.407 1.00 60.60 281 GLY D N 1
ATOM 10170 C CA . GLY D 2 281 ? 7.118 -8.682 -8.226 1.00 55.33 281 GLY D CA 1
ATOM 10171 C C . GLY D 2 281 ? 8.396 -8.045 -8.782 1.00 47.82 281 GLY D C 1
ATOM 10172 O O . GLY D 2 281 ? 9.490 -8.526 -8.526 1.00 41.58 281 GLY D O 1
ATOM 10173 N N . GLN D 2 282 ? 8.245 -6.969 -9.549 1.00 53.77 282 GLN D N 1
ATOM 10174 C CA . GLN D 2 282 ? 9.325 -6.418 -10.350 1.00 62.30 282 GLN D CA 1
ATOM 10175 C C . GLN D 2 282 ? 9.768 -5.074 -9.793 1.00 65.95 282 GLN D C 1
ATOM 10176 O O . GLN D 2 282 ? 8.976 -4.373 -9.162 1.00 69.98 282 GLN D O 1
ATOM 10182 N N . PRO D 2 283 ? 11.044 -4.709 -10.008 1.00 68.06 283 PRO D N 1
ATOM 10183 C CA . PRO D 2 283 ? 11.485 -3.375 -9.603 1.00 70.55 283 PRO D CA 1
ATOM 10184 C C . PRO D 2 283 ? 10.897 -2.323 -10.542 1.00 69.31 283 PRO D C 1
ATOM 10185 O O . PRO D 2 283 ? 10.723 -2.611 -11.707 1.00 58.99 283 PRO D O 1
ATOM 10189 N N . HIS D 2 284 ? 10.607 -1.125 -10.038 1.00 70.08 284 HIS D N 1
ATOM 10190 C CA . HIS D 2 284 ? 10.032 -0.040 -10.850 1.00 76.77 284 HIS D CA 1
ATOM 10191 C C . HIS D 2 284 ? 10.812 1.250 -10.599 1.00 76.64 284 HIS D C 1
ATOM 10192 O O . HIS D 2 284 ? 11.145 1.558 -9.461 1.00 75.63 284 HIS D O 1
ATOM 10199 N N . CYS D 2 285 ? 11.086 2.003 -11.656 1.00 74.37 285 CYS D N 1
ATOM 10200 C CA . CYS D 2 285 ? 11.875 3.237 -11.560 1.00 79.08 285 CYS D CA 1
ATOM 10201 C C . CYS D 2 285 ? 11.041 4.442 -11.073 1.00 74.29 285 CYS D C 1
ATOM 10202 O O . CYS D 2 285 ? 9.814 4.419 -11.140 1.00 67.78 285 CYS D O 1
ATOM 10205 N N . VAL D 2 286 ? 11.724 5.455 -10.534 1.00 72.94 286 VAL D N 1
ATOM 10206 C CA . VAL D 2 286 ? 11.141 6.762 -10.213 1.00 75.18 286 VAL D CA 1
ATOM 10207 C C . VAL D 2 286 ? 11.932 7.825 -10.985 1.00 73.05 286 VAL D C 1
ATOM 10208 O O . VAL D 2 286 ? 13.089 7.602 -11.316 1.00 69.31 286 VAL D O 1
ATOM 10210 N N . THR D 2 287 ? 11.313 8.961 -11.312 1.00 73.54 287 THR D N 1
ATOM 10211 C CA . THR D 2 287 ? 12.062 10.085 -11.914 1.00 70.32 287 THR D CA 1
ATOM 10212 C C . THR D 2 287 ? 11.592 11.430 -11.392 1.00 62.84 287 THR D C 1
ATOM 10213 O O . THR D 2 287 ? 12.149 12.442 -11.780 1.00 62.98 287 THR D O 1
ATOM 10217 N N . ALA D 2 291 ? 15.366 15.074 -7.014 1.00 70.47 291 ALA D N 1
ATOM 10218 C CA . ALA D 2 291 ? 15.539 14.533 -5.677 1.00 66.17 291 ALA D CA 1
ATOM 10219 C C . ALA D 2 291 ? 15.963 15.633 -4.668 1.00 71.64 291 ALA D C 1
ATOM 10220 O O . ALA D 2 291 ? 15.810 16.830 -4.946 1.00 73.26 291 ALA D O 1
ATOM 10222 N N . THR D 2 292 ? 16.445 15.216 -3.488 1.00 71.64 292 THR D N 1
ATOM 10223 C CA . THR D 2 292 ? 17.108 16.129 -2.554 1.00 57.12 292 THR D CA 1
ATOM 10224 C C . THR D 2 292 ? 17.678 15.502 -1.243 1.00 52.85 292 THR D C 1
ATOM 10225 O O . THR D 2 292 ? 17.132 14.517 -0.695 1.00 59.44 292 THR D O 1
ATOM 10227 N N . ILE D 2 293 ? 18.835 16.037 -0.830 1.00 43.38 293 ILE D N 1
ATOM 10228 C CA . ILE D 2 293 ? 19.316 16.145 0.616 1.00 43.29 293 ILE D CA 1
ATOM 10229 C C . ILE D 2 293 ? 20.124 14.947 1.181 1.00 39.24 293 ILE D C 1
ATOM 10230 O O . ILE D 2 293 ? 21.299 15.069 1.574 1.00 36.64 293 ILE D O 1
ATOM 10232 N N . MET D 2 294 ? 19.449 13.810 1.216 1.00 37.77 294 MET D N 1
ATOM 10233 C CA . MET D 2 294 ? 20.063 12.513 1.426 1.00 36.13 294 MET D CA 1
ATOM 10234 C C . MET D 2 294 ? 20.730 12.018 0.137 1.00 35.01 294 MET D C 1
ATOM 10235 O O . MET D 2 294 ? 20.222 11.131 -0.550 1.00 37.06 294 MET D O 1
ATOM 10240 N N . ALA D 2 295 ? 21.868 12.611 -0.184 1.00 35.91 295 ALA D N 1
ATOM 10241 C CA . ALA D 2 295 ? 22.476 12.492 -1.523 1.00 39.89 295 ALA D CA 1
ATOM 10242 C C . ALA D 2 295 ? 22.799 11.060 -1.895 1.00 39.50 295 ALA D C 1
ATOM 10243 O O . ALA D 2 295 ? 22.590 10.657 -3.018 1.00 43.25 295 ALA D O 1
ATOM 10245 N N . GLY D 2 296 ? 23.248 10.290 -0.915 1.00 39.91 296 GLY D N 1
ATOM 10246 C CA . GLY D 2 296 ? 23.581 8.896 -1.113 1.00 35.59 296 GLY D CA 1
ATOM 10247 C C . GLY D 2 296 ? 22.415 7.995 -1.389 1.00 33.19 296 GLY D C 1
ATOM 10248 O O . GLY D 2 296 ? 22.562 6.931 -2.044 1.00 31.03 296 GLY D O 1
ATOM 10249 N N . LEU D 2 297 ? 21.239 8.414 -0.958 1.00 32.21 297 LEU D N 1
ATOM 10250 C CA . LEU D 2 297 ? 20.048 7.619 -1.227 1.00 34.89 297 LEU D CA 1
ATOM 10251 C C . LEU D 2 297 ? 19.322 8.033 -2.521 1.00 36.32 297 LEU D C 1
ATOM 10252 O O . LEU D 2 297 ? 18.335 7.411 -2.923 1.00 37.41 297 LEU D O 1
ATOM 10257 N N . ALA D 2 298 ? 19.800 9.077 -3.180 1.00 39.41 298 ALA D N 1
ATOM 10258 C CA . ALA D 2 298 ? 19.042 9.675 -4.296 1.00 45.86 298 ALA D CA 1
ATOM 10259 C C . ALA D 2 298 ? 19.265 8.893 -5.596 1.00 44.59 298 ALA D C 1
ATOM 10260 O O . ALA D 2 298 ? 20.061 9.286 -6.449 1.00 49.73 298 ALA D O 1
ATOM 10262 N N . CYS D 2 299 ? 18.592 7.757 -5.698 1.00 45.71 299 CYS D N 1
ATOM 10263 C CA . CYS D 2 299 ? 18.698 6.879 -6.853 1.00 48.21 299 CYS D CA 1
ATOM 10264 C C . CYS D 2 299 ? 17.306 6.453 -7.303 1.00 50.02 299 CYS D C 1
ATOM 10265 O O . CYS D 2 299 ? 16.462 6.093 -6.473 1.00 43.93 299 CYS D O 1
ATOM 10268 N N . GLY D 2 300 ? 17.088 6.482 -8.626 1.00 54.03 300 GLY D N 1
ATOM 10269 C CA . GLY D 2 300 ? 15.787 6.162 -9.210 1.00 52.31 300 GLY D CA 1
ATOM 10270 C C . GLY D 2 300 ? 15.572 4.707 -9.608 1.00 54.16 300 GLY D C 1
ATOM 10271 O O . GLY D 2 300 ? 14.425 4.254 -9.633 1.00 61.93 300 GLY D O 1
ATOM 10272 N N . GLU D 2 301 ? 16.653 3.981 -9.932 1.00 53.02 301 GLU D N 1
ATOM 10273 C CA . GLU D 2 301 ? 16.572 2.613 -10.514 1.00 49.33 301 GLU D CA 1
ATOM 10274 C C . GLU D 2 301 ? 17.100 1.541 -9.537 1.00 43.15 301 GLU D C 1
ATOM 10275 O O . GLU D 2 301 ? 18.290 1.502 -9.231 1.00 44.07 301 GLU D O 1
ATOM 10277 N N . PRO D 2 302 ? 16.219 0.681 -9.039 1.00 37.95 302 PRO D N 1
ATOM 10278 C CA . PRO D 2 302 ? 16.692 -0.338 -8.085 1.00 41.56 302 PRO D CA 1
ATOM 10279 C C . PRO D 2 302 ? 17.686 -1.322 -8.679 1.00 41.81 302 PRO D C 1
ATOM 10280 O O . PRO D 2 302 ? 17.617 -1.637 -9.857 1.00 42.38 302 PRO D O 1
ATOM 10284 N N . ASN D 2 303 ? 18.608 -1.783 -7.846 1.00 43.96 303 ASN D N 1
ATOM 10285 C CA . ASN D 2 303 ? 19.593 -2.752 -8.246 1.00 40.63 303 ASN D CA 1
ATOM 10286 C C . ASN D 2 303 ? 18.855 -4.093 -8.396 1.00 43.10 303 ASN D C 1
ATOM 10287 O O . ASN D 2 303 ? 18.215 -4.538 -7.453 1.00 49.79 303 ASN D O 1
ATOM 10292 N N . ILE D 2 304 ? 18.940 -4.714 -9.582 1.00 39.92 304 ILE D N 1
ATOM 10293 C CA . ILE D 2 304 ? 18.183 -5.946 -9.896 1.00 38.74 304 ILE D CA 1
ATOM 10294 C C . ILE D 2 304 ? 18.698 -7.189 -9.154 1.00 40.09 304 ILE D C 1
ATOM 10295 O O . ILE D 2 304 ? 17.977 -8.150 -8.997 1.00 34.97 304 ILE D O 1
ATOM 10300 N N . ILE D 2 305 ? 19.939 -7.159 -8.686 1.00 39.90 305 ILE D N 1
ATOM 10301 C CA . ILE D 2 305 ? 20.497 -8.255 -7.880 1.00 42.19 305 ILE D CA 1
ATOM 10302 C C . ILE D 2 305 ? 19.979 -8.190 -6.440 1.00 43.93 305 ILE D C 1
ATOM 10303 O O . ILE D 2 305 ? 19.817 -9.236 -5.811 1.00 42.25 305 ILE D O 1
ATOM 10308 N N . SER D 2 306 ? 19.805 -6.980 -5.894 1.00 38.08 306 SER D N 1
ATOM 10309 C CA . SER D 2 306 ? 19.418 -6.866 -4.496 1.00 35.70 306 SER D CA 1
ATOM 10310 C C . SER D 2 306 ? 17.914 -6.860 -4.342 1.00 33.34 306 SER D C 1
ATOM 10311 O O . SER D 2 306 ? 17.423 -7.186 -3.272 1.00 31.32 306 SER D O 1
ATOM 10314 N N . TRP D 2 307 ? 17.188 -6.535 -5.415 1.00 34.57 307 TRP D N 1
ATOM 10315 C CA . TRP D 2 307 ? 15.728 -6.446 -5.406 1.00 35.33 307 TRP D CA 1
ATOM 10316 C C . TRP D 2 307 ? 15.025 -7.657 -4.833 1.00 39.64 307 TRP D C 1
ATOM 10317 O O . TRP D 2 307 ? 14.221 -7.508 -3.912 1.00 50.37 307 TRP D O 1
ATOM 10328 N N . PRO D 2 308 ? 15.311 -8.864 -5.350 1.00 40.89 308 PRO D N 1
ATOM 10329 C CA . PRO D 2 308 ? 14.685 -10.044 -4.774 1.00 41.01 308 PRO D CA 1
ATOM 10330 C C . PRO D 2 308 ? 14.912 -10.256 -3.297 1.00 38.21 308 PRO D C 1
ATOM 10331 O O . PRO D 2 308 ? 13.990 -10.663 -2.602 1.00 42.60 308 PRO D O 1
ATOM 10335 N N . ILE D 2 309 ? 16.118 -10.039 -2.810 1.00 38.21 309 ILE D N 1
ATOM 10336 C CA . ILE D 2 309 ? 16.364 -10.119 -1.350 1.00 41.37 309 ILE D CA 1
ATOM 10337 C C . ILE D 2 309 ? 15.485 -9.113 -0.640 1.00 42.25 309 ILE D C 1
ATOM 10338 O O . ILE D 2 309 ? 14.833 -9.441 0.337 1.00 51.86 309 ILE D O 1
ATOM 10343 N N . ILE D 2 310 ? 15.446 -7.892 -1.149 1.00 41.49 310 ILE D N 1
ATOM 10344 C CA . ILE D 2 310 ? 14.642 -6.845 -0.548 1.00 40.56 310 ILE D CA 1
ATOM 10345 C C . ILE D 2 310 ? 13.135 -7.173 -0.597 1.00 42.34 310 ILE D C 1
ATOM 10346 O O . ILE D 2 310 ? 12.415 -7.048 0.409 1.00 39.01 310 ILE D O 1
ATOM 10351 N N . ARG D 2 311 ? 12.652 -7.559 -1.772 1.00 41.56 311 ARG D N 1
ATOM 10352 C CA . ARG D 2 311 ? 11.261 -7.940 -1.934 1.00 42.72 311 ARG D CA 1
ATOM 10353 C C . ARG D 2 311 ? 10.898 -9.140 -1.049 1.00 42.48 311 ARG D C 1
ATOM 10354 O O . ARG D 2 311 ? 9.871 -9.142 -0.399 1.00 44.33 311 ARG D O 1
ATOM 10362 N N . ASP D 2 312 ? 11.742 -10.150 -0.993 1.00 41.77 312 ASP D N 1
ATOM 10363 C CA . ASP D 2 312 ? 11.392 -11.352 -0.250 1.00 43.67 312 ASP D CA 1
ATOM 10364 C C . ASP D 2 312 ? 11.460 -11.168 1.260 1.00 44.15 312 ASP D C 1
ATOM 10365 O O . ASP D 2 312 ? 10.825 -11.910 1.991 1.00 46.24 312 ASP D O 1
ATOM 10370 N N . ASN D 2 313 ? 12.242 -10.206 1.738 1.00 44.50 313 ASN D N 1
ATOM 10371 C CA . ASN D 2 313 ? 12.488 -10.066 3.176 1.00 43.79 313 ASN D CA 1
ATOM 10372 C C . ASN D 2 313 ? 12.047 -8.770 3.883 1.00 43.60 313 ASN D C 1
ATOM 10373 O O . ASN D 2 313 ? 11.961 -8.745 5.105 1.00 44.90 313 ASN D O 1
ATOM 10378 N N . THR D 2 314 ? 11.767 -7.704 3.145 1.00 43.45 314 THR D N 1
ATOM 10379 C CA . THR D 2 314 ? 11.373 -6.463 3.790 1.00 45.69 314 THR D CA 1
ATOM 10380 C C . THR D 2 314 ? 9.972 -6.632 4.301 1.00 47.87 314 THR D C 1
ATOM 10381 O O . THR D 2 314 ? 9.129 -7.244 3.630 1.00 51.44 314 THR D O 1
ATOM 10385 N N . SER D 2 315 ? 9.716 -6.108 5.489 1.00 49.06 315 SER D N 1
ATOM 10386 C CA . SER D 2 315 ? 8.356 -6.131 6.035 1.00 54.08 315 SER D CA 1
ATOM 10387 C C . SER D 2 315 ? 7.596 -4.828 5.775 1.00 47.06 315 SER D C 1
ATOM 10388 O O . SER D 2 315 ? 6.399 -4.857 5.491 1.00 50.64 315 SER D O 1
ATOM 10391 N N . CYS D 2 316 ? 8.278 -3.696 5.849 1.00 40.77 316 CYS D N 1
ATOM 10392 C CA . CYS D 2 316 ? 7.634 -2.414 5.559 1.00 35.97 316 CYS D CA 1
ATOM 10393 C C . CYS D 2 316 ? 8.591 -1.449 4.864 1.00 36.02 316 CYS D C 1
ATOM 10394 O O . CYS D 2 316 ? 9.752 -1.316 5.263 1.00 33.51 316 CYS D O 1
ATOM 10397 N N . PHE D 2 317 ? 8.082 -0.792 3.820 1.00 37.49 317 PHE D N 1
ATOM 10398 C CA . PHE D 2 317 ? 8.788 0.255 3.107 1.00 36.81 317 PHE D CA 1
ATOM 10399 C C . PHE D 2 317 ? 8.288 1.602 3.577 1.00 37.76 317 PHE D C 1
ATOM 10400 O O . PHE D 2 317 ? 7.082 1.804 3.680 1.00 37.49 317 PHE D O 1
ATOM 10408 N N . ILE D 2 318 ? 9.223 2.501 3.888 1.00 37.47 318 ILE D N 1
ATOM 10409 C CA . ILE D 2 318 ? 8.936 3.827 4.394 1.00 37.04 318 ILE D CA 1
ATOM 10410 C C . ILE D 2 318 ? 9.527 4.885 3.453 1.00 38.35 318 ILE D C 1
ATOM 10411 O O . ILE D 2 318 ? 10.658 4.739 2.985 1.00 31.12 318 ILE D O 1
ATOM 10416 N N . SER D 2 319 ? 8.763 5.945 3.201 1.00 36.92 319 SER D N 1
ATOM 10417 C CA . SER D 2 319 ? 9.249 7.116 2.517 1.00 37.70 319 SER D CA 1
ATOM 10418 C C . SER D 2 319 ? 9.335 8.172 3.583 1.00 41.72 319 SER D C 1
ATOM 10419 O O . SER D 2 319 ? 8.468 8.239 4.471 1.00 51.25 319 SER D O 1
ATOM 10422 N N . ALA D 2 320 ? 10.376 8.998 3.552 1.00 45.53 320 ALA D N 1
ATOM 10423 C CA . ALA D 2 320 ? 10.595 9.963 4.643 1.00 42.59 320 ALA D CA 1
ATOM 10424 C C . ALA D 2 320 ? 11.038 11.322 4.165 1.00 42.21 320 ALA D C 1
ATOM 10425 O O . ALA D 2 320 ? 11.803 11.439 3.229 1.00 39.30 320 ALA D O 1
ATOM 10427 N N . ASP D 2 321 ? 10.536 12.343 4.850 1.00 46.17 321 ASP D N 1
ATOM 10428 C CA . ASP D 2 321 ? 10.908 13.729 4.627 1.00 47.76 321 ASP D CA 1
ATOM 10429 C C . ASP D 2 321 ? 12.343 13.985 5.049 1.00 44.84 321 ASP D C 1
ATOM 10430 O O . ASP D 2 321 ? 12.852 13.334 5.941 1.00 42.11 321 ASP D O 1
ATOM 10435 N N . ASP D 2 322 ? 12.992 14.947 4.406 1.00 44.80 322 ASP D N 1
ATOM 10436 C CA . ASP D 2 322 ? 14.390 15.228 4.701 1.00 46.06 322 ASP D CA 1
ATOM 10437 C C . ASP D 2 322 ? 14.633 15.636 6.140 1.00 42.14 322 ASP D C 1
ATOM 10438 O O . ASP D 2 322 ? 15.653 15.295 6.735 1.00 43.10 322 ASP D O 1
ATOM 10443 N N . CYS D 2 323 ? 13.675 16.305 6.747 1.00 42.31 323 CYS D N 1
ATOM 10444 C CA . CYS D 2 323 ? 13.895 16.764 8.098 1.00 41.88 323 CYS D CA 1
ATOM 10445 C C . CYS D 2 323 ? 14.135 15.626 9.077 1.00 37.13 323 CYS D C 1
ATOM 10446 O O . CYS D 2 323 ? 14.715 15.845 10.126 1.00 34.17 323 CYS D O 1
ATOM 10449 N N . LEU D 2 324 ? 13.702 14.412 8.752 1.00 37.48 324 LEU D N 1
ATOM 10450 C CA . LEU D 2 324 ? 13.976 13.275 9.645 1.00 41.31 324 LEU D CA 1
ATOM 10451 C C . LEU D 2 324 ? 15.447 12.885 9.617 1.00 42.32 324 LEU D C 1
ATOM 10452 O O . LEU D 2 324 ? 16.033 12.543 10.650 1.00 44.73 324 LEU D O 1
ATOM 10457 N N . ALA D 2 325 ? 16.054 12.992 8.443 1.00 41.78 325 ALA D N 1
ATOM 10458 C CA . ALA D 2 325 ? 17.481 12.808 8.342 1.00 40.59 325 ALA D CA 1
ATOM 10459 C C . ALA D 2 325 ? 18.176 13.880 9.146 1.00 37.84 325 ALA D C 1
ATOM 10460 O O . ALA D 2 325 ? 19.115 13.611 9.882 1.00 40.47 325 ALA D O 1
ATOM 10462 N N . ALA D 2 326 ? 17.763 15.123 8.973 1.00 40.06 326 ALA D N 1
ATOM 10463 C CA . ALA D 2 326 ? 18.418 16.222 9.688 1.00 39.35 326 ALA D CA 1
ATOM 10464 C C . ALA D 2 326 ? 18.302 15.982 11.203 1.00 34.09 326 ALA D C 1
ATOM 10465 O O . ALA D 2 326 ? 19.226 16.216 11.962 1.00 36.03 326 ALA D O 1
ATOM 10467 N N . LYS D 2 327 ? 17.138 15.527 11.618 1.00 34.10 327 LYS D N 1
ATOM 10468 C CA . LYS D 2 327 ? 16.839 15.296 13.028 1.00 35.27 327 LYS D CA 1
ATOM 10469 C C . LYS D 2 327 ? 17.828 14.287 13.530 1.00 31.47 327 LYS D C 1
ATOM 10470 O O . LYS D 2 327 ? 18.408 14.446 14.593 1.00 27.34 327 LYS D O 1
ATOM 10476 N N . GLY D 2 328 ? 17.989 13.206 12.746 1.00 32.14 328 GLY D N 1
ATOM 10477 C CA . GLY D 2 328 ? 18.864 12.083 13.118 1.00 29.29 328 GLY D CA 1
ATOM 10478 C C . GLY D 2 328 ? 20.306 12.505 13.284 1.00 25.33 328 GLY D C 1
ATOM 10479 O O . GLY D 2 328 ? 21.004 12.056 14.169 1.00 23.97 328 GLY D O 1
ATOM 10480 N N . MET D 2 329 ? 20.741 13.396 12.441 1.00 24.13 329 MET D N 1
ATOM 10481 C CA . MET D 2 329 ? 22.084 13.915 12.562 1.00 27.57 329 MET D CA 1
ATOM 10482 C C . MET D 2 329 ? 22.265 14.671 13.867 1.00 28.30 329 MET D C 1
ATOM 10483 O O . MET D 2 329 ? 23.279 14.524 14.531 1.00 28.34 329 MET D O 1
ATOM 10488 N N . ARG D 2 330 ? 21.277 15.487 14.218 1.00 28.18 330 ARG D N 1
ATOM 10489 C CA . ARG D 2 330 ? 21.346 16.255 15.440 1.00 28.66 330 ARG D CA 1
ATOM 10490 C C . ARG D 2 330 ? 21.229 15.308 16.657 1.00 27.92 330 ARG D C 1
ATOM 10491 O O . ARG D 2 330 ? 21.913 15.497 17.682 1.00 26.05 330 ARG D O 1
ATOM 10499 N N . ILE D 2 331 ? 20.353 14.327 16.581 1.00 26.79 331 ILE D N 1
ATOM 10500 C CA . ILE D 2 331 ? 20.202 13.402 17.731 1.00 31.73 331 ILE D CA 1
ATOM 10501 C C . ILE D 2 331 ? 21.516 12.663 17.993 1.00 32.03 331 ILE D C 1
ATOM 10502 O O . ILE D 2 331 ? 22.031 12.664 19.126 1.00 36.65 331 ILE D O 1
ATOM 10507 N N . SER D 2 332 ? 22.089 12.105 16.923 1.00 29.53 332 SER D N 1
ATOM 10508 C CA . SER D 2 332 ? 23.385 11.433 16.973 1.00 27.21 332 SER D CA 1
ATOM 10509 C C . SER D 2 332 ? 24.480 12.350 17.528 1.00 28.80 332 SER D C 1
ATOM 10510 O O . SER D 2 332 ? 25.335 11.902 18.284 1.00 31.86 332 SER D O 1
ATOM 10513 N N . ALA D 2 333 ? 24.473 13.618 17.135 1.00 28.91 333 ALA D N 1
ATOM 10514 C CA . ALA D 2 333 ? 25.520 14.543 17.516 1.00 27.20 333 ALA D CA 1
ATOM 10515 C C . ALA D 2 333 ? 25.353 15.043 18.915 1.00 25.92 333 ALA D C 1
ATOM 10516 O O . ALA D 2 333 ? 26.343 15.396 19.594 1.00 25.23 333 ALA D O 1
ATOM 10518 N N . ALA D 2 334 ? 24.108 15.112 19.369 1.00 26.95 334 ALA D N 1
ATOM 10519 C CA . ALA D 2 334 ? 23.832 15.797 20.645 1.00 28.55 334 ALA D CA 1
ATOM 10520 C C . ALA D 2 334 ? 23.051 14.968 21.656 1.00 27.52 334 ALA D C 1
ATOM 10521 O O . ALA D 2 334 ? 21.969 15.353 22.076 1.00 30.86 334 ALA D O 1
ATOM 10523 N N . PRO D 2 335 ? 23.589 13.823 22.052 1.00 29.91 335 PRO D N 1
ATOM 10524 C CA . PRO D 2 335 ? 23.003 13.174 23.235 1.00 30.15 335 PRO D CA 1
ATOM 10525 C C . PRO D 2 335 ? 23.299 14.024 24.465 1.00 31.20 335 PRO D C 1
ATOM 10526 O O . PRO D 2 335 ? 24.203 14.873 24.423 1.00 30.26 335 PRO D O 1
ATOM 10530 N N . ARG D 2 336 ? 22.535 13.811 25.529 1.00 31.70 336 ARG D N 1
ATOM 10531 C CA . ARG D 2 336 ? 22.673 14.612 26.743 1.00 31.82 336 ARG D CA 1
ATOM 10532 C C . ARG D 2 336 ? 24.046 14.295 27.273 1.00 29.48 336 ARG D C 1
ATOM 10533 O O . ARG D 2 336 ? 24.490 13.174 27.204 1.00 32.37 336 ARG D O 1
ATOM 10535 N N . PRO D 2 337 ? 24.753 15.299 27.739 1.00 28.49 337 PRO D N 1
ATOM 10536 C CA . PRO D 2 337 ? 26.130 15.096 28.096 1.00 32.43 337 PRO D CA 1
ATOM 10537 C C . PRO D 2 337 ? 26.423 13.856 28.947 1.00 39.81 337 PRO D C 1
ATOM 10538 O O . PRO D 2 337 ? 27.427 13.192 28.753 1.00 48.02 337 PRO D O 1
ATOM 10542 N N . GLY D 2 338 ? 25.595 13.544 29.913 1.00 39.19 338 GLY D N 1
ATOM 10543 C CA . GLY D 2 338 ? 25.952 12.416 30.749 1.00 48.80 338 GLY D CA 1
ATOM 10544 C C . GLY D 2 338 ? 26.095 11.071 30.038 1.00 43.75 338 GLY D C 1
ATOM 10545 O O . GLY D 2 338 ? 26.835 10.220 30.488 1.00 42.73 338 GLY D O 1
ATOM 10546 N N . THR D 2 339 ? 25.448 10.928 28.891 1.00 40.43 339 THR D N 1
ATOM 10547 C CA . THR D 2 339 ? 24.757 9.703 28.590 1.00 36.39 339 THR D CA 1
ATOM 10548 C C . THR D 2 339 ? 25.335 8.886 27.399 1.00 33.89 339 THR D C 1
ATOM 10549 O O . THR D 2 339 ? 26.424 8.302 27.496 1.00 28.69 339 THR D O 1
ATOM 10553 N N . ASP D 2 340 ? 24.618 8.827 26.285 1.00 35.01 340 ASP D N 1
ATOM 10554 C CA . ASP D 2 340 ? 25.081 8.044 25.133 1.00 35.45 340 ASP D CA 1
ATOM 10555 C C . ASP D 2 340 ? 26.299 8.738 24.472 1.00 33.74 340 ASP D C 1
ATOM 10556 O O . ASP D 2 340 ? 26.558 9.919 24.697 1.00 34.14 340 ASP D O 1
ATOM 10561 N N . THR D 2 341 ? 27.041 7.991 23.671 1.00 30.39 341 THR D N 1
ATOM 10562 C CA . THR D 2 341 ? 28.243 8.512 23.021 1.00 30.22 341 THR D CA 1
ATOM 10563 C C . THR D 2 341 ? 27.873 9.383 21.836 1.00 31.71 341 THR D C 1
ATOM 10564 O O . THR D 2 341 ? 27.119 8.924 20.994 1.00 35.40 341 THR D O 1
ATOM 10568 N N . PRO D 2 342 ? 28.355 10.634 21.793 1.00 28.57 342 PRO D N 1
ATOM 10569 C CA . PRO D 2 342 ? 28.040 11.480 20.643 1.00 28.19 342 PRO D CA 1
ATOM 10570 C C . PRO D 2 342 ? 28.849 11.075 19.441 1.00 26.45 342 PRO D C 1
ATOM 10571 O O . PRO D 2 342 ? 30.005 10.754 19.552 1.00 26.31 342 PRO D O 1
ATOM 10575 N N . PHE D 2 343 ? 28.238 11.081 18.278 1.00 28.29 343 PHE D N 1
ATOM 10576 C CA . PHE D 2 343 ? 28.984 10.731 17.100 1.00 29.22 343 PHE D CA 1
ATOM 10577 C C . PHE D 2 343 ? 28.507 11.491 15.847 1.00 31.70 343 PHE D C 1
ATOM 10578 O O . PHE D 2 343 ? 27.438 12.136 15.848 1.00 37.44 343 PHE D O 1
ATOM 10586 N N . ILE D 2 344 ? 29.351 11.432 14.815 1.00 30.03 344 ILE D N 1
ATOM 10587 C CA . ILE D 2 344 ? 29.179 12.167 13.607 1.00 26.68 344 ILE D CA 1
ATOM 10588 C C . ILE D 2 344 ? 28.504 11.275 12.601 1.00 26.84 344 ILE D C 1
ATOM 10589 O O . ILE D 2 344 ? 29.094 10.277 12.139 1.00 23.20 344 ILE D O 1
ATOM 10594 N N . SER D 2 345 ? 27.277 11.662 12.237 1.00 26.45 345 SER D N 1
ATOM 10595 C CA . SER D 2 345 ? 26.465 10.904 11.307 1.00 27.24 345 SER D CA 1
ATOM 10596 C C . SER D 2 345 ? 25.884 11.869 10.298 1.00 30.22 345 SER D C 1
ATOM 10597 O O . SER D 2 345 ? 25.201 12.858 10.671 1.00 30.17 345 SER D O 1
ATOM 10600 N N . GLY D 2 346 ? 26.114 11.532 9.029 1.00 30.13 346 GLY D N 1
ATOM 10601 C CA . GLY D 2 346 ? 25.813 12.416 7.899 1.00 32.96 346 GLY D CA 1
ATOM 10602 C C . GLY D 2 346 ? 24.434 12.216 7.325 1.00 32.43 346 GLY D C 1
ATOM 10603 O O . GLY D 2 346 ? 23.654 11.422 7.848 1.00 37.96 346 GLY D O 1
ATOM 10604 N N . GLU D 2 347 ? 24.134 12.952 6.265 1.00 30.26 347 GLU D N 1
ATOM 10605 C CA . GLU D 2 347 ? 22.759 13.101 5.766 1.00 31.01 347 GLU D CA 1
ATOM 10606 C C . GLU D 2 347 ? 22.126 11.786 5.391 1.00 29.87 347 GLU D C 1
ATOM 10607 O O . GLU D 2 347 ? 20.960 11.557 5.682 1.00 35.65 347 GLU D O 1
ATOM 10613 N N . SER D 2 348 ? 22.877 10.892 4.783 1.00 33.53 348 SER D N 1
ATOM 10614 C CA . SER D 2 348 ? 22.311 9.583 4.397 1.00 36.52 348 SER D CA 1
ATOM 10615 C C . SER D 2 348 ? 22.511 8.521 5.470 1.00 33.58 348 SER D C 1
ATOM 10616 O O . SER D 2 348 ? 21.928 7.433 5.414 1.00 36.44 348 SER D O 1
ATOM 10619 N N . GLY D 2 349 ? 23.307 8.855 6.472 1.00 32.40 349 GLY D N 1
ATOM 10620 C CA . GLY D 2 349 ? 23.580 7.934 7.565 1.00 33.64 349 GLY D CA 1
ATOM 10621 C C . GLY D 2 349 ? 22.684 7.990 8.783 1.00 31.27 349 GLY D C 1
ATOM 10622 O O . GLY D 2 349 ? 22.664 7.056 9.545 1.00 31.93 349 GLY D O 1
ATOM 10623 N N . ALA D 2 350 ? 21.959 9.078 8.983 1.00 32.76 350 ALA D N 1
ATOM 10624 C CA . ALA D 2 350 ? 21.260 9.303 10.262 1.00 33.49 350 ALA D CA 1
ATOM 10625 C C . ALA D 2 350 ? 19.779 9.152 10.113 1.00 33.96 350 ALA D C 1
ATOM 10626 O O . ALA D 2 350 ? 19.052 9.324 11.075 1.00 34.39 350 ALA D O 1
ATOM 10628 N N . ILE D 2 351 ? 19.313 8.888 8.892 1.00 33.85 351 ILE D N 1
ATOM 10629 C CA . ILE D 2 351 ? 17.885 8.768 8.643 1.00 32.70 351 ILE D CA 1
ATOM 10630 C C . ILE D 2 351 ? 17.208 7.734 9.527 1.00 33.27 351 ILE D C 1
ATOM 10631 O O . ILE D 2 351 ? 16.036 7.866 9.839 1.00 36.69 351 ILE D O 1
ATOM 10636 N N . GLY D 2 352 ? 17.953 6.710 9.916 1.00 36.35 352 GLY D N 1
ATOM 10637 C CA . GLY D 2 352 ? 17.474 5.662 10.791 1.00 35.83 352 GLY D CA 1
ATOM 10638 C C . GLY D 2 352 ? 17.011 6.142 12.145 1.00 36.92 352 GLY D C 1
ATOM 10639 O O . GLY D 2 352 ? 15.829 5.961 12.453 1.00 35.51 352 GLY D O 1
ATOM 10640 N N . VAL D 2 353 ? 17.888 6.775 12.947 1.00 36.84 353 VAL D N 1
ATOM 10641 C CA . VAL D 2 353 ? 17.414 7.292 14.264 1.00 37.11 353 VAL D CA 1
ATOM 10642 C C . VAL D 2 353 ? 16.359 8.369 14.111 1.00 35.47 353 VAL D C 1
ATOM 10643 O O . VAL D 2 353 ? 15.486 8.495 14.944 1.00 33.64 353 VAL D O 1
ATOM 10647 N N . GLY D 2 354 ? 16.457 9.155 13.055 1.00 34.16 354 GLY D N 1
ATOM 10648 C CA . GLY D 2 354 ? 15.482 10.188 12.804 1.00 37.32 354 GLY D CA 1
ATOM 10649 C C . GLY D 2 354 ? 14.099 9.629 12.624 1.00 40.22 354 GLY D C 1
ATOM 10650 O O . GLY D 2 354 ? 13.114 10.171 13.146 1.00 42.08 354 GLY D O 1
ATOM 10651 N N . LEU D 2 355 ? 14.018 8.546 11.859 1.00 38.81 355 LEU D N 1
ATOM 10652 C CA . LEU D 2 355 ? 12.746 7.908 11.594 1.00 40.19 355 LEU D CA 1
ATOM 10653 C C . LEU D 2 355 ? 12.267 7.288 12.863 1.00 39.42 355 LEU D C 1
ATOM 10654 O O . LEU D 2 355 ? 11.104 7.369 13.205 1.00 44.44 355 LEU D O 1
ATOM 10659 N N . LEU D 2 356 ? 13.181 6.674 13.581 1.00 42.69 356 LEU D N 1
ATOM 10660 C CA . LEU D 2 356 ? 12.816 5.979 14.807 1.00 43.20 356 LEU D CA 1
ATOM 10661 C C . LEU D 2 356 ? 12.253 6.927 15.865 1.00 43.97 356 LEU D C 1
ATOM 10662 O O . LEU D 2 356 ? 11.209 6.646 16.467 1.00 45.89 356 LEU D O 1
ATOM 10667 N N . TYR D 2 357 ? 12.910 8.070 16.035 1.00 42.16 357 TYR D N 1
ATOM 10668 C CA . TYR D 2 357 ? 12.461 9.081 16.972 1.00 41.19 357 TYR D CA 1
ATOM 10669 C C . TYR D 2 357 ? 11.047 9.494 16.626 1.00 41.96 357 TYR D C 1
ATOM 10670 O O . TYR D 2 357 ? 10.167 9.433 17.446 1.00 43.09 357 TYR D O 1
ATOM 10679 N N . GLU D 2 358 ? 10.823 9.908 15.395 1.00 45.15 358 GLU D N 1
ATOM 10680 C CA . GLU D 2 358 ? 9.498 10.324 14.969 1.00 43.29 358 GLU D CA 1
ATOM 10681 C C . GLU D 2 358 ? 8.481 9.208 15.196 1.00 47.45 358 GLU D C 1
ATOM 10682 O O . GLU D 2 358 ? 7.390 9.442 15.728 1.00 53.14 358 GLU D O 1
ATOM 10688 N N . LEU D 2 359 ? 8.840 7.981 14.825 1.00 46.06 359 LEU D N 1
ATOM 10689 C CA . LEU D 2 359 ? 7.948 6.847 15.035 1.00 44.20 359 LEU D CA 1
ATOM 10690 C C . LEU D 2 359 ? 7.490 6.727 16.470 1.00 44.84 359 LEU D C 1
ATOM 10691 O O . LEU D 2 359 ? 6.342 6.400 16.731 1.00 48.81 359 LEU D O 1
ATOM 10696 N N . MET D 2 360 ? 8.382 6.998 17.405 1.00 50.33 360 MET D N 1
ATOM 10697 C CA . MET D 2 360 ? 8.091 6.724 18.804 1.00 50.12 360 MET D CA 1
ATOM 10698 C C . MET D 2 360 ? 7.666 7.957 19.557 1.00 50.42 360 MET D C 1
ATOM 10699 O O . MET D 2 360 ? 7.284 7.868 20.717 1.00 55.46 360 MET D O 1
ATOM 10704 N N . ASN D 2 361 ? 7.677 9.102 18.887 1.00 49.45 361 ASN D N 1
ATOM 10705 C CA . ASN D 2 361 ? 7.458 10.373 19.562 1.00 48.57 361 ASN D CA 1
ATOM 10706 C C . ASN D 2 361 ? 6.325 11.192 18.984 1.00 48.02 361 ASN D C 1
ATOM 10707 O O . ASN D 2 361 ? 5.640 11.890 19.699 1.00 53.86 361 ASN D O 1
ATOM 10712 N N . ASN D 2 362 ? 6.132 11.117 17.679 1.00 50.91 362 ASN D N 1
ATOM 10713 C CA . ASN D 2 362 ? 5.047 11.804 17.034 1.00 53.72 362 ASN D CA 1
ATOM 10714 C C . ASN D 2 362 ? 3.815 10.949 17.217 1.00 54.22 362 ASN D C 1
ATOM 10715 O O . ASN D 2 362 ? 3.770 9.832 16.715 1.00 51.59 362 ASN D O 1
ATOM 10720 N N . HIS D 2 364 ? 0.686 10.903 16.203 1.00 45.87 364 HIS D N 1
ATOM 10721 C CA . HIS D 2 364 ? 0.091 10.639 14.865 1.00 52.30 364 HIS D CA 1
ATOM 10722 C C . HIS D 2 364 ? 0.623 9.372 14.161 1.00 59.65 364 HIS D C 1
ATOM 10723 O O . HIS D 2 364 ? 0.083 8.947 13.121 1.00 67.30 364 HIS D O 1
ATOM 10725 N N . TYR D 2 365 ? 1.707 8.794 14.678 1.00 61.56 365 TYR D N 1
ATOM 10726 C CA . TYR D 2 365 ? 2.226 7.545 14.149 1.00 55.62 365 TYR D CA 1
ATOM 10727 C C . TYR D 2 365 ? 2.212 6.398 15.157 1.00 58.12 365 TYR D C 1
ATOM 10728 O O . TYR D 2 365 ? 2.791 5.339 14.875 1.00 61.28 365 TYR D O 1
ATOM 10737 N N . GLN D 2 366 ? 1.595 6.582 16.324 1.00 58.57 366 GLN D N 1
ATOM 10738 C CA . GLN D 2 366 ? 1.562 5.497 17.339 1.00 64.56 366 GLN D CA 1
ATOM 10739 C C . GLN D 2 366 ? 0.962 4.226 16.738 1.00 62.36 366 GLN D C 1
ATOM 10740 O O . GLN D 2 366 ? 1.442 3.138 17.043 1.00 72.00 366 GLN D O 1
ATOM 10742 N N . ASP D 2 367 ? -0.050 4.380 15.872 1.00 59.78 367 ASP D N 1
ATOM 10743 C CA . ASP D 2 367 ? -0.679 3.242 15.143 1.00 62.56 367 ASP D CA 1
ATOM 10744 C C . ASP D 2 367 ? 0.346 2.482 14.308 1.00 65.88 367 ASP D C 1
ATOM 10745 O O . ASP D 2 367 ? 0.546 1.267 14.462 1.00 67.25 367 ASP D O 1
ATOM 10747 N N . LEU D 2 368 ? 1.035 3.222 13.446 1.00 66.51 368 LEU D N 1
ATOM 10748 C CA . LEU D 2 368 ? 2.127 2.668 12.655 1.00 63.08 368 LEU D CA 1
ATOM 10749 C C . LEU D 2 368 ? 3.194 2.007 13.544 1.00 61.50 368 LEU D C 1
ATOM 10750 O O . LEU D 2 368 ? 3.641 0.889 13.275 1.00 61.97 368 LEU D O 1
ATOM 10755 N N . ALA D 2 369 ? 3.601 2.704 14.597 1.00 55.78 369 ALA D N 1
ATOM 10756 C CA . ALA D 2 369 ? 4.600 2.175 15.516 1.00 57.65 369 ALA D CA 1
ATOM 10757 C C . ALA D 2 369 ? 4.135 0.885 16.157 1.00 58.25 369 ALA D C 1
ATOM 10758 O O . ALA D 2 369 ? 4.926 -0.056 16.341 1.00 55.26 369 ALA D O 1
ATOM 10760 N N . ASN D 2 370 ? 2.854 0.851 16.511 1.00 53.45 370 ASN D N 1
ATOM 10761 C CA . ASN D 2 370 ? 2.289 -0.322 17.142 1.00 54.15 370 ASN D CA 1
ATOM 10762 C C . ASN D 2 370 ? 2.203 -1.450 16.156 1.00 48.28 370 ASN D C 1
ATOM 10763 O O . ASN D 2 370 ? 2.634 -2.567 16.439 1.00 46.64 370 ASN D O 1
ATOM 10768 N N . ARG D 2 371 ? 1.706 -1.127 14.974 1.00 43.90 371 ARG D N 1
ATOM 10769 C CA . ARG D 2 371 ? 1.650 -2.086 13.878 1.00 42.14 371 ARG D CA 1
ATOM 10770 C C . ARG D 2 371 ? 3.038 -2.647 13.554 1.00 41.30 371 ARG D C 1
ATOM 10771 O O . ARG D 2 371 ? 3.195 -3.856 13.378 1.00 41.71 371 ARG D O 1
ATOM 10774 N N . LEU D 2 372 ? 4.060 -1.778 13.549 1.00 42.63 372 LEU D N 1
ATOM 10775 C CA . LEU D 2 372 ? 5.490 -2.195 13.413 1.00 42.71 372 LEU D CA 1
ATOM 10776 C C . LEU D 2 372 ? 6.114 -2.901 14.622 1.00 44.57 372 LEU D C 1
ATOM 10777 O O . LEU D 2 372 ? 7.277 -3.319 14.559 1.00 47.43 372 LEU D O 1
ATOM 10782 N N . GLN D 2 373 ? 5.382 -2.954 15.735 1.00 49.16 373 GLN D N 1
ATOM 10783 C CA . GLN D 2 373 ? 5.831 -3.623 16.968 1.00 50.12 373 GLN D CA 1
ATOM 10784 C C . GLN D 2 373 ? 7.044 -2.969 17.620 1.00 47.46 373 GLN D C 1
ATOM 10785 O O . GLN D 2 373 ? 7.925 -3.654 18.188 1.00 45.58 373 GLN D O 1
ATOM 10791 N N . LEU D 2 374 ? 7.089 -1.639 17.537 1.00 50.31 374 LEU D N 1
ATOM 10792 C CA . LEU D 2 374 ? 8.128 -0.856 18.208 1.00 53.03 374 LEU D CA 1
ATOM 10793 C C . LEU D 2 374 ? 7.645 -0.497 19.629 1.00 50.80 374 LEU D C 1
ATOM 10794 O O . LEU D 2 374 ? 6.737 0.304 19.799 1.00 49.06 374 LEU D O 1
ATOM 10796 N N . ASP D 2 375 ? 8.244 -1.131 20.630 1.00 52.72 375 ASP D N 1
ATOM 10797 C CA . ASP D 2 375 ? 7.870 -0.975 22.041 1.00 54.60 375 ASP D CA 1
ATOM 10798 C C . ASP D 2 375 ? 9.018 -1.496 22.934 1.00 56.04 375 ASP D C 1
ATOM 10799 O O . ASP D 2 375 ? 10.040 -1.999 22.420 1.00 55.46 375 ASP D O 1
ATOM 10804 N N . ALA D 2 376 ? 8.828 -1.426 24.255 1.00 54.42 376 ALA D N 1
ATOM 10805 C CA . ALA D 2 376 ? 9.893 -1.738 25.227 1.00 54.76 376 ALA D CA 1
ATOM 10806 C C . ALA D 2 376 ? 10.182 -3.213 25.341 1.00 46.98 376 ALA D C 1
ATOM 10807 O O . ALA D 2 376 ? 10.834 -3.772 24.489 1.00 47.27 376 ALA D O 1
ATOM 10809 N N . ALA D 2 378 ? 11.319 -4.321 21.817 1.00 50.91 378 ALA D N 1
ATOM 10810 C CA . ALA D 2 378 ? 12.005 -4.167 20.515 1.00 56.51 378 ALA D CA 1
ATOM 10811 C C . ALA D 2 378 ? 13.482 -3.731 20.629 1.00 50.06 378 ALA D C 1
ATOM 10812 O O . ALA D 2 378 ? 13.793 -2.712 21.254 1.00 49.58 378 ALA D O 1
ATOM 10814 N N . HIS D 2 379 ? 14.371 -4.504 20.005 1.00 45.87 379 HIS D N 1
ATOM 10815 C CA . HIS D 2 379 ? 15.798 -4.200 19.977 1.00 50.99 379 HIS D CA 1
ATOM 10816 C C . HIS D 2 379 ? 16.186 -3.843 18.540 1.00 48.16 379 HIS D C 1
ATOM 10817 O O . HIS D 2 379 ? 16.142 -4.672 17.638 1.00 40.26 379 HIS D O 1
ATOM 10824 N N . VAL D 2 380 ? 16.538 -2.585 18.325 1.00 48.70 380 VAL D N 1
ATOM 10825 C CA . VAL D 2 380 ? 16.684 -2.061 16.968 1.00 40.83 380 VAL D CA 1
ATOM 10826 C C . VAL D 2 380 ? 18.121 -1.900 16.607 1.00 35.09 380 VAL D C 1
ATOM 10827 O O . VAL D 2 380 ? 18.864 -1.224 17.308 1.00 37.51 380 VAL D O 1
ATOM 10831 N N . LEU D 2 381 ? 18.511 -2.488 15.484 1.00 35.27 381 LEU D N 1
ATOM 10832 C CA . LEU D 2 381 ? 19.818 -2.184 14.859 1.00 35.56 381 LEU D CA 1
ATOM 10833 C C . LEU D 2 381 ? 19.664 -1.172 13.717 1.00 36.04 381 LEU D C 1
ATOM 10834 O O . LEU D 2 381 ? 18.817 -1.371 12.829 1.00 33.00 381 LEU D O 1
ATOM 10839 N N . LEU D 2 382 ? 20.493 -0.105 13.748 1.00 37.96 382 LEU D N 1
ATOM 10840 C CA . LEU D 2 382 ? 20.577 0.911 12.687 1.00 34.12 382 LEU D CA 1
ATOM 10841 C C . LEU D 2 382 ? 21.981 0.979 12.206 1.00 30.23 382 LEU D C 1
ATOM 10842 O O . LEU D 2 382 ? 22.887 0.636 12.921 1.00 32.01 382 LEU D O 1
ATOM 10847 N N . ILE D 2 383 ? 22.184 1.422 10.984 1.00 31.81 383 ILE D N 1
ATOM 10848 C CA . ILE D 2 383 ? 23.542 1.646 10.510 1.00 33.47 383 ILE D CA 1
ATOM 10849 C C . ILE D 2 383 ? 23.754 3.056 10.020 1.00 31.20 383 ILE D C 1
ATOM 10850 O O . ILE D 2 383 ? 23.151 3.461 9.040 1.00 30.40 383 ILE D O 1
ATOM 10855 N N . SER D 2 384 ? 24.680 3.758 10.673 1.00 29.97 384 SER D N 1
ATOM 10856 C CA . SER D 2 384 ? 25.121 5.069 10.230 1.00 26.84 384 SER D CA 1
ATOM 10857 C C . SER D 2 384 ? 26.199 4.883 9.149 1.00 24.71 384 SER D C 1
ATOM 10858 O O . SER D 2 384 ? 27.344 4.659 9.446 1.00 24.94 384 SER D O 1
ATOM 10861 N N . THR D 2 385 ? 25.789 5.051 7.906 1.00 23.70 385 THR D N 1
ATOM 10862 C CA . THR D 2 385 ? 26.577 4.713 6.766 1.00 23.55 385 THR D CA 1
ATOM 10863 C C . THR D 2 385 ? 27.678 5.727 6.429 1.00 23.81 385 THR D C 1
ATOM 10864 O O . THR D 2 385 ? 28.632 5.357 5.785 1.00 23.62 385 THR D O 1
ATOM 10868 N N . GLU D 2 386 ? 27.579 6.977 6.889 1.00 24.66 386 GLU D N 1
ATOM 10869 C CA . GLU D 2 386 ? 28.618 7.969 6.641 1.00 25.56 386 GLU D CA 1
ATOM 10870 C C . GLU D 2 386 ? 28.698 8.997 7.741 1.00 26.01 386 GLU D C 1
ATOM 10871 O O . GLU D 2 386 ? 27.737 9.231 8.473 1.00 25.84 386 GLU D O 1
ATOM 10877 N N . GLY D 2 387 ? 29.832 9.666 7.809 1.00 27.72 387 GLY D N 1
ATOM 10878 C CA . GLY D 2 387 ? 29.991 10.813 8.691 1.00 31.37 387 GLY D CA 1
ATOM 10879 C C . GLY D 2 387 ? 29.725 12.098 7.951 1.00 32.87 387 GLY D C 1
ATOM 10880 O O . GLY D 2 387 ? 28.882 12.124 7.053 1.00 29.81 387 GLY D O 1
ATOM 10881 N N . ASP D 2 388 ? 30.478 13.147 8.314 1.00 32.16 388 ASP D N 1
ATOM 10882 C CA . ASP D 2 388 ? 30.307 14.465 7.713 1.00 31.38 388 ASP D CA 1
ATOM 10883 C C . ASP D 2 388 ? 31.019 14.565 6.376 1.00 33.46 388 ASP D C 1
ATOM 10884 O O . ASP D 2 388 ? 32.066 15.244 6.252 1.00 28.86 388 ASP D O 1
ATOM 10889 N N . THR D 2 389 ? 30.469 13.885 5.373 1.00 32.39 389 THR D N 1
ATOM 10890 C CA . THR D 2 389 ? 31.117 13.824 4.053 1.00 33.07 389 THR D CA 1
ATOM 10891 C C . THR D 2 389 ? 31.150 15.186 3.344 1.00 35.36 389 THR D C 1
ATOM 10892 O O . THR D 2 389 ? 31.974 15.365 2.448 1.00 37.93 389 THR D O 1
ATOM 10896 N N . SER D 2 390 ? 30.250 16.113 3.705 1.00 37.29 390 SER D N 1
ATOM 10897 C CA . SER D 2 390 ? 30.441 17.551 3.423 1.00 38.15 390 SER D CA 1
ATOM 10898 C C . SER D 2 390 ? 30.276 18.338 4.710 1.00 37.75 390 SER D C 1
ATOM 10899 O O . SER D 2 390 ? 29.147 18.633 5.120 1.00 35.96 390 SER D O 1
ATOM 10902 N N . PRO D 2 391 ? 31.409 18.729 5.323 1.00 36.45 391 PRO D N 1
ATOM 10903 C CA . PRO D 2 391 ? 31.433 19.439 6.590 1.00 36.55 391 PRO D CA 1
ATOM 10904 C C . PRO D 2 391 ? 30.563 20.693 6.628 1.00 39.34 391 PRO D C 1
ATOM 10905 O O . PRO D 2 391 ? 29.907 20.950 7.643 1.00 39.60 391 PRO D O 1
ATOM 10909 N N . ASP D 2 392 ? 30.491 21.417 5.519 1.00 40.37 392 ASP D N 1
ATOM 10910 C CA . ASP D 2 392 ? 29.660 22.625 5.440 1.00 42.46 392 ASP D CA 1
ATOM 10911 C C . ASP D 2 392 ? 28.182 22.271 5.606 1.00 36.20 392 ASP D C 1
ATOM 10912 O O . ASP D 2 392 ? 27.469 22.890 6.401 1.00 35.63 392 ASP D O 1
ATOM 10917 N N . ILE D 2 393 ? 27.728 21.272 4.877 1.00 31.98 393 ILE D N 1
ATOM 10918 C CA . ILE D 2 393 ? 26.333 20.882 4.974 1.00 31.87 393 ILE D CA 1
ATOM 10919 C C . ILE D 2 393 ? 26.042 20.382 6.400 1.00 33.28 393 ILE D C 1
ATOM 10920 O O . ILE D 2 393 ? 24.982 20.693 6.978 1.00 32.75 393 ILE D O 1
ATOM 10925 N N . TYR D 2 394 ? 26.979 19.623 6.952 1.00 32.18 394 TYR D N 1
ATOM 10926 C CA . TYR D 2 394 ? 26.822 19.058 8.277 1.00 35.69 394 TYR D CA 1
ATOM 10927 C C . TYR D 2 394 ? 26.670 20.152 9.352 1.00 33.37 394 TYR D C 1
ATOM 10928 O O . TYR D 2 394 ? 25.811 20.053 10.201 1.00 30.00 394 TYR D O 1
ATOM 10937 N N . GLU D 2 395 ? 27.493 21.185 9.283 1.00 35.80 395 GLU D N 1
ATOM 10938 C CA . GLU D 2 395 ? 27.474 22.244 10.281 1.00 36.17 395 GLU D CA 1
ATOM 10939 C C . GLU D 2 395 ? 26.201 23.024 10.142 1.00 37.48 395 GLU D C 1
ATOM 10940 O O . GLU D 2 395 ? 25.540 23.353 11.137 1.00 34.34 395 GLU D O 1
ATOM 10946 N N . ASP D 2 396 ? 25.800 23.220 8.894 1.00 38.60 396 ASP D N 1
ATOM 10947 C CA . ASP D 2 396 ? 24.582 23.957 8.589 1.00 40.60 396 ASP D CA 1
ATOM 10948 C C . ASP D 2 396 ? 23.327 23.250 9.144 1.00 37.87 396 ASP D C 1
ATOM 10949 O O . ASP D 2 396 ? 22.366 23.899 9.564 1.00 38.45 396 ASP D O 1
ATOM 10954 N N . ILE D 2 397 ? 23.347 21.924 9.174 1.00 35.08 397 ILE D N 1
ATOM 10955 C CA . ILE D 2 397 ? 22.219 21.145 9.703 1.00 35.42 397 ILE D CA 1
ATOM 10956 C C . ILE D 2 397 ? 22.275 21.036 11.241 1.00 34.18 397 ILE D C 1
ATOM 10957 O O . ILE D 2 397 ? 21.276 21.270 11.915 1.00 29.72 397 ILE D O 1
ATOM 10962 N N . VAL D 2 398 ? 23.454 20.738 11.772 1.00 30.20 398 VAL D N 1
ATOM 10963 C CA . VAL D 2 398 ? 23.594 20.387 13.165 1.00 31.63 398 VAL D CA 1
ATOM 10964 C C . VAL D 2 398 ? 23.720 21.614 14.058 1.00 30.32 398 VAL D C 1
ATOM 10965 O O . VAL D 2 398 ? 23.261 21.600 15.177 1.00 29.67 398 VAL D O 1
ATOM 10969 N N . TRP D 2 399 ? 24.376 22.656 13.573 1.00 33.43 399 TRP D N 1
ATOM 10970 C CA . TRP D 2 399 ? 24.456 23.905 14.339 1.00 30.96 399 TRP D CA 1
ATOM 10971 C C . TRP D 2 399 ? 23.388 24.920 13.963 1.00 30.96 399 TRP D C 1
ATOM 10972 O O . TRP D 2 399 ? 22.679 25.401 14.847 1.00 35.13 399 TRP D O 1
ATOM 10983 N N . ASN D 2 400 ? 23.203 25.185 12.677 1.00 34.40 400 ASN D N 1
ATOM 10984 C CA . ASN D 2 400 ? 22.200 26.173 12.243 1.00 38.32 400 ASN D CA 1
ATOM 10985 C C . ASN D 2 400 ? 20.773 25.672 12.039 1.00 36.75 400 ASN D C 1
ATOM 10986 O O . ASN D 2 400 ? 19.889 26.451 11.671 1.00 36.09 400 ASN D O 1
ATOM 10991 N N . GLY D 2 401 ? 20.537 24.391 12.276 1.00 37.72 401 GLY D N 1
ATOM 10992 C CA . GLY D 2 401 ? 19.178 23.866 12.211 1.00 34.43 401 GLY D CA 1
ATOM 10993 C C . GLY D 2 401 ? 18.542 23.787 10.830 1.00 38.00 401 GLY D C 1
ATOM 10994 O O . GLY D 2 401 ? 17.327 23.736 10.721 1.00 39.80 401 GLY D O 1
ATOM 10995 N N . ARG D 2 402 ? 19.343 23.756 9.768 1.00 41.31 402 ARG D N 1
ATOM 10996 C CA A ARG D 2 402 ? 18.826 23.456 8.445 0.50 43.91 402 ARG D CA 1
ATOM 10997 C CA B ARG D 2 402 ? 18.822 23.467 8.444 0.50 43.94 402 ARG D CA 1
ATOM 10998 C C . ARG D 2 402 ? 18.156 22.081 8.481 1.00 45.33 402 ARG D C 1
ATOM 10999 O O . ARG D 2 402 ? 18.700 21.120 9.021 1.00 45.60 402 ARG D O 1
ATOM 11002 N N . SER D 2 403 ? 16.966 21.988 7.926 1.00 50.15 403 SER D N 1
ATOM 11003 C CA . SER D 2 403 ? 16.259 20.714 7.893 1.00 54.52 403 SER D CA 1
ATOM 11004 C C . SER D 2 403 ? 15.821 20.397 6.466 1.00 52.84 403 SER D C 1
ATOM 11005 O O . SER D 2 403 ? 14.923 19.587 6.247 1.00 51.57 403 SER D O 1
ATOM 11008 N N . ALA D 2 404 ? 16.497 21.033 5.503 1.00 55.64 404 ALA D N 1
ATOM 11009 C CA . ALA D 2 404 ? 16.139 20.955 4.088 1.00 51.94 404 ALA D CA 1
ATOM 11010 C C . ALA D 2 404 ? 17.205 21.612 3.238 1.00 44.34 404 ALA D C 1
ATOM 11011 O O . ALA D 2 404 ? 17.202 21.421 2.028 1.00 53.02 404 ALA D O 1
#

Sequence (1504 aa):
QFNTRRKKYGTSLLNGNVGHEVLAFHKKLPNYAVTPLHNLAHLSQRLGLGSIHIKDESWRFGLNAFGLGGSYAVGKYLADKLQCDIALNTPEIKEKIKDCVFVTATDGNHGRGVAWAAEQLGLKAVVYMPLIRAENIRHHGAECTITDLNYDDAVRLAHRMAQTKGWVLLQDTAWTGYEEIPTWIMQGYMTLAVEAYEQLAETNSPLPTHLILQAGVGSFAGSVMGYFVEKMQENIPNIIVVEPHQANCLYQSAVMDDGQPHCVTIMAGLACGEPNIISWPIIRDNTSCFISADDCLAAKGMRISAAPRPGTDTPFISGESGAIGVGLLYELMNNMHYQDLANRLQLDASAHVLLISTEGDTSPDIYEDIVWNGQFNTRRKKYGTSLLNGNVGHEVLAFHKKLPNYAVTPLHNLAHLSQRLGLGSIHIKDESWRFGLNAFGLGGSYAVGKYLADKLQCDINSKEKIKDCVFVTATDGNHGRGVAWAAEQLGLKAVVYMPKGSSLIRAENIRHHGAECTITDLNYDDAVRLAHRMAQTKGWVLLQDTAWTGYEEIPTWIMQGYMTLAVEAYEQLAENSPLPTHLILQAGVGSFAGSVMGYFVEKMQENIPNIIVVEPHQANCLYQSAVMIMAGLACGEPNIISWPIIRDNTSCFISADDCLAAKGMRISAAPRPGTDTPFISGESGAIGVGLLYELMNNMHHYQDLARLQLDAAHVLLISTEGDTSPDIYEDIVWNGRSAYQFNTRRKKYGTSLLNGNVGHEVLAFHKKLPNYAVTPLHNLAHLSQRLGLGSIHIKDESWRFGLNAFGLGGSYAVGKYLADKLQCDINSLSFAIKEKIKDCVFVTATDGNHGRGVAWAAEQLGLKAVVYMPKLIRAENIRHHGAECTITDLNYDDAVRLAHRMAQTKGWVLLQDTAWTGYEEIPTWIMQGYMTLAVEAYEQLAETNSPLPTHLILQAGVGSFAGSVMGYFVEKMQENIPNIIVVEPHQANCLYQSAVMDDGQPHCVTIMAGLACGEPNIISWPIIRDNTSCFISADDCLAAKGMRISAAPRPGTDTPFISGESGAIGVGLLYELMNNMHYQDLANRLQLDASAHVLLISTEGDTSPDIYEDIVWNGRSAQFNTRRKKYGTSLLNGNVGHEVLAFHKKLPNYAVTPLHNLAHLSQRLGLGSIHIKDESWRFGLNAFGLGGSYAVGKYLADKKLQCDINSLSFAALNTPEIKEKIKDCVFVTATDGNHGRGVAWAAEQLGLKAVVYMPKKGSSLIRAENIRHHGAECTITDLNYDDAVRLAHRMAQTKGWVLLQDTAWTGYEEIPTWIMQGYMTLAVEAYEQLAETNSPLPTHLILQAGVGSFAGSVMGYFVEEKMQENIPNIIVVEPHQANCLYQSAVMDDGQPHCVTATIMAGLACGEPNIISWPIIRDNTSCFISADDCLAAKGMRISAAPRPGTDTPFISGESGAIGVGLLYELMNNHYQDLANRLQLDAAHVLLISTEGDTSPDIYEDIVWNGRRSA

InterPro domains:
  IPR001926 Tryptophan synthase beta chain-like, PALP domain [PF00291] (42-333)
  IPR010081 Diaminopropionate ammonia-lyase [TIGR01747] (24-400)
  IPR019871 Diaminopropionate ammonia-lyase, subgroup [TIGR03528] (5-401)
  IPR036052 Tryptophan synthase beta chain-like, PALP domain superfamily [G3DSA:3.40.50.1100] (1-167)
  IPR036052 Tryptophan synthase beta chain-like, PALP domain superfamily [G3DSA:3.40.50.1100] (178-286)
  IPR036052 Tryptophan synthase beta chain-like, PALP domain superfamily [G3DSA:3.40.50.1100] (287-404)
  IPR036052 Tryptophan synthase beta chain-like, PALP domain superfamily [SSF53686] (35-366)

Foldseek 3Di:
DKDKDFFPQAAPLQAVVLVCLLVVVQVPDDQDDQFDWFWFVVVCVVQFAQTEIAGQCCSPVVLQFLLLQLQQLVVVVVCVQVVHRHDDDDVVCCVSVVPAEEEAEDCARNLLSNLQNCLVSVHEYEYEYCVLSQVSSCVSVYHYYDDVHHRVVRRVVRVVCCVVPVYHYQYLAADVVGDPNVSSSLSSSLNNLVSVQVVCVVVVHDDFQEEEEEAAQQSNVLSNLVNQCNVVVPRRHAYEYEAAQQAQQLQVQSVVVPLDGGFDPQQSRNRHGHHGRVSNVSCSHHHGMYMYDHQVLLLVQQQCQQDDPVVGIDRDFAGSNQRSVVSVVCCCSPVPVNVVVCVVSVGRHHGHYYGYRGGGCSPVVSSCCSNPVD/DKDKDFFPQAAPLQDVVLVCLLVVLLVPDPQDDQFDWFWFVVVCVVQFFQTEIAGQCCSPVVLQFQLLQLLQLVLVVVCVQVVHGSPDDPSPPQAEEEAEALARVLLSNLQNCLVVVHEYEYEYEPPRDVLSQVSSCVSVYHYYDDPHHRVVRRVVRVVCCVVPVYHYQYCADDPPRPPSVSSSLSSSLNNLVSNQVVCVCPHDDFQEEEEEAAQQSNVLSNLVNQCNVVVPRRHAYEYEAEQQAQQLLVVSVCLLSRNRHNHHRPVSNVSCSHHHGMYMYDHQLLLLVQQQCLQDDPVVGIDRDFADSNFRSVVSVVCCCSPVPVNVVVVCSVGRSGHYYGYRRGGCSPVVVSCCSNPVPDSD/DDKDKDFFPQAAPLQAVVLVCLLLLLLVLDPPDDQFDWFWFVVVCVVQFAQTEIAGQCCRPVVQQFLLLQLLQLVLVVVCVLVVHRSSVPRPDPCVSVVQAEEEAEDCARNLLSNLQNCLSSVHEYEYEYECDLSQVSSCVSVYHYYDDPHHRVVRRVVRVVCCVVPVYHYQYLAADVVGDPNVSSSLSSSLNNLVSNQVVCVVVVHDDFLEEEEEAAQQSNVLSNLVNQCNVVVVRRHAYEYEAAPQAQQLSVQSVVVPLDGDFDPLQSRNRHGHHGRVSNNSCSHHHGMYMYDHQLLLLVQQQCLQDDPVVGTDRDFAGSNQRSVVSVVCCCSPVPVNVVVCVVSVGRHHGHYYGYRGGGCSPVVSSCCSNPVPDRD/DKDKDFFPQAAPLQAVVLVCLLVVQQVLPVLDDQFDWFWFVVVCVVQFFQTEIAGQCCSPSVLQFLLLQLLQLVLVVLCVLVVHRSPVQHLCNCQDVVNVVSCVQAEEEAEDLARVLLSNLQSCLSNVHEYEYEYEPPRDPLSQVSSCVSVYHYDHDPHHRVVRRVVRVVCCVVPVYHYQYCFDDPPRPDNVSSSLSSSLNNLVSVQVVCVVVVHDDFQEEEEEAAQQSNVLSNLVNQCNVVVPRRHAYEYEAAPQAQQLQVQSVVVPLDGDFHDHDFLSRNRHGHHRRVSNVSCSHHHGMYMYDHQLLLLVQQQCLQDDPVVGIDRDFAGSNFRSVVSVVCCCSPHVNVVVCVVSVGRNGHYYGYRRGGCSPVVVSCCSNPVPDSD

Secondary structure (DSSP, 8-state):
-EEEEE-TT---TT-HHHHHHHHHHHHHSTT--PPPEEE-HHHHHHHT-SEEEEEEGGGGGGTTB--HHHHHHHHHHHHHHTT-------HHHHGGGTT-EEEEE-SSHHHHHHHHHHHHTT-EEEEEE--HHHHHHHTTT-EEEE-SS-HHHHHHHHHHHHHHHT-EE--SS-BTTB-HHHHHHHHHHHHHHHHHHHHHHTTTPPPPSEEEEE-SSSHHHHHHHHHHHHHTGGGPPEEEEEEEGGG-HHHHHHHH-SSS-------GGG--SS--TTTHHHHHHH-SEEEEE-HHHHHHHHHHHH---TTSSPP----TTTSHHHHHHHHHHH-GGGHHHHHHTT-STT-EEEEEE-BS-SSHHHHHHHHT--/-EEEEE-TT---TT-HHHHHHHHHHHHTSTT--PPPEEE-HHHHHHHT-SEEEEEEGGGGGGTTB--HHHHHHHHHHHHHHTT--TT--GGGTT-EEEEE-SSHHHHHHHHHHHHTT-EEEEEE-TT--HHHHHHHHTTT-EEEE-SS-HHHHHHHHHHHHHHHT-EE--S--BTTB-HHHHHHHHHHHHHHHHHHHHHH--PPPPSEEEEE-SSSHHHHHHHHHHHHHTGGGPPEEEEEEEGGG-HHHHHHH---GGG--SS--TTTHHHHHHH-SEEEEE-HHHHHHHHHHHH---TTSSPP----TTTSHHHHHHHHHHH-GGGTTT--------EEEEEE-BS-SSHHHHHHHHTT----/--EEEEE-TT---TT-HHHHHHHHHHHHTSTT--PPPEEE-HHHHHHHT-SEEEEEEGGGGGGTTB--HHHHHHHHHHHHHHTTS-TTT-S---GGGGTT-EEEEE-SSHHHHHHHHHHHHTT-EEEEEE---HHHHHHHTTT-EEEE-SS-HHHHHHHHHHHHHHHT-EE--SS-BTTB-HHHHHHHHHHHHHHHHHHHHHHTTTPPPPSEEEEE-SSSHHHHHHHHHHHHHTGGGPPEEEEEEEGGG-HHHHHHHH-SSS-------GGG--SS--TTTHHHHHHH-SEEEEE-HHHHHHHHHHHH---TTSSPP----TTTSHHHHHHHHHHH-GGGHHHHHHTT-STT-EEEEEE-BS-SSHHHHHHHHTT----/-EEEEE-TT---TT-HHHHHHHHHHHHTSTT--PPPEEE-HHHHHHHT-SEEEEEEGGGGGGTTB--HHHHHHHHHHHHHHTTS-SSS--TTGGGSHHHHHTTTT-EEEEE-SSHHHHHHHHHHHHTT-EEEEEE-TT--HHHHHHHHTTT-EEEE-SS-HHHHHHHHHHHHHHHT-EE--S--BTTB-HHHHHHHHHTTHHHHHHHHHHHTTTPPPPSEEEEE-SSSHHHHHHHHHHHHHTGGGPPEEEEEEEGGG-HHHHHHHH-SSS-------S-GGG--SS--TTTHHHHHHH-SEEEEE-HHHHHHHHHHHH---TTSSPP----TTTSHHHHHHHHHHH---HHHHHHTT----EEEEEE-BS-SSHHHHHHHHTT----

B-factor: mean 46.13, std 13.71, range [16.97, 111.86]

Radius of gyration: 38.88 Å; Cα contacts (8 Å, |Δi|>4): 3389; chains: 4; bounding box: 76×118×120 Å